Protein AF-A0A4Y9YZG7-F1 (afdb_monomer)

InterPro domains:
  IPR005843 Alpha-D-phosphohexomutase, C-terminal [PF00408] (458-531)
  IPR005844 Alpha-D-phosphohexomutase, alpha/beta/alpha domain I [PF02878] (61-101)
  IPR005844 Alpha-D-phosphohexomutase, alpha/beta/alpha domain I [PF02878] (114-178)
  IPR013635 Protein Ice2 [PF08426] (958-1092)
  IPR016055 Alpha-D-phosphohexomutase, alpha/beta/alpha I/II/III [SSF53738] (21-108)
  IPR016055 Alpha-D-phosphohexomutase, alpha/beta/alpha I/II/III [SSF53738] (78-203)
  IPR016055 Alpha-D-phosphohexomutase, alpha/beta/alpha I/II/III [SSF53738] (190-300)
  IPR016066 Alpha-D-phosphohexomutase, conserved site [PS00710] (62-71)
  IPR016657 Phosphoacetylglucosamine mutase [cd03086] (25-534)
  IPR017932 Glutamine amidotransferase type 2 domain [PS51278] (568-877)
  IPR026869 Gamma-glutamyl-hercynylcysteine sulfoxide hydrolase EgtC-like [PF13230] (583-849)
  IPR029055 Nucleophile aminohydrolases, N-terminal [G3DSA:3.60.20.10] (565-862)
  IPR029055 Nucleophile aminohydrolases, N-terminal [SSF56235] (591-852)
  IPR036900 Alpha-D-phosphohexomutase, C-terminal domain superfamily [SSF55957] (445-540)
  IPR049022 Phosphoacetylglucosamine mutase AMG1, domain III [PF21404] (305-442)
  IPR049023 Phosphoacetylglucosamine mutase AMG1, domain II [PF21405] (192-290)

Sequence (1107 aa):
MSDLPVDAIRTLSDQHPKPSHIHFQYGTAGFRTKGDTLDSVMFRVGILAGLRSKKWDGKTIGVMVTASHNPEPDNGVKLVDPRGEMLETSWEAHATALANAQSTDEFIAALDTFTTTMKIDLSKPAKVVYARDTRPSGPALVATLEDGIKAIGAEGRDAGVTTTPVLHYLVRAINTKGTKEEYGDDSEEGYLRKLSTAFNKLVAGKPSIPPLVVDCANGVGAKLAKELAEYLGDTLQLIPVNTSTTTPGALNNACGADFVKTQQTLPPSLTSVLKPGQRACSLDGDADRLMYYYLDDRGQFHMLDGDKIAALSAAFIGELTKSAGLDSQIKVGIVQTAYANGGSTKYLSERLPVKCVPTGVKHLHHAAEKFDVGVYFEANGHGTVIFSPQSLEIISAYQPSTPAQSTALNHLINLTEVINQTVGDALSDMLMVEAVLAHKSYSGEEWDSLYVDLPNRLVKVVVADRNIFKTEDAERRLVSPPGIQAKIDELVRRYEGGRAFVRPSGTEDVVRVYAEATVRTQADELAYRVAGLVYDETGGHPAHRPLEFLHHHLLCARNTQSTLTSMCRFVIYKGTSPVQLSHLLTRPCHSIINQAFDSRLRLDHRRPINGDGFGVGWYDSVHDEELGSQPCIFTSVTPAWNNVNLTRLAEKIKSPLVFAHVRATTAGTLSLDNCHPWSFGKLMWMHNGGIAEFPKIKRRLQSYLPDELFNFVTGNTDSQWAFALFLSKLPDPHAKTFAPHVLRKAMMETIAHINLMTDAENITEPSLMNFCVTDGESVVATRYISSRHEEAASLWFSSGTTFSEYAEGGHYKMSKADKRENIIMVASEPLTFEKADWMEIKTNHMVVITPKMNLLQFPVVDKYYVPPSDPAALNRGTEFAASKGFLSAHRAVSIRPPVDLQILIFLPLTLSTLSTPAFLLLSLLLLAHALIHGTLVLFWGSPALSVMQVPMHPFLLLVCFNVFSEKVHPLLMTAAYWWGKILHWSSPGFIVMEGLSSLLIVQKLGQVGKELVSEGEGYQFGLLVAAAAAYVTSAWWIVLGYPAAATSPLSSTLLGVALTTLIFLTLIGFFLRRTNVIESSGLALFVAYNVWQCGFDQQSYVDPASS

Mean predicted aligned error: 19.45 Å

Radius of gyration: 38.99 Å; Cα contacts (8 Å, |Δi|>4): 2074; chains: 1; bounding box: 111×110×73 Å

Organism: NCBI:txid34475

Nearest PDB structures (foldseek):
  5o9x-assembly1_A  TM=9.782E-01  e=8.605E-64  Aspergillus lentulus
  4bju-assembly2_B  TM=9.523E-01  e=1.652E-61  Aspergillus fumigatus
  2dkc-assembly2_B  TM=9.540E-01  e=1.772E-58  Candida albicans
  2dkd-assembly2_B  TM=9.507E-01  e=2.237E-58  Candida albicans
  5oaw-assembly2_B  TM=9.470E-01  e=5.174E-54  Aspergillus lentulus

Structure (mmCIF, N/CA/C/O backbone):
data_AF-A0A4Y9YZG7-F1
#
_entry.id   AF-A0A4Y9YZG7-F1
#
loop_
_atom_site.group_PDB
_atom_site.id
_atom_site.type_symbol
_atom_site.label_atom_id
_atom_site.label_alt_id
_atom_site.label_comp_id
_atom_site.label_asym_id
_atom_site.label_entity_id
_atom_site.label_seq_id
_atom_site.pdbx_PDB_ins_code
_atom_site.Cartn_x
_atom_site.Cartn_y
_atom_site.Cartn_z
_atom_site.occupancy
_atom_site.B_iso_or_equiv
_atom_site.auth_seq_id
_atom_site.auth_comp_id
_atom_site.auth_asym_id
_atom_site.auth_atom_id
_atom_site.pdbx_PDB_model_num
ATOM 1 N N . MET A 1 1 ? -16.309 54.550 -4.690 1.00 43.38 1 MET A N 1
ATOM 2 C CA . MET A 1 1 ? -14.879 54.488 -4.334 1.00 43.38 1 MET A CA 1
ATOM 3 C C . MET A 1 1 ? -14.775 53.390 -3.300 1.00 43.38 1 MET A C 1
ATOM 5 O O . MET A 1 1 ? -15.559 53.431 -2.363 1.00 43.38 1 MET A O 1
ATOM 9 N N . SER A 1 2 ? -13.960 52.364 -3.527 1.00 53.34 2 SER A N 1
ATOM 10 C CA . SER A 1 2 ? -13.776 51.287 -2.553 1.00 53.34 2 SER A CA 1
ATOM 11 C C . SER A 1 2 ? -13.148 51.825 -1.273 1.00 53.34 2 SER A C 1
ATOM 13 O O . SER A 1 2 ? -12.089 52.447 -1.349 1.00 53.34 2 SER A O 1
ATOM 15 N N . ASP A 1 3 ? -13.721 51.506 -0.115 1.00 77.56 3 ASP A N 1
ATOM 16 C CA . ASP A 1 3 ? -13.118 51.737 1.209 1.00 77.56 3 ASP A CA 1
ATOM 17 C C . ASP A 1 3 ? -11.934 50.780 1.491 1.00 77.56 3 ASP A C 1
ATOM 19 O O . ASP A 1 3 ? -11.682 50.382 2.628 1.00 77.56 3 ASP A O 1
ATOM 23 N N . LEU A 1 4 ? -11.217 50.338 0.450 1.00 88.19 4 LEU A N 1
ATOM 24 C CA . LEU A 1 4 ? -10.012 49.531 0.611 1.00 88.19 4 LEU A CA 1
ATOM 25 C C . LEU A 1 4 ? -8.910 50.406 1.233 1.00 88.19 4 LEU A C 1
ATOM 27 O O . LEU A 1 4 ? -8.721 51.541 0.792 1.00 88.19 4 LEU A O 1
ATOM 31 N N . PRO A 1 5 ? -8.133 49.893 2.203 1.00 91.94 5 PRO A N 1
ATOM 32 C CA . PRO A 1 5 ? -7.001 50.608 2.790 1.00 91.94 5 PRO A CA 1
ATOM 33 C C . PRO A 1 5 ? -5.799 50.617 1.826 1.00 91.94 5 PRO A C 1
ATOM 35 O O . PRO A 1 5 ? -4.763 50.004 2.081 1.00 91.94 5 PRO A O 1
ATOM 38 N N . VAL A 1 6 ? -5.954 51.300 0.688 1.00 93.44 6 VAL A N 1
ATOM 39 C CA . VAL A 1 6 ? -5.027 51.294 -0.458 1.00 93.44 6 VAL A CA 1
ATOM 40 C C . VAL A 1 6 ? -3.597 51.645 -0.049 1.00 93.44 6 VAL A C 1
ATOM 42 O O . VAL A 1 6 ? -2.672 50.953 -0.464 1.00 93.44 6 VAL A O 1
ATOM 45 N N . ASP A 1 7 ? -3.404 52.663 0.791 1.00 92.88 7 ASP A N 1
ATOM 46 C CA . ASP A 1 7 ? -2.064 53.101 1.207 1.00 92.88 7 ASP A CA 1
ATOM 47 C C . ASP A 1 7 ? -1.349 52.053 2.074 1.00 92.88 7 ASP A C 1
ATOM 49 O O . ASP A 1 7 ? -0.154 51.799 1.895 1.00 92.88 7 ASP A O 1
ATOM 53 N N . ALA A 1 8 ? -2.084 51.396 2.978 1.00 93.50 8 ALA A N 1
ATOM 54 C CA . ALA A 1 8 ? -1.545 50.329 3.820 1.00 93.50 8 ALA A CA 1
ATOM 55 C C . ALA A 1 8 ? -1.221 49.077 2.991 1.00 93.50 8 ALA A C 1
ATOM 57 O O . ALA A 1 8 ? -0.131 48.518 3.123 1.00 93.50 8 ALA A O 1
ATOM 58 N N . ILE A 1 9 ? -2.134 48.685 2.090 1.00 96.31 9 ILE A N 1
ATOM 59 C CA . ILE A 1 9 ? -1.928 47.565 1.162 1.00 96.31 9 ILE A CA 1
ATOM 60 C C . ILE A 1 9 ? -0.712 47.827 0.280 1.00 96.31 9 ILE A C 1
ATOM 62 O O . ILE A 1 9 ? 0.125 46.944 0.147 1.00 96.31 9 ILE A O 1
ATOM 66 N N . ARG A 1 10 ? -0.577 49.029 -0.288 1.00 96.44 10 ARG A N 1
ATOM 67 C CA . ARG A 1 10 ? 0.552 49.386 -1.153 1.00 96.44 10 ARG A CA 1
ATOM 68 C C . ARG A 1 10 ? 1.884 49.288 -0.418 1.00 96.44 10 ARG A C 1
ATOM 70 O O . ARG A 1 10 ? 2.781 48.589 -0.875 1.00 96.44 10 ARG A O 1
ATOM 77 N N . THR A 1 11 ? 1.975 49.936 0.743 1.00 95.25 11 THR A N 1
ATOM 78 C CA . THR A 1 11 ? 3.209 50.013 1.540 1.00 95.25 11 THR A CA 1
ATOM 79 C C . THR A 1 11 ? 3.751 48.633 1.924 1.00 95.25 11 THR A C 1
ATOM 81 O O . THR A 1 11 ? 4.966 48.440 1.954 1.00 95.25 11 THR A O 1
ATOM 84 N N . LEU A 1 12 ? 2.867 47.679 2.232 1.00 95.81 12 LEU A N 1
ATOM 85 C CA . LEU A 1 12 ? 3.257 46.313 2.591 1.00 95.81 12 LEU A CA 1
ATOM 86 C C . LEU A 1 12 ? 3.413 45.414 1.354 1.00 95.81 12 LEU A C 1
ATOM 88 O O . LEU A 1 12 ? 4.360 44.643 1.282 1.00 95.81 12 LEU A O 1
ATOM 92 N N . SER A 1 13 ? 2.571 45.565 0.328 1.00 95.88 13 SER A N 1
ATOM 93 C CA . SER A 1 13 ? 2.685 44.813 -0.934 1.00 95.88 13 SER A CA 1
ATOM 94 C C . SER A 1 13 ? 4.033 45.032 -1.623 1.00 95.88 13 SER A C 1
ATOM 96 O O . SER A 1 13 ? 4.606 44.085 -2.158 1.00 95.88 13 SER A O 1
ATOM 98 N N . ASP A 1 14 ? 4.569 46.256 -1.586 1.00 94.62 14 ASP A N 1
ATOM 99 C CA . ASP A 1 14 ? 5.875 46.577 -2.177 1.00 94.62 14 ASP A CA 1
ATOM 100 C C . ASP A 1 14 ? 7.051 45.880 -1.458 1.00 94.62 14 ASP A C 1
ATOM 102 O O . ASP A 1 14 ? 8.127 45.740 -2.039 1.00 94.62 14 ASP A O 1
ATOM 106 N N . GLN A 1 15 ? 6.849 45.395 -0.225 1.00 96.06 15 GLN A N 1
ATOM 107 C CA . GLN A 1 15 ? 7.828 44.587 0.519 1.00 96.06 15 GLN A CA 1
ATOM 108 C C . GLN A 1 15 ? 7.788 43.104 0.122 1.00 96.06 15 GLN A C 1
ATOM 110 O O . GLN A 1 15 ? 8.763 42.391 0.354 1.00 96.06 15 GLN A O 1
ATOM 115 N N . HIS A 1 16 ? 6.709 42.667 -0.540 1.00 96.50 16 HIS A N 1
ATOM 116 C CA . HIS A 1 16 ? 6.462 41.281 -0.946 1.00 96.50 16 HIS A CA 1
ATOM 117 C C . HIS A 1 16 ? 6.251 41.157 -2.468 1.00 96.50 16 HIS A C 1
ATOM 119 O O . HIS A 1 16 ? 5.171 40.759 -2.934 1.00 96.50 16 HIS A O 1
ATOM 125 N N . PRO A 1 17 ? 7.253 41.525 -3.293 1.00 94.69 17 PRO A N 1
ATOM 126 C CA . PRO A 1 17 ? 7.106 41.552 -4.742 1.00 94.69 17 PRO A CA 1
ATOM 127 C C . PRO A 1 17 ? 6.883 40.150 -5.323 1.00 94.69 17 PRO A C 1
ATOM 129 O O . PRO A 1 17 ? 7.537 39.175 -4.951 1.00 94.69 17 PRO A O 1
ATOM 132 N N . LYS A 1 18 ? 5.982 40.047 -6.306 1.00 94.81 18 LYS A N 1
ATOM 133 C CA . LYS A 1 18 ? 5.731 38.790 -7.019 1.00 94.81 18 LYS A CA 1
ATOM 134 C C . LYS A 1 18 ? 6.909 38.449 -7.947 1.00 94.81 18 LYS A C 1
ATOM 136 O O . LYS A 1 18 ? 7.273 39.273 -8.788 1.00 94.81 18 LYS A O 1
ATOM 141 N N . PRO A 1 19 ? 7.434 37.209 -7.923 1.00 92.12 19 PRO A N 1
ATOM 142 C CA . PRO A 1 19 ? 8.362 36.734 -8.947 1.00 92.12 19 PRO A CA 1
ATOM 143 C C . PRO A 1 19 ? 7.716 36.744 -10.345 1.00 92.12 19 PRO A C 1
ATOM 145 O O . PRO A 1 19 ? 6.677 36.117 -10.571 1.00 92.12 19 PRO A O 1
ATOM 148 N N . SER A 1 20 ? 8.326 37.436 -11.311 1.00 87.44 20 SER A N 1
ATOM 149 C CA . SER A 1 20 ? 7.748 37.651 -12.652 1.00 87.44 20 SER A CA 1
ATOM 150 C C . SER A 1 20 ? 7.608 36.373 -13.490 1.00 87.44 20 SER A C 1
ATOM 152 O O . SER A 1 20 ? 6.676 36.252 -14.280 1.00 87.44 20 SER A O 1
ATOM 154 N N . HIS A 1 21 ? 8.498 35.401 -13.288 1.00 88.25 21 HIS A N 1
ATOM 155 C CA . HIS A 1 21 ? 8.579 34.157 -14.060 1.00 88.25 21 HIS A CA 1
ATOM 156 C C . HIS A 1 21 ? 7.712 33.014 -13.505 1.00 88.25 21 HIS A C 1
ATOM 158 O O . HIS A 1 21 ? 7.648 31.954 -14.122 1.00 88.25 21 HIS A O 1
ATOM 164 N N . ILE A 1 22 ? 7.058 33.206 -12.353 1.00 89.56 22 ILE A N 1
ATOM 165 C CA . ILE A 1 22 ? 6.247 32.171 -11.699 1.00 89.56 22 ILE A CA 1
ATOM 166 C C . ILE A 1 22 ? 4.763 32.482 -11.886 1.00 89.56 22 ILE A C 1
ATOM 168 O O . ILE A 1 22 ? 4.312 33.613 -11.671 1.00 89.56 22 ILE A O 1
ATOM 172 N N . HIS A 1 23 ? 4.006 31.455 -12.269 1.00 90.88 23 HIS A N 1
ATOM 173 C CA . HIS A 1 23 ? 2.551 31.466 -12.266 1.00 90.88 23 HIS A CA 1
ATOM 174 C C . HIS A 1 23 ? 2.045 30.596 -11.110 1.00 90.88 23 HIS A C 1
ATOM 176 O O . HIS A 1 23 ? 2.375 29.414 -11.026 1.00 90.88 23 HIS A O 1
ATOM 182 N N . PHE A 1 24 ? 1.254 31.180 -10.213 1.00 91.94 24 PHE A N 1
ATOM 183 C CA . PHE A 1 24 ? 0.651 30.471 -9.085 1.00 91.94 24 PHE A CA 1
ATOM 184 C C . PHE A 1 24 ? -0.752 29.977 -9.438 1.00 91.94 24 PHE A C 1
ATOM 186 O O . PHE A 1 24 ? -1.487 30.658 -10.143 1.00 91.94 24 PHE A O 1
ATOM 193 N N . GLN A 1 25 ? -1.167 28.833 -8.905 1.00 90.75 25 GLN A N 1
ATOM 194 C CA . GLN A 1 25 ? -2.529 28.323 -9.063 1.00 90.75 25 GLN A CA 1
ATOM 195 C C . GLN A 1 25 ? -3.053 27.860 -7.706 1.00 90.75 25 GLN A C 1
ATOM 197 O O . GLN A 1 25 ? -2.366 27.119 -7.003 1.00 90.75 25 GLN A O 1
ATOM 202 N N . TYR A 1 26 ? -4.261 28.291 -7.340 1.00 88.81 26 TYR A N 1
ATOM 203 C CA . TYR A 1 26 ? -4.952 27.753 -6.173 1.00 88.81 26 TYR A CA 1
ATOM 204 C C . TYR A 1 26 ? -5.542 26.394 -6.560 1.00 88.81 26 TYR A C 1
ATOM 206 O O . TYR A 1 26 ? -6.461 26.326 -7.375 1.00 88.81 26 TYR A O 1
ATOM 214 N N . GLY A 1 27 ? -4.966 25.313 -6.035 1.00 81.62 27 GLY A N 1
ATOM 215 C CA . GLY A 1 27 ? -5.408 23.947 -6.305 1.00 81.62 27 GLY A CA 1
ATOM 216 C C . GLY A 1 27 ? -6.393 23.418 -5.260 1.00 81.62 27 GLY A C 1
ATOM 217 O O . GLY A 1 27 ? -6.871 24.140 -4.384 1.00 81.62 27 GLY A O 1
ATOM 218 N N . THR A 1 28 ? -6.626 22.104 -5.295 1.00 73.75 28 THR A N 1
ATOM 219 C CA . THR A 1 28 ? -7.527 21.396 -4.364 1.00 73.75 28 THR A CA 1
ATOM 220 C C . THR A 1 28 ? -7.180 21.607 -2.888 1.00 73.75 28 THR A C 1
ATOM 222 O O . THR A 1 28 ? -8.068 21.553 -2.039 1.00 73.75 28 THR A O 1
ATOM 225 N N . ALA A 1 29 ? -5.909 21.879 -2.582 1.00 83.19 29 ALA A N 1
ATOM 226 C CA . ALA A 1 29 ? -5.400 22.087 -1.230 1.00 83.19 29 ALA A CA 1
ATOM 227 C C . ALA A 1 29 ? -4.662 23.429 -1.061 1.00 83.19 29 ALA A C 1
ATOM 229 O O . ALA A 1 29 ? -3.705 23.513 -0.286 1.00 83.19 29 ALA A O 1
ATOM 230 N N . GLY A 1 30 ? -5.100 24.459 -1.795 1.00 91.31 30 GLY A N 1
ATOM 231 C CA . GLY A 1 30 ? -4.528 25.803 -1.737 1.00 91.31 30 GLY A CA 1
ATOM 232 C C . GLY A 1 30 ? -3.343 26.020 -2.673 1.00 91.31 30 GLY A C 1
ATOM 233 O O . GLY A 1 30 ? -3.186 25.309 -3.668 1.00 91.31 30 GLY A O 1
ATOM 234 N N . PHE A 1 31 ? -2.516 27.020 -2.370 1.00 94.25 31 PHE A N 1
ATOM 235 C CA . PHE A 1 31 ? -1.251 27.239 -3.074 1.00 94.25 31 PHE A CA 1
ATOM 236 C C . PHE A 1 31 ? -0.174 26.336 -2.481 1.00 94.25 31 PHE A C 1
ATOM 238 O O . PHE A 1 31 ? -0.022 26.300 -1.262 1.00 94.25 31 PHE A O 1
ATOM 245 N N . ARG A 1 32 ? 0.585 25.626 -3.324 1.00 92.88 32 ARG A N 1
ATOM 246 C CA . ARG A 1 32 ? 1.710 24.777 -2.901 1.00 92.88 32 ARG A CA 1
ATOM 247 C C . ARG A 1 32 ? 2.840 24.842 -3.918 1.00 92.88 32 ARG A C 1
ATOM 249 O O . ARG A 1 32 ? 2.607 24.639 -5.105 1.00 92.88 32 ARG A O 1
ATOM 256 N N . THR A 1 33 ? 4.046 25.139 -3.448 1.00 91.00 33 THR A N 1
ATOM 257 C CA . THR A 1 33 ? 5.291 25.160 -4.235 1.00 91.00 33 THR A CA 1
ATOM 258 C C . THR A 1 33 ? 6.478 25.273 -3.262 1.00 91.00 33 THR A C 1
ATOM 260 O O . THR A 1 33 ? 6.309 25.085 -2.057 1.00 91.00 33 THR A O 1
ATOM 263 N N . LYS A 1 34 ? 7.682 25.578 -3.747 1.00 93.31 34 LYS A N 1
ATOM 264 C CA . LYS A 1 34 ? 8.852 25.867 -2.911 1.00 93.31 34 LYS A CA 1
ATOM 265 C C . LYS A 1 34 ? 8.570 27.016 -1.946 1.00 93.31 34 LYS A C 1
ATOM 267 O O . LYS A 1 34 ? 8.062 28.063 -2.354 1.00 93.31 34 LYS A O 1
ATOM 272 N N . GLY A 1 35 ? 8.888 26.810 -0.667 1.00 93.88 35 GLY A N 1
ATOM 273 C CA . GLY A 1 35 ? 8.546 27.753 0.399 1.00 93.88 35 GLY A CA 1
ATOM 274 C C . GLY A 1 35 ? 9.169 29.139 0.221 1.00 93.88 35 GLY A C 1
ATOM 275 O O . GLY A 1 35 ? 8.542 30.133 0.562 1.00 93.88 35 GLY A O 1
ATOM 276 N N . ASP A 1 36 ? 10.353 29.219 -0.381 1.00 94.31 36 ASP A N 1
ATOM 277 C CA . ASP A 1 36 ? 11.062 30.467 -0.698 1.00 94.31 36 ASP A CA 1
ATOM 278 C C . ASP A 1 36 ? 10.403 31.299 -1.815 1.00 94.31 36 ASP A C 1
ATOM 280 O O . ASP A 1 36 ? 10.705 32.480 -1.963 1.00 94.31 36 ASP A O 1
ATOM 284 N N . THR A 1 37 ? 9.469 30.722 -2.577 1.00 95.06 37 THR A N 1
ATOM 285 C CA . THR A 1 37 ? 8.735 31.425 -3.647 1.00 95.06 37 THR A CA 1
ATOM 286 C C . THR A 1 37 ? 7.356 31.937 -3.222 1.00 95.06 37 THR A C 1
ATOM 288 O O . THR A 1 37 ? 6.697 32.633 -3.997 1.00 95.06 37 THR A O 1
ATOM 291 N N . LEU A 1 38 ? 6.897 31.600 -2.010 1.00 96.88 38 LEU A N 1
ATOM 292 C CA . LEU A 1 38 ? 5.521 31.849 -1.561 1.00 96.88 38 LEU A CA 1
ATOM 293 C C . LEU A 1 38 ? 5.295 33.204 -0.885 1.00 96.88 38 LEU A C 1
ATOM 295 O O . LEU A 1 38 ? 4.146 33.522 -0.603 1.00 96.88 38 LEU A O 1
ATOM 299 N N . ASP A 1 39 ? 6.330 34.011 -0.662 1.00 97.75 39 ASP A N 1
ATOM 300 C CA . ASP A 1 39 ? 6.238 35.283 0.072 1.00 97.75 39 ASP A CA 1
ATOM 301 C C . ASP A 1 39 ? 5.075 36.179 -0.417 1.00 97.75 39 ASP A C 1
ATOM 303 O O . ASP A 1 39 ? 4.084 36.369 0.290 1.00 97.75 39 ASP A O 1
ATOM 307 N N . SER A 1 40 ? 5.097 36.601 -1.687 1.00 97.56 40 SER A N 1
ATOM 308 C CA . SER A 1 40 ? 4.008 37.402 -2.275 1.00 97.56 40 SER A CA 1
ATOM 309 C C . SER A 1 40 ? 2.625 36.735 -2.205 1.00 97.56 40 SER A C 1
ATOM 311 O O . SER A 1 40 ? 1.607 37.418 -2.098 1.00 97.56 40 SER A O 1
ATOM 313 N N . VAL A 1 41 ? 2.561 35.401 -2.244 1.00 97.88 41 VAL A N 1
ATOM 314 C CA . VAL A 1 41 ? 1.303 34.649 -2.146 1.00 97.88 41 VAL A CA 1
ATOM 315 C C . VAL A 1 41 ? 0.748 34.718 -0.726 1.00 97.88 41 VAL A C 1
ATOM 317 O O . VAL A 1 41 ? -0.446 34.965 -0.564 1.00 97.88 41 VAL A O 1
ATOM 320 N N . MET A 1 42 ? 1.593 34.555 0.294 1.00 98.19 42 MET A N 1
ATOM 321 C CA . MET A 1 42 ? 1.188 34.607 1.703 1.00 98.19 42 MET A CA 1
ATOM 322 C C . MET A 1 42 ? 0.576 35.955 2.068 1.00 98.19 42 MET A C 1
ATOM 324 O O . MET A 1 42 ? -0.518 35.993 2.635 1.00 98.19 42 MET A O 1
ATOM 328 N N . PHE A 1 43 ? 1.222 37.050 1.661 1.00 98.50 43 PHE A N 1
ATOM 329 C CA . PHE A 1 43 ? 0.725 38.407 1.895 1.00 98.50 43 PHE A CA 1
ATOM 330 C C . PHE A 1 43 ? -0.677 38.591 1.296 1.00 98.50 43 PHE A C 1
ATOM 332 O O . PHE A 1 43 ? -1.627 39.018 1.958 1.00 98.50 43 PHE A O 1
ATOM 339 N N . ARG A 1 44 ? -0.841 38.184 0.033 1.00 98.06 44 ARG A N 1
ATOM 340 C CA . ARG A 1 44 ? -2.111 38.312 -0.697 1.00 98.06 44 ARG A CA 1
ATOM 341 C C . ARG A 1 44 ? -3.201 37.408 -0.120 1.00 98.06 44 ARG A C 1
ATOM 343 O O . ARG A 1 44 ? -4.367 37.803 -0.099 1.00 98.06 44 ARG A O 1
ATOM 350 N N . VAL A 1 45 ? -2.840 36.226 0.381 1.00 98.25 45 VAL A N 1
ATOM 351 C CA . VAL A 1 45 ? -3.770 35.327 1.079 1.00 98.25 45 VAL A CA 1
ATOM 352 C C . VAL A 1 45 ? -4.207 35.904 2.426 1.00 98.25 45 VAL A C 1
ATOM 354 O O . VAL A 1 45 ? -5.380 35.764 2.761 1.00 98.25 45 VAL A O 1
ATOM 357 N N . GLY A 1 46 ? -3.341 36.616 3.153 1.00 98.25 46 GLY A N 1
ATOM 358 C CA . GLY A 1 46 ? -3.722 37.328 4.381 1.00 98.25 46 GLY A CA 1
ATOM 359 C C . GLY A 1 46 ? -4.821 38.365 4.134 1.00 98.25 46 GLY A C 1
ATOM 360 O O . GLY A 1 46 ? -5.836 38.384 4.834 1.00 98.25 46 GLY A O 1
ATOM 361 N N . ILE A 1 47 ? -4.684 39.146 3.057 1.00 98.31 47 ILE A N 1
ATOM 362 C CA . ILE A 1 47 ? -5.726 40.087 2.615 1.00 98.31 47 ILE A CA 1
ATOM 363 C C . ILE A 1 47 ? -7.004 39.335 2.220 1.00 98.31 47 ILE A C 1
ATOM 365 O O . ILE A 1 47 ? -8.103 39.702 2.645 1.00 98.31 47 ILE A O 1
ATOM 369 N N . LEU A 1 48 ? -6.876 38.266 1.426 1.00 98.00 48 LEU A N 1
ATOM 370 C CA . LEU A 1 48 ? -8.016 37.465 0.976 1.00 98.00 48 LEU A CA 1
ATOM 371 C C . LEU A 1 48 ? -8.784 36.832 2.148 1.00 98.00 48 LEU A C 1
ATOM 373 O O . LEU A 1 48 ? -10.014 36.815 2.115 1.00 98.00 48 LEU A O 1
ATOM 377 N N . ALA A 1 49 ? -8.089 36.360 3.186 1.00 98.25 49 ALA A N 1
ATOM 378 C CA . ALA A 1 49 ? -8.688 35.813 4.402 1.00 98.25 49 ALA A CA 1
ATOM 379 C C . ALA A 1 49 ? -9.531 36.868 5.133 1.00 98.25 49 ALA A C 1
ATOM 381 O O . ALA A 1 49 ? -10.685 36.610 5.486 1.00 98.25 49 ALA A O 1
ATOM 382 N N . GLY A 1 50 ? -8.996 38.084 5.287 1.00 98.06 50 GLY A N 1
ATOM 383 C CA . GLY A 1 50 ? -9.733 39.202 5.874 1.00 98.06 50 GLY A CA 1
ATOM 384 C C . GLY A 1 50 ? -10.967 39.582 5.052 1.00 98.06 50 GLY A C 1
ATOM 385 O O . GLY A 1 50 ? -12.052 39.756 5.607 1.00 98.06 50 GLY A O 1
ATOM 386 N N . LEU A 1 51 ? -10.851 39.625 3.721 1.00 97.62 51 LEU A N 1
ATOM 387 C CA . LEU A 1 51 ? -11.989 39.866 2.825 1.00 97.62 51 LEU A CA 1
ATOM 388 C C . LEU A 1 51 ? -13.042 38.751 2.893 1.00 97.62 51 LEU A C 1
ATOM 390 O O . LEU A 1 51 ? -14.241 39.041 2.881 1.00 97.62 51 LEU A O 1
ATOM 394 N N . ARG A 1 52 ? -12.620 37.486 3.002 1.00 97.75 52 ARG A N 1
ATOM 395 C CA . ARG A 1 52 ? -13.530 36.345 3.182 1.00 97.75 52 ARG A CA 1
ATOM 396 C C . ARG A 1 52 ? -14.274 36.441 4.514 1.00 97.75 52 ARG A C 1
ATOM 398 O O . ARG A 1 52 ? -15.479 36.211 4.538 1.00 97.75 52 ARG A O 1
ATOM 405 N N . SER A 1 53 ? -13.604 36.867 5.586 1.00 98.38 53 SER A N 1
ATOM 406 C CA . SER A 1 53 ? -14.241 37.111 6.887 1.00 98.38 53 SER A CA 1
ATOM 407 C C . SER A 1 53 ? -15.296 38.219 6.798 1.00 98.38 53 SER A C 1
ATOM 409 O O . SER A 1 53 ? -16.435 38.016 7.220 1.00 98.38 53 SER A O 1
ATOM 411 N N . LYS A 1 54 ? -14.979 39.347 6.144 1.00 97.50 54 LYS A N 1
ATOM 412 C CA . LYS A 1 54 ? -15.943 40.440 5.901 1.00 97.50 54 LYS A CA 1
ATOM 413 C C . LYS A 1 54 ? -17.153 39.976 5.092 1.00 97.50 54 LYS A C 1
ATOM 415 O O . LYS A 1 54 ? -18.279 40.362 5.396 1.00 97.50 54 LYS A O 1
ATOM 420 N N . LYS A 1 55 ? -16.941 39.114 4.089 1.00 96.81 55 LYS A N 1
ATOM 421 C CA . LYS A 1 55 ? -18.031 38.521 3.298 1.00 96.81 55 LYS A CA 1
ATOM 422 C C . LYS A 1 55 ? -18.983 37.678 4.152 1.00 96.81 55 LYS A C 1
ATOM 424 O O . LYS A 1 55 ? -20.173 37.637 3.852 1.00 96.81 55 LYS A O 1
ATOM 429 N N . TRP A 1 56 ? -18.465 37.048 5.201 1.00 96.56 56 TRP A N 1
ATOM 430 C CA . TRP A 1 56 ? -19.216 36.267 6.181 1.00 96.56 56 TRP A CA 1
ATOM 431 C C . TRP A 1 56 ? -19.579 37.069 7.439 1.00 96.56 56 TRP A C 1
ATOM 433 O O . TRP A 1 56 ? -19.634 36.508 8.532 1.00 96.56 56 TRP A O 1
ATOM 443 N N . ASP A 1 57 ? -19.814 38.378 7.307 1.00 96.50 57 ASP A N 1
ATOM 444 C CA . ASP A 1 57 ? -20.238 39.260 8.404 1.00 96.50 57 ASP A CA 1
ATOM 445 C C . ASP A 1 57 ? -19.304 39.235 9.634 1.00 96.50 57 ASP A C 1
ATOM 447 O O . ASP A 1 57 ? -19.735 39.426 10.772 1.00 96.50 57 ASP A O 1
ATOM 451 N N . GLY A 1 58 ? -18.007 39.013 9.413 1.00 96.44 58 GLY A N 1
ATOM 452 C CA . GLY A 1 58 ? -16.986 38.998 10.461 1.00 96.44 58 GLY A CA 1
ATOM 453 C C . GLY A 1 58 ? -16.829 37.669 11.195 1.00 96.44 58 GLY A C 1
ATOM 454 O O . GLY A 1 58 ? -16.190 37.637 12.250 1.00 96.44 58 GLY A O 1
ATOM 455 N N . LYS A 1 59 ? -17.375 36.569 10.654 1.00 97.94 59 LYS A N 1
ATOM 456 C CA . LYS A 1 59 ? -17.018 35.217 11.110 1.00 97.94 59 LYS A CA 1
ATOM 457 C C . LYS A 1 59 ? -15.523 34.957 10.927 1.00 97.94 59 LYS A C 1
ATOM 459 O O . LYS A 1 59 ? -14.905 35.449 9.981 1.00 97.94 59 LYS A O 1
ATOM 464 N N . THR A 1 60 ? -14.955 34.163 11.823 1.00 98.50 60 THR A N 1
ATOM 465 C CA . THR A 1 60 ? -13.535 33.813 11.809 1.00 98.50 60 THR A CA 1
ATOM 466 C C . THR A 1 60 ? -13.220 32.900 10.627 1.00 98.50 60 THR A C 1
ATOM 468 O O . THR A 1 60 ? -13.908 31.900 10.426 1.00 98.50 60 THR A O 1
ATOM 471 N N . ILE A 1 61 ? -12.172 33.236 9.874 1.00 98.69 61 ILE A N 1
ATOM 472 C CA . ILE A 1 61 ? -11.622 32.432 8.771 1.00 98.69 61 ILE A CA 1
ATOM 473 C C . ILE A 1 61 ? -10.282 31.838 9.200 1.00 98.69 61 ILE A C 1
ATOM 475 O O . ILE A 1 61 ? -9.500 32.504 9.876 1.00 98.69 61 ILE A O 1
ATOM 479 N N . GLY A 1 62 ? -10.014 30.591 8.818 1.00 98.56 62 GLY A N 1
ATOM 480 C CA . GLY A 1 62 ? -8.742 29.929 9.099 1.00 98.56 62 GLY A CA 1
ATOM 481 C C . GLY A 1 62 ? -7.734 30.061 7.960 1.00 98.56 62 GLY A C 1
ATOM 482 O O . GLY A 1 62 ? -8.114 30.033 6.788 1.00 98.56 62 GLY A O 1
ATOM 483 N N . VAL A 1 63 ? -6.446 30.135 8.290 1.00 98.75 63 VAL A N 1
ATOM 484 C CA . VAL A 1 63 ? -5.336 30.010 7.331 1.00 98.75 63 VAL A CA 1
ATOM 485 C C . VAL A 1 63 ? -4.323 28.986 7.843 1.00 98.75 63 VAL A C 1
ATOM 487 O O . VAL A 1 63 ? -3.680 29.208 8.866 1.00 98.75 63 VAL A O 1
ATOM 490 N N . MET A 1 64 ? -4.162 27.868 7.134 1.00 98.56 64 MET A N 1
ATOM 491 C CA . MET A 1 64 ? -3.159 26.852 7.477 1.00 98.56 64 MET A CA 1
ATOM 492 C C . MET A 1 64 ? -1.948 26.971 6.559 1.00 98.56 64 MET A C 1
ATOM 494 O O . MET A 1 64 ? -2.093 26.837 5.340 1.00 98.56 64 MET A O 1
ATOM 498 N N . VAL A 1 65 ? -0.763 27.156 7.143 1.00 98.62 65 VAL A N 1
ATOM 499 C CA . VAL A 1 65 ? 0.523 27.187 6.434 1.00 98.62 65 VAL A CA 1
ATOM 500 C C . VAL A 1 65 ? 1.175 25.807 6.496 1.00 98.62 65 VAL A C 1
ATOM 502 O O . VAL A 1 65 ? 1.744 25.411 7.513 1.00 98.62 65 VAL A O 1
ATOM 505 N N . THR A 1 66 ? 1.038 25.042 5.417 1.00 97.75 66 THR A N 1
ATOM 506 C CA . THR A 1 66 ? 1.581 23.684 5.302 1.00 97.75 66 THR A CA 1
ATOM 507 C C . THR A 1 66 ? 1.566 23.194 3.855 1.00 97.75 66 THR A C 1
ATOM 509 O O . THR A 1 66 ? 0.694 23.559 3.058 1.00 97.75 66 THR A O 1
ATOM 512 N N . ALA A 1 67 ? 2.483 22.280 3.532 1.00 95.88 67 ALA A N 1
ATOM 513 C CA . ALA A 1 67 ? 2.392 21.434 2.342 1.00 95.88 67 ALA A CA 1
ATOM 514 C C . ALA A 1 67 ? 2.159 19.940 2.643 1.00 95.88 67 ALA A C 1
ATOM 516 O O . ALA A 1 67 ? 2.331 19.116 1.748 1.00 95.88 67 ALA A O 1
ATOM 517 N N . SER A 1 68 ? 1.699 19.568 3.846 1.00 94.44 68 SER A N 1
ATOM 518 C CA . SER A 1 68 ? 1.257 18.197 4.170 1.00 94.44 68 SER A CA 1
ATOM 519 C C . SER A 1 68 ? 2.352 17.158 3.844 1.00 94.44 68 SER A C 1
ATOM 521 O O . SER A 1 68 ? 3.491 17.323 4.291 1.00 94.44 68 SER A O 1
ATOM 523 N N . HIS A 1 69 ? 2.059 16.140 3.034 1.00 93.38 69 HIS A N 1
ATOM 524 C CA . HIS A 1 69 ? 2.974 15.088 2.565 1.00 93.38 69 HIS A CA 1
ATOM 525 C C . HIS A 1 69 ? 4.142 15.541 1.663 1.00 93.38 69 HIS A C 1
ATOM 527 O O . HIS A 1 69 ? 5.032 14.739 1.389 1.00 93.38 69 HIS A O 1
ATOM 533 N N . ASN A 1 70 ? 4.173 16.786 1.169 1.00 92.31 70 ASN A N 1
ATOM 534 C CA . ASN A 1 70 ? 5.242 17.241 0.273 1.00 92.31 70 ASN A CA 1
ATOM 535 C C . ASN A 1 70 ? 6.639 17.178 0.940 1.00 92.31 70 ASN A C 1
ATOM 537 O O . ASN A 1 70 ? 6.741 17.273 2.170 1.00 92.31 70 ASN A O 1
ATOM 541 N N . PRO A 1 71 ? 7.733 17.123 0.154 1.00 91.88 71 PRO A N 1
ATOM 542 C CA . PRO A 1 71 ? 9.097 17.245 0.672 1.00 91.88 71 PRO A CA 1
ATOM 543 C C . PRO A 1 71 ? 9.310 18.525 1.492 1.00 91.88 71 PRO A C 1
ATOM 545 O O . PRO A 1 71 ? 8.700 19.553 1.199 1.00 91.88 71 PRO A O 1
ATOM 548 N N . GLU A 1 72 ? 10.203 18.491 2.485 1.00 94.81 72 GLU A N 1
ATOM 549 C CA . GLU A 1 72 ? 10.450 19.597 3.433 1.00 94.81 72 GLU A CA 1
ATOM 550 C C . GLU A 1 72 ? 10.668 20.996 2.804 1.00 94.81 72 GLU A C 1
ATOM 552 O O . GLU A 1 72 ? 10.119 21.955 3.347 1.00 94.81 72 GLU A O 1
ATOM 557 N N . PRO A 1 73 ? 11.383 21.162 1.667 1.00 95.62 73 PRO A N 1
ATOM 558 C CA . PRO A 1 73 ? 11.600 22.488 1.072 1.00 95.62 73 PRO A CA 1
ATOM 559 C C . PRO A 1 73 ? 10.337 23.155 0.507 1.00 95.62 73 PRO A C 1
ATOM 561 O O . PRO A 1 73 ? 10.328 24.363 0.25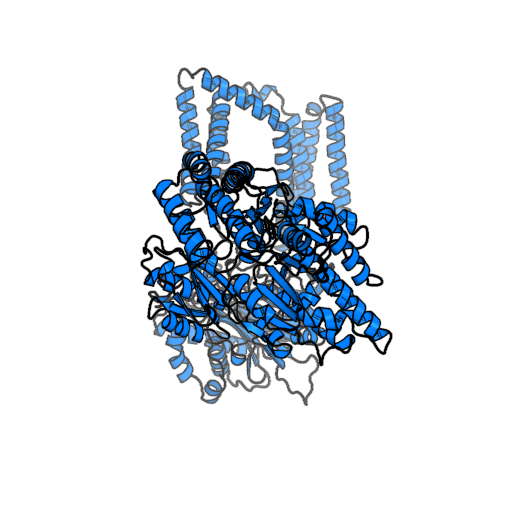5 1.00 95.62 73 PRO A O 1
ATOM 564 N N . ASP A 1 74 ? 9.286 22.380 0.246 1.00 95.31 74 ASP A N 1
ATOM 565 C CA . ASP A 1 74 ? 8.007 22.922 -0.204 1.00 95.31 74 ASP A CA 1
ATOM 566 C C . ASP A 1 74 ? 7.256 23.546 0.981 1.00 95.31 74 ASP A C 1
ATOM 568 O O . ASP A 1 74 ? 7.505 23.225 2.141 1.00 95.31 74 ASP A O 1
ATOM 572 N N . ASN A 1 75 ? 6.313 24.438 0.712 1.00 97.25 75 ASN A N 1
ATOM 573 C CA . ASN A 1 75 ? 5.313 24.865 1.683 1.00 97.25 75 ASN A CA 1
ATOM 574 C C . ASN A 1 75 ? 4.021 25.236 0.941 1.00 97.25 75 ASN A C 1
ATOM 576 O O . ASN A 1 75 ? 3.906 25.052 -0.277 1.00 97.25 75 ASN A O 1
ATOM 580 N N . GLY A 1 76 ? 3.015 25.695 1.666 1.00 96.56 76 GLY A N 1
ATOM 581 C CA . GLY A 1 76 ? 1.746 26.053 1.073 1.00 96.56 76 GLY A CA 1
ATOM 582 C C . GLY A 1 76 ? 0.829 26.773 2.032 1.00 96.56 76 GLY A C 1
ATOM 583 O O . GLY A 1 76 ? 1.134 26.936 3.210 1.00 96.56 76 GLY A O 1
ATOM 584 N N . VAL A 1 77 ? -0.309 27.204 1.502 1.00 97.69 77 VAL A N 1
ATOM 585 C CA . VAL A 1 77 ? -1.336 27.888 2.278 1.00 97.69 77 VAL A CA 1
ATOM 586 C C . VAL A 1 77 ? -2.730 27.512 1.795 1.00 97.69 77 VAL A C 1
ATOM 588 O O . VAL A 1 77 ? -3.022 27.572 0.596 1.00 97.69 77 VAL A O 1
ATOM 591 N N . LYS A 1 78 ? -3.597 27.129 2.738 1.00 95.31 78 LYS A N 1
ATOM 592 C CA . LYS A 1 78 ? -5.018 26.818 2.513 1.00 95.31 78 LYS A CA 1
ATOM 593 C C . LYS A 1 78 ? -5.909 27.664 3.423 1.00 95.31 78 LYS A C 1
ATOM 595 O O . LYS A 1 78 ? -5.525 28.003 4.539 1.00 95.31 78 LYS A O 1
ATOM 600 N N . LEU A 1 79 ? -7.085 28.013 2.905 1.00 97.12 79 LEU A N 1
ATOM 601 C CA . LEU A 1 79 ? -8.107 28.796 3.600 1.00 97.12 79 LEU A CA 1
ATOM 602 C C . LEU A 1 79 ? -9.200 27.861 4.122 1.00 97.12 79 LEU A C 1
ATOM 604 O O . LEU A 1 79 ? -9.595 26.925 3.418 1.00 97.12 79 LEU A O 1
ATOM 608 N N . VAL A 1 80 ? -9.685 28.156 5.324 1.00 97.06 80 VAL A N 1
ATOM 609 C CA . VAL A 1 80 ? -10.719 27.397 6.034 1.00 97.06 80 VAL A CA 1
ATOM 610 C C . VAL A 1 80 ? -11.917 28.307 6.278 1.00 97.06 80 VAL A C 1
ATOM 612 O O . VAL A 1 80 ? -11.783 29.369 6.891 1.00 97.06 80 VAL A O 1
ATOM 615 N N . ASP A 1 81 ? -13.076 27.901 5.778 1.00 96.25 81 ASP A N 1
ATOM 616 C CA . ASP A 1 81 ? -14.335 28.626 5.912 1.00 96.25 81 ASP A CA 1
ATOM 617 C C . ASP A 1 81 ? -14.980 28.406 7.301 1.00 96.25 81 ASP A C 1
ATOM 619 O O . ASP A 1 81 ? -14.504 27.589 8.097 1.00 96.25 81 ASP A O 1
ATOM 623 N N . PRO A 1 82 ? -16.020 29.184 7.671 1.00 96.62 82 PRO A N 1
ATOM 624 C CA . PRO A 1 82 ? -16.440 29.314 9.066 1.00 96.62 82 PRO A CA 1
ATOM 625 C C . PRO A 1 82 ? -16.910 28.044 9.791 1.00 96.62 82 PRO A C 1
ATOM 627 O O . PRO A 1 82 ? -16.906 28.033 11.025 1.00 96.62 82 PRO A O 1
ATOM 630 N N . ARG A 1 83 ? -17.343 26.997 9.081 1.00 92.25 83 ARG A N 1
ATOM 631 C CA . ARG A 1 83 ? -17.726 25.703 9.675 1.00 92.25 83 ARG A CA 1
ATOM 632 C C . ARG A 1 83 ? -16.547 24.727 9.745 1.00 92.25 83 ARG A C 1
ATOM 634 O O . ARG A 1 83 ? -16.749 23.572 10.113 1.00 92.25 83 ARG A O 1
ATOM 641 N N . GLY A 1 84 ? -15.328 25.183 9.463 1.00 92.31 84 GLY A N 1
ATOM 642 C CA . GLY A 1 84 ? -14.138 24.337 9.412 1.00 92.31 84 GLY A CA 1
ATOM 643 C C . GLY A 1 84 ? -13.998 23.590 8.083 1.00 92.31 84 GLY A C 1
ATOM 644 O O . GLY A 1 84 ? -13.179 22.688 7.978 1.00 92.31 84 GLY A O 1
ATOM 645 N N . GLU A 1 85 ? -14.791 23.925 7.072 1.00 90.25 85 GLU A N 1
ATOM 646 C CA . GLU A 1 85 ? -14.717 23.376 5.725 1.00 90.25 85 GLU A CA 1
ATOM 647 C C . GLU A 1 85 ? -13.639 24.081 4.887 1.00 90.25 85 GLU A C 1
ATOM 649 O O . GLU A 1 85 ? -13.136 25.153 5.224 1.00 90.25 85 GLU A O 1
ATOM 654 N N . MET A 1 86 ? -13.256 23.480 3.765 1.00 90.88 86 MET A N 1
ATOM 655 C CA . MET A 1 86 ? -12.319 24.114 2.836 1.00 90.88 86 MET A CA 1
ATOM 656 C C . MET A 1 86 ? -12.959 25.319 2.136 1.00 90.88 86 MET A C 1
ATOM 658 O O . MET A 1 86 ? -14.159 25.307 1.876 1.00 90.88 86 MET A O 1
ATOM 662 N N . LEU A 1 87 ? -12.136 26.289 1.715 1.00 92.12 87 LEU A N 1
ATOM 663 C CA . LEU A 1 87 ? -12.593 27.438 0.923 1.00 92.12 87 LEU A CA 1
ATOM 664 C C . LEU A 1 87 ? -13.515 27.031 -0.237 1.00 92.12 87 LEU A C 1
ATOM 666 O O . LEU A 1 87 ? -13.161 26.171 -1.055 1.00 92.12 87 LEU A O 1
ATOM 670 N N . GLU A 1 88 ? -14.643 27.726 -0.338 1.00 88.81 88 GLU A N 1
ATOM 671 C CA . GLU A 1 88 ? -15.599 27.612 -1.437 1.00 88.81 88 GLU A CA 1
ATOM 672 C C . GLU A 1 88 ? -14.932 27.711 -2.824 1.00 88.81 88 GLU A C 1
ATOM 674 O O . GLU A 1 88 ? -14.196 28.654 -3.122 1.00 88.81 88 GLU A O 1
ATOM 679 N N . THR A 1 89 ? -15.242 26.765 -3.715 1.00 86.94 89 THR A N 1
ATOM 680 C CA . THR A 1 89 ? -14.605 26.653 -5.041 1.00 86.94 89 THR A CA 1
ATOM 681 C C . THR A 1 89 ? -14.730 27.917 -5.896 1.00 86.94 89 THR A C 1
ATOM 683 O O . THR A 1 89 ? -13.813 28.247 -6.647 1.00 86.94 89 THR A O 1
ATOM 686 N N . SER A 1 90 ? -15.825 28.673 -5.760 1.00 89.69 90 SER A N 1
ATOM 687 C CA . SER A 1 90 ? -16.029 29.925 -6.501 1.00 89.69 90 SER A CA 1
ATOM 688 C C . SER A 1 90 ? -14.968 30.994 -6.184 1.00 89.69 90 SER A C 1
ATOM 690 O O . SER A 1 90 ? -14.744 31.881 -7.004 1.00 89.69 90 SER A O 1
ATOM 692 N N . TRP A 1 91 ? -14.259 30.892 -5.051 1.00 92.56 91 TRP A N 1
ATOM 693 C CA . TRP A 1 91 ? -13.212 31.832 -4.627 1.00 92.56 91 TRP A CA 1
ATOM 694 C C . TRP A 1 91 ? -11.807 31.479 -5.127 1.00 92.56 91 TRP A C 1
ATOM 696 O O . TRP A 1 91 ? -10.931 32.344 -5.147 1.00 92.56 91 TRP A O 1
ATOM 706 N N . GLU A 1 92 ? -11.570 30.246 -5.574 1.00 91.50 92 GLU A N 1
ATOM 707 C CA . GLU A 1 92 ? -10.233 29.763 -5.958 1.00 91.50 92 GLU A CA 1
ATOM 708 C C . GLU A 1 92 ? -9.675 30.492 -7.187 1.00 91.50 92 GLU A C 1
ATOM 710 O O . GLU A 1 92 ? -8.496 30.861 -7.232 1.00 91.50 92 GLU A O 1
ATOM 715 N N . ALA A 1 93 ? -10.534 30.754 -8.178 1.00 91.31 93 ALA A N 1
ATOM 716 C CA . ALA A 1 93 ? -10.163 31.506 -9.374 1.00 91.31 93 ALA A CA 1
ATOM 717 C C . ALA A 1 93 ? -9.766 32.948 -9.026 1.00 91.31 93 ALA A C 1
ATOM 719 O O . ALA A 1 93 ? -8.815 33.488 -9.591 1.00 91.31 93 ALA A O 1
ATOM 720 N N . HIS A 1 94 ? -10.442 33.551 -8.046 1.00 93.12 94 HIS A N 1
ATOM 721 C CA . HIS A 1 94 ? -10.108 34.886 -7.560 1.00 93.12 94 HIS A CA 1
ATOM 722 C C . HIS A 1 94 ? -8.812 34.890 -6.759 1.00 93.12 94 HIS A C 1
ATOM 724 O O . HIS A 1 94 ? -7.959 35.737 -7.012 1.00 93.12 94 HIS A O 1
ATOM 730 N N . ALA A 1 95 ? -8.611 33.912 -5.872 1.00 94.81 95 ALA A N 1
ATOM 731 C CA . ALA A 1 95 ? -7.342 33.732 -5.174 1.00 94.81 95 ALA A CA 1
ATOM 732 C C . ALA A 1 95 ? -6.182 33.626 -6.175 1.00 94.81 95 ALA A C 1
ATOM 734 O O . ALA A 1 95 ? -5.174 34.318 -6.042 1.00 94.81 95 ALA A O 1
ATOM 735 N N . THR A 1 96 ? -6.364 32.817 -7.222 1.00 94.88 96 THR A N 1
ATOM 736 C CA . THR A 1 96 ? -5.396 32.645 -8.311 1.00 94.88 96 THR A CA 1
ATOM 737 C C . THR A 1 96 ? -5.138 33.955 -9.054 1.00 94.88 96 THR A C 1
ATOM 739 O O . THR A 1 96 ? -3.981 34.320 -9.253 1.00 94.88 96 THR A O 1
ATOM 742 N N . ALA A 1 97 ? -6.178 34.694 -9.443 1.00 94.94 97 ALA A N 1
ATOM 743 C CA . ALA A 1 97 ? -6.017 35.976 -10.130 1.00 94.94 97 ALA A CA 1
ATOM 744 C C . ALA A 1 97 ? -5.239 36.987 -9.270 1.00 94.94 97 ALA A C 1
ATOM 746 O O . ALA A 1 97 ? -4.275 37.593 -9.739 1.00 94.94 97 ALA A O 1
ATOM 747 N N . LEU A 1 98 ? -5.595 37.096 -7.988 1.00 96.00 98 LEU A N 1
ATOM 748 C CA . LEU A 1 98 ? -4.931 37.971 -7.025 1.00 96.00 98 LEU A CA 1
ATOM 749 C C . LEU A 1 98 ? -3.459 37.592 -6.830 1.00 96.00 98 LEU A C 1
ATOM 751 O O . LEU A 1 98 ? -2.592 38.459 -6.901 1.00 96.00 98 LEU A O 1
ATOM 755 N N . ALA A 1 99 ? -3.147 36.305 -6.667 1.00 96.38 99 ALA A N 1
ATOM 756 C CA . ALA A 1 99 ? -1.773 35.813 -6.532 1.00 96.38 99 ALA A CA 1
ATOM 757 C C . ALA A 1 99 ? -0.898 36.080 -7.772 1.00 96.38 99 ALA A C 1
ATOM 759 O O . ALA A 1 99 ? 0.324 36.107 -7.660 1.00 96.38 99 ALA A O 1
ATOM 760 N N . ASN A 1 100 ? -1.499 36.314 -8.944 1.00 96.31 100 ASN A N 1
ATOM 761 C CA . ASN A 1 100 ? -0.765 36.503 -10.197 1.00 96.31 100 ASN A CA 1
ATOM 762 C C . ASN A 1 100 ? -0.671 37.941 -10.712 1.00 96.31 100 ASN A C 1
ATOM 764 O O . ASN A 1 100 ? 0.024 38.155 -11.704 1.00 96.31 100 ASN A O 1
ATOM 768 N N . ALA A 1 101 ? -1.290 38.920 -10.047 1.00 96.00 101 ALA A N 1
ATOM 769 C CA . ALA A 1 101 ? -1.092 40.333 -10.376 1.00 96.00 101 ALA A CA 1
ATOM 770 C C . ALA A 1 101 ? 0.405 40.704 -10.312 1.00 96.00 101 ALA A C 1
ATOM 772 O O . ALA A 1 101 ? 1.070 40.392 -9.314 1.00 96.00 101 ALA A O 1
ATOM 773 N N . GLN A 1 102 ? 0.950 41.309 -11.373 1.00 94.06 102 GLN A N 1
ATOM 774 C CA . GLN A 1 102 ? 2.404 41.463 -11.536 1.00 94.06 102 GLN A CA 1
ATOM 775 C C . GLN A 1 102 ? 2.959 42.635 -10.731 1.00 94.06 102 GLN A C 1
ATOM 777 O O . GLN A 1 102 ? 4.075 42.552 -10.225 1.00 94.06 102 GLN A O 1
ATOM 782 N N . SER A 1 103 ? 2.174 43.699 -10.577 1.00 94.94 103 SER A N 1
ATOM 783 C CA . SER A 1 103 ? 2.531 44.882 -9.793 1.00 94.94 103 SER A CA 1
ATOM 784 C C . SER A 1 103 ? 1.553 45.115 -8.642 1.00 94.94 103 SER A C 1
ATOM 786 O O . SER A 1 103 ? 0.433 44.598 -8.639 1.00 94.94 103 SER A O 1
ATOM 788 N N . THR A 1 104 ? 1.963 45.924 -7.665 1.00 95.31 104 THR A N 1
ATOM 789 C CA . THR A 1 104 ? 1.093 46.377 -6.572 1.00 95.31 104 THR A CA 1
ATOM 790 C C . THR A 1 104 ? -0.134 47.130 -7.094 1.00 95.31 104 THR A C 1
ATOM 792 O O . THR A 1 104 ? -1.234 46.925 -6.588 1.00 95.31 104 THR A O 1
ATOM 795 N N . ASP A 1 105 ? 0.011 47.932 -8.155 1.00 95.56 105 ASP A N 1
ATOM 796 C CA . ASP A 1 105 ? -1.115 48.632 -8.791 1.00 95.56 105 ASP A CA 1
ATOM 797 C C . ASP A 1 105 ? -2.121 47.668 -9.420 1.00 95.56 105 ASP A C 1
ATOM 799 O O . ASP A 1 105 ? -3.326 47.790 -9.193 1.00 95.56 105 ASP A O 1
ATOM 803 N N . GLU A 1 106 ? -1.635 46.672 -10.167 1.00 95.81 106 GLU A N 1
ATOM 804 C CA . GLU A 1 106 ? -2.491 45.621 -10.724 1.00 95.81 106 GLU A CA 1
ATOM 805 C C . GLU A 1 106 ? -3.186 44.820 -9.622 1.00 95.81 106 GLU A C 1
ATOM 807 O O . GLU A 1 106 ? -4.360 44.475 -9.756 1.00 95.81 106 GLU A O 1
ATOM 812 N N . PHE A 1 107 ? -2.484 44.539 -8.522 1.00 96.56 107 PHE A N 1
ATOM 813 C CA . PHE A 1 107 ? -3.045 43.810 -7.392 1.00 96.56 107 PHE A CA 1
ATOM 814 C C . PHE A 1 107 ? -4.168 44.603 -6.714 1.00 96.56 107 PHE A C 1
ATOM 816 O O . PHE A 1 107 ? -5.243 44.055 -6.476 1.00 96.56 107 PHE A O 1
ATOM 823 N N . ILE A 1 108 ? -3.968 45.900 -6.474 1.00 96.31 108 ILE A N 1
ATOM 824 C CA . ILE A 1 108 ? -4.985 46.785 -5.890 1.00 96.31 108 ILE A CA 1
ATOM 825 C C . ILE A 1 108 ? -6.195 46.919 -6.825 1.00 96.31 108 ILE A C 1
ATOM 827 O O . ILE A 1 108 ? -7.331 46.804 -6.366 1.00 96.31 108 ILE A O 1
ATOM 831 N N . ALA A 1 109 ? -5.978 47.087 -8.133 1.00 95.06 109 ALA A N 1
ATOM 832 C CA . ALA A 1 109 ? -7.065 47.131 -9.113 1.00 95.06 109 ALA A CA 1
ATOM 833 C C . ALA A 1 109 ? -7.854 45.808 -9.164 1.00 95.06 109 ALA A C 1
ATOM 835 O O . ALA A 1 109 ? -9.088 45.807 -9.256 1.00 95.06 109 ALA A O 1
ATOM 836 N N . ALA A 1 110 ? -7.158 44.672 -9.059 1.00 95.12 110 ALA A N 1
ATOM 837 C CA . ALA A 1 110 ? -7.786 43.359 -8.979 1.00 95.12 110 ALA A CA 1
ATOM 838 C C . ALA A 1 110 ? -8.585 43.180 -7.677 1.00 95.12 110 ALA A C 1
ATOM 840 O O . ALA A 1 110 ? -9.683 42.625 -7.723 1.00 95.12 110 ALA A O 1
ATOM 841 N N . LEU A 1 111 ? -8.093 43.685 -6.538 1.00 95.62 111 LEU A N 1
ATOM 842 C CA . LEU A 1 111 ? -8.825 43.694 -5.265 1.00 95.62 111 LEU A CA 1
ATOM 843 C C . LEU A 1 111 ? -10.089 44.560 -5.332 1.00 95.62 111 LEU A C 1
ATOM 845 O O . LEU A 1 111 ? -11.151 44.110 -4.903 1.00 95.62 111 LEU A O 1
ATOM 849 N N . ASP A 1 112 ? -10.009 45.769 -5.888 1.00 93.31 112 ASP A N 1
ATOM 850 C CA . ASP A 1 112 ? -11.170 46.656 -6.064 1.00 93.31 112 ASP A CA 1
ATOM 851 C C . ASP A 1 112 ? -12.253 45.984 -6.925 1.00 93.31 112 ASP A C 1
ATOM 853 O O . ASP A 1 112 ? -13.414 45.842 -6.523 1.00 93.31 112 ASP A O 1
ATOM 857 N N . THR A 1 113 ? -11.834 45.424 -8.063 1.00 92.75 113 THR A N 1
ATOM 858 C CA . THR A 1 113 ? -12.712 44.644 -8.944 1.00 92.75 113 THR A CA 1
ATOM 859 C C . THR A 1 113 ? -13.327 43.455 -8.206 1.00 92.75 113 THR A C 1
ATOM 861 O O . THR A 1 113 ? -14.533 43.211 -8.304 1.00 92.75 113 THR A O 1
ATOM 864 N N . PHE A 1 114 ? -12.519 42.714 -7.446 1.00 93.69 114 PHE A N 1
ATOM 865 C CA . PHE A 1 114 ? -12.952 41.537 -6.701 1.00 93.69 114 PHE A CA 1
ATOM 866 C C . PHE A 1 114 ? -13.978 41.883 -5.616 1.00 93.69 114 PHE A C 1
ATOM 868 O O . PHE A 1 114 ? -15.045 41.271 -5.562 1.00 93.69 114 PHE A O 1
ATOM 875 N N . THR A 1 115 ? -13.692 42.889 -4.790 1.00 93.88 115 THR A N 1
ATOM 876 C CA . THR A 1 115 ? -14.575 43.334 -3.701 1.00 93.88 115 THR A CA 1
ATOM 877 C C . THR A 1 115 ? -15.912 43.857 -4.215 1.00 93.88 115 THR A C 1
ATOM 879 O O . THR A 1 115 ? -16.959 43.502 -3.666 1.00 93.88 115 THR A O 1
ATOM 882 N N . THR A 1 116 ? -15.896 44.595 -5.328 1.00 91.31 116 THR A N 1
ATOM 883 C CA . THR A 1 116 ? -17.108 45.056 -6.014 1.00 91.31 116 THR A CA 1
ATOM 884 C C . THR A 1 116 ? -17.904 43.880 -6.586 1.00 91.31 116 THR A C 1
ATOM 886 O O . THR A 1 116 ? -19.109 43.772 -6.349 1.00 91.31 116 THR A O 1
ATOM 889 N N . THR A 1 117 ? -17.237 42.953 -7.283 1.00 90.12 117 THR A N 1
ATOM 890 C CA . THR A 1 117 ? -17.876 41.780 -7.913 1.00 90.12 117 THR A CA 1
ATOM 891 C C . THR A 1 117 ? -18.521 40.864 -6.877 1.00 90.12 117 THR A C 1
ATOM 893 O O . THR A 1 117 ? -19.671 40.452 -7.031 1.00 90.12 117 THR A O 1
ATOM 896 N N . MET A 1 118 ? -17.808 40.587 -5.784 1.00 91.88 118 MET A N 1
ATOM 897 C CA . MET A 1 118 ? -18.291 39.740 -4.695 1.00 91.88 118 MET A CA 1
ATOM 898 C C . MET A 1 118 ? -19.223 40.465 -3.723 1.00 91.88 118 MET A C 1
ATOM 900 O O . MET A 1 118 ? -19.747 39.823 -2.808 1.00 91.88 118 MET A O 1
ATOM 904 N N . LYS A 1 119 ? -19.466 41.770 -3.915 1.00 93.38 119 LYS A N 1
ATOM 905 C CA . LYS A 1 119 ? -20.282 42.614 -3.028 1.00 93.38 119 LYS A CA 1
ATOM 906 C C . LYS A 1 119 ? -19.850 42.449 -1.568 1.00 93.38 119 LYS A C 1
ATOM 908 O O . LYS A 1 119 ? -20.644 42.028 -0.723 1.00 93.38 119 LYS A O 1
ATOM 913 N N . ILE A 1 120 ? -18.562 42.659 -1.309 1.00 94.56 120 ILE A N 1
ATOM 914 C CA . ILE A 1 120 ? -17.982 42.549 0.033 1.00 94.56 120 ILE A CA 1
ATOM 915 C C . ILE A 1 120 ? -18.192 43.880 0.751 1.00 94.56 120 ILE A C 1
ATOM 917 O O . ILE A 1 120 ? -17.750 44.920 0.270 1.00 94.56 120 ILE A O 1
ATOM 921 N N . ASP A 1 121 ? -18.854 43.844 1.903 1.00 93.75 121 ASP A N 1
ATOM 922 C CA . ASP A 1 121 ? -19.005 45.015 2.763 1.00 93.75 121 ASP A CA 1
ATOM 923 C C . ASP A 1 121 ? -17.715 45.236 3.566 1.00 93.75 121 ASP A C 1
ATOM 925 O O . ASP A 1 121 ? -17.412 44.509 4.515 1.00 93.75 121 ASP A O 1
ATOM 929 N N . LEU A 1 122 ? -16.932 46.237 3.162 1.00 94.06 122 LEU A N 1
ATOM 930 C CA . LEU A 1 122 ? -15.628 46.524 3.760 1.00 94.06 122 LEU A CA 1
ATOM 931 C C . LEU A 1 122 ? -15.719 47.065 5.194 1.00 94.06 122 LEU A C 1
ATOM 933 O O . LEU A 1 122 ? -14.737 46.961 5.935 1.00 94.06 122 LEU A O 1
ATOM 937 N N . SER A 1 123 ? -16.891 47.563 5.609 1.00 92.62 123 SER A N 1
ATOM 938 C CA . SER A 1 123 ? -17.127 48.093 6.958 1.00 92.62 123 SER A CA 1
ATOM 939 C C . SER A 1 123 ? -17.208 47.008 8.036 1.00 92.62 123 SER A C 1
ATOM 941 O O . SER A 1 123 ? -17.027 47.291 9.221 1.00 92.62 123 SER A O 1
ATOM 943 N N . LYS A 1 124 ? -17.455 45.752 7.640 1.00 95.31 124 LYS A N 1
ATOM 944 C CA . LYS A 1 124 ? -17.567 44.622 8.566 1.00 95.31 124 LYS A CA 1
ATOM 945 C C . LYS A 1 124 ? -16.235 44.356 9.274 1.00 95.31 124 LYS A C 1
ATOM 947 O O . LYS A 1 124 ? -15.176 44.521 8.660 1.00 95.31 124 LYS A O 1
ATOM 952 N N . PRO A 1 125 ? -16.247 43.905 10.541 1.00 95.69 125 PRO A N 1
ATOM 953 C CA . PRO A 1 125 ? -15.029 43.420 11.179 1.00 95.69 125 PRO A CA 1
ATOM 954 C C . PRO A 1 125 ? -14.493 42.196 10.426 1.00 95.69 125 PRO A C 1
ATOM 956 O O . PRO A 1 125 ? -15.238 41.511 9.726 1.00 95.69 125 PRO A O 1
ATOM 959 N N . ALA A 1 126 ? -13.199 41.928 10.560 1.00 97.62 126 ALA A N 1
ATOM 960 C CA . ALA A 1 126 ? -12.551 40.773 9.955 1.00 97.62 126 ALA A CA 1
ATOM 961 C C . ALA A 1 126 ? -11.717 40.053 11.009 1.00 97.62 126 ALA A C 1
ATOM 963 O O . ALA A 1 126 ? -10.965 40.704 11.731 1.00 97.62 126 ALA A O 1
ATOM 964 N N . LYS A 1 127 ? -11.855 38.730 11.092 1.00 98.56 127 LYS A N 1
ATOM 965 C CA . LYS A 1 127 ? -11.159 37.876 12.057 1.00 98.56 127 LYS A CA 1
ATOM 966 C C . LYS A 1 127 ? -10.522 36.701 11.338 1.00 98.56 127 LYS A C 1
ATOM 968 O O . LYS A 1 127 ? -11.194 35.995 10.582 1.00 98.56 127 LYS A O 1
ATOM 973 N N . VAL A 1 128 ? -9.238 36.487 11.587 1.00 98.75 128 VAL A N 1
ATOM 974 C CA . VAL A 1 128 ? -8.455 35.415 10.977 1.00 98.75 128 VAL A CA 1
ATOM 975 C C . VAL A 1 128 ? -7.707 34.663 12.069 1.00 98.75 128 VAL A C 1
ATOM 977 O O . VAL A 1 128 ? -6.970 35.262 12.846 1.00 98.75 128 VAL A O 1
ATOM 980 N N . VAL A 1 129 ? -7.881 33.346 12.122 1.00 98.69 129 VAL A N 1
ATOM 981 C CA . VAL A 1 129 ? -7.043 32.451 12.928 1.00 98.69 129 VAL A CA 1
ATOM 982 C C . VAL A 1 129 ? -6.085 31.723 11.997 1.00 98.69 129 VAL A C 1
ATOM 984 O O . VAL A 1 129 ? -6.478 31.300 10.911 1.00 98.69 129 VAL A O 1
ATOM 987 N N . TYR A 1 130 ? -4.823 31.590 12.374 1.00 98.75 130 TYR A N 1
ATOM 988 C CA . TYR A 1 130 ? -3.831 30.946 11.520 1.00 98.75 130 TYR A CA 1
ATOM 989 C C . TYR A 1 130 ? -2.889 30.062 12.317 1.00 98.75 130 TYR A C 1
ATOM 991 O O . TYR A 1 130 ? -2.685 30.262 13.509 1.00 98.75 130 TYR A O 1
ATOM 999 N N . ALA A 1 131 ? -2.353 29.051 11.647 1.00 98.56 131 ALA A N 1
ATOM 1000 C CA . ALA A 1 131 ? -1.395 28.112 12.207 1.00 98.56 131 ALA A CA 1
ATOM 1001 C C . ALA A 1 131 ? -0.423 27.647 11.127 1.00 98.56 131 ALA A C 1
ATOM 1003 O O . ALA A 1 131 ? -0.655 27.835 9.926 1.00 98.56 131 ALA A O 1
ATOM 1004 N N . ARG A 1 132 ? 0.654 26.995 11.556 1.00 98.50 132 ARG A N 1
ATOM 1005 C CA . ARG A 1 132 ? 1.629 26.377 10.657 1.00 98.50 132 ARG A CA 1
ATOM 1006 C C . ARG A 1 132 ? 2.058 24.992 11.122 1.00 98.50 132 ARG A C 1
ATOM 1008 O O . ARG A 1 132 ? 1.969 24.669 12.305 1.00 98.50 132 ARG A O 1
ATOM 1015 N N . ASP A 1 133 ? 2.608 24.217 10.195 1.00 97.94 133 ASP A N 1
ATOM 1016 C CA . ASP A 1 133 ? 3.353 22.998 10.515 1.00 97.94 133 ASP A CA 1
ATOM 1017 C C . ASP A 1 133 ? 4.817 23.298 10.931 1.00 97.94 133 ASP A C 1
ATOM 1019 O O . ASP A 1 133 ? 5.202 24.433 11.250 1.00 97.94 133 ASP A O 1
ATOM 1023 N N . THR A 1 134 ? 5.650 22.255 10.963 1.00 97.62 134 THR A N 1
ATOM 1024 C CA . THR A 1 134 ? 7.057 22.303 11.390 1.00 97.62 134 THR A CA 1
ATOM 1025 C C . THR A 1 134 ? 8.043 22.708 10.289 1.00 97.62 134 THR A C 1
ATOM 1027 O O . THR A 1 134 ? 9.248 22.708 10.539 1.00 97.62 134 THR A O 1
ATOM 1030 N N . ARG A 1 135 ? 7.587 23.085 9.084 1.00 97.62 135 ARG A N 1
ATOM 1031 C CA . ARG A 1 135 ? 8.488 23.402 7.963 1.00 97.62 135 ARG A CA 1
ATOM 1032 C C . ARG A 1 135 ? 9.400 24.599 8.266 1.00 97.62 135 ARG A C 1
ATOM 1034 O O . ARG A 1 135 ? 8.920 25.609 8.792 1.00 97.62 135 ARG A O 1
ATOM 1041 N N . PRO A 1 136 ? 10.682 24.563 7.846 1.00 96.44 136 PRO A N 1
ATOM 1042 C CA . PRO A 1 136 ? 11.636 25.646 8.110 1.00 96.44 136 PRO A CA 1
ATOM 1043 C C . PRO A 1 136 ? 11.234 27.015 7.542 1.00 96.44 136 PRO A C 1
ATOM 1045 O O . PRO A 1 136 ? 11.551 28.040 8.136 1.00 96.44 136 PRO A O 1
ATOM 1048 N N . SER A 1 137 ? 10.517 27.048 6.414 1.00 97.44 137 SER A N 1
ATOM 1049 C CA . SER A 1 137 ? 10.009 28.289 5.803 1.00 97.44 137 SER A CA 1
ATOM 1050 C C . SER A 1 137 ? 8.787 28.874 6.523 1.00 97.44 137 SER A C 1
ATOM 1052 O O . SER A 1 137 ? 8.457 30.039 6.317 1.00 97.44 137 SER A O 1
ATOM 1054 N N . GLY A 1 138 ? 8.125 28.095 7.386 1.00 97.56 138 GLY A N 1
ATOM 1055 C CA . GLY A 1 138 ? 6.874 28.465 8.049 1.00 97.56 138 GLY A CA 1
ATOM 1056 C C . GLY A 1 138 ? 6.925 29.790 8.822 1.00 97.56 138 GLY A C 1
ATOM 1057 O O . GLY A 1 138 ? 6.057 30.623 8.587 1.00 97.56 138 GLY A O 1
ATOM 1058 N N . PRO A 1 139 ? 7.919 30.039 9.701 1.00 97.81 139 PRO A N 1
ATOM 1059 C CA . PRO A 1 139 ? 8.010 31.298 10.446 1.00 97.81 139 PRO A CA 1
ATOM 1060 C C . PRO A 1 139 ? 8.056 32.549 9.558 1.00 97.81 139 PRO A C 1
ATOM 1062 O O . PRO A 1 139 ? 7.355 33.516 9.838 1.00 97.81 139 PRO A O 1
ATOM 1065 N N . ALA A 1 140 ? 8.838 32.522 8.473 1.00 97.94 140 ALA A N 1
ATOM 1066 C CA . ALA A 1 140 ? 8.927 33.647 7.542 1.00 97.94 140 ALA A CA 1
ATOM 1067 C C . ALA A 1 140 ? 7.602 33.860 6.792 1.00 97.94 140 ALA A C 1
ATOM 1069 O O . ALA A 1 140 ? 7.119 34.980 6.693 1.00 97.94 140 ALA A O 1
ATOM 1070 N N . LEU A 1 141 ? 6.974 32.773 6.335 1.00 98.38 141 LEU A N 1
ATOM 1071 C CA . LEU A 1 141 ? 5.688 32.830 5.636 1.00 98.38 141 LEU A CA 1
ATOM 1072 C C . LEU A 1 141 ? 4.538 33.307 6.533 1.00 98.38 141 LEU A C 1
ATOM 1074 O O . LEU A 1 141 ? 3.633 33.979 6.043 1.00 98.38 141 LEU A O 1
ATOM 1078 N N . VAL A 1 142 ? 4.566 32.982 7.830 1.00 98.50 142 VAL A N 1
ATOM 1079 C CA . VAL A 1 142 ? 3.602 33.507 8.809 1.00 98.50 142 VAL A CA 1
ATOM 1080 C C . VAL A 1 142 ? 3.795 35.008 9.015 1.00 98.50 142 VAL A C 1
ATOM 1082 O O . VAL A 1 142 ? 2.805 35.727 8.981 1.00 98.50 142 VAL A O 1
ATOM 1085 N N . ALA A 1 143 ? 5.031 35.502 9.130 1.00 98.19 143 ALA A N 1
ATOM 1086 C CA . ALA A 1 143 ? 5.273 36.946 9.224 1.00 98.19 143 ALA A CA 1
ATOM 1087 C C . ALA A 1 143 ? 4.703 37.695 8.002 1.00 98.19 143 ALA A C 1
ATOM 1089 O O . ALA A 1 143 ? 3.977 38.677 8.146 1.00 98.19 143 ALA A O 1
ATOM 1090 N N . THR A 1 144 ? 4.921 37.164 6.796 1.00 98.12 144 THR A N 1
ATOM 1091 C CA . THR A 1 144 ? 4.353 37.736 5.567 1.00 98.12 144 THR A CA 1
ATOM 1092 C C . THR A 1 144 ? 2.818 37.654 5.519 1.00 98.12 144 THR A C 1
ATOM 1094 O O . THR A 1 144 ? 2.144 38.556 5.015 1.00 98.12 144 THR A O 1
ATOM 1097 N N . LEU A 1 145 ? 2.224 36.580 6.051 1.00 98.56 145 LEU A N 1
ATOM 1098 C CA . LEU A 1 145 ? 0.770 36.450 6.191 1.00 98.56 145 LEU A CA 1
ATOM 1099 C C . LEU A 1 145 ? 0.196 37.518 7.135 1.00 98.56 145 LEU A C 1
ATOM 1101 O O . LEU A 1 145 ? -0.838 38.115 6.827 1.00 98.56 145 LEU A O 1
ATOM 1105 N N . GLU A 1 146 ? 0.864 37.758 8.264 1.00 98.56 146 GLU A N 1
ATOM 1106 C CA . GLU A 1 146 ? 0.488 38.763 9.262 1.00 98.56 146 GLU A CA 1
ATOM 1107 C C . GLU A 1 146 ? 0.498 40.177 8.680 1.00 98.56 146 GLU A C 1
ATOM 1109 O O . GLU A 1 146 ? -0.434 40.944 8.938 1.00 98.56 146 GLU A O 1
ATOM 1114 N N . ASP A 1 147 ? 1.470 40.501 7.823 1.00 98.38 147 ASP A N 1
ATOM 1115 C CA . ASP A 1 147 ? 1.478 41.767 7.085 1.00 98.38 147 ASP A CA 1
ATOM 1116 C C . ASP A 1 147 ? 0.242 41.904 6.183 1.00 98.38 147 ASP A C 1
ATOM 1118 O O . ASP A 1 147 ? -0.388 42.963 6.147 1.00 98.38 147 ASP A O 1
ATOM 1122 N N . GLY A 1 148 ? -0.189 40.823 5.528 1.00 98.12 148 GLY A N 1
ATOM 1123 C CA . GLY A 1 148 ? -1.428 40.797 4.744 1.00 98.12 148 GLY A CA 1
ATOM 1124 C C . GLY A 1 148 ? -2.695 40.999 5.586 1.00 98.12 148 GLY A C 1
ATOM 1125 O O . GLY A 1 148 ? -3.576 41.783 5.223 1.00 98.12 148 GLY A O 1
ATOM 1126 N N . ILE A 1 149 ? -2.782 40.320 6.734 1.00 98.31 149 ILE A N 1
ATOM 1127 C CA . ILE A 1 149 ? -3.893 40.448 7.699 1.00 98.31 149 ILE A CA 1
ATOM 1128 C C . ILE A 1 149 ? -3.967 41.888 8.231 1.00 98.31 149 ILE A C 1
ATOM 1130 O O . ILE A 1 149 ? -5.041 42.499 8.263 1.00 98.31 149 ILE A O 1
ATOM 1134 N N . LYS A 1 150 ? -2.814 42.462 8.581 1.00 97.31 150 LYS A N 1
ATOM 1135 C CA . LYS A 1 150 ? -2.684 43.843 9.049 1.00 97.31 150 LYS A CA 1
ATOM 1136 C C . LYS A 1 150 ? -3.059 44.850 7.964 1.00 97.31 150 LYS A C 1
ATOM 1138 O O . LYS A 1 150 ? -3.765 45.813 8.260 1.00 97.31 150 LYS A O 1
ATOM 1143 N N . ALA A 1 151 ? -2.643 44.619 6.717 1.00 96.81 151 ALA A N 1
ATOM 1144 C CA . ALA A 1 151 ? -2.929 45.503 5.589 1.00 96.81 151 ALA A CA 1
ATOM 1145 C C . ALA A 1 151 ? -4.434 45.703 5.358 1.00 96.81 151 ALA A C 1
ATOM 1147 O O . ALA A 1 151 ? -4.853 46.809 5.026 1.00 96.81 151 ALA A O 1
ATOM 1148 N N . ILE A 1 152 ? -5.251 44.662 5.564 1.00 96.12 152 ILE A N 1
ATOM 1149 C CA . ILE A 1 152 ? -6.715 44.722 5.403 1.00 96.12 152 ILE A CA 1
ATOM 1150 C C . ILE A 1 152 ? -7.466 45.083 6.701 1.00 96.12 152 ILE A C 1
ATOM 1152 O O . ILE A 1 152 ? -8.700 45.107 6.722 1.00 96.12 152 ILE A O 1
ATOM 1156 N N . GLY A 1 153 ? -6.737 45.373 7.785 1.00 95.38 153 GLY A N 1
ATOM 1157 C CA . GLY A 1 153 ? -7.306 45.729 9.086 1.00 95.38 153 GLY A CA 1
ATOM 1158 C C . GLY A 1 153 ? -8.071 44.584 9.756 1.00 95.38 153 GLY A C 1
ATOM 1159 O O . GLY A 1 153 ? -9.079 44.832 10.418 1.00 95.38 153 GLY A O 1
ATOM 1160 N N . ALA A 1 154 ? -7.645 43.337 9.540 1.00 97.06 154 ALA A N 1
ATOM 1161 C CA . ALA A 1 154 ? -8.223 42.172 10.199 1.00 97.06 154 ALA A CA 1
ATOM 1162 C C . ALA A 1 154 ? -7.549 41.891 11.553 1.00 97.06 154 ALA A C 1
ATOM 1164 O O . ALA A 1 154 ? -6.358 42.129 11.739 1.00 97.06 154 ALA A O 1
ATOM 1165 N N . GLU A 1 155 ? -8.323 41.364 12.499 1.00 98.12 155 GLU A N 1
ATOM 1166 C CA . GLU A 1 155 ? -7.829 40.829 13.767 1.00 98.12 155 GLU A CA 1
ATOM 1167 C C . GLU A 1 155 ? -7.232 39.436 13.523 1.00 98.12 155 GLU A C 1
ATOM 1169 O O . GLU A 1 155 ? -7.925 38.537 13.041 1.00 98.12 155 GLU A O 1
ATOM 1174 N N . GLY A 1 156 ? -5.947 39.265 13.835 1.00 97.69 156 GLY A N 1
ATOM 1175 C CA . GLY A 1 156 ? -5.231 37.997 13.709 1.00 97.69 156 GLY A CA 1
ATOM 1176 C C . GLY A 1 156 ? -5.102 37.262 15.046 1.00 97.69 156 GLY A C 1
ATOM 1177 O O . GLY A 1 156 ? -4.756 37.877 16.054 1.00 97.69 156 GLY A O 1
ATOM 1178 N N . ARG A 1 157 ? -5.332 35.944 15.049 1.00 97.94 157 ARG A N 1
ATOM 1179 C CA . ARG A 1 157 ? -5.019 35.027 16.159 1.00 97.94 157 ARG A CA 1
ATOM 1180 C C . ARG A 1 157 ? -4.039 33.957 15.676 1.00 97.94 157 ARG A C 1
ATOM 1182 O O . ARG A 1 157 ? -4.443 33.052 14.947 1.00 97.94 157 ARG A O 1
ATOM 1189 N N . ASP A 1 158 ? -2.789 34.034 16.123 1.00 98.19 158 ASP A N 1
ATOM 1190 C CA . ASP A 1 158 ? -1.798 32.975 15.909 1.00 98.19 158 ASP A CA 1
ATOM 1191 C C . ASP A 1 158 ? -2.085 31.787 16.844 1.00 98.19 158 ASP A C 1
ATOM 1193 O O . ASP A 1 158 ? -2.070 31.919 18.071 1.00 98.19 158 ASP A O 1
ATOM 1197 N N . ALA A 1 159 ? -2.381 30.625 16.266 1.00 97.56 159 ALA A N 1
ATOM 1198 C CA . ALA A 1 159 ? -2.529 29.354 16.974 1.00 97.56 159 ALA A CA 1
ATOM 1199 C C . ALA A 1 159 ? -1.209 28.557 17.035 1.00 97.56 159 ALA A C 1
ATOM 1201 O O . ALA A 1 159 ? -1.164 27.471 17.615 1.00 97.56 159 ALA A O 1
ATOM 1202 N N . GLY A 1 160 ? -0.123 29.102 16.483 1.00 97.44 160 GLY A N 1
ATOM 1203 C CA . GLY A 1 160 ? 1.227 28.574 16.580 1.00 97.44 160 GLY A CA 1
ATOM 1204 C C . GLY A 1 160 ? 1.467 27.348 15.701 1.00 97.44 160 GLY A C 1
ATOM 1205 O O . GLY A 1 160 ? 1.022 27.259 14.554 1.00 97.44 160 GLY A O 1
ATOM 1206 N N . VAL A 1 161 ? 2.241 26.405 16.243 1.00 97.81 161 VAL A N 1
ATOM 1207 C CA . VAL A 1 161 ? 2.600 25.152 15.568 1.00 97.81 161 VAL A CA 1
ATOM 1208 C C . VAL A 1 161 ? 1.626 24.061 15.989 1.00 97.81 161 VAL A C 1
ATOM 1210 O O . VAL A 1 161 ? 1.730 23.535 17.100 1.00 97.81 161 VAL A O 1
ATOM 1213 N N . THR A 1 162 ? 0.691 23.724 15.105 1.00 97.75 162 THR A N 1
ATOM 1214 C CA . THR A 1 162 ? -0.315 22.683 15.344 1.00 97.75 162 THR A CA 1
ATOM 1215 C C . THR A 1 162 ? -0.694 21.967 14.045 1.00 97.75 162 THR A C 1
ATOM 1217 O O . THR A 1 162 ? -0.177 22.280 12.973 1.00 97.75 162 THR A O 1
ATOM 1220 N N . THR A 1 163 ? -1.532 20.941 14.146 1.00 98.31 163 THR A N 1
ATOM 1221 C CA . THR A 1 163 ? -1.963 20.118 13.008 1.00 98.31 163 THR A CA 1
ATOM 1222 C C . THR A 1 163 ? -3.027 20.838 12.173 1.00 98.31 163 THR A C 1
ATOM 1224 O O . THR A 1 163 ? -3.727 21.729 12.666 1.00 98.31 163 THR A O 1
ATOM 1227 N N . THR A 1 164 ? -3.192 20.436 10.909 1.00 98.12 164 THR A N 1
ATOM 1228 C CA . THR A 1 164 ? -4.283 20.956 10.063 1.00 98.12 164 THR A CA 1
ATOM 1229 C C . THR A 1 164 ? -5.656 20.766 10.730 1.00 98.12 164 THR A C 1
ATOM 1231 O O . THR A 1 164 ? -6.404 21.746 10.810 1.00 98.12 164 THR A O 1
ATOM 1234 N N . PRO A 1 165 ? -6.009 19.576 11.257 1.00 98.19 165 PRO A N 1
ATOM 1235 C CA . PRO A 1 165 ? -7.319 19.361 11.870 1.00 98.19 165 PRO A CA 1
ATOM 1236 C C . PRO A 1 165 ? -7.593 20.230 13.097 1.00 98.19 165 PRO A C 1
ATOM 1238 O O . PRO A 1 165 ? -8.724 20.685 13.272 1.00 98.19 165 PRO A O 1
ATOM 1241 N N . VAL A 1 166 ? -6.573 20.530 13.911 1.00 98.38 166 VAL A N 1
ATOM 1242 C CA . VAL A 1 166 ? -6.732 21.427 15.066 1.00 98.38 166 VAL A CA 1
ATOM 1243 C C . VAL A 1 166 ? -7.103 22.836 14.610 1.00 98.38 166 VAL A C 1
ATOM 1245 O O . VAL A 1 166 ? -8.013 23.431 15.184 1.00 98.38 166 VAL A O 1
ATOM 1248 N N . LEU A 1 167 ? -6.491 23.370 13.545 1.00 98.56 167 LEU A N 1
ATOM 1249 C CA . LEU A 1 167 ? -6.904 24.677 13.018 1.00 98.56 167 LEU A CA 1
ATOM 1250 C C . LEU A 1 167 ? -8.367 24.659 12.549 1.00 98.56 167 LEU A C 1
ATOM 1252 O O . LEU A 1 167 ? -9.126 25.573 12.873 1.00 98.56 167 LEU A O 1
ATOM 1256 N N . HIS A 1 168 ? -8.775 23.625 11.811 1.00 98.19 168 HIS A N 1
ATOM 1257 C CA . HIS A 1 168 ? -10.159 23.481 11.349 1.00 98.19 168 HIS A CA 1
ATOM 1258 C C . HIS A 1 168 ? -11.149 23.369 12.522 1.00 98.19 168 HIS A C 1
ATOM 1260 O O . HIS A 1 168 ? -12.206 24.009 12.510 1.00 98.19 168 HIS A O 1
ATOM 1266 N N . TYR A 1 169 ? -10.773 22.635 13.573 1.00 98.25 169 TYR A N 1
ATOM 1267 C CA . TYR A 1 169 ? -11.514 22.560 14.828 1.00 98.25 169 TYR A CA 1
ATOM 1268 C C . TYR A 1 169 ? -11.656 23.941 15.483 1.00 98.25 169 TYR A C 1
ATOM 1270 O O . TYR A 1 169 ? -12.773 24.330 15.824 1.00 98.25 169 TYR A O 1
ATOM 1278 N N . LEU A 1 170 ? -10.567 24.711 15.605 1.00 98.44 170 LEU A N 1
ATOM 1279 C CA . LEU A 1 170 ? -10.588 26.050 16.205 1.00 98.44 170 LEU A CA 1
ATOM 1280 C C . LEU A 1 170 ? -11.523 26.994 15.446 1.00 98.44 170 LEU A C 1
ATOM 1282 O O . LEU A 1 170 ? -12.318 27.692 16.071 1.00 98.44 170 LEU A O 1
ATOM 1286 N N . VAL A 1 171 ? -11.476 26.993 14.110 1.00 98.44 171 VAL A N 1
ATOM 1287 C CA . VAL A 1 171 ? -12.367 27.821 13.279 1.00 98.44 171 VAL A CA 1
ATOM 1288 C C . VAL A 1 171 ? -13.833 27.511 13.583 1.00 98.44 171 VAL A C 1
ATOM 1290 O O . VAL A 1 171 ? -14.607 28.429 13.876 1.00 98.44 171 VAL A O 1
ATOM 1293 N N . ARG A 1 172 ? -14.214 26.227 13.580 1.00 97.62 172 ARG A N 1
ATOM 1294 C CA . ARG A 1 172 ? -15.594 25.822 13.878 1.00 97.62 172 ARG A CA 1
ATOM 1295 C C . ARG A 1 172 ? -15.976 26.131 15.324 1.00 97.62 172 ARG A C 1
ATOM 1297 O O . ARG A 1 172 ? -17.056 26.675 15.547 1.00 97.62 172 ARG A O 1
ATOM 1304 N N . ALA A 1 173 ? -15.112 25.829 16.292 1.00 97.75 173 ALA A N 1
ATOM 1305 C CA . ALA A 1 173 ? -15.352 26.087 17.711 1.00 97.75 173 ALA A CA 1
ATOM 1306 C C . ALA A 1 173 ? -15.588 27.582 17.977 1.00 97.75 173 ALA A C 1
ATOM 1308 O O . ALA A 1 173 ? -16.604 27.944 18.562 1.00 97.75 173 ALA A O 1
ATOM 1309 N N . ILE A 1 174 ? -14.733 28.466 17.447 1.00 97.94 174 ILE A N 1
ATOM 1310 C CA . ILE A 1 174 ? -14.876 29.925 17.596 1.00 97.94 174 ILE A CA 1
ATOM 1311 C C . ILE A 1 174 ? -16.210 30.413 17.019 1.00 97.94 174 ILE A C 1
ATOM 1313 O O . ILE A 1 174 ? -16.900 31.212 17.649 1.00 97.94 174 ILE A O 1
ATOM 1317 N N . ASN A 1 175 ? -16.579 29.944 15.826 1.00 98.12 175 ASN A N 1
ATOM 1318 C CA . ASN A 1 175 ? -17.773 30.424 15.129 1.00 98.12 175 ASN A CA 1
ATOM 1319 C C . ASN A 1 175 ? -19.090 29.835 15.656 1.00 98.12 175 ASN A C 1
ATOM 1321 O O . ASN A 1 175 ? -20.149 30.401 15.382 1.00 98.12 175 ASN A O 1
ATOM 1325 N N . THR A 1 176 ? -19.042 28.713 16.377 1.00 96.56 176 THR A N 1
ATOM 1326 C CA . THR A 1 176 ? -20.227 28.030 16.931 1.00 96.56 176 THR A CA 1
ATOM 1327 C C . THR A 1 176 ? -20.374 28.193 18.443 1.00 96.56 176 THR A C 1
ATOM 1329 O O . THR A 1 176 ? -21.410 27.811 18.992 1.00 96.56 176 THR A O 1
ATOM 1332 N N . LYS A 1 177 ? -19.387 28.793 19.117 1.00 96.19 177 LYS A N 1
ATOM 1333 C CA . LYS A 1 177 ? -19.384 29.037 20.564 1.00 96.19 177 LYS A CA 1
ATOM 1334 C C . LYS A 1 177 ? -20.657 29.743 21.033 1.00 96.19 177 LYS A C 1
ATOM 1336 O O . LYS A 1 177 ? -21.048 30.770 20.473 1.00 96.19 177 LYS A O 1
ATOM 1341 N N . GLY A 1 178 ? -21.302 29.196 22.063 1.00 93.06 178 GLY A N 1
ATOM 1342 C CA . GLY A 1 178 ? -22.553 29.734 22.611 1.00 93.06 178 GLY A CA 1
ATOM 1343 C C . GLY A 1 178 ? -23.776 29.637 21.683 1.00 93.06 178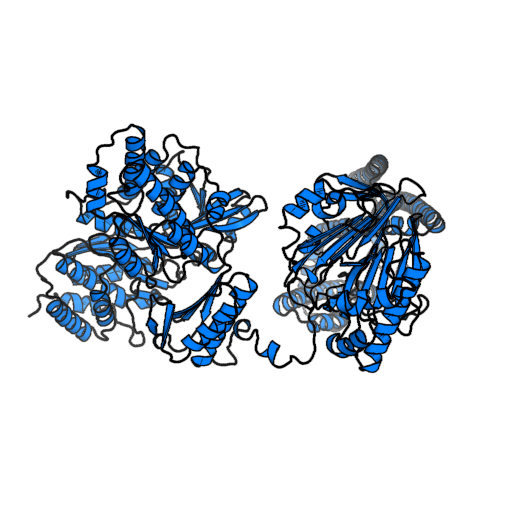 GLY A C 1
ATOM 1344 O O . GLY A 1 178 ? -24.806 30.251 21.967 1.00 93.06 178 GLY A O 1
ATOM 1345 N N . THR A 1 179 ? -23.687 28.892 20.577 1.00 93.56 179 THR A N 1
ATOM 1346 C CA . THR A 1 179 ? -24.833 28.561 19.714 1.00 93.56 179 THR A CA 1
ATOM 1347 C C . THR A 1 179 ? -25.341 27.146 20.007 1.00 93.56 179 THR A C 1
ATOM 1349 O O . THR A 1 179 ? -24.714 26.388 20.738 1.00 93.56 179 THR A O 1
ATOM 1352 N N . LYS A 1 180 ? -26.471 26.745 19.408 1.00 87.25 180 LYS A N 1
ATOM 1353 C CA . LYS A 1 180 ? -26.952 25.352 19.496 1.00 87.25 180 LYS A CA 1
ATOM 1354 C C . LYS A 1 180 ? -26.031 24.340 18.799 1.00 87.25 180 LYS A C 1
ATOM 1356 O O . LYS A 1 180 ? -26.133 23.155 19.082 1.00 87.25 180 LYS A O 1
ATOM 1361 N N . GLU A 1 181 ? -25.176 24.803 17.889 1.00 87.81 181 GLU A N 1
ATOM 1362 C CA . GLU A 1 181 ? -24.233 23.983 17.116 1.00 87.81 181 GLU A CA 1
ATOM 1363 C C . GLU A 1 181 ? -22.820 23.993 17.735 1.00 87.81 181 GLU A C 1
ATOM 1365 O O . GLU A 1 181 ? -21.847 23.712 17.035 1.00 87.81 181 GLU A O 1
ATOM 1370 N N . GLU A 1 182 ? -22.691 24.374 19.013 1.00 93.88 182 GLU A N 1
ATOM 1371 C CA . GLU A 1 182 ? -21.408 24.497 19.711 1.00 93.88 182 GLU A CA 1
ATOM 1372 C C . GLU A 1 182 ? -20.559 23.231 19.570 1.00 93.88 182 GLU A C 1
ATOM 1374 O O . GLU A 1 182 ? -20.961 22.135 19.959 1.00 93.88 182 GLU A O 1
ATOM 1379 N N . TYR A 1 183 ? -19.375 23.390 18.976 1.00 94.69 183 TYR A N 1
ATOM 1380 C CA . TYR A 1 183 ? -18.535 22.254 18.602 1.00 94.69 183 TYR A CA 1
ATOM 1381 C C . TYR A 1 183 ? -17.538 21.828 19.688 1.00 94.69 183 TYR A C 1
ATOM 1383 O O . TYR A 1 183 ? -17.031 20.706 19.635 1.00 94.69 183 TYR A O 1
ATOM 1391 N N . GLY A 1 184 ? -17.244 22.703 20.648 1.00 94.50 184 GLY A N 1
ATOM 1392 C CA . GLY A 1 184 ? -16.298 22.466 21.737 1.00 94.50 184 GLY A CA 1
ATOM 1393 C C . GLY A 1 184 ? -15.542 23.734 22.135 1.00 94.50 184 GLY A C 1
ATOM 1394 O O . GLY A 1 184 ? -15.764 24.808 21.575 1.00 94.50 184 GLY A O 1
ATOM 1395 N N . ASP A 1 185 ? -14.632 23.599 23.099 1.00 96.38 185 ASP A N 1
ATOM 1396 C CA . ASP A 1 185 ? -13.781 24.698 23.558 1.00 96.38 185 ASP A CA 1
ATOM 1397 C C . ASP A 1 185 ? -12.785 25.115 22.469 1.00 96.38 185 ASP A C 1
ATOM 1399 O O . ASP A 1 185 ? -12.148 24.266 21.847 1.00 96.38 185 ASP A O 1
ATOM 1403 N N . ASP A 1 186 ? -12.593 26.417 22.257 1.00 95.25 186 ASP A N 1
ATOM 1404 C CA . ASP A 1 186 ? -11.743 26.979 21.200 1.00 95.25 186 ASP A CA 1
ATOM 1405 C C . ASP A 1 186 ? -10.239 26.983 21.550 1.00 95.25 186 ASP A C 1
ATOM 1407 O O . ASP A 1 186 ? -9.547 28.003 21.434 1.00 95.25 186 ASP A O 1
ATOM 1411 N N . SER A 1 187 ? -9.726 25.829 21.984 1.00 96.94 187 SER A N 1
ATOM 1412 C CA . SER A 1 187 ? -8.316 25.590 22.311 1.00 96.94 187 SER A CA 1
ATOM 1413 C C . SER A 1 187 ? -7.840 24.198 21.871 1.00 96.94 187 SER A C 1
ATOM 1415 O O . SER A 1 187 ? -8.638 23.280 21.686 1.00 96.94 187 SER A O 1
ATOM 1417 N N . GLU A 1 188 ? -6.520 24.033 21.725 1.00 97.00 188 GLU A N 1
ATOM 1418 C CA . GLU A 1 188 ? -5.887 22.728 21.463 1.00 97.00 188 GLU A CA 1
ATOM 1419 C C . GLU A 1 188 ? -6.170 21.727 22.600 1.00 97.00 188 GLU A C 1
ATOM 1421 O O . GLU A 1 188 ? -6.476 20.563 22.358 1.00 97.00 188 GLU A O 1
ATOM 1426 N N . GLU A 1 189 ? -6.181 22.207 23.847 1.00 97.25 189 GLU A N 1
ATOM 1427 C CA . GLU A 1 189 ? -6.589 21.425 25.017 1.00 97.25 189 GLU A CA 1
ATOM 1428 C C . GLU A 1 189 ? -8.053 20.963 24.923 1.00 97.25 189 GLU A C 1
ATOM 1430 O O . GLU A 1 189 ? -8.367 19.810 25.218 1.00 97.25 189 GLU A O 1
ATOM 1435 N N . GLY A 1 190 ? -8.944 21.854 24.479 1.00 97.62 190 GLY A N 1
ATOM 1436 C CA . GLY A 1 190 ? -10.355 21.570 24.238 1.00 97.62 190 GLY A CA 1
ATOM 1437 C C . GLY A 1 190 ? -10.555 20.455 23.220 1.00 97.62 190 GLY A C 1
ATOM 1438 O O . GLY A 1 190 ? -11.317 19.520 23.468 1.00 97.62 190 GLY A O 1
ATOM 1439 N N . TYR A 1 191 ? -9.802 20.509 22.121 1.00 98.06 191 TYR A N 1
ATOM 1440 C CA . TYR A 1 191 ? -9.759 19.461 21.104 1.00 98.06 191 TYR A CA 1
ATOM 1441 C C . TYR A 1 191 ? -9.333 18.104 21.693 1.00 98.06 191 TYR A C 1
ATOM 1443 O O . TYR A 1 191 ? -10.073 17.123 21.585 1.00 98.06 191 TYR A O 1
ATOM 1451 N N . LEU A 1 192 ? -8.189 18.049 22.389 1.00 98.06 192 LEU A N 1
ATOM 1452 C CA . LEU A 1 192 ? -7.679 16.811 22.998 1.00 98.06 192 LEU A CA 1
ATOM 1453 C C . LEU A 1 192 ? -8.660 16.236 24.028 1.00 98.06 192 LEU A C 1
ATOM 1455 O O . LEU A 1 192 ? -8.926 15.029 24.045 1.00 98.06 192 LEU A O 1
ATOM 1459 N N . ARG A 1 193 ? -9.238 17.099 24.870 1.00 97.81 193 ARG A N 1
ATOM 1460 C CA . ARG A 1 193 ? -10.215 16.727 25.900 1.00 97.81 193 ARG A CA 1
ATOM 1461 C C . ARG A 1 193 ? -11.509 16.195 25.293 1.00 97.81 193 ARG A C 1
ATOM 1463 O O . ARG A 1 193 ? -12.023 15.192 25.792 1.00 97.81 193 ARG A O 1
ATOM 1470 N N . LYS A 1 194 ? -12.023 16.836 24.238 1.00 97.38 194 LYS A N 1
ATOM 1471 C CA . LYS A 1 194 ? -13.221 16.390 23.513 1.00 97.38 194 LYS A CA 1
ATOM 1472 C C . LYS A 1 194 ? -13.036 14.960 23.003 1.00 97.38 194 LYS A C 1
ATOM 1474 O O . LYS A 1 194 ? -13.822 14.082 23.361 1.00 97.38 194 LYS A O 1
ATOM 1479 N N . LEU A 1 195 ? -11.959 14.724 22.250 1.00 97.94 195 LEU A N 1
ATOM 1480 C CA . LEU A 1 195 ? -11.670 13.423 21.646 1.00 97.94 195 LEU A CA 1
ATOM 1481 C C . LEU A 1 195 ? -11.451 12.327 22.693 1.00 97.94 195 LEU A C 1
ATOM 1483 O O . LEU A 1 195 ? -12.117 11.293 22.663 1.00 97.94 195 LEU A O 1
ATOM 1487 N N . SER A 1 196 ? -10.555 12.565 23.652 1.00 97.62 196 SER A N 1
ATOM 1488 C CA . SER A 1 196 ? -10.215 11.581 24.690 1.00 97.62 196 SER A CA 1
ATOM 1489 C C . SER A 1 196 ? -11.404 11.234 25.588 1.00 97.62 196 SER A C 1
ATOM 1491 O O . SER A 1 196 ? -11.635 10.060 25.877 1.00 97.62 196 SER A O 1
ATOM 1493 N N . THR A 1 197 ? -12.213 12.221 25.991 1.00 97.75 197 THR A N 1
ATOM 1494 C CA . THR A 1 197 ? -13.392 11.984 26.840 1.00 97.75 197 THR A CA 1
ATOM 1495 C C . THR A 1 197 ? -14.426 11.122 26.124 1.00 97.75 197 THR A C 1
ATOM 1497 O O . THR A 1 197 ? -14.979 10.198 26.727 1.00 97.75 197 THR A O 1
ATOM 1500 N N . ALA A 1 198 ? -14.699 11.414 24.851 1.00 97.56 198 ALA A N 1
ATOM 1501 C CA . ALA A 1 198 ? -15.645 10.646 24.052 1.00 97.56 198 ALA A CA 1
ATOM 1502 C C . ALA A 1 198 ? -15.120 9.229 23.765 1.00 97.56 198 ALA A C 1
ATOM 1504 O O . ALA A 1 198 ? -15.857 8.257 23.942 1.00 97.56 198 ALA A O 1
ATOM 1505 N N . PHE A 1 199 ? -13.833 9.094 23.431 1.00 98.38 199 PHE A N 1
ATOM 1506 C CA . PHE A 1 199 ? -13.185 7.803 23.205 1.00 98.38 199 PHE A CA 1
ATOM 1507 C C . PHE A 1 199 ? -13.221 6.915 24.455 1.00 98.38 199 PHE A C 1
ATOM 1509 O O . PHE A 1 199 ? -13.706 5.787 24.385 1.00 98.38 199 PHE A O 1
ATOM 1516 N N . ASN A 1 200 ? -12.815 7.440 25.617 1.00 97.44 200 ASN A N 1
ATOM 1517 C CA . ASN A 1 200 ? -12.802 6.692 26.880 1.00 97.44 200 ASN A CA 1
ATOM 1518 C C . ASN A 1 200 ? -14.202 6.183 27.261 1.00 97.44 200 ASN A C 1
ATOM 1520 O O . ASN A 1 200 ? -14.345 5.059 27.741 1.00 97.44 200 ASN A O 1
ATOM 1524 N N . LYS A 1 201 ? -15.254 6.975 27.008 1.00 96.75 201 LYS A N 1
ATOM 1525 C CA . LYS A 1 201 ? -16.648 6.535 27.189 1.00 96.75 201 LYS A CA 1
ATOM 1526 C C . LYS A 1 201 ? -17.043 5.452 26.189 1.00 96.75 201 LYS A C 1
ATOM 1528 O O . LYS A 1 201 ? -17.737 4.509 26.561 1.00 96.75 201 LYS A O 1
ATOM 1533 N N . LEU A 1 202 ? -16.620 5.588 24.934 1.00 96.19 202 LEU A N 1
ATOM 1534 C CA . LEU A 1 202 ? -16.974 4.672 23.854 1.00 96.19 202 LEU A CA 1
ATOM 1535 C C . LEU A 1 202 ? -16.376 3.272 24.054 1.00 96.19 202 LEU A C 1
ATOM 1537 O O . LEU A 1 202 ? -17.031 2.287 23.715 1.00 96.19 202 LEU A O 1
ATOM 1541 N N . VAL A 1 203 ? -15.168 3.171 24.613 1.00 96.75 203 VAL A N 1
ATOM 1542 C CA . VAL A 1 203 ? -14.478 1.887 24.852 1.00 96.75 203 VAL A CA 1
ATOM 1543 C C . VAL A 1 203 ? -14.614 1.374 26.289 1.00 96.75 203 VAL A C 1
ATOM 1545 O O . VAL A 1 203 ? -14.086 0.314 26.626 1.00 96.75 203 VAL A O 1
ATOM 1548 N N . ALA A 1 204 ? -15.358 2.077 27.146 1.00 94.75 204 ALA A N 1
ATOM 1549 C CA . ALA A 1 204 ? -15.595 1.648 28.518 1.00 94.75 204 ALA A CA 1
ATOM 1550 C C . ALA A 1 204 ? -16.231 0.244 28.563 1.00 94.75 204 ALA A C 1
ATOM 1552 O O . ALA A 1 204 ? -17.249 -0.030 27.926 1.00 94.75 204 ALA A O 1
ATOM 1553 N N . GLY A 1 205 ? -15.621 -0.663 29.333 1.00 91.25 205 GLY A N 1
ATOM 1554 C CA . GLY A 1 205 ? -16.075 -2.053 29.461 1.00 91.25 205 GLY A CA 1
ATOM 1555 C C . GLY A 1 205 ? -15.756 -2.953 28.260 1.00 91.25 205 GLY A C 1
ATOM 1556 O O . GLY A 1 205 ? -16.248 -4.081 28.209 1.00 91.25 205 GLY A O 1
ATOM 1557 N N . LYS A 1 206 ? -14.958 -2.482 27.294 1.00 93.94 206 LYS A N 1
ATOM 1558 C CA . LYS A 1 206 ? -14.431 -3.295 26.188 1.00 93.94 206 LYS A CA 1
ATOM 1559 C C . LYS A 1 206 ? -13.112 -3.977 26.568 1.00 93.94 206 LYS A C 1
ATOM 1561 O O . LYS A 1 206 ? -12.512 -3.613 27.581 1.00 93.94 206 LYS A O 1
ATOM 1566 N N . PRO A 1 207 ? -12.673 -4.993 25.799 1.00 90.62 207 PRO A N 1
ATOM 1567 C CA . PRO A 1 207 ? -11.362 -5.601 25.991 1.00 90.62 207 PRO A CA 1
ATOM 1568 C C . PRO A 1 207 ? -10.239 -4.559 25.970 1.00 90.62 207 PRO A C 1
ATOM 1570 O O . PRO A 1 207 ? -10.346 -3.535 25.296 1.00 90.62 207 PRO A O 1
ATOM 1573 N N . SER A 1 208 ? -9.160 -4.841 26.704 1.00 89.25 208 SER A N 1
ATOM 1574 C CA . SER A 1 208 ? -7.976 -3.979 26.727 1.00 89.25 208 SER A CA 1
ATOM 1575 C C . SER A 1 208 ? -7.409 -3.816 25.318 1.00 89.25 208 SER A C 1
ATOM 1577 O O . SER A 1 208 ? -7.243 -4.798 24.590 1.00 89.25 208 SER A O 1
ATOM 1579 N N . ILE A 1 209 ? -7.125 -2.570 24.946 1.00 94.56 209 ILE A N 1
ATOM 1580 C CA . ILE A 1 209 ? -6.596 -2.223 23.634 1.00 94.56 209 ILE A CA 1
ATOM 1581 C C . ILE A 1 209 ? -5.066 -2.364 23.680 1.00 94.56 209 ILE A C 1
ATOM 1583 O O . ILE A 1 209 ? -4.427 -1.730 24.523 1.00 94.56 209 ILE A O 1
ATOM 1587 N N . PRO A 1 210 ? -4.452 -3.190 22.808 1.00 92.94 210 PRO A N 1
ATOM 1588 C CA . PRO A 1 210 ? -2.998 -3.313 22.749 1.00 92.94 210 PRO A CA 1
ATOM 1589 C C . PRO A 1 210 ? -2.309 -1.975 22.437 1.00 92.94 210 PRO A C 1
ATOM 1591 O O . PRO A 1 210 ? -2.901 -1.160 21.727 1.00 92.94 210 PRO A O 1
ATOM 1594 N N . PRO A 1 211 ? -1.053 -1.767 22.881 1.00 95.19 211 PRO A N 1
ATOM 1595 C CA . PRO A 1 211 ? -0.297 -0.563 22.550 1.00 95.19 211 PRO A CA 1
ATOM 1596 C C . PRO A 1 211 ? -0.166 -0.362 21.038 1.00 95.19 211 PRO A C 1
ATOM 1598 O O . PRO A 1 211 ? 0.082 -1.322 20.302 1.00 95.19 211 PRO A O 1
ATOM 1601 N N . LEU A 1 212 ? -0.288 0.887 20.592 1.00 97.69 212 LEU A N 1
ATOM 1602 C CA . LEU A 1 212 ? -0.245 1.262 19.181 1.00 97.69 212 LEU A CA 1
ATOM 1603 C C . LEU A 1 212 ? 1.027 2.055 18.875 1.00 97.69 212 LEU A C 1
ATOM 1605 O O . LEU A 1 212 ? 1.279 3.100 19.477 1.00 97.69 212 LEU A O 1
ATOM 1609 N N . VAL A 1 213 ? 1.818 1.573 17.916 1.00 98.12 213 VAL A N 1
ATOM 1610 C CA . VAL A 1 213 ? 2.960 2.325 17.379 1.00 98.12 213 VAL A CA 1
ATOM 1611 C C . VAL A 1 213 ? 2.447 3.354 16.376 1.00 98.12 213 VAL A C 1
ATOM 1613 O O . VAL A 1 213 ? 1.754 2.992 15.425 1.00 98.12 213 VAL A O 1
ATOM 1616 N N . VAL A 1 214 ? 2.798 4.623 16.587 1.00 98.56 214 VAL A N 1
ATOM 1617 C CA . VAL A 1 214 ? 2.346 5.750 15.761 1.00 98.56 214 VAL A CA 1
ATOM 1618 C C . VAL A 1 214 ? 3.556 6.412 15.114 1.00 98.56 214 VAL A C 1
ATOM 1620 O O . VAL A 1 214 ? 4.323 7.110 15.775 1.00 98.56 214 VAL A O 1
ATOM 1623 N N . ASP A 1 215 ? 3.745 6.186 13.820 1.00 98.56 215 ASP A N 1
ATOM 1624 C CA . ASP A 1 215 ? 4.720 6.903 13.004 1.00 98.56 215 ASP A CA 1
ATOM 1625 C C . ASP A 1 215 ? 4.218 8.320 12.708 1.00 98.56 215 ASP A C 1
ATOM 1627 O O . ASP A 1 215 ? 3.293 8.531 11.925 1.00 98.56 215 ASP A O 1
ATOM 1631 N N . CYS A 1 216 ? 4.858 9.303 13.333 1.00 98.50 216 CYS A N 1
ATOM 1632 C CA . CYS A 1 216 ? 4.464 10.704 13.264 1.00 98.50 216 CYS A CA 1
ATOM 1633 C C . CYS A 1 216 ? 5.115 11.474 12.101 1.00 98.50 216 CYS A C 1
ATOM 1635 O O . CYS A 1 216 ? 5.055 12.705 12.094 1.00 98.50 216 CYS A O 1
ATOM 1637 N N . ALA A 1 217 ? 5.767 10.788 11.151 1.00 98.19 217 ALA A N 1
ATOM 1638 C CA . ALA A 1 217 ? 6.382 11.364 9.946 1.00 98.19 217 ALA A CA 1
ATOM 1639 C C . ALA A 1 217 ? 7.416 12.486 10.191 1.00 98.19 217 ALA A C 1
ATOM 1641 O O . ALA A 1 217 ? 7.707 13.285 9.298 1.00 98.19 217 ALA A O 1
ATOM 1642 N N . ASN A 1 218 ? 7.950 12.590 11.412 1.00 98.25 218 ASN A N 1
ATOM 1643 C CA . ASN A 1 218 ? 8.711 13.740 11.916 1.00 98.25 218 ASN A CA 1
ATOM 1644 C C . ASN A 1 218 ? 7.963 15.084 11.760 1.00 98.25 218 ASN A C 1
ATOM 1646 O O . ASN A 1 218 ? 8.582 16.147 11.712 1.00 98.25 218 ASN A O 1
ATOM 1650 N N . GLY A 1 219 ? 6.632 15.037 11.671 1.00 97.81 219 GLY A N 1
ATOM 1651 C CA . GLY A 1 219 ? 5.742 16.177 11.479 1.00 97.81 219 GLY A CA 1
ATOM 1652 C C . GLY A 1 219 ? 5.123 16.699 12.771 1.00 97.81 219 GLY A C 1
ATOM 1653 O O . GLY A 1 219 ? 5.380 16.207 13.873 1.00 97.81 219 GLY A O 1
ATOM 1654 N N . VAL A 1 220 ? 4.266 17.713 12.634 1.00 98.00 220 VAL A N 1
ATOM 1655 C CA . VAL A 1 220 ? 3.636 18.395 13.781 1.00 98.00 220 VAL A CA 1
ATOM 1656 C C . VAL A 1 220 ? 2.736 17.466 14.609 1.00 98.00 220 VAL A C 1
ATOM 1658 O O . VAL A 1 220 ? 2.603 17.659 15.819 1.00 98.00 220 VAL A O 1
ATOM 1661 N N . GLY A 1 221 ? 2.213 16.395 13.998 1.00 97.81 221 GLY A N 1
ATOM 1662 C CA . GLY A 1 221 ? 1.448 15.349 14.684 1.00 97.81 221 GLY A CA 1
ATOM 1663 C C . GLY A 1 221 ? 2.199 14.675 15.839 1.00 97.81 221 GLY A C 1
ATOM 1664 O O . GLY A 1 221 ? 1.559 14.215 16.778 1.00 97.81 221 GLY A O 1
ATOM 1665 N N . ALA A 1 222 ? 3.540 14.687 15.847 1.00 97.75 222 ALA A N 1
ATOM 1666 C CA . ALA A 1 222 ? 4.340 14.103 16.927 1.00 97.75 222 ALA A CA 1
ATOM 1667 C C . ALA A 1 222 ? 4.073 14.743 18.299 1.00 97.75 222 ALA A C 1
ATOM 1669 O O . ALA A 1 222 ? 4.008 14.038 19.308 1.00 97.75 222 ALA A O 1
ATOM 1670 N N . LYS A 1 223 ? 3.906 16.073 18.335 1.00 96.06 223 LYS A N 1
ATOM 1671 C CA . LYS A 1 223 ? 3.582 16.814 19.563 1.00 96.06 223 LYS A CA 1
ATOM 1672 C C . LYS A 1 223 ? 2.207 16.384 20.083 1.00 96.06 223 LYS A C 1
ATOM 1674 O O . LYS A 1 223 ? 2.083 15.965 21.229 1.00 96.06 223 LYS A O 1
ATOM 1679 N N . LEU A 1 224 ? 1.208 16.429 19.204 1.00 96.31 224 LEU A N 1
ATOM 1680 C CA . LEU A 1 224 ? -0.189 16.162 19.544 1.00 96.31 224 LEU A CA 1
ATOM 1681 C C . LEU A 1 224 ? -0.422 14.692 19.910 1.00 96.31 224 LEU A C 1
ATOM 1683 O O . LEU A 1 224 ? -1.169 14.420 20.839 1.00 96.31 224 LEU A O 1
ATOM 1687 N N . ALA A 1 225 ? 0.247 13.742 19.250 1.00 97.31 225 ALA A N 1
ATOM 1688 C CA . ALA A 1 225 ? 0.171 12.324 19.603 1.00 97.31 225 ALA A CA 1
ATOM 1689 C C . ALA A 1 225 ? 0.707 12.056 21.020 1.00 97.31 225 ALA A C 1
ATOM 1691 O O . ALA A 1 225 ? 0.140 11.247 21.754 1.00 97.31 225 ALA A O 1
ATOM 1692 N N . LYS A 1 226 ? 1.777 12.757 21.422 1.00 96.56 226 LYS A N 1
ATOM 1693 C CA . LYS A 1 226 ? 2.325 12.663 22.779 1.00 96.56 226 LYS A CA 1
ATOM 1694 C C . LYS A 1 226 ? 1.364 13.245 23.814 1.00 96.56 226 LYS A C 1
ATOM 1696 O O . LYS A 1 226 ? 1.105 12.592 24.816 1.00 96.56 226 LYS A O 1
ATOM 1701 N N . GLU A 1 227 ? 0.832 14.439 23.568 1.00 96.94 227 GLU A N 1
ATOM 1702 C CA . GLU A 1 227 ? -0.128 15.076 24.478 1.00 96.94 227 GLU A CA 1
ATOM 1703 C C . GLU A 1 227 ? -1.416 14.251 24.582 1.00 96.94 227 GLU A C 1
ATOM 1705 O O . GLU A 1 227 ? -1.877 13.968 25.682 1.00 96.94 227 GLU A O 1
ATOM 1710 N N . LEU A 1 228 ? -1.953 13.762 23.459 1.00 97.44 228 LEU A N 1
ATOM 1711 C CA . LEU A 1 228 ? -3.128 12.890 23.435 1.00 97.44 228 LEU A CA 1
ATOM 1712 C C . LEU A 1 228 ? -2.923 11.616 24.268 1.00 97.44 228 LEU A C 1
ATOM 1714 O O . LEU A 1 228 ? -3.846 11.204 24.968 1.00 97.44 228 LEU A O 1
ATOM 1718 N N . ALA A 1 229 ? -1.725 11.022 24.247 1.00 96.50 229 ALA A N 1
ATOM 1719 C CA . ALA A 1 229 ? -1.407 9.853 25.068 1.00 96.50 229 ALA A CA 1
ATOM 1720 C C . ALA A 1 229 ? -1.598 10.121 26.574 1.00 96.50 229 ALA A C 1
ATOM 1722 O O . ALA A 1 229 ? -2.072 9.246 27.297 1.00 96.50 229 ALA A O 1
ATOM 1723 N N . GLU A 1 230 ? -1.300 11.337 27.045 1.00 96.06 230 GLU A N 1
ATOM 1724 C CA . GLU A 1 230 ? -1.504 11.733 28.446 1.00 96.06 230 GLU A CA 1
ATOM 1725 C C . GLU A 1 230 ? -2.998 11.803 28.808 1.00 96.06 230 GLU A C 1
ATOM 1727 O O . GLU A 1 230 ? -3.388 11.399 29.904 1.00 96.06 230 GLU A O 1
ATOM 1732 N N . TYR A 1 231 ? -3.852 12.245 27.877 1.00 96.88 231 TYR A N 1
ATOM 1733 C CA . TYR A 1 231 ? -5.308 12.302 28.071 1.00 96.88 231 TYR A CA 1
ATOM 1734 C C . TYR A 1 231 ? -5.996 10.931 27.993 1.00 96.88 231 TYR A C 1
ATOM 1736 O O . TYR A 1 231 ? -7.040 10.725 28.618 1.00 96.88 231 TYR A O 1
ATOM 1744 N N . LEU A 1 232 ? -5.446 9.998 27.214 1.00 96.38 232 LEU A N 1
ATOM 1745 C CA . LEU A 1 232 ? -5.976 8.635 27.085 1.00 96.38 232 LEU A CA 1
ATOM 1746 C C . LEU A 1 232 ? -5.638 7.762 28.306 1.00 96.38 232 LEU A C 1
ATOM 1748 O O . LEU A 1 232 ? -6.418 6.868 28.656 1.00 96.38 232 LEU A O 1
ATOM 1752 N N . GLY A 1 233 ? -4.506 8.034 28.965 1.00 91.88 233 GLY A N 1
ATOM 1753 C CA . GLY A 1 233 ? -4.022 7.264 30.109 1.00 91.88 233 GLY A CA 1
ATOM 1754 C C . GLY A 1 233 ? -3.825 5.787 29.757 1.00 91.88 233 GLY A C 1
ATOM 1755 O O . GLY A 1 233 ? -3.299 5.453 28.699 1.00 91.88 233 GLY A O 1
ATOM 1756 N N . ASP A 1 234 ? -4.299 4.891 30.623 1.00 90.94 234 ASP A N 1
ATOM 1757 C CA . ASP A 1 234 ? -4.166 3.438 30.431 1.00 90.94 234 ASP A CA 1
ATOM 1758 C C . ASP A 1 234 ? -5.182 2.849 29.432 1.00 90.94 234 ASP A C 1
ATOM 1760 O O . ASP A 1 234 ? -5.148 1.651 29.147 1.00 90.94 234 ASP A O 1
ATOM 1764 N N . THR A 1 235 ? -6.101 3.664 28.897 1.00 95.44 235 THR A N 1
ATOM 1765 C CA . THR A 1 235 ? -7.153 3.193 27.978 1.00 95.44 235 THR A CA 1
ATOM 1766 C C . THR A 1 235 ? -6.573 2.748 26.635 1.00 95.44 235 THR A C 1
ATOM 1768 O O . THR A 1 235 ? -6.976 1.721 26.091 1.00 95.44 235 THR A O 1
ATOM 1771 N N . LEU A 1 236 ? -5.624 3.523 26.105 1.00 96.88 236 LEU A N 1
ATOM 1772 C CA . LEU A 1 236 ? -4.883 3.225 24.882 1.00 96.88 236 LEU A CA 1
ATOM 1773 C C . LEU A 1 236 ? -3.469 3.792 25.017 1.00 96.88 236 LEU A C 1
ATOM 1775 O O . LEU A 1 236 ? -3.275 5.007 25.055 1.00 96.88 236 LEU A O 1
ATOM 1779 N N . GLN A 1 237 ? -2.475 2.907 25.042 1.00 96.69 237 GLN A N 1
ATOM 1780 C CA . GLN A 1 237 ? -1.073 3.304 25.092 1.00 96.69 237 GLN A CA 1
ATOM 1781 C C . GLN A 1 237 ? -0.557 3.625 23.684 1.00 96.69 237 GLN A C 1
ATOM 1783 O O . GLN A 1 237 ? -0.401 2.727 22.855 1.00 96.69 237 GLN A O 1
ATOM 1788 N N . LEU A 1 238 ? -0.237 4.893 23.430 1.00 97.50 238 LEU A N 1
ATOM 1789 C CA . LEU A 1 238 ? 0.409 5.322 22.188 1.00 97.50 238 LEU A CA 1
ATOM 1790 C C . LEU A 1 238 ? 1.935 5.271 22.326 1.00 97.50 238 LEU A C 1
ATOM 1792 O O . LEU A 1 238 ? 2.493 5.690 23.342 1.00 97.50 238 LEU A O 1
ATOM 1796 N N . ILE A 1 239 ? 2.613 4.795 21.283 1.00 96.50 239 ILE A N 1
ATOM 1797 C CA . ILE A 1 239 ? 4.076 4.753 21.174 1.00 96.50 239 ILE A CA 1
ATOM 1798 C C . ILE A 1 239 ? 4.485 5.597 19.956 1.00 96.50 239 ILE A C 1
ATOM 1800 O O . ILE A 1 239 ? 4.610 5.057 18.852 1.00 96.50 239 ILE A O 1
ATOM 1804 N N . PRO A 1 240 ? 4.668 6.922 20.121 1.00 97.31 240 PRO A N 1
ATOM 1805 C CA . PRO A 1 240 ? 5.085 7.795 19.030 1.00 97.31 240 PRO A CA 1
ATOM 1806 C C . PRO A 1 240 ? 6.515 7.478 18.574 1.00 97.31 240 PRO A C 1
ATOM 1808 O O . PRO A 1 240 ? 7.440 7.415 19.389 1.00 97.31 240 PRO A O 1
ATOM 1811 N N . VAL A 1 241 ? 6.708 7.331 17.267 1.00 97.62 241 VAL A N 1
ATOM 1812 C CA . VAL A 1 241 ? 8.007 7.153 16.600 1.00 97.62 241 VAL A CA 1
ATOM 1813 C C . VAL A 1 241 ? 8.139 8.138 15.442 1.00 97.62 241 VAL A C 1
ATOM 1815 O O . VAL A 1 241 ? 7.159 8.761 15.041 1.00 97.62 241 VAL A O 1
ATOM 1818 N N . ASN A 1 242 ? 9.360 8.315 14.921 1.00 97.69 242 ASN A N 1
ATOM 1819 C CA . ASN A 1 242 ? 9.676 9.361 13.940 1.00 97.69 242 ASN A CA 1
ATOM 1820 C C . ASN A 1 242 ? 9.160 10.733 14.424 1.00 97.69 242 ASN A C 1
ATOM 1822 O O . ASN A 1 242 ? 8.260 11.331 13.843 1.00 97.69 242 ASN A O 1
ATOM 1826 N N . THR A 1 243 ? 9.699 11.210 15.549 1.00 97.69 243 THR A N 1
ATOM 1827 C CA . THR A 1 243 ? 9.242 12.429 16.243 1.00 97.69 243 THR A CA 1
ATOM 1828 C C . THR A 1 243 ? 10.217 13.605 16.110 1.00 97.69 243 THR A C 1
ATOM 1830 O O . THR A 1 243 ? 10.148 14.559 16.885 1.00 97.69 243 THR A O 1
ATOM 1833 N N . SER A 1 244 ? 11.165 13.545 15.172 1.00 95.56 244 SER A N 1
ATOM 1834 C CA . SER A 1 244 ? 12.278 14.498 15.051 1.00 95.56 244 SER A CA 1
ATOM 1835 C C . SER A 1 244 ? 11.881 15.779 14.304 1.00 95.56 244 SER A C 1
ATOM 1837 O O . SER A 1 244 ? 12.402 16.065 13.229 1.00 95.56 244 SER A O 1
ATOM 1839 N N . THR A 1 245 ? 10.980 16.575 14.882 1.00 95.19 245 THR A N 1
ATOM 1840 C CA . THR A 1 245 ? 10.354 17.751 14.234 1.00 95.19 245 THR A CA 1
ATOM 1841 C C . THR A 1 245 ? 11.284 18.928 13.941 1.00 95.19 245 THR A C 1
ATOM 1843 O O . THR A 1 245 ? 10.912 19.833 13.199 1.00 95.19 245 THR A O 1
ATOM 1846 N N . THR A 1 246 ? 12.479 18.945 14.528 1.00 93.12 246 THR A N 1
ATOM 1847 C CA . THR A 1 246 ? 13.471 20.022 14.375 1.00 93.12 246 THR A CA 1
ATOM 1848 C C . THR A 1 246 ? 14.681 19.611 13.541 1.00 93.12 246 THR A C 1
ATOM 1850 O O . THR A 1 246 ? 15.566 20.432 13.309 1.00 93.12 246 THR A O 1
ATOM 1853 N N . THR A 1 247 ? 14.754 18.347 13.111 1.00 95.06 247 THR A N 1
ATOM 1854 C CA . THR A 1 247 ? 15.889 17.831 12.337 1.00 95.06 247 THR A CA 1
ATOM 1855 C C . THR A 1 247 ? 15.687 18.150 10.855 1.00 95.06 247 THR A C 1
ATOM 1857 O O . THR A 1 247 ? 14.731 17.635 10.274 1.00 95.06 247 THR A O 1
ATOM 1860 N N . PRO A 1 248 ? 16.567 18.948 10.219 1.00 92.88 248 PRO A N 1
ATOM 1861 C CA . PRO A 1 248 ? 16.431 19.276 8.803 1.00 92.88 248 PRO A CA 1
ATOM 1862 C C . PRO A 1 248 ? 16.437 18.025 7.919 1.00 92.88 248 PRO A C 1
ATOM 1864 O O . PRO A 1 248 ? 17.264 17.128 8.095 1.00 92.88 248 PRO A O 1
ATOM 1867 N N . GLY A 1 249 ? 15.522 17.977 6.959 1.00 93.69 249 GLY A N 1
ATOM 1868 C CA . GLY A 1 249 ? 15.328 16.877 6.021 1.00 93.69 249 GLY A CA 1
ATOM 1869 C C . GLY A 1 249 ? 14.617 15.653 6.603 1.00 93.69 249 GLY A C 1
ATOM 1870 O O . GLY A 1 249 ? 14.517 14.644 5.907 1.00 93.69 249 GLY A O 1
ATOM 1871 N N . ALA A 1 250 ? 14.143 15.695 7.854 1.00 96.19 250 ALA A N 1
ATOM 1872 C CA . ALA A 1 250 ? 13.484 14.547 8.484 1.00 96.19 250 ALA A CA 1
ATOM 1873 C C . ALA A 1 250 ? 11.992 14.427 8.124 1.00 96.19 250 ALA A C 1
ATOM 1875 O O . ALA A 1 250 ? 11.464 13.312 8.082 1.00 96.19 250 ALA A O 1
ATOM 1876 N N . LEU A 1 251 ? 11.311 15.550 7.867 1.00 97.88 251 LEU A N 1
ATOM 1877 C CA . LEU A 1 251 ? 9.871 15.593 7.592 1.00 97.88 251 LEU A CA 1
ATOM 1878 C C . LEU A 1 251 ? 9.501 14.729 6.373 1.00 97.88 251 LEU A C 1
ATOM 1880 O O . LEU A 1 251 ? 10.013 14.957 5.276 1.00 97.88 251 LEU A O 1
ATOM 1884 N N . ASN A 1 252 ? 8.593 13.764 6.568 1.00 96.88 252 ASN A N 1
ATOM 1885 C CA . ASN A 1 252 ? 8.121 12.801 5.557 1.00 96.88 252 ASN A CA 1
ATOM 1886 C C . ASN A 1 252 ? 9.237 11.979 4.870 1.00 96.88 252 ASN A C 1
ATOM 1888 O O . ASN A 1 252 ? 9.026 11.395 3.805 1.00 96.88 252 ASN A O 1
ATOM 1892 N N . ASN A 1 253 ? 10.448 11.935 5.430 1.00 96.19 253 ASN A N 1
ATOM 1893 C CA . ASN A 1 253 ? 11.572 11.258 4.792 1.00 96.19 253 ASN A CA 1
ATOM 1894 C C . ASN A 1 253 ? 11.568 9.762 5.127 1.00 96.19 253 ASN A C 1
ATOM 1896 O O . ASN A 1 253 ? 11.847 9.377 6.263 1.00 96.19 253 ASN A O 1
ATOM 1900 N N . ALA A 1 254 ? 11.254 8.924 4.136 1.00 95.69 254 ALA A N 1
ATOM 1901 C CA . ALA A 1 254 ? 11.159 7.465 4.270 1.00 95.69 254 ALA A CA 1
ATOM 1902 C C . ALA A 1 254 ? 10.221 6.982 5.405 1.00 95.69 254 ALA A C 1
ATOM 1904 O O . ALA A 1 254 ? 10.418 5.911 5.979 1.00 95.69 254 ALA A O 1
ATOM 1905 N N . CYS A 1 255 ? 9.215 7.788 5.746 1.00 97.00 255 CYS A N 1
ATOM 1906 C CA . CYS A 1 255 ? 8.201 7.525 6.765 1.00 97.00 255 CYS A CA 1
ATOM 1907 C C . CYS A 1 255 ? 6.922 8.320 6.454 1.00 97.00 255 CYS A C 1
ATOM 1909 O O . CYS A 1 255 ? 6.898 9.133 5.526 1.00 97.00 255 CYS A O 1
ATOM 1911 N N . GLY A 1 256 ? 5.864 8.085 7.227 1.00 97.75 256 GLY A N 1
ATOM 1912 C CA . GLY A 1 256 ? 4.575 8.754 7.098 1.00 97.75 256 GLY A CA 1
ATOM 1913 C C . GLY A 1 256 ? 3.596 8.069 6.141 1.00 97.75 256 GLY A C 1
ATOM 1914 O O . GLY A 1 256 ? 3.953 7.180 5.363 1.00 97.75 256 GLY A O 1
ATOM 1915 N N . ALA A 1 257 ? 2.331 8.492 6.200 1.00 97.00 257 ALA A N 1
ATOM 1916 C CA . ALA A 1 257 ? 1.216 7.856 5.494 1.00 97.00 257 ALA A CA 1
ATOM 1917 C C . ALA A 1 257 ? 1.436 7.761 3.972 1.00 97.00 257 ALA A C 1
ATOM 1919 O O . ALA A 1 257 ? 1.169 6.721 3.369 1.00 97.00 257 ALA A O 1
ATOM 1920 N N . ASP A 1 258 ? 1.971 8.819 3.352 1.00 93.00 258 ASP A N 1
ATOM 1921 C CA . ASP A 1 258 ? 2.237 8.851 1.908 1.00 93.00 258 ASP A CA 1
ATOM 1922 C C . ASP A 1 258 ? 3.342 7.865 1.500 1.00 93.00 258 ASP A C 1
ATOM 1924 O O . ASP A 1 258 ? 3.188 7.142 0.513 1.00 93.00 258 ASP A O 1
ATOM 1928 N N . PHE A 1 259 ? 4.414 7.753 2.295 1.00 94.44 259 PHE A N 1
ATOM 1929 C CA . PHE A 1 259 ? 5.469 6.765 2.064 1.00 94.44 259 PHE A CA 1
ATOM 1930 C C . PHE A 1 259 ? 4.904 5.345 2.121 1.00 94.44 259 PHE A C 1
ATOM 1932 O O . PHE A 1 259 ? 5.096 4.568 1.185 1.00 94.44 259 PHE A O 1
ATOM 1939 N N . VAL A 1 260 ? 4.154 5.022 3.179 1.00 95.12 260 VAL A N 1
ATOM 1940 C CA . VAL A 1 260 ? 3.560 3.690 3.355 1.00 95.12 260 VAL A CA 1
ATOM 1941 C C . VAL A 1 260 ? 2.604 3.368 2.207 1.00 95.12 260 VAL A C 1
ATOM 1943 O O . VAL A 1 260 ? 2.703 2.293 1.616 1.00 95.12 260 VAL A O 1
ATOM 1946 N N . LYS A 1 261 ? 1.736 4.312 1.820 1.00 91.75 261 LYS A N 1
ATOM 1947 C CA . LYS A 1 261 ? 0.777 4.108 0.728 1.00 91.75 261 LYS A CA 1
ATOM 1948 C C . LYS A 1 261 ? 1.447 3.915 -0.629 1.00 91.75 261 LYS A C 1
ATOM 1950 O O . LYS A 1 261 ? 1.012 3.076 -1.422 1.00 91.75 261 LYS A O 1
ATOM 1955 N N . THR A 1 262 ? 2.456 4.726 -0.934 1.00 84.69 262 THR A N 1
ATOM 1956 C CA . THR A 1 262 ? 3.081 4.744 -2.264 1.00 84.69 262 THR A CA 1
ATOM 1957 C C . THR A 1 262 ? 4.103 3.629 -2.440 1.00 84.69 262 THR A C 1
ATOM 1959 O O . THR A 1 262 ? 4.156 3.037 -3.518 1.00 84.69 262 THR A O 1
ATOM 1962 N N . GLN A 1 263 ? 4.878 3.313 -1.399 1.00 84.88 263 GLN A N 1
ATOM 1963 C CA . GLN A 1 263 ? 5.866 2.234 -1.438 1.00 84.88 263 GLN A CA 1
ATOM 1964 C C . GLN A 1 263 ? 5.252 0.867 -1.123 1.00 84.88 263 GLN A C 1
ATOM 1966 O O . GLN A 1 263 ? 5.781 -0.139 -1.584 1.00 84.88 263 GLN A O 1
ATOM 1971 N N . GLN A 1 264 ? 4.126 0.819 -0.397 1.00 87.12 264 GLN A N 1
ATOM 1972 C CA . GLN A 1 264 ? 3.510 -0.417 0.109 1.00 87.12 264 GLN A CA 1
ATOM 1973 C C . GLN A 1 264 ? 4.507 -1.263 0.916 1.00 87.12 264 GLN A C 1
ATOM 1975 O O . GLN A 1 264 ? 4.571 -2.484 0.788 1.00 87.12 264 GLN A O 1
ATOM 1980 N N . THR A 1 265 ? 5.308 -0.593 1.745 1.00 91.50 265 THR A N 1
ATOM 1981 C CA . THR A 1 265 ? 6.321 -1.215 2.602 1.00 91.50 265 THR A CA 1
ATOM 1982 C C . THR A 1 265 ? 6.324 -0.587 3.984 1.00 91.50 265 THR A C 1
ATOM 1984 O O . THR A 1 265 ? 6.002 0.593 4.138 1.00 91.50 265 THR A O 1
ATOM 1987 N N . LEU A 1 266 ? 6.802 -1.345 4.971 1.00 95.44 266 LEU A N 1
ATOM 1988 C CA . LEU A 1 266 ? 7.089 -0.829 6.304 1.00 95.44 266 LEU A CA 1
ATOM 1989 C C . LEU A 1 266 ? 8.146 0.296 6.232 1.00 95.44 266 LEU A C 1
ATOM 1991 O O . LEU A 1 266 ? 9.158 0.116 5.543 1.00 95.44 266 LEU A O 1
ATOM 1995 N N . PRO A 1 267 ? 7.973 1.430 6.942 1.00 96.38 267 PRO A N 1
ATOM 1996 C CA . PRO A 1 267 ? 9.031 2.424 7.062 1.00 96.38 267 PRO A CA 1
ATOM 1997 C C . PRO A 1 267 ? 10.301 1.791 7.645 1.00 96.38 267 PRO A C 1
ATOM 1999 O O . PRO A 1 267 ? 10.212 1.090 8.657 1.00 96.38 267 PRO A O 1
ATOM 2002 N N . PRO A 1 268 ? 11.496 2.035 7.075 1.00 95.31 268 PRO A N 1
ATOM 2003 C CA . PRO A 1 268 ? 12.723 1.384 7.532 1.00 95.31 268 PRO A CA 1
ATOM 2004 C C . PRO A 1 268 ? 13.008 1.576 9.027 1.00 95.31 268 PRO A C 1
ATOM 2006 O O . PRO A 1 268 ? 13.499 0.649 9.677 1.00 95.31 268 PRO A O 1
ATOM 2009 N N . SER A 1 269 ? 12.645 2.736 9.590 1.00 94.25 269 SER A N 1
ATOM 2010 C CA . SER A 1 269 ? 12.811 3.044 11.016 1.00 94.25 269 SER A CA 1
ATOM 2011 C C . SER A 1 269 ? 11.946 2.189 11.946 1.00 94.25 269 SER A C 1
ATOM 2013 O O . SER A 1 269 ? 12.266 2.078 13.127 1.00 94.25 269 SER A O 1
ATOM 2015 N N . LEU A 1 270 ? 10.892 1.545 11.433 1.00 94.50 270 LEU A N 1
ATOM 2016 C CA . LEU A 1 270 ? 9.995 0.693 12.216 1.00 94.50 270 LEU A CA 1
ATOM 2017 C C . LEU A 1 270 ? 10.408 -0.786 12.215 1.00 94.50 270 LEU A C 1
ATOM 2019 O O . LEU A 1 270 ? 9.874 -1.549 13.015 1.00 94.50 270 LEU A O 1
ATOM 2023 N N . THR A 1 271 ? 11.378 -1.197 11.391 1.00 91.25 271 THR A N 1
ATOM 2024 C CA . THR A 1 271 ? 11.802 -2.608 11.244 1.00 91.25 271 THR A CA 1
ATOM 2025 C C . THR A 1 271 ? 12.225 -3.261 12.565 1.00 91.25 271 THR A C 1
ATOM 2027 O O . THR A 1 271 ? 12.000 -4.448 12.773 1.00 91.25 271 THR A O 1
ATOM 2030 N N . SER A 1 272 ? 12.846 -2.499 13.469 1.00 87.81 272 SER A N 1
ATOM 2031 C CA . SER A 1 272 ? 13.278 -2.975 14.792 1.00 87.81 272 SER A CA 1
ATOM 2032 C C . SER A 1 272 ? 12.282 -2.674 15.917 1.00 87.81 272 SER A C 1
ATOM 2034 O O . SER A 1 272 ? 12.490 -3.115 17.048 1.00 87.81 272 SER A O 1
ATOM 2036 N N . VAL A 1 273 ? 11.224 -1.911 15.626 1.00 92.81 273 VAL A N 1
ATOM 2037 C CA . VAL A 1 273 ? 10.241 -1.434 16.608 1.00 92.81 273 VAL A CA 1
ATOM 2038 C C . VAL A 1 273 ? 8.972 -2.278 16.558 1.00 92.81 273 VAL A C 1
ATOM 2040 O O . VAL A 1 273 ? 8.490 -2.720 17.601 1.00 92.81 273 VAL A O 1
ATOM 2043 N N . LEU A 1 274 ? 8.440 -2.505 15.354 1.00 94.75 274 LEU A N 1
ATOM 2044 C CA . LEU A 1 274 ? 7.192 -3.227 15.147 1.00 94.75 274 LEU A CA 1
ATOM 2045 C C . LEU A 1 274 ? 7.438 -4.738 15.177 1.00 94.75 274 LEU A C 1
ATOM 2047 O O . LEU A 1 274 ? 8.302 -5.249 14.465 1.00 94.75 274 LEU A O 1
ATOM 2051 N N . LYS A 1 275 ? 6.685 -5.459 16.011 1.00 94.00 275 LYS A N 1
ATOM 2052 C CA . LYS A 1 275 ? 6.828 -6.914 16.182 1.00 94.00 275 LYS A CA 1
ATOM 2053 C C . LYS A 1 275 ? 5.775 -7.682 15.368 1.00 94.00 275 LYS A C 1
ATOM 2055 O O . LYS A 1 275 ? 4.702 -7.133 15.123 1.00 94.00 275 LYS A O 1
ATOM 2060 N N . PRO A 1 276 ? 6.033 -8.952 14.999 1.00 92.81 276 PRO A N 1
ATOM 2061 C CA . PRO A 1 276 ? 5.006 -9.844 14.455 1.00 92.81 276 PRO A CA 1
ATOM 2062 C C . PRO A 1 276 ? 3.741 -9.859 15.328 1.00 92.81 276 PRO A C 1
ATOM 2064 O O . PRO A 1 276 ? 3.837 -9.858 16.559 1.00 92.81 276 PRO A O 1
ATOM 2067 N N . GLY A 1 277 ? 2.572 -9.817 14.691 1.00 87.75 277 GLY A N 1
ATOM 2068 C CA . GLY A 1 277 ? 1.259 -9.739 15.339 1.00 87.75 277 GLY A CA 1
ATOM 2069 C C . GLY A 1 277 ? 0.857 -8.343 15.843 1.00 87.75 277 GLY A C 1
ATOM 2070 O O . GLY A 1 277 ? -0.234 -8.188 16.394 1.00 87.75 277 GLY A O 1
ATOM 2071 N N . GLN A 1 278 ? 1.700 -7.312 15.688 1.00 93.50 278 GLN A N 1
ATOM 2072 C CA . GLN A 1 278 ? 1.372 -5.940 16.096 1.00 93.50 278 GLN A CA 1
ATOM 2073 C C . GLN A 1 278 ? 0.894 -5.079 14.926 1.00 93.50 278 GLN A C 1
ATOM 2075 O O . GLN A 1 278 ? 1.408 -5.162 13.808 1.00 93.50 278 GLN A O 1
ATOM 2080 N N . ARG A 1 279 ? -0.062 -4.192 15.228 1.00 95.81 279 ARG A N 1
ATOM 2081 C CA . ARG A 1 279 ? -0.503 -3.118 14.332 1.00 95.81 279 ARG A CA 1
ATOM 2082 C C . ARG A 1 279 ? 0.219 -1.809 14.643 1.00 95.81 279 ARG A C 1
ATOM 2084 O O . ARG A 1 279 ? 0.631 -1.562 15.777 1.00 95.81 279 ARG A O 1
ATOM 2091 N N . ALA A 1 280 ? 0.322 -0.973 13.627 1.00 98.06 280 ALA A N 1
ATOM 2092 C CA . ALA A 1 280 ? 0.836 0.380 13.697 1.00 98.06 280 ALA A CA 1
ATOM 2093 C C . ALA A 1 280 ? 0.048 1.275 12.739 1.00 98.06 280 ALA A C 1
ATOM 2095 O O . ALA A 1 280 ? -0.671 0.793 11.858 1.00 98.06 280 ALA A O 1
ATOM 2096 N N . CYS A 1 281 ? 0.201 2.581 12.906 1.00 98.50 281 CYS A N 1
ATOM 2097 C CA . CYS A 1 281 ? -0.295 3.550 11.947 1.00 98.50 281 CYS A CA 1
ATOM 2098 C C . CYS A 1 281 ? 0.754 4.624 11.651 1.00 98.50 281 CYS A C 1
ATOM 2100 O O . CYS A 1 281 ? 1.655 4.874 12.451 1.00 98.50 281 CYS A O 1
ATOM 2102 N N . SER A 1 282 ? 0.635 5.254 10.486 1.00 98.75 282 SER A N 1
ATOM 2103 C CA . SER A 1 282 ? 1.419 6.421 10.090 1.00 98.75 282 SER A CA 1
ATOM 2104 C C . SER A 1 282 ? 0.502 7.615 9.864 1.00 98.75 282 SER A C 1
ATOM 2106 O O . SER A 1 282 ? -0.506 7.505 9.160 1.00 98.75 282 SER A O 1
ATOM 2108 N N . LEU A 1 283 ? 0.901 8.756 10.420 1.00 98.69 283 LEU A N 1
ATOM 2109 C CA . LEU A 1 283 ? 0.374 10.081 10.104 1.00 98.69 283 LEU A CA 1
ATOM 2110 C C . LEU A 1 283 ? 1.126 10.650 8.891 1.00 98.69 283 LEU A C 1
ATOM 2112 O O . LEU A 1 283 ? 2.201 10.163 8.537 1.00 98.69 283 LEU A O 1
ATOM 2116 N N . ASP A 1 284 ? 0.605 11.688 8.246 1.00 97.75 284 ASP A N 1
ATOM 2117 C CA . ASP A 1 284 ? 1.403 12.545 7.362 1.00 97.75 284 ASP A CA 1
ATOM 2118 C C . ASP A 1 284 ? 1.896 13.816 8.082 1.00 97.75 284 ASP A C 1
ATOM 2120 O O . ASP A 1 284 ? 1.626 14.030 9.265 1.00 97.75 284 ASP A O 1
ATOM 2124 N N . GLY A 1 285 ? 2.673 14.651 7.383 1.00 97.25 285 GLY A N 1
ATOM 2125 C CA . GLY A 1 285 ? 3.396 15.777 7.983 1.00 97.25 285 GLY A CA 1
ATOM 2126 C C . GLY A 1 285 ? 2.541 16.785 8.767 1.00 97.25 285 GLY A C 1
ATOM 2127 O O . GLY A 1 285 ? 3.031 17.334 9.758 1.00 97.25 285 GLY A O 1
ATOM 2128 N N . ASP A 1 286 ? 1.285 17.012 8.363 1.00 97.94 286 ASP A N 1
ATOM 2129 C CA . ASP A 1 286 ? 0.309 17.883 9.043 1.00 97.94 286 ASP A CA 1
ATOM 2130 C C . ASP A 1 286 ? -0.840 17.130 9.738 1.00 97.94 286 ASP A C 1
ATOM 2132 O O . ASP A 1 286 ? -1.749 17.780 10.266 1.00 97.94 286 ASP A O 1
ATOM 2136 N N . ALA A 1 287 ? -0.744 15.796 9.804 1.00 98.19 287 ALA A N 1
ATOM 2137 C CA . ALA A 1 287 ? -1.672 14.867 10.452 1.00 98.19 287 ALA A CA 1
ATOM 2138 C C . ALA A 1 287 ? -3.129 14.947 9.948 1.00 98.19 287 ALA A C 1
ATOM 2140 O O . ALA A 1 287 ? -4.064 14.799 10.736 1.00 98.19 287 ALA A O 1
ATOM 2141 N N . ASP A 1 288 ? -3.324 15.155 8.641 1.00 97.56 288 ASP A N 1
ATOM 2142 C CA . ASP A 1 288 ? -4.643 15.093 7.984 1.00 97.56 288 ASP A CA 1
ATOM 2143 C C . ASP A 1 288 ? -4.904 13.762 7.249 1.00 97.56 288 ASP A C 1
ATOM 2145 O O . ASP A 1 288 ? -5.985 13.555 6.691 1.00 97.56 288 ASP A O 1
ATOM 2149 N N . ARG A 1 289 ? -3.935 12.831 7.283 1.00 98.06 289 ARG A N 1
ATOM 2150 C CA . ARG A 1 289 ? -4.043 11.481 6.701 1.00 98.06 289 ARG A CA 1
ATOM 2151 C C . ARG A 1 289 ? -3.613 10.395 7.665 1.00 98.06 289 ARG A C 1
ATOM 2153 O O . ARG A 1 289 ? -2.596 10.532 8.347 1.00 98.06 289 ARG A O 1
ATOM 2160 N N . LEU A 1 290 ? -4.321 9.273 7.611 1.00 98.50 290 LEU A N 1
ATOM 2161 C CA . LEU A 1 290 ? -4.026 8.092 8.410 1.00 98.50 290 LEU A CA 1
ATOM 2162 C C . LEU A 1 290 ? -3.858 6.844 7.545 1.00 98.50 290 LEU A C 1
ATOM 2164 O O . LEU A 1 290 ? -4.687 6.534 6.692 1.00 98.50 290 LEU A O 1
ATOM 2168 N N . MET A 1 291 ? -2.794 6.093 7.806 1.00 98.19 291 MET A N 1
ATOM 2169 C CA . MET A 1 291 ? -2.532 4.806 7.168 1.00 98.19 291 MET A CA 1
ATOM 2170 C C . MET A 1 291 ? -2.273 3.760 8.241 1.00 98.19 291 MET A C 1
ATOM 2172 O O . MET A 1 291 ? -1.337 3.925 9.019 1.00 98.19 291 MET A O 1
ATOM 2176 N N . TYR A 1 292 ? -3.057 2.686 8.282 1.00 98.62 292 TYR A N 1
ATOM 2177 C CA . TYR A 1 292 ? -2.793 1.558 9.172 1.00 98.62 292 TYR A CA 1
ATOM 2178 C C . TYR A 1 292 ? -2.002 0.466 8.457 1.00 98.62 292 TYR A C 1
ATOM 2180 O O . TYR A 1 292 ? -1.977 0.376 7.229 1.00 98.62 292 TYR A O 1
ATOM 2188 N N . TYR A 1 293 ? -1.331 -0.368 9.239 1.00 98.25 293 TYR A N 1
ATOM 2189 C CA . TYR A 1 293 ? -0.662 -1.574 8.772 1.00 98.25 293 TYR A CA 1
ATOM 2190 C C . TYR A 1 293 ? -0.372 -2.503 9.950 1.00 98.25 293 TYR A C 1
ATOM 2192 O O . TYR A 1 293 ? -0.409 -2.098 11.115 1.00 98.25 293 TYR A O 1
ATOM 2200 N N . TYR A 1 294 ? -0.076 -3.763 9.661 1.00 97.12 294 TYR A N 1
ATOM 2201 C CA . TYR A 1 294 ? 0.357 -4.727 10.667 1.00 97.12 294 TYR A CA 1
ATOM 2202 C C . TYR A 1 294 ? 1.431 -5.656 10.110 1.00 97.12 294 TYR A C 1
ATOM 2204 O O . TYR A 1 294 ? 1.610 -5.774 8.893 1.00 97.12 294 TYR A O 1
ATOM 2212 N N . LEU A 1 295 ? 2.167 -6.291 11.021 1.00 95.50 295 LEU A N 1
ATOM 2213 C CA . LEU A 1 295 ? 2.966 -7.464 10.700 1.00 95.50 295 LEU A CA 1
ATOM 2214 C C . LEU A 1 295 ? 2.173 -8.707 11.085 1.00 95.50 295 LEU A C 1
ATOM 2216 O O . LEU A 1 295 ? 1.710 -8.797 12.222 1.00 95.50 295 LEU A O 1
ATOM 2220 N N . ASP A 1 296 ? 2.030 -9.664 10.174 1.00 91.75 296 ASP A N 1
ATOM 2221 C CA . ASP A 1 296 ? 1.467 -10.969 10.528 1.00 91.75 296 ASP A CA 1
ATOM 2222 C C . ASP A 1 296 ? 2.419 -11.765 11.444 1.00 91.75 296 ASP A C 1
ATOM 2224 O O . ASP A 1 296 ? 3.543 -11.338 11.735 1.00 91.75 296 ASP A O 1
ATOM 2228 N N . ASP A 1 297 ? 1.994 -12.945 11.896 1.00 88.12 297 ASP A N 1
ATOM 2229 C CA . ASP A 1 297 ? 2.798 -13.817 12.767 1.00 88.12 297 ASP A CA 1
ATOM 2230 C C . ASP A 1 297 ? 4.125 -14.275 12.130 1.00 88.12 297 ASP A C 1
ATOM 2232 O O . ASP A 1 297 ? 5.039 -14.723 12.826 1.00 88.12 297 ASP A O 1
ATOM 2236 N N . ARG A 1 298 ? 4.258 -14.156 10.803 1.00 87.69 298 ARG A N 1
ATOM 2237 C CA . ARG A 1 298 ? 5.479 -14.465 10.042 1.00 87.69 298 ARG A CA 1
ATOM 2238 C C . ARG A 1 298 ? 6.349 -13.228 9.810 1.00 87.69 298 ARG A C 1
ATOM 2240 O O . ARG A 1 298 ? 7.415 -13.349 9.206 1.00 87.69 298 ARG A O 1
ATOM 2247 N N . GLY A 1 299 ? 5.919 -12.058 10.277 1.00 88.06 299 GLY A N 1
ATOM 2248 C CA . GLY A 1 299 ? 6.600 -10.786 10.073 1.00 88.06 299 GLY A CA 1
ATOM 2249 C C . GLY A 1 299 ? 6.392 -10.178 8.683 1.00 88.06 299 GLY A C 1
ATOM 2250 O O . GLY A 1 299 ? 7.198 -9.337 8.284 1.00 88.06 299 GLY A O 1
ATOM 2251 N N . GLN A 1 300 ? 5.367 -10.586 7.923 1.00 91.69 300 GLN A N 1
ATOM 2252 C CA . GLN A 1 300 ? 5.043 -9.954 6.638 1.00 91.69 300 GLN A CA 1
ATOM 2253 C C . GLN A 1 300 ? 4.194 -8.702 6.838 1.00 91.69 300 GLN A C 1
ATOM 2255 O O . GLN A 1 300 ? 3.291 -8.678 7.667 1.00 91.69 300 GLN A O 1
ATOM 2260 N N . PHE A 1 301 ? 4.493 -7.667 6.056 1.00 94.75 301 PHE A N 1
ATOM 2261 C CA . PHE A 1 301 ? 3.801 -6.384 6.088 1.00 94.75 301 PHE A CA 1
ATOM 2262 C C . PHE A 1 301 ? 2.487 -6.425 5.303 1.00 94.75 301 PHE A C 1
ATOM 2264 O O . PHE A 1 301 ? 2.479 -6.801 4.129 1.00 94.75 301 PHE A O 1
ATOM 2271 N N . HIS A 1 302 ? 1.418 -5.938 5.930 1.00 94.88 302 HIS A N 1
ATOM 2272 C CA . HIS A 1 302 ? 0.088 -5.790 5.339 1.00 94.88 302 HIS A CA 1
ATOM 2273 C C . HIS A 1 302 ? -0.425 -4.367 5.579 1.00 94.88 302 HIS A C 1
ATOM 2275 O O . HIS A 1 302 ? -0.427 -3.886 6.712 1.00 94.88 302 HIS A O 1
ATOM 2281 N N . MET A 1 303 ? -0.832 -3.678 4.510 1.00 95.75 303 MET A N 1
ATOM 2282 C CA . MET A 1 303 ? -1.290 -2.284 4.547 1.00 95.75 303 MET A CA 1
ATOM 2283 C C . MET A 1 303 ? -2.816 -2.205 4.637 1.00 95.75 303 MET A C 1
ATOM 2285 O O . MET A 1 303 ? -3.516 -2.913 3.921 1.00 95.75 303 MET A O 1
ATOM 2289 N N . LEU A 1 304 ? -3.317 -1.280 5.452 1.00 97.50 304 LEU A N 1
ATOM 2290 C CA . LEU A 1 304 ? -4.735 -1.013 5.673 1.00 97.50 304 LEU A CA 1
ATOM 2291 C C . LEU A 1 304 ? -5.014 0.470 5.401 1.00 97.50 304 LEU A C 1
ATOM 2293 O O . LEU A 1 304 ? -4.813 1.332 6.258 1.00 97.50 304 LEU A O 1
ATOM 2297 N N . ASP A 1 305 ? -5.419 0.767 4.168 1.00 96.75 305 ASP A N 1
ATOM 2298 C CA . ASP A 1 305 ? -5.544 2.139 3.680 1.00 96.75 305 ASP A CA 1
ATOM 2299 C C . ASP A 1 305 ? -6.893 2.808 3.982 1.00 96.75 305 ASP A C 1
ATOM 2301 O O . ASP A 1 305 ? -7.737 2.271 4.702 1.00 96.75 305 ASP A O 1
ATOM 2305 N N . GLY A 1 306 ? -7.103 4.013 3.443 1.00 97.50 306 GLY A N 1
ATOM 2306 C CA . GLY A 1 306 ? -8.334 4.771 3.675 1.00 97.50 306 GLY A CA 1
ATOM 2307 C C . GLY A 1 306 ? -9.615 4.028 3.275 1.00 97.50 306 GLY A C 1
ATOM 2308 O O . GLY A 1 306 ? -10.639 4.206 3.931 1.00 97.50 306 GLY A O 1
ATOM 2309 N N . ASP A 1 307 ? -9.578 3.133 2.279 1.00 97.31 307 ASP A N 1
ATOM 2310 C CA . ASP A 1 307 ? -10.752 2.316 1.944 1.00 97.31 307 ASP A CA 1
ATOM 2311 C C . ASP A 1 307 ? -11.041 1.273 3.031 1.00 97.31 307 ASP A C 1
ATOM 2313 O O . ASP A 1 307 ? -12.206 1.016 3.348 1.00 97.31 307 ASP A O 1
ATOM 2317 N N . LYS A 1 308 ? -9.995 0.701 3.644 1.00 97.94 308 LYS A N 1
ATOM 2318 C CA . LYS A 1 308 ? -10.136 -0.225 4.778 1.00 97.94 308 LYS A CA 1
ATOM 2319 C C . LYS A 1 308 ? -10.719 0.493 5.994 1.00 97.94 308 LYS A C 1
ATOM 2321 O O . LYS A 1 308 ? -11.561 -0.090 6.683 1.00 97.94 308 LYS A O 1
ATOM 2326 N N . ILE A 1 309 ? -10.328 1.751 6.230 1.00 98.44 309 ILE A N 1
ATOM 2327 C CA . ILE A 1 309 ? -10.890 2.607 7.291 1.00 98.44 309 ILE A CA 1
ATOM 2328 C C . ILE A 1 309 ? -12.364 2.926 6.996 1.00 98.44 309 ILE A C 1
ATOM 2330 O O . ILE A 1 309 ? -13.216 2.770 7.877 1.00 98.44 309 ILE A O 1
ATOM 2334 N N . ALA A 1 310 ? -12.697 3.295 5.755 1.00 98.00 310 ALA A N 1
ATOM 2335 C CA . ALA A 1 310 ? -14.079 3.539 5.336 1.00 98.00 310 ALA A CA 1
ATOM 2336 C C . ALA A 1 310 ? -14.958 2.294 5.501 1.00 98.00 310 ALA A C 1
ATOM 2338 O O . ALA A 1 310 ? -16.065 2.382 6.027 1.00 98.00 310 ALA A O 1
ATOM 2339 N N . ALA A 1 311 ? -14.468 1.123 5.092 1.00 97.06 311 ALA A N 1
ATOM 2340 C CA . ALA A 1 311 ? -15.209 -0.126 5.210 1.00 97.06 311 ALA A CA 1
ATOM 2341 C C . ALA A 1 311 ? -15.464 -0.525 6.669 1.00 97.06 311 ALA A C 1
ATOM 2343 O O . ALA A 1 311 ? -16.574 -0.948 7.004 1.00 97.06 311 ALA A O 1
ATOM 2344 N N . LEU A 1 312 ? -14.459 -0.359 7.534 1.00 97.62 312 LEU A N 1
ATOM 2345 C CA . LEU A 1 312 ? -14.559 -0.644 8.964 1.00 97.62 312 LEU A CA 1
ATOM 2346 C C . LEU A 1 312 ? -15.564 0.290 9.654 1.00 97.62 312 LEU A C 1
ATOM 2348 O O . LEU A 1 312 ? -16.485 -0.173 10.332 1.00 97.62 312 LEU A O 1
ATOM 2352 N N . SER A 1 313 ? -15.410 1.599 9.447 1.00 96.81 313 SER A N 1
ATOM 2353 C CA . SER A 1 313 ? -16.251 2.626 10.071 1.00 96.81 313 SER A CA 1
ATOM 2354 C C . SER A 1 313 ? -17.694 2.579 9.563 1.00 96.81 313 SER A C 1
ATOM 2356 O O . SER A 1 313 ? -18.620 2.561 10.374 1.00 96.81 313 SER A O 1
ATOM 2358 N N . ALA A 1 314 ? -17.917 2.465 8.250 1.00 96.31 314 ALA A N 1
ATOM 2359 C CA . ALA A 1 314 ? -19.261 2.412 7.673 1.00 96.31 314 ALA A CA 1
ATOM 2360 C C . ALA A 1 314 ? -20.055 1.186 8.146 1.00 96.31 314 ALA A C 1
ATOM 2362 O O . ALA A 1 314 ? -21.238 1.308 8.476 1.00 96.31 314 ALA A O 1
ATOM 2363 N N . ALA A 1 315 ? -19.408 0.016 8.227 1.00 93.75 315 ALA A N 1
ATOM 2364 C CA . ALA A 1 315 ? -20.041 -1.189 8.755 1.00 93.75 315 ALA A CA 1
ATOM 2365 C C . ALA A 1 315 ? -20.446 -1.009 10.226 1.00 93.75 315 ALA A C 1
ATOM 2367 O O . ALA A 1 315 ? -21.584 -1.303 10.596 1.00 93.75 315 ALA A O 1
ATOM 2368 N N . PHE A 1 316 ? -19.548 -0.468 11.054 1.00 96.19 316 PHE A N 1
ATOM 2369 C CA . PHE A 1 316 ? -19.820 -0.245 12.473 1.00 96.19 316 PHE A CA 1
ATOM 2370 C C . PHE A 1 316 ? -20.929 0.784 12.714 1.00 96.19 316 PHE A C 1
ATOM 2372 O O . PHE A 1 316 ? -21.834 0.534 13.509 1.00 96.19 316 PHE A O 1
ATOM 2379 N N . ILE A 1 317 ? -20.909 1.906 11.992 1.00 96.69 317 ILE A N 1
ATOM 2380 C CA . ILE A 1 317 ? -21.949 2.936 12.087 1.00 96.69 317 ILE A CA 1
ATOM 2381 C C . ILE A 1 317 ? -23.299 2.359 11.662 1.00 96.69 317 ILE A C 1
ATOM 2383 O O . ILE A 1 317 ? -24.272 2.508 12.396 1.00 96.69 317 ILE A O 1
ATOM 2387 N N . GLY A 1 318 ? -23.363 1.645 10.533 1.00 94.62 318 GLY A N 1
ATOM 2388 C CA . GLY A 1 318 ? -24.603 1.016 10.074 1.00 94.62 318 GLY A CA 1
ATOM 2389 C C . GLY A 1 318 ? -25.187 0.038 11.101 1.00 94.62 318 GLY A C 1
ATOM 2390 O O . GLY A 1 318 ? -26.395 0.038 11.353 1.00 94.62 318 GLY A O 1
ATOM 2391 N N . GLU A 1 319 ? -24.336 -0.759 11.749 1.00 94.06 319 GLU A N 1
ATOM 2392 C CA . GLU A 1 319 ? -24.747 -1.658 12.829 1.00 94.06 319 GLU A CA 1
ATOM 2393 C C . GLU A 1 319 ? -25.214 -0.922 14.087 1.00 94.06 319 GLU A C 1
ATOM 2395 O O . GLU A 1 319 ? -26.220 -1.325 14.678 1.00 94.06 319 GLU A O 1
ATOM 2400 N N . LEU A 1 320 ? -24.528 0.149 14.498 1.00 95.25 320 LEU A N 1
ATOM 2401 C CA . LEU A 1 320 ? -24.935 0.968 15.641 1.00 95.25 320 LEU A CA 1
ATOM 2402 C C . LEU A 1 320 ? -26.268 1.667 15.378 1.00 95.25 320 LEU A C 1
ATOM 2404 O O . LEU A 1 320 ? -27.159 1.596 16.222 1.00 95.25 320 LEU A O 1
ATOM 2408 N N . THR A 1 321 ? -26.444 2.270 14.201 1.00 95.38 321 THR A N 1
ATOM 2409 C CA . THR A 1 321 ? -27.704 2.898 13.783 1.00 95.38 321 THR A CA 1
ATOM 2410 C C . THR A 1 321 ? -28.850 1.889 13.823 1.00 95.38 321 THR A C 1
ATOM 2412 O O . THR A 1 321 ? -29.911 2.172 14.383 1.00 95.38 321 THR A O 1
ATOM 2415 N N . LYS A 1 322 ? -28.627 0.672 13.314 1.00 94.56 322 LYS A N 1
ATOM 2416 C CA . LYS A 1 322 ? -29.617 -0.409 13.381 1.00 94.56 322 LYS A CA 1
ATOM 2417 C C . LYS A 1 322 ? -29.895 -0.862 14.813 1.00 94.56 322 LYS A C 1
ATOM 2419 O O . LYS A 1 322 ? -31.052 -1.007 15.195 1.00 94.56 322 LYS A O 1
ATOM 2424 N N . SER A 1 323 ? -28.855 -1.045 15.620 1.00 94.81 323 SER A N 1
ATOM 2425 C CA . SER A 1 323 ? -28.974 -1.494 17.014 1.00 94.81 323 SER A CA 1
ATOM 2426 C C . SER A 1 323 ? -29.645 -0.452 17.911 1.00 94.81 323 SER A C 1
ATOM 2428 O O . SER A 1 323 ? -30.325 -0.819 18.865 1.00 94.81 323 SER A O 1
ATOM 2430 N N . ALA A 1 324 ? -29.512 0.834 17.583 1.00 95.81 324 ALA A N 1
ATOM 2431 C CA . ALA A 1 324 ? -30.233 1.929 18.225 1.00 95.81 324 ALA A CA 1
ATOM 2432 C C . ALA A 1 324 ? -31.715 2.004 17.795 1.00 95.81 324 ALA A C 1
ATOM 2434 O O . ALA A 1 324 ? -32.513 2.651 18.469 1.00 95.81 324 ALA A O 1
ATOM 2435 N N . GLY A 1 325 ? -32.115 1.312 16.720 1.00 94.38 325 GLY A N 1
ATOM 2436 C CA . GLY A 1 325 ? -33.468 1.378 16.154 1.00 94.38 325 GLY A CA 1
ATOM 2437 C C . GLY A 1 325 ? -33.701 2.583 15.236 1.00 94.38 325 GLY A C 1
ATOM 2438 O O . GLY A 1 325 ? -34.838 3.016 15.072 1.00 94.38 325 GLY A O 1
ATOM 2439 N N . LEU A 1 326 ? -32.634 3.139 14.657 1.00 95.19 326 LEU A N 1
ATOM 2440 C CA . LEU A 1 326 ? -32.663 4.336 13.809 1.00 95.19 326 LEU A CA 1
ATOM 2441 C C . LEU A 1 326 ? -32.501 4.027 12.308 1.00 95.19 326 LEU A C 1
ATOM 2443 O O . LEU A 1 326 ? -32.443 4.947 11.497 1.00 95.19 326 LEU A O 1
ATOM 2447 N N . ASP A 1 327 ? -32.463 2.756 11.902 1.00 90.75 327 ASP A N 1
ATOM 2448 C CA . ASP A 1 327 ? -32.224 2.317 10.513 1.00 90.75 327 ASP A CA 1
ATOM 2449 C C . ASP A 1 327 ? -33.287 2.779 9.502 1.00 90.75 327 ASP A C 1
ATOM 2451 O O . ASP A 1 327 ? -33.022 2.879 8.298 1.00 90.75 327 ASP A O 1
ATOM 2455 N N . SER A 1 328 ? -34.498 3.067 9.977 1.00 90.75 328 SER A N 1
ATOM 2456 C CA . SER A 1 328 ? -35.577 3.638 9.166 1.00 90.75 328 SER A CA 1
ATOM 2457 C C . SER A 1 328 ? -35.429 5.145 8.923 1.00 90.75 328 SER A C 1
ATOM 2459 O O . SER A 1 328 ? -35.933 5.628 7.912 1.00 90.75 328 SER A O 1
ATOM 2461 N N . GLN A 1 329 ? -34.727 5.863 9.806 1.00 93.06 329 GLN A N 1
ATOM 2462 C CA . GLN A 1 329 ? -34.627 7.330 9.803 1.00 93.06 329 GLN A CA 1
ATOM 2463 C C . GLN A 1 329 ? -33.262 7.849 9.350 1.00 93.06 329 GLN A C 1
ATOM 2465 O O . GLN A 1 329 ? -33.185 8.969 8.865 1.00 93.06 329 GLN A O 1
ATOM 2470 N N . ILE A 1 330 ? -32.202 7.053 9.518 1.00 95.62 330 ILE A N 1
ATOM 2471 C CA . ILE A 1 330 ? -30.826 7.451 9.222 1.00 95.62 330 ILE A CA 1
ATOM 2472 C C . ILE A 1 330 ? -30.224 6.470 8.218 1.00 95.62 330 ILE A C 1
ATOM 2474 O O . ILE A 1 330 ? -30.076 5.274 8.496 1.00 95.62 330 ILE A O 1
ATOM 2478 N N . LYS A 1 331 ? -29.857 6.978 7.041 1.00 93.81 331 LYS A N 1
ATOM 2479 C CA . LYS A 1 331 ? -29.166 6.235 5.987 1.00 93.81 331 LYS A CA 1
ATOM 2480 C C . LYS A 1 331 ? -27.686 6.592 5.934 1.00 93.81 331 LYS A C 1
ATOM 2482 O O . LYS A 1 331 ? -27.299 7.737 5.710 1.00 93.81 331 LYS A O 1
ATOM 2487 N N . VAL A 1 332 ? -26.862 5.559 6.083 1.00 95.88 332 VAL A N 1
ATOM 2488 C CA . VAL A 1 332 ? -25.412 5.646 5.910 1.00 95.88 332 VAL A CA 1
ATOM 2489 C C . VAL A 1 332 ? -25.082 5.490 4.430 1.00 95.88 332 VAL A C 1
ATOM 2491 O O . VAL A 1 332 ? -25.575 4.565 3.782 1.00 95.88 332 VAL A O 1
ATOM 2494 N N . GLY A 1 333 ? -24.253 6.378 3.896 1.00 96.56 333 GLY A N 1
ATOM 2495 C CA . GLY A 1 333 ? -23.717 6.285 2.545 1.00 96.56 333 GLY A CA 1
ATOM 2496 C C . GLY A 1 333 ? -22.212 6.463 2.524 1.00 96.56 333 GLY A C 1
ATOM 2497 O O . GLY A 1 333 ? -21.619 7.009 3.454 1.00 96.56 333 GLY A O 1
ATOM 2498 N N . ILE A 1 334 ? -21.597 5.965 1.458 1.00 97.81 334 ILE A N 1
ATOM 2499 C CA . ILE A 1 334 ? -20.149 5.958 1.304 1.00 97.81 334 ILE A CA 1
ATOM 2500 C C . ILE A 1 334 ? -19.771 6.735 0.053 1.00 97.81 334 ILE A C 1
ATOM 2502 O O . ILE A 1 334 ? -20.369 6.554 -1.012 1.00 97.81 334 ILE A O 1
ATOM 2506 N N . VAL A 1 335 ? -18.745 7.570 0.164 1.00 98.06 335 VAL A N 1
ATOM 2507 C CA . VAL A 1 335 ? -18.183 8.316 -0.959 1.00 98.06 335 VAL A CA 1
ATOM 2508 C C . VAL A 1 335 ? -16.726 7.920 -1.159 1.00 98.06 335 VAL A C 1
ATOM 2510 O O . VAL A 1 335 ? -15.909 8.029 -0.251 1.00 98.06 335 VAL A O 1
ATOM 2513 N N . GLN A 1 336 ? -16.410 7.469 -2.370 1.00 97.44 336 GLN A N 1
ATOM 2514 C CA . GLN A 1 336 ? -15.075 7.050 -2.792 1.00 97.44 336 GLN A CA 1
ATOM 2515 C C . GLN A 1 336 ? -14.629 7.848 -4.022 1.00 97.44 336 GLN A C 1
ATOM 2517 O O . GLN A 1 336 ? -15.429 8.495 -4.702 1.00 97.44 336 GLN A O 1
ATOM 2522 N N . THR A 1 337 ? -13.344 7.761 -4.353 1.00 96.56 337 THR A N 1
ATOM 2523 C CA . THR A 1 337 ? -12.808 8.258 -5.629 1.00 96.56 337 THR A CA 1
ATOM 2524 C C . THR A 1 337 ? -12.475 7.101 -6.557 1.00 96.56 337 THR A C 1
ATOM 2526 O O . THR A 1 337 ? -12.581 5.933 -6.186 1.00 96.56 337 THR A O 1
ATOM 2529 N N . ALA A 1 338 ? -12.030 7.408 -7.773 1.00 96.06 338 ALA A N 1
ATOM 2530 C CA . ALA A 1 338 ? -11.549 6.396 -8.703 1.00 96.06 338 ALA A CA 1
ATOM 2531 C C . ALA A 1 338 ? -10.343 5.591 -8.170 1.00 96.06 338 ALA A C 1
ATOM 2533 O O . ALA A 1 338 ? -10.128 4.476 -8.633 1.00 96.06 338 ALA A O 1
ATOM 2534 N N . TYR A 1 339 ? -9.571 6.108 -7.206 1.00 95.75 339 TYR A N 1
ATOM 2535 C CA . TYR A 1 339 ? -8.429 5.385 -6.626 1.00 95.75 339 TYR A CA 1
ATOM 2536 C C . TYR A 1 339 ? -8.818 4.272 -5.658 1.00 95.75 339 TYR A C 1
ATOM 2538 O O . TYR A 1 339 ? -7.945 3.487 -5.286 1.00 95.75 339 TYR A O 1
ATOM 2546 N N . ALA A 1 340 ? -10.088 4.213 -5.254 1.00 96.75 340 ALA A N 1
ATOM 2547 C CA . ALA A 1 340 ? -10.554 3.153 -4.385 1.00 96.75 340 ALA A CA 1
ATOM 2548 C C . ALA A 1 340 ? -10.390 1.787 -5.056 1.00 96.75 340 ALA A C 1
ATOM 2550 O O . ALA A 1 340 ? -10.644 1.665 -6.260 1.00 96.75 340 ALA A O 1
ATOM 2551 N N . ASN A 1 341 ? -9.957 0.778 -4.302 1.00 96.31 341 ASN A N 1
ATOM 2552 C CA . ASN A 1 341 ? -9.770 -0.570 -4.834 1.00 96.31 341 ASN A CA 1
ATOM 2553 C C . ASN A 1 341 ? -11.114 -1.180 -5.268 1.00 96.31 341 ASN A C 1
ATOM 2555 O O . ASN A 1 341 ? -12.108 -1.096 -4.545 1.00 96.31 341 ASN A O 1
ATOM 2559 N N . GLY A 1 342 ? -11.158 -1.863 -6.414 1.00 95.00 342 GLY A N 1
ATOM 2560 C CA . GLY A 1 342 ? -12.380 -2.533 -6.873 1.00 95.00 342 GLY A CA 1
ATOM 2561 C C . GLY A 1 342 ? -12.953 -3.536 -5.858 1.00 95.00 342 GLY A C 1
ATOM 2562 O O . GLY A 1 342 ? -14.174 -3.687 -5.762 1.00 95.00 342 GLY A O 1
ATOM 2563 N N . GLY A 1 343 ? -12.093 -4.172 -5.053 1.00 94.56 343 GLY A N 1
ATOM 2564 C CA . GLY A 1 343 ? -12.481 -5.045 -3.944 1.00 94.56 343 GLY A CA 1
ATOM 2565 C C . GLY A 1 343 ? -13.240 -4.309 -2.836 1.00 94.56 343 GLY A C 1
ATOM 2566 O O . GLY A 1 343 ? -14.274 -4.808 -2.382 1.00 94.56 343 GLY A O 1
ATOM 2567 N N . SER A 1 344 ? -12.800 -3.100 -2.466 1.00 96.31 344 SER A N 1
ATOM 2568 C CA . SER A 1 344 ? -13.461 -2.278 -1.444 1.00 96.31 344 SER A CA 1
ATOM 2569 C C . SER A 1 344 ? -14.833 -1.805 -1.922 1.00 96.31 344 SER A C 1
ATOM 2571 O O . SER A 1 344 ? -15.838 -2.011 -1.238 1.00 96.31 344 SER A O 1
ATOM 2573 N N . THR A 1 345 ? -14.914 -1.273 -3.147 1.00 95.94 345 THR A N 1
ATOM 2574 C CA . THR A 1 345 ? -16.184 -0.834 -3.739 1.00 95.94 345 THR A CA 1
ATOM 2575 C C . THR A 1 345 ? -17.171 -1.994 -3.861 1.00 95.94 345 THR A C 1
ATOM 2577 O O . THR A 1 345 ? -18.350 -1.829 -3.539 1.00 95.94 345 THR A O 1
ATOM 2580 N N . LYS A 1 346 ? -16.717 -3.186 -4.272 1.00 95.00 346 LYS A N 1
ATOM 2581 C CA . LYS A 1 346 ? -17.571 -4.380 -4.326 1.00 95.00 346 LYS A CA 1
ATOM 2582 C C . LYS A 1 346 ? -18.114 -4.740 -2.940 1.00 95.00 346 LYS A C 1
ATOM 2584 O O . LYS A 1 346 ? -19.327 -4.841 -2.784 1.00 95.00 346 LYS A O 1
ATOM 2589 N N . TYR A 1 347 ? -17.242 -4.855 -1.938 1.00 95.12 347 TYR A N 1
ATOM 2590 C CA . TYR A 1 347 ? -17.634 -5.177 -0.562 1.00 95.12 347 TYR A CA 1
ATOM 2591 C C . TYR A 1 347 ? -18.665 -4.187 0.006 1.00 95.12 347 TYR A C 1
ATOM 2593 O O . TYR A 1 347 ? -19.659 -4.591 0.619 1.00 95.12 347 TYR A O 1
ATOM 2601 N N . LEU A 1 348 ? -18.444 -2.891 -0.219 1.00 94.00 348 LEU A N 1
ATOM 2602 C CA . LEU A 1 348 ? -19.283 -1.822 0.313 1.00 94.00 348 LEU A CA 1
ATOM 2603 C C . LEU A 1 348 ? -20.622 -1.712 -0.417 1.00 94.00 348 LEU A C 1
ATOM 2605 O O . LEU A 1 348 ? -21.657 -1.602 0.235 1.00 94.00 348 LEU A O 1
ATOM 2609 N N . SER A 1 349 ? -20.623 -1.798 -1.750 1.00 94.06 349 SER A N 1
ATOM 2610 C CA . SER A 1 349 ? -21.836 -1.650 -2.573 1.00 94.06 349 SER A CA 1
ATOM 2611 C C . SER A 1 349 ? -22.879 -2.749 -2.354 1.00 94.06 349 SER A C 1
ATOM 2613 O O . SER A 1 349 ? -24.069 -2.511 -2.543 1.00 94.06 349 SER A O 1
ATOM 2615 N N . GLU A 1 350 ? -22.461 -3.931 -1.896 1.00 92.06 350 GLU A N 1
ATOM 2616 C CA . GLU A 1 350 ? -23.367 -5.012 -1.486 1.00 92.06 350 GLU A CA 1
ATOM 2617 C C . GLU A 1 350 ? -24.124 -4.700 -0.178 1.00 92.06 350 GLU A C 1
ATOM 2619 O O . GLU A 1 350 ? -25.102 -5.377 0.139 1.00 92.06 350 GLU A O 1
ATOM 2624 N N . ARG A 1 351 ? -23.679 -3.699 0.597 1.00 89.38 351 ARG A N 1
ATOM 2625 C CA . ARG A 1 351 ? -24.166 -3.405 1.960 1.00 89.38 351 ARG A CA 1
ATOM 2626 C C . ARG A 1 351 ? -24.754 -2.003 2.108 1.00 89.38 351 ARG A C 1
ATOM 2628 O O . ARG A 1 351 ? -25.739 -1.833 2.821 1.00 89.38 351 ARG A O 1
ATOM 2635 N N . LEU A 1 352 ? -24.146 -1.008 1.468 1.00 93.50 352 LEU A N 1
ATOM 2636 C CA . LEU A 1 352 ? -24.456 0.415 1.610 1.00 93.50 352 LEU A CA 1
ATOM 2637 C C . LEU A 1 352 ? -24.372 1.124 0.245 1.00 93.50 352 LEU A C 1
ATOM 2639 O O . LEU A 1 352 ? -23.644 0.677 -0.643 1.00 93.50 352 LEU A O 1
ATOM 2643 N N . PRO A 1 353 ? -25.094 2.242 0.042 1.00 94.69 353 PRO A N 1
ATOM 2644 C CA . PRO A 1 353 ? -24.976 3.028 -1.179 1.00 94.69 353 PRO A CA 1
ATOM 2645 C C . PRO A 1 353 ? -23.575 3.644 -1.292 1.00 94.69 353 PRO A C 1
ATOM 2647 O O . PRO A 1 353 ? -23.136 4.373 -0.404 1.00 94.69 353 PRO A O 1
ATOM 2650 N N . VAL A 1 354 ? -22.896 3.378 -2.411 1.00 96.62 354 VAL A N 1
ATOM 2651 C CA . VAL A 1 354 ? -21.556 3.905 -2.712 1.00 96.62 354 VAL A CA 1
ATOM 2652 C C . VAL A 1 354 ? -21.628 4.899 -3.869 1.00 96.62 354 VAL A C 1
ATOM 2654 O O . VAL A 1 354 ? -22.200 4.607 -4.923 1.00 96.62 354 VAL A O 1
ATOM 2657 N N . LYS A 1 355 ? -21.015 6.073 -3.702 1.00 96.94 355 LYS A N 1
ATOM 2658 C CA . LYS A 1 355 ? -20.891 7.104 -4.735 1.00 96.94 355 LYS A CA 1
ATOM 2659 C C . LYS A 1 355 ? -19.423 7.356 -5.070 1.00 96.94 355 LYS A C 1
ATOM 2661 O O . LYS A 1 355 ? -18.635 7.688 -4.198 1.00 96.94 355 LYS A O 1
ATOM 2666 N N . CYS A 1 356 ? -19.075 7.265 -6.352 1.00 97.00 356 CYS A N 1
ATOM 2667 C CA . CYS A 1 356 ? -17.764 7.686 -6.847 1.00 97.00 356 CYS A CA 1
ATOM 2668 C C . CYS A 1 356 ? -17.794 9.166 -7.271 1.00 97.00 356 CYS A C 1
ATOM 2670 O O . CYS A 1 356 ? -18.735 9.588 -7.956 1.00 97.00 356 CYS A O 1
ATOM 2672 N N . VAL A 1 357 ? -16.783 9.941 -6.872 1.00 96.25 357 VAL A N 1
ATOM 2673 C CA . VAL A 1 357 ? -16.598 11.367 -7.204 1.00 96.25 357 VAL A CA 1
ATOM 2674 C C . VAL A 1 357 ? -15.144 11.662 -7.614 1.00 96.25 357 VAL A C 1
ATOM 2676 O O . VAL A 1 357 ? -14.272 10.823 -7.378 1.00 96.25 357 VAL A O 1
ATOM 2679 N N . PRO A 1 358 ? -14.861 12.822 -8.242 1.00 93.50 358 PRO A N 1
ATOM 2680 C CA . PRO A 1 358 ? -13.488 13.261 -8.498 1.00 93.50 358 PRO A CA 1
ATOM 2681 C C . PRO A 1 358 ? -12.616 13.294 -7.232 1.00 93.50 358 PRO A C 1
ATOM 2683 O O . PRO A 1 358 ? -13.121 13.492 -6.127 1.00 93.50 358 PRO A O 1
ATOM 2686 N N . THR A 1 359 ? -11.304 13.134 -7.405 1.00 89.44 359 THR A N 1
ATOM 2687 C CA . THR A 1 359 ? -10.294 13.255 -6.345 1.00 89.44 359 THR A CA 1
ATOM 2688 C C . THR A 1 359 ? -10.301 14.650 -5.728 1.00 89.44 359 THR A C 1
ATOM 2690 O O . THR A 1 359 ? -10.429 15.661 -6.422 1.00 89.44 359 THR A O 1
ATOM 2693 N N . GLY A 1 360 ? -10.078 14.706 -4.418 1.00 85.19 360 GLY A N 1
ATOM 2694 C CA . GLY A 1 360 ? -10.032 15.933 -3.642 1.00 85.19 360 GLY A CA 1
ATOM 2695 C C . GLY A 1 360 ? -11.194 16.027 -2.665 1.00 85.19 360 GLY A C 1
ATOM 2696 O O . GLY A 1 360 ? -12.365 15.994 -3.041 1.00 85.19 360 GLY A O 1
ATOM 2697 N N . VAL A 1 361 ? -10.842 16.239 -1.399 1.00 85.50 361 VAL A N 1
ATOM 2698 C CA . VAL A 1 361 ? -11.736 16.264 -0.231 1.00 85.50 361 VAL A CA 1
ATOM 2699 C C . VAL A 1 361 ? -12.984 17.118 -0.442 1.00 85.50 361 VAL A C 1
ATOM 2701 O O . VAL A 1 361 ? -14.052 16.735 0.008 1.00 85.50 361 VAL A O 1
ATOM 2704 N N . LYS A 1 362 ? -12.898 18.223 -1.192 1.00 84.75 362 LYS A N 1
ATOM 2705 C CA . LYS A 1 362 ? -14.053 19.082 -1.510 1.00 84.75 362 LYS A CA 1
ATOM 2706 C C . LYS A 1 362 ? -15.180 18.324 -2.217 1.00 84.75 362 LYS A C 1
ATOM 2708 O O . LYS A 1 362 ? -16.348 18.485 -1.875 1.00 84.75 362 LYS A O 1
ATOM 2713 N N . HIS A 1 363 ? -14.835 17.484 -3.192 1.00 89.81 363 HIS A N 1
ATOM 2714 C CA . HIS A 1 363 ? -15.811 16.687 -3.931 1.00 89.81 363 HIS A CA 1
ATOM 2715 C C . HIS A 1 363 ? -16.373 15.552 -3.075 1.00 89.81 363 HIS A C 1
ATOM 2717 O O . HIS A 1 363 ? -17.575 15.288 -3.146 1.00 89.81 363 HIS A O 1
ATOM 2723 N N . LEU A 1 364 ? -15.524 14.914 -2.261 1.00 92.19 364 LEU A N 1
ATOM 2724 C CA . LEU A 1 364 ? -15.949 13.864 -1.336 1.00 92.19 364 LEU A CA 1
ATOM 2725 C C . LEU A 1 364 ? -16.910 14.418 -0.281 1.00 92.19 364 LEU A C 1
ATOM 2727 O O . LEU A 1 364 ? -18.017 13.905 -0.146 1.00 92.19 364 LEU A O 1
ATOM 2731 N N . HIS A 1 365 ? -16.521 15.504 0.386 1.00 90.44 365 HIS A N 1
ATOM 2732 C CA . HIS A 1 365 ? -17.299 16.162 1.431 1.00 90.44 365 HIS A CA 1
ATOM 2733 C C . HIS A 1 365 ? -18.676 16.590 0.911 1.00 90.44 365 HIS A C 1
ATOM 2735 O O . HIS A 1 365 ? -19.693 16.172 1.452 1.00 90.44 365 HIS A O 1
ATOM 2741 N N . HIS A 1 366 ? -18.734 17.305 -0.219 1.00 89.44 366 HIS A N 1
ATOM 2742 C CA . HIS A 1 366 ? -20.010 17.761 -0.779 1.00 89.44 366 HIS A CA 1
ATOM 2743 C C . HIS A 1 366 ? -20.945 16.616 -1.213 1.00 89.44 366 HIS A C 1
ATOM 2745 O O . HIS A 1 366 ? -22.171 16.745 -1.213 1.00 89.44 366 HIS A O 1
ATOM 2751 N N . ALA A 1 367 ? -20.393 15.479 -1.636 1.00 93.75 367 ALA A N 1
ATOM 2752 C CA . ALA A 1 367 ? -21.206 14.304 -1.927 1.00 93.75 367 ALA A CA 1
ATOM 2753 C C . ALA A 1 367 ? -21.646 13.574 -0.653 1.00 93.75 367 ALA A C 1
ATOM 2755 O O . ALA A 1 367 ? -22.755 13.041 -0.630 1.00 93.75 367 ALA A O 1
ATOM 2756 N N . ALA A 1 368 ? -20.817 13.577 0.391 1.00 94.44 368 ALA A N 1
ATOM 2757 C CA . ALA A 1 368 ? -21.129 12.978 1.680 1.00 94.44 368 ALA A CA 1
ATOM 2758 C C . ALA A 1 368 ? -22.249 13.744 2.408 1.00 94.44 368 ALA A C 1
ATOM 2760 O O . ALA A 1 368 ? -23.085 13.109 3.043 1.00 94.44 368 ALA A O 1
ATOM 2761 N N . GLU A 1 369 ? -22.350 15.070 2.222 1.00 92.00 369 GLU A N 1
ATOM 2762 C CA . GLU A 1 369 ? -23.415 15.921 2.794 1.00 92.00 369 GLU A CA 1
ATOM 2763 C C . GLU A 1 369 ? -24.824 15.529 2.318 1.00 92.00 369 GLU A C 1
ATOM 2765 O O . GLU A 1 369 ? -25.823 15.941 2.902 1.00 92.00 369 GLU A O 1
ATOM 2770 N N . LYS A 1 370 ? -24.921 14.748 1.236 1.00 94.38 370 LYS A N 1
ATOM 2771 C CA . LYS A 1 370 ? -26.195 14.285 0.665 1.00 94.38 370 LYS A CA 1
ATOM 2772 C C . LYS A 1 370 ? -26.745 13.041 1.362 1.00 94.38 370 LYS A C 1
ATOM 2774 O O . LYS A 1 370 ? -27.836 12.598 1.008 1.00 94.38 370 LYS A O 1
ATOM 2779 N N . PHE A 1 371 ? -25.993 12.465 2.296 1.00 96.12 371 PHE A N 1
ATOM 2780 C CA . PHE A 1 371 ? -26.423 11.352 3.133 1.00 96.12 371 PHE A CA 1
ATOM 2781 C C . PHE A 1 371 ? -26.718 11.833 4.555 1.00 96.12 371 PHE A C 1
ATOM 2783 O O . PHE A 1 371 ? -26.148 12.820 5.017 1.00 96.12 371 PHE A O 1
ATOM 2790 N N . ASP A 1 372 ? -27.567 11.096 5.276 1.00 96.56 372 ASP A N 1
ATOM 2791 C CA . ASP A 1 372 ? -27.811 11.357 6.698 1.00 96.56 372 ASP A CA 1
ATOM 2792 C C . ASP A 1 372 ? -26.521 11.152 7.505 1.00 96.56 372 ASP A C 1
ATOM 2794 O O . ASP A 1 372 ? -26.220 11.927 8.417 1.00 96.56 372 ASP A O 1
ATOM 2798 N N . VAL A 1 373 ? -25.758 10.115 7.140 1.00 97.88 373 VAL A N 1
ATOM 2799 C CA . VAL A 1 373 ? -24.377 9.891 7.577 1.00 97.88 373 VAL A CA 1
ATOM 2800 C C . VAL A 1 373 ? -23.523 9.558 6.360 1.00 97.88 373 VAL A C 1
ATOM 2802 O O . VAL A 1 373 ? -23.720 8.522 5.721 1.00 97.88 373 VAL A O 1
ATOM 2805 N N . GLY A 1 374 ? -22.583 10.435 6.026 1.00 97.75 374 GLY A N 1
ATOM 2806 C CA . GLY A 1 374 ? -21.687 10.275 4.887 1.00 97.75 374 GLY A CA 1
ATOM 2807 C C . GLY A 1 374 ? -20.285 9.882 5.338 1.00 97.75 374 GLY A C 1
ATOM 2808 O O . GLY A 1 374 ? -19.580 10.700 5.922 1.00 97.75 374 GLY A O 1
ATOM 2809 N N . VAL A 1 375 ? -19.871 8.650 5.044 1.00 98.25 375 VAL A N 1
ATOM 2810 C CA . VAL A 1 375 ? -18.498 8.167 5.256 1.00 98.25 375 VAL A CA 1
ATOM 2811 C C . VAL A 1 375 ? -17.699 8.422 3.985 1.00 98.25 375 VAL A C 1
ATOM 2813 O O . VAL A 1 375 ? -18.083 7.947 2.914 1.00 98.25 375 VAL A O 1
ATOM 2816 N N . TYR A 1 376 ? -16.586 9.144 4.071 1.00 97.69 376 TYR A N 1
ATOM 2817 C CA . TYR A 1 376 ? -15.737 9.362 2.906 1.00 97.69 376 TYR A CA 1
ATOM 2818 C C . TYR A 1 376 ? -14.263 9.258 3.260 1.00 97.69 376 TYR A C 1
ATOM 2820 O O . TYR A 1 376 ? -13.790 9.912 4.180 1.00 97.69 376 TYR A O 1
ATOM 2828 N N . PHE A 1 377 ? -13.528 8.466 2.486 1.00 97.75 377 PHE A N 1
ATOM 2829 C CA . PHE A 1 377 ? -12.075 8.387 2.560 1.00 97.75 377 PHE A CA 1
ATOM 2830 C C . PHE A 1 377 ? -11.501 8.260 1.152 1.00 97.75 377 PHE A C 1
ATOM 2832 O O . PHE A 1 377 ? -12.069 7.612 0.270 1.00 97.75 377 PHE A O 1
ATOM 2839 N N . GLU A 1 378 ? -10.355 8.891 0.938 1.00 96.06 378 GLU A N 1
ATOM 2840 C CA . GLU A 1 378 ? -9.477 8.582 -0.176 1.00 96.06 378 GLU A CA 1
ATOM 2841 C C . GLU A 1 378 ? -8.523 7.451 0.225 1.00 96.06 378 GLU A C 1
ATOM 2843 O O . GLU A 1 378 ? -8.080 7.365 1.368 1.00 96.06 378 GLU A O 1
ATOM 2848 N N . ALA A 1 379 ? -8.108 6.628 -0.739 1.00 95.25 379 ALA A N 1
ATOM 2849 C CA . ALA A 1 379 ? -7.159 5.536 -0.501 1.00 95.25 379 ALA A CA 1
ATOM 2850 C C . ALA A 1 379 ? -5.788 6.000 0.049 1.00 95.25 379 ALA A C 1
ATOM 2852 O O . ALA A 1 379 ? -4.976 5.177 0.455 1.00 95.25 379 ALA A O 1
ATOM 2853 N N . ASN A 1 380 ? -5.492 7.303 0.043 1.00 93.25 380 ASN A N 1
ATOM 2854 C CA . ASN A 1 380 ? -4.292 7.888 0.652 1.00 93.25 380 ASN A CA 1
ATOM 2855 C C . ASN A 1 380 ? -4.410 8.102 2.175 1.00 93.25 380 ASN A C 1
ATOM 2857 O O . ASN A 1 380 ? -3.436 8.542 2.783 1.00 93.25 380 ASN A O 1
ATOM 2861 N N . GLY A 1 381 ? -5.571 7.811 2.770 1.00 96.25 381 GLY A N 1
ATOM 2862 C CA . GLY A 1 381 ? -5.818 7.963 4.201 1.00 96.25 381 GLY A CA 1
ATOM 2863 C C . GLY A 1 381 ? -6.486 9.273 4.617 1.00 96.25 381 GLY A C 1
ATOM 2864 O O . GLY A 1 381 ? -6.736 9.443 5.803 1.00 96.25 381 GLY A O 1
ATOM 2865 N N . HIS A 1 382 ? -6.774 10.197 3.693 1.00 96.31 382 HIS A N 1
ATOM 2866 C CA . HIS A 1 382 ? -7.528 11.413 4.008 1.00 96.31 382 HIS A CA 1
ATOM 2867 C C . HIS A 1 382 ? -9.032 11.122 3.962 1.00 96.31 382 HIS A C 1
ATOM 2869 O O . HIS A 1 382 ? -9.561 10.739 2.915 1.00 96.31 382 HIS A O 1
ATOM 2875 N N . GLY A 1 383 ? -9.749 11.359 5.054 1.00 96.69 383 GLY A N 1
ATOM 2876 C CA . GLY A 1 383 ? -11.195 11.179 5.096 1.00 96.69 383 GLY A CA 1
ATOM 2877 C C . GLY A 1 383 ? -11.778 11.429 6.472 1.00 96.69 383 GLY A C 1
ATOM 2878 O O . GLY A 1 383 ? -11.041 11.708 7.400 1.00 96.69 383 GLY A O 1
ATOM 2879 N N . THR A 1 384 ? -13.100 11.395 6.578 1.00 97.56 384 THR A N 1
ATOM 2880 C CA . THR A 1 384 ? -13.820 11.441 7.856 1.00 97.56 384 THR A CA 1
ATOM 2881 C C . THR A 1 384 ? -15.263 10.959 7.641 1.00 97.56 384 THR A C 1
ATOM 2883 O O . THR A 1 384 ? -15.658 10.549 6.541 1.00 97.56 384 THR A O 1
ATOM 2886 N N . VAL A 1 385 ? -16.079 11.013 8.691 1.00 97.81 385 VAL A N 1
ATOM 2887 C CA . VAL A 1 385 ? -17.525 10.815 8.632 1.00 97.81 385 VAL A CA 1
ATOM 2888 C C . VAL A 1 385 ? -18.230 12.106 9.020 1.00 97.81 385 VAL A C 1
ATOM 2890 O O . VAL A 1 385 ? -17.905 12.732 10.027 1.00 97.81 385 VAL A O 1
ATOM 2893 N N . ILE A 1 386 ? -19.241 12.483 8.246 1.00 95.56 386 ILE A N 1
ATOM 2894 C CA . ILE A 1 386 ? -20.090 13.633 8.553 1.00 95.56 386 ILE A CA 1
ATOM 2895 C C . ILE A 1 386 ? -21.523 13.200 8.827 1.00 95.56 386 ILE A C 1
ATOM 2897 O O . ILE A 1 386 ? -22.053 12.291 8.184 1.00 95.56 386 ILE A O 1
ATOM 2901 N N . PHE A 1 387 ? -22.147 13.872 9.789 1.00 95.62 387 PHE A N 1
ATOM 2902 C CA . PHE A 1 387 ? -23.535 13.663 10.170 1.00 95.62 387 PHE A CA 1
ATOM 2903 C C . PHE A 1 387 ? -24.334 14.892 9.756 1.00 95.62 387 PHE A C 1
ATOM 2905 O O . PHE A 1 387 ? -23.946 16.024 10.052 1.00 95.62 387 PHE A O 1
ATOM 2912 N N . SER A 1 388 ? -25.457 14.681 9.070 1.00 94.56 388 SER A N 1
ATOM 2913 C CA . SER A 1 388 ? -26.333 15.797 8.720 1.00 94.56 388 SER A CA 1
ATOM 2914 C C . SER A 1 388 ? -26.869 16.472 9.998 1.00 94.56 388 SER A C 1
ATOM 2916 O O . SER A 1 388 ? -27.070 15.789 11.010 1.00 94.56 388 SER A O 1
ATOM 2918 N N . PRO A 1 389 ? -27.158 17.787 9.979 1.00 92.00 389 PRO A N 1
ATOM 2919 C CA . PRO A 1 389 ? -27.767 18.462 11.126 1.00 92.00 389 PRO A CA 1
ATOM 2920 C C . PRO A 1 389 ? -29.052 17.773 11.602 1.00 92.00 389 PRO A C 1
ATOM 2922 O O . PRO A 1 389 ? -29.251 17.585 12.799 1.00 92.00 389 PRO A O 1
ATOM 2925 N N . GLN A 1 390 ? -29.874 17.299 10.661 1.00 93.56 390 GLN A N 1
ATOM 2926 C CA . GLN A 1 390 ? -31.093 16.551 10.961 1.00 93.56 390 GLN A CA 1
ATOM 2927 C C . GLN A 1 390 ? -30.790 15.219 11.667 1.00 93.56 390 GLN A C 1
ATOM 2929 O O . GLN A 1 390 ? -31.478 14.855 12.617 1.00 93.56 390 GLN A O 1
ATOM 2934 N N . SER A 1 391 ? -29.743 14.504 11.249 1.00 94.69 391 SER A N 1
ATOM 2935 C CA . SER A 1 391 ? -29.309 13.263 11.902 1.00 94.69 391 SER A CA 1
ATOM 2936 C C . SER A 1 391 ? -28.861 13.507 13.338 1.00 94.69 391 SER A C 1
ATOM 2938 O O . SER A 1 391 ? -29.212 12.730 14.221 1.00 94.69 391 SER A O 1
ATOM 2940 N N . LEU A 1 392 ? -28.112 14.586 13.587 1.00 93.50 392 LEU A N 1
ATOM 2941 C CA . LEU A 1 392 ? -27.660 14.960 14.932 1.00 93.50 392 LEU A CA 1
ATOM 2942 C C . LEU A 1 392 ? -28.843 15.318 15.846 1.00 93.50 392 LEU A C 1
ATOM 2944 O O . LEU A 1 392 ? -28.879 14.902 17.007 1.00 93.50 392 LEU A O 1
ATOM 2948 N N . GLU A 1 393 ? -29.849 16.021 15.323 1.00 93.25 393 GLU A N 1
ATOM 2949 C CA . GLU A 1 393 ? -31.100 16.287 16.045 1.00 93.25 393 GLU A CA 1
ATOM 2950 C C . GLU A 1 393 ? -31.860 14.993 16.365 1.00 93.25 393 GLU A C 1
ATOM 2952 O O . GLU A 1 393 ? -32.282 14.795 17.504 1.00 93.25 393 GLU A O 1
ATOM 2957 N N . ILE A 1 394 ? -31.981 14.075 15.399 1.00 95.50 394 ILE A N 1
ATOM 2958 C CA . ILE A 1 394 ? -32.624 12.771 15.616 1.00 95.50 394 ILE A CA 1
ATOM 2959 C C . ILE A 1 394 ? -31.875 11.985 16.696 1.00 95.50 394 ILE A C 1
ATOM 2961 O O . ILE A 1 394 ? -32.498 11.527 17.648 1.00 95.50 394 ILE A O 1
ATOM 2965 N N . ILE A 1 395 ? -30.550 11.852 16.583 1.00 94.69 395 ILE A N 1
ATOM 2966 C CA . ILE A 1 395 ? -29.721 11.093 17.531 1.00 94.69 395 ILE A CA 1
ATOM 2967 C C . ILE A 1 395 ? -29.838 11.672 18.948 1.00 94.69 395 ILE A C 1
ATOM 2969 O O . ILE A 1 395 ? -29.995 10.916 19.904 1.00 94.69 395 ILE A O 1
ATOM 2973 N N . SER A 1 396 ? -29.792 12.998 19.093 1.00 91.25 396 SER A N 1
ATOM 2974 C CA . SER A 1 396 ? -29.848 13.653 20.407 1.00 91.25 396 SER A CA 1
ATOM 2975 C C . SER A 1 396 ? -31.238 13.626 21.052 1.00 91.25 396 SER A C 1
ATOM 2977 O O . SER A 1 396 ? -31.338 13.536 22.276 1.00 91.25 396 SER A O 1
ATOM 2979 N N . ALA A 1 397 ? -32.313 13.677 20.260 1.00 93.25 397 ALA A N 1
ATOM 2980 C CA . ALA A 1 397 ? -33.688 13.679 20.763 1.00 93.25 397 ALA A CA 1
ATOM 2981 C C . ALA A 1 397 ? -34.296 12.273 20.931 1.00 93.25 397 ALA A C 1
ATOM 2983 O O . ALA A 1 397 ? -35.348 12.131 21.564 1.00 93.25 397 ALA A O 1
ATOM 2984 N N . TYR A 1 398 ? -33.682 11.236 20.353 1.00 94.31 398 TYR A N 1
ATOM 2985 C CA . TYR A 1 398 ? -34.256 9.894 20.318 1.00 94.31 398 TYR A CA 1
ATOM 2986 C C . TYR A 1 398 ? -34.331 9.245 21.705 1.00 94.31 398 TYR A C 1
ATOM 2988 O O . TYR A 1 398 ? -33.360 9.203 22.458 1.00 94.31 398 TYR A O 1
ATOM 2996 N N . GLN A 1 399 ? -35.496 8.674 22.022 1.00 93.19 399 GLN A N 1
ATOM 2997 C CA . GLN A 1 399 ? -35.726 7.945 23.267 1.00 93.19 399 GLN A CA 1
ATOM 2998 C C . GLN A 1 399 ? -35.730 6.431 23.001 1.00 93.19 399 GLN A C 1
ATOM 3000 O O . GLN A 1 399 ? -36.681 5.910 22.412 1.00 93.19 399 GLN A O 1
ATOM 3005 N N . PRO A 1 400 ? -34.682 5.701 23.420 1.00 92.69 400 PRO A N 1
ATOM 3006 C CA . PRO A 1 400 ? -34.577 4.266 23.187 1.00 92.69 400 PRO A CA 1
ATOM 3007 C C . PRO A 1 400 ? -35.608 3.498 24.024 1.00 92.69 400 PRO A C 1
ATOM 3009 O O . PRO A 1 400 ? -35.843 3.813 25.189 1.00 92.69 400 PRO A O 1
ATOM 3012 N N . SER A 1 401 ? -36.193 2.445 23.451 1.00 91.94 401 SER A N 1
ATOM 3013 C CA . SER A 1 401 ? -37.223 1.632 24.123 1.00 91.94 401 SER A CA 1
ATOM 3014 C C . SER A 1 401 ? -36.647 0.475 24.947 1.00 91.94 401 SER A C 1
ATOM 3016 O O . SER A 1 401 ? -37.358 -0.136 25.741 1.00 91.94 401 SER A O 1
ATOM 3018 N N . THR A 1 402 ? -35.366 0.143 24.762 1.00 94.81 402 THR A N 1
ATOM 3019 C CA . THR A 1 402 ? -34.689 -0.960 25.462 1.00 94.81 402 THR A CA 1
ATOM 3020 C C . THR A 1 402 ? -33.307 -0.539 25.972 1.00 94.81 402 THR A C 1
ATOM 3022 O O . THR A 1 402 ? -32.684 0.347 25.378 1.00 94.81 402 THR A O 1
ATOM 3025 N N . PRO A 1 403 ? -32.766 -1.198 27.017 1.00 94.62 403 PRO A N 1
ATOM 3026 C CA . PRO A 1 403 ? -31.399 -0.943 27.474 1.00 94.62 403 PRO A CA 1
ATOM 3027 C C . PRO A 1 403 ? -30.350 -1.138 26.372 1.00 94.62 403 PRO A C 1
ATOM 3029 O O . PRO A 1 403 ? -29.440 -0.328 26.249 1.00 94.62 403 PRO A O 1
ATOM 3032 N N . ALA A 1 404 ? -30.513 -2.154 25.517 1.00 92.88 404 ALA A N 1
ATOM 3033 C CA . ALA A 1 404 ? -29.597 -2.412 24.405 1.00 92.88 404 ALA A CA 1
ATOM 3034 C C . ALA A 1 404 ? -29.591 -1.268 23.375 1.00 92.88 404 ALA A C 1
ATOM 3036 O O . ALA A 1 404 ? -28.522 -0.820 22.961 1.00 92.88 404 ALA A O 1
ATOM 3037 N N . GLN A 1 405 ? -30.771 -0.745 23.017 1.00 95.69 405 GLN A N 1
ATOM 3038 C CA . GLN A 1 405 ? -30.884 0.440 22.159 1.00 95.69 405 GLN A CA 1
ATOM 3039 C C . GLN A 1 405 ? -30.270 1.674 22.817 1.00 95.69 405 GLN A C 1
ATOM 3041 O O . GLN A 1 405 ? -29.612 2.454 22.140 1.00 95.69 405 GLN A O 1
ATOM 3046 N N . SER A 1 406 ? -30.449 1.843 24.130 1.00 95.69 406 SER A N 1
ATOM 3047 C CA . SER A 1 406 ? -29.850 2.956 24.869 1.00 95.69 406 SER A CA 1
ATOM 3048 C C . SER A 1 406 ? -28.326 2.893 24.853 1.00 95.69 406 SER A C 1
ATOM 3050 O O . SER A 1 406 ? -27.673 3.895 24.569 1.00 95.69 406 SER A O 1
ATOM 3052 N N . THR A 1 407 ? -27.749 1.711 25.063 1.00 95.12 407 THR A N 1
ATOM 3053 C CA . THR A 1 407 ? -26.305 1.498 24.937 1.00 95.12 407 THR A CA 1
ATOM 3054 C C . THR A 1 407 ? -25.812 1.789 23.517 1.00 95.12 407 THR A C 1
ATOM 3056 O O . THR A 1 407 ? -24.835 2.516 23.357 1.00 95.12 407 THR A O 1
ATOM 3059 N N . ALA A 1 408 ? -26.495 1.285 22.484 1.00 95.62 408 ALA A N 1
ATOM 3060 C CA . ALA A 1 408 ? -26.125 1.539 21.090 1.00 95.62 408 ALA A CA 1
ATOM 3061 C C . ALA A 1 408 ? -26.223 3.027 20.711 1.00 95.62 408 ALA A C 1
ATOM 3063 O O . ALA A 1 408 ? -25.320 3.550 20.061 1.00 95.62 408 ALA A O 1
ATOM 3064 N N . LEU A 1 409 ? -27.273 3.720 21.164 1.00 96.50 409 LEU A N 1
ATOM 3065 C CA . LEU A 1 409 ? -27.444 5.159 20.970 1.00 96.50 409 LEU A CA 1
ATOM 3066 C C . LEU A 1 409 ? -26.323 5.950 21.650 1.00 96.50 409 LEU A C 1
ATOM 3068 O O . LEU A 1 409 ? -25.733 6.826 21.030 1.00 96.50 409 LEU A O 1
ATOM 3072 N N . ASN A 1 410 ? -25.977 5.603 22.892 1.00 95.81 410 ASN A N 1
ATOM 3073 C CA . ASN A 1 410 ? -24.872 6.243 23.604 1.00 95.81 410 ASN A CA 1
ATOM 3074 C C . ASN A 1 410 ? -23.529 6.014 22.897 1.00 95.81 410 ASN A C 1
ATOM 3076 O O . ASN A 1 410 ? -22.710 6.930 22.840 1.00 95.81 410 ASN A O 1
ATOM 3080 N N . HIS A 1 411 ? -23.285 4.826 22.336 1.00 96.50 411 HIS A N 1
ATOM 3081 C CA . HIS A 1 411 ? -22.096 4.600 21.511 1.00 96.50 411 HIS A CA 1
ATOM 3082 C C . HIS A 1 411 ? -22.114 5.469 20.250 1.00 96.50 411 HIS A C 1
ATOM 3084 O O . HIS A 1 411 ? -21.096 6.073 19.931 1.00 96.50 411 HIS A O 1
ATOM 3090 N N . LEU A 1 412 ? -23.261 5.587 19.574 1.00 96.00 412 LEU A N 1
ATOM 3091 C CA . LEU A 1 412 ? -23.400 6.436 18.391 1.00 96.00 412 LEU A CA 1
ATOM 3092 C C . LEU A 1 412 ? -23.154 7.919 18.718 1.00 96.00 412 LEU A C 1
ATOM 3094 O O . LEU A 1 412 ? -22.422 8.569 17.983 1.00 96.00 412 LEU A O 1
ATOM 3098 N N . ILE A 1 413 ? -23.671 8.424 19.845 1.00 95.94 413 ILE A N 1
ATOM 3099 C CA . ILE A 1 413 ? -23.416 9.793 20.334 1.00 95.94 413 ILE A CA 1
ATOM 3100 C C . ILE A 1 413 ? -21.925 10.010 20.615 1.00 95.94 413 ILE A C 1
ATOM 3102 O O . ILE A 1 413 ? -21.341 10.982 20.158 1.00 95.94 413 ILE A O 1
ATOM 3106 N N . ASN A 1 414 ? -21.268 9.109 21.351 1.00 96.94 414 ASN A N 1
ATOM 3107 C CA . ASN A 1 414 ? -19.834 9.283 21.610 1.00 96.94 414 ASN A CA 1
ATOM 3108 C C . ASN A 1 414 ? -19.013 9.180 20.314 1.00 96.94 414 ASN A C 1
ATOM 3110 O O . ASN A 1 414 ? -18.003 9.862 20.177 1.00 96.94 414 ASN A O 1
ATOM 3114 N N . LEU A 1 415 ? -19.461 8.385 19.340 1.00 96.75 415 LEU A N 1
ATOM 3115 C CA . LEU A 1 415 ? -18.821 8.303 18.032 1.00 96.75 415 LEU A CA 1
ATOM 3116 C C . LEU A 1 415 ? -18.918 9.630 17.257 1.00 96.75 415 LEU A C 1
ATOM 3118 O O . LEU A 1 415 ? -17.928 10.025 16.647 1.00 96.75 415 LEU A O 1
ATOM 3122 N N . THR A 1 416 ? -20.041 10.364 17.329 1.00 95.75 416 THR A N 1
ATOM 3123 C CA . THR A 1 416 ? -20.150 11.699 16.695 1.00 95.75 416 THR A CA 1
ATOM 3124 C C . THR A 1 416 ? -19.224 12.743 17.317 1.00 95.75 416 THR A C 1
ATOM 3126 O O . THR A 1 416 ? -18.885 13.719 16.648 1.00 95.75 416 THR A O 1
ATOM 3129 N N . GLU A 1 417 ? -18.828 12.544 18.577 1.00 95.88 417 GLU A N 1
ATOM 3130 C CA . GLU A 1 417 ? -17.901 13.416 19.307 1.00 95.88 417 GLU A CA 1
ATOM 3131 C C . GLU A 1 417 ? -16.426 13.053 19.084 1.00 95.88 417 GLU A C 1
ATOM 3133 O O . GLU A 1 417 ? -15.578 13.946 19.096 1.00 95.88 417 GLU A O 1
ATOM 3138 N N . VAL A 1 418 ? -16.116 11.765 18.872 1.00 97.12 418 VAL A N 1
ATOM 3139 C CA . VAL A 1 418 ? -14.765 11.307 18.500 1.00 97.12 418 VAL A CA 1
ATOM 3140 C C . VAL A 1 418 ? -14.436 11.690 17.063 1.00 97.12 418 VAL A C 1
ATOM 3142 O O . VAL A 1 418 ? -13.298 12.054 16.791 1.00 97.12 418 VAL A O 1
ATOM 3145 N N . ILE A 1 419 ? -15.395 11.604 16.140 1.00 97.06 419 ILE A N 1
ATOM 3146 C CA . ILE A 1 419 ? -15.151 11.872 14.720 1.00 97.06 419 ILE A CA 1
ATOM 3147 C C . ILE A 1 419 ? -15.088 13.380 14.460 1.00 97.06 419 ILE A C 1
ATOM 3149 O O . ILE A 1 419 ? -16.027 14.124 14.759 1.00 97.06 419 ILE A O 1
ATOM 3153 N N . ASN A 1 420 ? -14.004 13.837 13.834 1.00 95.50 420 ASN A N 1
ATOM 3154 C CA . ASN A 1 420 ? -13.878 15.221 13.412 1.00 95.50 420 ASN A CA 1
ATOM 3155 C C . ASN A 1 420 ? -14.686 15.477 12.132 1.00 95.50 420 ASN A C 1
ATOM 3157 O O . ASN A 1 420 ? -14.270 15.154 11.025 1.00 95.50 420 ASN A O 1
ATOM 3161 N N . GLN A 1 421 ? -15.827 16.143 12.270 1.00 93.31 421 GLN A N 1
ATOM 3162 C CA . GLN A 1 421 ? -16.746 16.414 11.163 1.00 93.31 421 GLN A CA 1
ATOM 3163 C C . GLN A 1 421 ? -16.355 17.640 10.307 1.00 93.31 421 GLN A C 1
ATOM 3165 O O . GLN A 1 421 ? -17.176 18.111 9.522 1.00 93.31 421 GLN A O 1
ATOM 3170 N N . THR A 1 422 ? -15.162 18.226 10.492 1.00 90.94 422 THR A N 1
ATOM 3171 C CA . THR A 1 422 ? -14.713 19.424 9.742 1.00 90.94 422 THR A CA 1
ATOM 3172 C C . THR A 1 422 ? -13.843 19.085 8.535 1.00 90.94 422 THR A C 1
ATOM 3174 O O . THR A 1 422 ? -14.074 19.577 7.432 1.00 90.94 422 THR A O 1
ATOM 3177 N N . VAL A 1 423 ? -12.852 18.223 8.738 1.00 93.62 423 VAL A N 1
ATOM 3178 C CA . VAL A 1 423 ? -11.852 17.803 7.755 1.00 93.62 423 VAL A CA 1
ATOM 3179 C C . VAL A 1 423 ? -11.315 16.437 8.176 1.00 93.62 423 VAL A C 1
ATOM 3181 O O . VAL A 1 423 ? -11.553 16.020 9.309 1.00 93.62 423 VAL A O 1
ATOM 3184 N N . GLY A 1 424 ? -10.608 15.742 7.281 1.00 94.00 424 GLY A N 1
ATOM 3185 C CA . GLY A 1 424 ? -9.920 14.517 7.665 1.00 94.00 424 GLY A CA 1
ATOM 3186 C C . GLY A 1 424 ? -8.890 14.772 8.756 1.00 94.00 424 GLY A C 1
ATOM 3187 O O . GLY A 1 424 ? -8.153 15.758 8.700 1.00 94.00 424 GLY A O 1
ATOM 3188 N N . ASP A 1 425 ? -8.899 13.915 9.771 1.00 98.06 425 ASP A N 1
ATOM 3189 C CA . ASP A 1 425 ? -8.177 14.115 11.020 1.00 98.06 425 ASP A CA 1
ATOM 3190 C C . ASP A 1 425 ? -7.586 12.795 11.479 1.00 98.06 425 ASP A C 1
ATOM 3192 O O . ASP A 1 425 ? -8.272 11.940 12.034 1.00 98.06 425 ASP A O 1
ATOM 3196 N N . ALA A 1 426 ? -6.280 12.647 11.277 1.00 98.50 426 ALA A N 1
ATOM 3197 C CA . ALA A 1 426 ? -5.624 11.369 11.475 1.00 98.50 426 ALA A CA 1
ATOM 3198 C C . ALA A 1 426 ? -5.650 10.893 12.938 1.00 98.50 426 ALA A C 1
ATOM 3200 O O . ALA A 1 426 ? -5.642 9.689 13.190 1.00 98.50 426 ALA A O 1
ATOM 3201 N N . LEU A 1 427 ? -5.700 11.809 13.914 1.00 98.31 427 LEU A N 1
ATOM 3202 C CA . LEU A 1 427 ? -5.773 11.446 15.333 1.00 98.31 427 LEU A CA 1
ATOM 3203 C C . LEU A 1 427 ? -7.199 11.049 15.728 1.00 98.31 427 LEU A C 1
ATOM 3205 O O . LEU A 1 427 ? -7.385 10.063 16.441 1.00 98.31 427 LEU A O 1
ATOM 3209 N N . SER A 1 428 ? -8.198 11.784 15.241 1.00 98.69 428 SER A N 1
ATOM 3210 C CA . SER A 1 428 ? -9.613 11.430 15.396 1.00 98.69 428 SER A CA 1
ATOM 3211 C C . SER A 1 428 ? -9.938 10.087 14.729 1.00 98.69 428 SER A C 1
ATOM 3213 O O . SER A 1 428 ? -10.524 9.209 15.367 1.00 98.69 428 SER A O 1
ATOM 3215 N N . ASP A 1 429 ? -9.481 9.883 13.493 1.00 98.69 429 ASP A N 1
ATOM 3216 C CA . ASP A 1 429 ? -9.671 8.650 12.731 1.00 98.69 429 ASP A CA 1
ATOM 3217 C C . ASP A 1 429 ? -8.988 7.457 13.408 1.00 98.69 429 ASP A C 1
ATOM 3219 O O . ASP A 1 429 ? -9.558 6.368 13.460 1.00 98.69 429 ASP A O 1
ATOM 3223 N N . MET A 1 430 ? -7.801 7.656 13.994 1.00 98.69 430 MET A N 1
ATOM 3224 C CA . MET A 1 430 ? -7.108 6.630 14.779 1.00 98.69 430 MET A CA 1
ATOM 3225 C C . MET A 1 430 ? -7.955 6.205 15.980 1.00 98.69 430 MET A C 1
ATOM 3227 O O . MET A 1 430 ? -8.191 5.014 16.173 1.00 98.69 430 MET A O 1
ATOM 3231 N N . LEU A 1 431 ? -8.477 7.156 16.760 1.00 98.62 431 LEU A N 1
ATOM 3232 C CA . LEU A 1 431 ? -9.353 6.841 17.893 1.00 98.62 431 LEU A CA 1
ATOM 3233 C C . LEU A 1 431 ? -10.658 6.171 17.448 1.00 98.62 431 LEU A C 1
ATOM 3235 O O . LEU A 1 431 ? -11.126 5.245 18.112 1.00 98.62 431 LEU A O 1
ATOM 3239 N N . MET A 1 432 ? -11.230 6.591 16.318 1.00 98.50 432 MET A N 1
ATOM 3240 C CA . MET A 1 432 ? -12.385 5.922 15.723 1.00 98.50 432 MET A CA 1
ATOM 3241 C C . MET A 1 432 ? -12.053 4.460 15.397 1.00 98.50 432 MET A C 1
ATOM 3243 O O . MET A 1 432 ? -12.784 3.569 15.831 1.00 98.50 432 MET A O 1
ATOM 3247 N N . VAL A 1 433 ? -10.960 4.198 14.671 1.00 98.62 433 VAL A N 1
ATOM 3248 C CA . VAL A 1 433 ? -10.530 2.843 14.290 1.00 98.62 433 VAL A CA 1
ATOM 3249 C C . VAL A 1 433 ? -10.303 1.980 15.527 1.00 98.62 433 VAL A C 1
ATOM 3251 O O . VAL A 1 433 ? -10.897 0.907 15.627 1.00 98.62 433 VAL A O 1
ATOM 3254 N N . GLU A 1 434 ? -9.525 2.456 16.500 1.00 98.25 434 GLU A N 1
ATOM 3255 C CA . GLU A 1 434 ? -9.247 1.717 17.737 1.00 98.25 434 GLU A CA 1
ATOM 3256 C C . GLU A 1 434 ? -10.526 1.414 18.530 1.00 98.25 434 GLU A C 1
ATOM 3258 O O . GLU A 1 434 ? -10.679 0.312 19.064 1.00 98.25 434 GLU A O 1
ATOM 3263 N N . ALA A 1 435 ? -11.494 2.337 18.542 1.00 97.94 435 ALA A N 1
ATOM 3264 C CA . ALA A 1 435 ? -12.793 2.079 19.144 1.00 97.94 435 ALA A CA 1
ATOM 3265 C C . ALA A 1 435 ? -13.555 0.977 18.393 1.00 97.94 435 ALA A C 1
ATOM 3267 O O . ALA A 1 435 ? -14.067 0.053 19.029 1.00 97.94 435 ALA A O 1
ATOM 3268 N N . VAL A 1 436 ? -13.607 1.012 17.056 1.00 97.88 436 VAL A N 1
ATOM 3269 C CA . VAL A 1 436 ? -14.283 -0.046 16.285 1.00 97.88 436 VAL A CA 1
ATOM 3270 C C . VAL A 1 436 ? -13.621 -1.405 16.517 1.00 97.88 436 VAL A C 1
ATOM 3272 O O . VAL A 1 436 ? -14.322 -2.380 16.799 1.00 97.88 436 VAL A O 1
ATOM 3275 N N . LEU A 1 437 ? -12.288 -1.475 16.462 1.00 97.44 437 LEU A N 1
ATOM 3276 C CA . LEU A 1 437 ? -11.541 -2.713 16.697 1.00 97.44 437 LEU A CA 1
ATOM 3277 C C . LEU A 1 437 ? -11.810 -3.273 18.100 1.00 97.44 437 LEU A C 1
ATOM 3279 O O . LEU A 1 437 ? -12.066 -4.469 18.229 1.00 97.44 437 LEU A O 1
ATOM 3283 N N . ALA A 1 438 ? -11.864 -2.425 19.132 1.00 96.62 438 ALA A N 1
ATOM 3284 C CA . ALA A 1 438 ? -12.198 -2.844 20.495 1.00 96.62 438 ALA A CA 1
ATOM 3285 C C . ALA A 1 438 ? -13.635 -3.385 20.618 1.00 96.62 438 ALA A C 1
ATOM 3287 O O . ALA A 1 438 ? -13.878 -4.379 21.305 1.00 96.62 438 ALA A O 1
ATOM 3288 N N . HIS A 1 439 ? -14.608 -2.769 19.935 1.00 96.31 439 HIS A N 1
ATOM 3289 C CA . HIS A 1 439 ? -15.995 -3.258 19.926 1.00 96.31 439 HIS A CA 1
ATOM 3290 C C . HIS A 1 439 ? -16.146 -4.585 19.185 1.00 96.31 439 HIS A C 1
ATOM 3292 O O . HIS A 1 439 ? -16.951 -5.419 19.602 1.00 96.31 439 HIS A O 1
ATOM 3298 N N . LYS A 1 440 ? -15.385 -4.772 18.105 1.00 94.62 440 LYS A N 1
ATOM 3299 C CA . LYS A 1 440 ? -15.402 -5.980 17.272 1.00 94.62 440 LYS A CA 1
ATOM 3300 C C . LYS A 1 440 ? -14.481 -7.086 17.778 1.00 94.62 440 LYS A C 1
ATOM 3302 O O . LYS A 1 440 ? -14.644 -8.226 17.363 1.00 94.62 440 LYS A O 1
ATOM 3307 N N . SER A 1 441 ? -13.568 -6.756 18.693 1.00 94.38 441 SER A N 1
ATOM 3308 C CA . SER A 1 441 ? -12.448 -7.615 19.098 1.00 94.38 441 SER A CA 1
ATOM 3309 C C . SER A 1 441 ? -11.593 -8.056 17.907 1.00 94.38 441 SER A C 1
ATOM 3311 O O . SER A 1 441 ? -11.155 -9.196 17.869 1.00 94.38 441 SER A O 1
ATOM 3313 N N . TYR A 1 442 ? -11.391 -7.160 16.936 1.00 94.62 442 TYR A N 1
ATOM 3314 C CA . TYR A 1 442 ? -10.631 -7.454 15.722 1.00 94.62 442 TYR A CA 1
ATOM 3315 C C . TYR A 1 442 ? -9.132 -7.208 15.903 1.00 94.62 442 TYR A C 1
ATOM 3317 O O . TYR A 1 442 ? -8.706 -6.157 16.392 1.00 94.62 442 TYR A O 1
ATOM 3325 N N . SER A 1 443 ? -8.333 -8.158 15.428 1.00 93.19 443 SER A N 1
ATOM 3326 C CA . SER A 1 443 ? -6.918 -7.985 15.112 1.00 93.19 443 SER A CA 1
ATOM 3327 C C . SER A 1 443 ? -6.721 -7.258 13.771 1.00 93.19 443 SER A C 1
ATOM 3329 O O . SER A 1 443 ? -7.677 -6.982 13.041 1.00 93.19 443 SER A O 1
ATOM 3331 N N . GLY A 1 444 ? -5.462 -6.955 13.427 1.00 91.44 444 GLY A N 1
ATOM 3332 C CA . GLY A 1 444 ? -5.123 -6.427 12.101 1.00 91.44 444 GLY A CA 1
ATOM 3333 C C . GLY A 1 444 ? -5.524 -7.386 10.976 1.00 91.44 444 GLY A C 1
ATOM 3334 O O . GLY A 1 444 ? -6.098 -6.946 9.987 1.00 91.44 444 GLY A O 1
ATOM 3335 N N . GLU A 1 445 ? -5.318 -8.691 11.170 1.00 93.44 445 GLU A N 1
ATOM 3336 C CA . GLU A 1 445 ? -5.675 -9.736 10.202 1.00 93.44 445 GLU A CA 1
ATOM 3337 C C . GLU A 1 445 ? -7.195 -9.885 10.046 1.00 93.44 445 GLU A C 1
ATOM 3339 O O . GLU A 1 445 ? -7.705 -9.993 8.932 1.00 93.44 445 GLU A O 1
ATOM 3344 N N . GLU A 1 446 ? -7.950 -9.825 11.148 1.00 93.94 446 GLU A N 1
ATOM 3345 C CA . GLU A 1 446 ? -9.416 -9.899 11.097 1.00 93.94 446 GLU A CA 1
ATOM 3346 C C . GLU A 1 446 ? -10.014 -8.678 10.391 1.00 93.94 446 GLU A C 1
ATOM 3348 O O . GLU A 1 446 ? -10.909 -8.834 9.555 1.00 93.94 446 GLU A O 1
ATOM 3353 N N . TRP A 1 447 ? -9.488 -7.477 10.656 1.00 96.44 447 TRP A N 1
ATOM 3354 C CA . TRP A 1 447 ? -9.864 -6.279 9.904 1.00 96.44 447 TRP A CA 1
ATOM 3355 C C . TRP A 1 447 ? -9.499 -6.413 8.418 1.00 96.44 447 TRP A C 1
ATOM 3357 O O . TRP A 1 447 ? -10.332 -6.141 7.549 1.00 96.44 447 TRP A O 1
ATOM 3367 N N . ASP A 1 448 ? -8.297 -6.888 8.101 1.00 96.00 448 ASP A N 1
ATOM 3368 C CA . ASP A 1 448 ? -7.861 -7.060 6.716 1.00 96.00 448 ASP A CA 1
ATOM 3369 C C . ASP A 1 448 ? -8.749 -8.053 5.947 1.00 96.00 448 ASP A C 1
ATOM 3371 O O . ASP A 1 448 ? -9.102 -7.826 4.789 1.00 96.00 448 ASP A O 1
ATOM 3375 N N . SER A 1 449 ? -9.213 -9.104 6.627 1.00 94.12 449 SER A N 1
ATOM 3376 C CA . SER A 1 449 ? -10.051 -10.159 6.052 1.00 94.12 449 SER A CA 1
ATOM 3377 C C . SER A 1 449 ? -11.460 -9.718 5.629 1.00 94.12 449 SER A C 1
ATOM 3379 O O . SER A 1 449 ? -12.140 -10.484 4.940 1.00 94.12 449 SER A O 1
ATOM 3381 N N . LEU A 1 450 ? -11.904 -8.498 5.981 1.00 91.62 450 LEU A N 1
ATOM 3382 C CA . LEU A 1 450 ? -13.219 -7.973 5.575 1.00 91.62 450 LEU A CA 1
ATOM 3383 C C . LEU A 1 450 ? -13.430 -8.066 4.056 1.00 91.62 450 LEU A C 1
ATOM 3385 O O . LEU A 1 450 ? -14.530 -8.381 3.598 1.00 91.62 450 LEU A O 1
ATOM 3389 N N . TYR A 1 451 ? -12.373 -7.810 3.284 1.00 93.88 451 TYR A N 1
ATOM 3390 C CA . TYR A 1 451 ? -12.314 -8.050 1.846 1.00 93.88 451 TYR A CA 1
ATOM 3391 C C . TYR A 1 451 ? -10.856 -8.091 1.376 1.00 93.88 451 TYR A C 1
ATOM 3393 O O . TYR A 1 451 ? -9.978 -7.482 1.981 1.00 93.88 451 TYR A O 1
ATOM 3401 N N . VAL A 1 452 ? -10.600 -8.761 0.254 1.00 90.12 452 VAL A N 1
ATOM 3402 C CA . VAL A 1 452 ? -9.263 -8.821 -0.350 1.00 90.12 452 VAL A CA 1
ATOM 3403 C C . VAL A 1 452 ? -9.137 -7.738 -1.415 1.00 90.12 452 VAL A C 1
ATOM 3405 O O . VAL A 1 452 ? -9.973 -7.660 -2.318 1.00 90.12 452 VAL A O 1
ATOM 3408 N N . ASP A 1 453 ? -8.091 -6.920 -1.320 1.00 90.88 453 ASP A N 1
ATOM 3409 C CA . ASP A 1 453 ? -7.764 -5.947 -2.359 1.00 90.88 453 ASP A CA 1
ATOM 3410 C C . ASP A 1 453 ? -7.346 -6.649 -3.652 1.00 90.88 453 ASP A C 1
ATOM 3412 O O . ASP A 1 453 ? -6.548 -7.591 -3.655 1.00 90.88 453 ASP A O 1
ATOM 3416 N N . LEU A 1 454 ? -7.827 -6.135 -4.783 1.00 91.38 454 LEU A N 1
ATOM 3417 C CA . LEU A 1 454 ? -7.241 -6.478 -6.071 1.00 91.38 454 LEU A CA 1
ATOM 3418 C C . LEU A 1 454 ? -5.795 -5.966 -6.113 1.00 91.38 454 LEU A C 1
ATOM 3420 O O . LEU A 1 454 ? -5.545 -4.810 -5.733 1.00 91.38 454 LEU A O 1
ATOM 3424 N N . PRO A 1 455 ? -4.834 -6.769 -6.605 1.00 90.12 455 PRO A N 1
ATOM 3425 C CA . PRO A 1 455 ? -3.510 -6.261 -6.915 1.00 90.12 455 PRO A CA 1
ATOM 3426 C C . PRO A 1 455 ? -3.595 -4.989 -7.768 1.00 90.12 455 PRO A C 1
ATOM 3428 O O . PRO A 1 455 ? -4.252 -4.963 -8.806 1.00 90.12 455 PRO A O 1
ATOM 3431 N N . ASN A 1 456 ? -2.943 -3.920 -7.310 1.00 90.94 456 ASN A N 1
ATOM 3432 C CA . ASN A 1 456 ? -3.040 -2.590 -7.911 1.00 90.94 456 ASN A CA 1
ATOM 3433 C C . ASN A 1 456 ? -1.695 -1.857 -7.913 1.00 90.94 456 ASN A C 1
ATOM 3435 O O . ASN A 1 456 ? -0.846 -2.087 -7.048 1.00 90.94 456 ASN A O 1
ATOM 3439 N N . ARG A 1 457 ? -1.505 -0.962 -8.880 1.00 87.88 457 ARG A N 1
ATOM 3440 C CA . ARG A 1 457 ? -0.284 -0.182 -9.077 1.00 87.88 457 ARG A CA 1
ATOM 3441 C C . ARG A 1 457 ? -0.646 1.260 -9.429 1.00 87.88 457 ARG A C 1
ATOM 3443 O O . ARG A 1 457 ? -1.476 1.511 -10.300 1.00 87.88 457 ARG A O 1
ATOM 3450 N N . LEU A 1 458 ? 0.024 2.203 -8.770 1.00 88.81 458 LEU A N 1
ATOM 3451 C CA . LEU A 1 458 ? -0.034 3.630 -9.075 1.00 88.81 458 LEU A CA 1
ATOM 3452 C C . LEU A 1 458 ? 1.315 4.071 -9.649 1.00 88.81 458 LEU A C 1
ATOM 3454 O O . LEU A 1 458 ? 2.354 3.877 -9.022 1.00 88.81 458 LEU A O 1
ATOM 3458 N N . VAL A 1 459 ? 1.301 4.660 -10.842 1.00 87.69 459 VAL A N 1
ATOM 3459 C CA . VAL A 1 459 ? 2.497 5.111 -11.561 1.00 87.69 459 VAL A CA 1
ATOM 3460 C C . VAL A 1 459 ? 2.402 6.610 -11.830 1.00 87.69 459 VAL A C 1
ATOM 3462 O O . VAL A 1 459 ? 1.351 7.133 -12.207 1.00 87.69 459 VAL A O 1
ATOM 3465 N N . LYS A 1 460 ? 3.523 7.306 -11.638 1.00 88.88 460 LYS A N 1
ATOM 3466 C CA . LYS A 1 460 ? 3.687 8.725 -11.962 1.00 88.88 460 LYS A CA 1
ATOM 3467 C C . LYS A 1 460 ? 4.322 8.866 -13.343 1.00 88.88 460 LYS A C 1
ATOM 3469 O O . LYS A 1 460 ? 5.373 8.282 -13.593 1.00 88.88 460 LYS A O 1
ATOM 3474 N N . VAL A 1 461 ? 3.712 9.662 -14.216 1.00 88.31 461 VAL A N 1
ATOM 3475 C CA . VAL A 1 461 ? 4.210 9.949 -15.566 1.00 88.31 461 VAL A CA 1
ATOM 3476 C C . VAL A 1 461 ? 4.484 11.443 -15.681 1.00 88.31 461 VAL A C 1
ATOM 3478 O O . VAL A 1 461 ? 3.580 12.261 -15.520 1.00 88.31 461 VAL A O 1
ATOM 3481 N N . VAL A 1 462 ? 5.739 11.804 -15.942 1.00 86.56 462 VAL A N 1
ATOM 3482 C CA . VAL A 1 462 ? 6.124 13.194 -16.222 1.00 86.56 462 VAL A CA 1
ATOM 3483 C C . VAL A 1 462 ? 5.734 13.518 -17.662 1.00 86.56 462 VAL A C 1
ATOM 3485 O O . VAL A 1 462 ? 6.071 12.762 -18.574 1.00 86.56 462 VAL A O 1
ATOM 3488 N N . VAL A 1 463 ? 5.017 14.623 -17.855 1.00 84.19 463 VAL A N 1
ATOM 3489 C CA . VAL A 1 463 ? 4.515 15.088 -19.156 1.00 84.19 463 VAL A CA 1
ATOM 3490 C C . VAL A 1 463 ? 4.914 16.547 -19.370 1.00 84.19 463 VAL A C 1
ATOM 3492 O O . VAL A 1 463 ? 5.191 17.248 -18.404 1.00 84.19 463 VAL A O 1
ATOM 3495 N N . ALA A 1 464 ? 4.954 17.003 -20.625 1.00 83.88 464 ALA A N 1
ATOM 3496 C CA . ALA A 1 464 ? 5.344 18.379 -20.946 1.00 83.88 464 ALA A CA 1
ATOM 3497 C C . ALA A 1 464 ? 4.305 19.422 -20.498 1.00 83.88 464 ALA A C 1
ATOM 3499 O O . ALA A 1 464 ? 4.669 20.505 -20.059 1.00 83.88 464 ALA A O 1
ATOM 3500 N N . ASP A 1 465 ? 3.017 19.092 -20.619 1.00 81.38 465 ASP A N 1
ATOM 3501 C CA . ASP A 1 465 ? 1.917 19.916 -20.122 1.00 81.38 465 ASP A CA 1
ATOM 3502 C C . ASP A 1 465 ? 0.806 19.004 -19.599 1.00 81.38 465 ASP A C 1
ATOM 3504 O O . ASP A 1 465 ? 0.155 18.290 -20.366 1.00 81.38 465 ASP A O 1
ATOM 3508 N N . ARG A 1 466 ? 0.571 19.012 -18.284 1.00 85.75 466 ARG A N 1
ATOM 3509 C CA . ARG A 1 466 ? -0.511 18.222 -17.676 1.00 85.75 466 ARG A CA 1
ATOM 3510 C C . ARG A 1 466 ? -1.909 18.766 -17.989 1.00 85.75 466 ARG A C 1
ATOM 3512 O O . ARG A 1 466 ? -2.880 18.025 -17.861 1.00 85.75 466 ARG A O 1
ATOM 3519 N N . ASN A 1 467 ? -2.045 20.027 -18.405 1.00 85.06 467 ASN A N 1
ATOM 3520 C CA . ASN A 1 467 ? -3.349 20.680 -18.587 1.00 85.06 467 ASN A CA 1
ATOM 3521 C C . ASN A 1 467 ? -4.089 20.222 -19.853 1.00 85.06 467 ASN A C 1
ATOM 3523 O O . ASN A 1 467 ? -5.291 20.464 -19.994 1.00 85.06 467 ASN A O 1
ATOM 3527 N N . ILE A 1 468 ? -3.403 19.523 -20.762 1.00 89.56 468 ILE A N 1
ATOM 3528 C CA . ILE A 1 468 ? -4.039 18.898 -21.930 1.00 89.56 468 ILE A CA 1
ATOM 3529 C C . ILE A 1 468 ? -4.932 17.712 -21.536 1.00 89.56 468 ILE A C 1
ATOM 3531 O O . ILE A 1 468 ? -5.823 17.337 -22.306 1.00 89.56 468 ILE A O 1
ATOM 3535 N N . PHE A 1 469 ? -4.707 17.127 -20.352 1.00 92.19 469 PHE A N 1
ATOM 3536 C CA . PHE A 1 469 ? -5.468 15.997 -19.835 1.00 92.19 469 PHE A CA 1
ATOM 3537 C C . PHE A 1 469 ? -6.753 16.493 -19.178 1.00 92.19 469 PHE A C 1
ATOM 3539 O O . PHE A 1 469 ? -6.740 17.018 -18.066 1.00 92.19 469 PHE A O 1
ATOM 3546 N N . LYS A 1 470 ? -7.881 16.314 -19.866 1.00 92.81 470 LYS A N 1
ATOM 3547 C CA . LYS A 1 470 ? -9.213 16.649 -19.345 1.00 92.81 470 LYS A CA 1
ATOM 3548 C C . LYS A 1 470 ? -9.996 15.370 -19.145 1.00 92.81 470 LYS A C 1
ATOM 3550 O O . LYS A 1 470 ? -10.001 14.520 -20.034 1.00 92.81 470 LYS A O 1
ATOM 3555 N N . THR A 1 471 ? -10.653 15.244 -18.003 1.00 95.00 471 THR A N 1
ATOM 3556 C CA . THR A 1 471 ? -11.349 14.024 -17.600 1.00 95.00 471 THR A CA 1
ATOM 3557 C C . THR A 1 471 ? -12.857 14.244 -17.450 1.00 95.00 471 THR A C 1
ATOM 3559 O O . THR A 1 471 ? -13.331 15.373 -17.327 1.00 95.00 471 THR A O 1
ATOM 3562 N N . GLU A 1 472 ? -13.613 13.150 -17.463 1.00 94.19 472 GLU A N 1
ATOM 3563 C CA . GLU A 1 472 ? -15.043 13.084 -17.157 1.00 94.19 472 GLU A CA 1
ATOM 3564 C C . GLU A 1 472 ? -15.343 11.865 -16.267 1.00 94.19 472 GLU A C 1
ATOM 3566 O O . GLU A 1 472 ? -14.438 11.113 -15.896 1.00 94.19 472 GLU A O 1
ATOM 3571 N N . ASP A 1 473 ? -16.616 11.679 -15.905 1.00 94.31 473 ASP A N 1
ATOM 3572 C CA . ASP A 1 473 ? -17.098 10.513 -15.155 1.00 94.31 473 ASP A CA 1
ATOM 3573 C C . ASP A 1 473 ? -16.311 10.234 -13.857 1.00 94.31 473 ASP A C 1
ATOM 3575 O O . ASP A 1 473 ? -15.702 9.177 -13.680 1.00 94.31 473 ASP A O 1
ATOM 3579 N N . ALA A 1 474 ? -16.297 11.214 -12.946 1.00 93.50 474 ALA A N 1
ATOM 3580 C CA . ALA A 1 474 ? -15.524 11.151 -11.698 1.00 93.50 474 ALA A CA 1
ATOM 3581 C C . ALA A 1 474 ? -14.015 10.907 -11.927 1.00 93.50 474 ALA A C 1
ATOM 3583 O O . ALA A 1 474 ? -13.368 10.173 -11.188 1.00 93.50 474 ALA A O 1
ATOM 3584 N N . GLU A 1 475 ? -13.469 11.521 -12.980 1.00 94.69 475 GLU A N 1
ATOM 3585 C CA . GLU A 1 475 ? -12.075 11.394 -13.426 1.00 94.69 475 GLU A CA 1
ATOM 3586 C C . GLU A 1 475 ? -11.655 9.987 -13.888 1.00 94.69 475 GLU A C 1
ATOM 3588 O O . GLU A 1 475 ? -10.464 9.709 -14.035 1.00 94.69 475 GLU A O 1
ATOM 3593 N N . ARG A 1 476 ? -12.616 9.094 -14.154 1.00 95.69 476 ARG A N 1
ATOM 3594 C CA . ARG A 1 476 ? -12.344 7.717 -14.601 1.00 95.69 476 ARG A CA 1
ATOM 3595 C C . ARG A 1 476 ? -12.061 7.616 -16.095 1.00 95.69 476 ARG A C 1
ATOM 3597 O O . ARG A 1 476 ? -11.551 6.591 -16.545 1.00 95.69 476 ARG A O 1
ATOM 3604 N N . ARG A 1 477 ? -12.404 8.650 -16.869 1.00 96.44 477 ARG A N 1
ATOM 3605 C CA . ARG A 1 477 ? -12.257 8.671 -18.330 1.00 96.44 477 ARG A CA 1
ATOM 3606 C C . ARG A 1 477 ? -11.609 9.967 -18.800 1.00 96.44 477 ARG A C 1
ATOM 3608 O O . ARG A 1 477 ? -11.927 11.035 -18.288 1.00 96.44 477 ARG A O 1
ATOM 3615 N N . LEU A 1 478 ? -10.725 9.880 -19.789 1.00 95.50 478 LEU A N 1
ATOM 3616 C CA . LEU A 1 478 ? -10.146 11.018 -20.499 1.00 95.50 478 LEU A CA 1
ATOM 3617 C C . LEU A 1 478 ? -11.053 11.459 -21.654 1.00 95.50 478 LEU A C 1
ATOM 3619 O O . LEU A 1 478 ? -11.414 10.664 -22.521 1.00 95.50 478 LEU A O 1
ATOM 3623 N N . VAL A 1 479 ? -11.336 12.757 -21.696 1.00 95.38 479 VAL A N 1
ATOM 3624 C CA . VAL A 1 479 ? -11.945 13.468 -22.831 1.00 95.38 479 VAL A CA 1
ATOM 3625 C C . VAL A 1 479 ? -10.859 14.000 -23.770 1.00 95.38 479 VAL A C 1
ATOM 3627 O O . VAL A 1 479 ? -11.012 13.990 -24.989 1.00 95.38 479 VAL A O 1
ATOM 3630 N N . SER A 1 480 ? -9.745 14.460 -23.201 1.00 92.75 480 SER A N 1
ATOM 3631 C CA . SER A 1 480 ? -8.590 14.998 -23.922 1.00 92.75 480 SER A CA 1
ATOM 3632 C C . SER A 1 480 ? -7.301 14.470 -23.288 1.00 92.75 480 SER A C 1
ATOM 3634 O O . SER A 1 480 ? -7.268 14.390 -22.058 1.00 92.75 480 SER A O 1
ATOM 3636 N N . PRO A 1 481 ? -6.245 14.158 -24.063 1.00 93.06 481 PRO A N 1
ATOM 3637 C CA . PRO A 1 481 ? -6.187 14.166 -25.532 1.00 93.06 481 PRO A CA 1
ATOM 3638 C C . PRO A 1 481 ? -7.111 13.125 -26.201 1.00 93.06 481 PRO A C 1
ATOM 3640 O O . PRO A 1 481 ? -7.302 12.032 -25.656 1.00 93.06 481 PRO A O 1
ATOM 3643 N N . PRO A 1 482 ? -7.699 13.433 -27.377 1.00 90.62 482 PRO A N 1
ATOM 3644 C CA . PRO A 1 482 ? -8.613 12.520 -28.058 1.00 90.62 482 PRO A CA 1
ATOM 3645 C C . PRO A 1 482 ? -7.903 11.226 -28.482 1.00 90.62 482 PRO A C 1
ATOM 3647 O O . PRO A 1 482 ? -6.753 11.236 -28.911 1.00 90.62 482 PRO A O 1
ATOM 3650 N N . GLY A 1 483 ? -8.602 10.094 -28.377 1.00 90.62 483 GLY A N 1
ATOM 3651 C CA . GLY A 1 483 ? -8.105 8.775 -28.793 1.00 90.62 483 GLY A CA 1
ATOM 3652 C C . GLY A 1 483 ? -7.349 7.986 -27.716 1.00 90.62 483 GLY A C 1
ATOM 3653 O O . GLY A 1 483 ? -7.392 6.755 -27.751 1.00 90.62 483 GLY A O 1
ATOM 3654 N N . ILE A 1 484 ? -6.742 8.641 -26.716 1.00 94.50 484 ILE A N 1
ATOM 3655 C CA . ILE A 1 484 ? -6.016 7.940 -25.637 1.00 94.50 484 ILE A CA 1
ATOM 3656 C C . ILE A 1 484 ? -6.964 7.056 -24.813 1.00 94.50 484 ILE A C 1
ATOM 3658 O O . ILE A 1 484 ? -6.644 5.895 -24.566 1.00 94.50 484 ILE A O 1
ATOM 3662 N N . GLN A 1 485 ? -8.161 7.540 -24.453 1.00 96.50 485 GLN A N 1
ATOM 3663 C CA . GLN A 1 485 ? -9.116 6.743 -23.668 1.00 96.50 485 GLN A CA 1
ATOM 3664 C C . GLN A 1 485 ? -9.534 5.447 -24.372 1.00 96.50 485 GLN A C 1
ATOM 3666 O O . GLN A 1 485 ? -9.633 4.409 -23.729 1.00 96.50 485 GLN A O 1
ATOM 3671 N N . ALA A 1 486 ? -9.739 5.478 -25.692 1.00 94.81 486 ALA A N 1
ATOM 3672 C CA . ALA A 1 486 ? -10.109 4.282 -26.448 1.00 94.81 486 ALA A CA 1
ATOM 3673 C C . ALA A 1 486 ? -8.995 3.220 -26.412 1.00 94.81 486 ALA A C 1
ATOM 3675 O O . ALA A 1 486 ? -9.280 2.031 -26.273 1.00 94.81 486 ALA A O 1
ATOM 3676 N N . LYS A 1 487 ? -7.728 3.655 -26.470 1.00 95.38 487 LYS A N 1
ATOM 3677 C CA . LYS A 1 487 ? -6.555 2.781 -26.324 1.00 95.38 487 LYS A CA 1
ATOM 3678 C C . LYS A 1 487 ? -6.440 2.221 -24.898 1.00 95.38 487 LYS A C 1
ATOM 3680 O O . LYS A 1 487 ? -6.131 1.042 -24.743 1.00 95.38 487 LYS A O 1
ATOM 3685 N N . ILE A 1 488 ? -6.734 3.022 -23.866 1.00 95.69 488 ILE A N 1
ATOM 3686 C CA . ILE A 1 488 ? -6.809 2.543 -22.471 1.00 95.69 488 ILE A CA 1
ATOM 3687 C C . ILE A 1 488 ? -7.896 1.470 -22.342 1.00 95.69 488 ILE A C 1
ATOM 3689 O O . ILE A 1 488 ? -7.613 0.381 -21.849 1.00 95.69 488 ILE A O 1
ATOM 3693 N N . ASP A 1 489 ? -9.107 1.735 -22.843 1.00 95.50 489 ASP A N 1
ATOM 3694 C CA . ASP A 1 489 ? -10.230 0.791 -22.798 1.00 95.50 489 ASP A CA 1
ATOM 3695 C C . ASP A 1 489 ? -9.884 -0.534 -23.519 1.00 95.50 489 ASP A C 1
ATOM 3697 O O . ASP A 1 489 ? -10.291 -1.609 -23.079 1.00 95.50 489 ASP A O 1
ATOM 3701 N N . GLU A 1 490 ? -9.119 -0.484 -24.617 1.00 93.69 490 GLU A N 1
ATOM 3702 C CA . GLU A 1 490 ? -8.639 -1.677 -25.325 1.00 93.69 490 GLU A CA 1
ATOM 3703 C C . GLU A 1 490 ? -7.590 -2.462 -24.523 1.00 93.69 490 GLU A C 1
ATOM 3705 O O . GLU A 1 490 ? -7.654 -3.691 -24.479 1.00 93.69 490 GLU A O 1
ATOM 3710 N N . LEU A 1 491 ? -6.638 -1.774 -23.883 1.00 92.94 491 LEU A N 1
ATOM 3711 C CA . LEU A 1 491 ? -5.635 -2.410 -23.025 1.00 92.94 491 LEU A CA 1
ATOM 3712 C C . LEU A 1 491 ? -6.295 -3.106 -21.836 1.00 92.94 491 LEU A C 1
ATOM 3714 O O . LEU A 1 491 ? -5.990 -4.265 -21.573 1.00 92.94 491 LEU A O 1
ATOM 3718 N N . VAL A 1 492 ? -7.230 -2.430 -21.166 1.00 94.25 492 VAL A N 1
ATOM 3719 C CA . VAL A 1 492 ? -7.934 -2.947 -19.985 1.00 94.25 492 VAL A CA 1
ATOM 3720 C C . VAL A 1 492 ? -8.670 -4.256 -20.289 1.00 94.25 492 VAL A C 1
ATOM 3722 O O . VAL A 1 492 ? -8.563 -5.200 -19.511 1.00 94.25 492 VAL A O 1
ATOM 3725 N N . ARG A 1 493 ? -9.335 -4.374 -21.450 1.00 92.62 493 ARG A N 1
ATOM 3726 C CA . ARG A 1 493 ? -10.068 -5.597 -21.855 1.00 92.62 493 ARG A CA 1
ATOM 3727 C C . ARG A 1 493 ? -9.199 -6.853 -21.970 1.00 92.62 493 ARG A C 1
ATOM 3729 O O . ARG A 1 493 ? -9.744 -7.951 -22.040 1.00 92.62 493 ARG A O 1
ATOM 3736 N N . ARG A 1 494 ? -7.873 -6.710 -22.032 1.00 89.19 494 ARG A N 1
ATOM 3737 C CA . ARG A 1 494 ? -6.932 -7.836 -22.141 1.00 89.19 494 ARG A CA 1
ATOM 3738 C C . ARG A 1 494 ? -6.625 -8.488 -20.790 1.00 89.19 494 ARG A C 1
ATOM 3740 O O . ARG A 1 494 ? -6.010 -9.550 -20.782 1.00 89.19 494 ARG A O 1
ATOM 3747 N N . TYR A 1 495 ? -7.035 -7.869 -19.681 1.00 86.38 495 TYR A N 1
ATOM 3748 C CA . TYR A 1 495 ? -6.728 -8.317 -18.324 1.00 86.38 495 TYR A CA 1
ATOM 3749 C C . TYR A 1 495 ? -8.014 -8.635 -17.557 1.00 86.38 495 TYR A C 1
ATOM 3751 O O . TYR A 1 495 ? -8.966 -7.854 -17.547 1.00 86.38 495 TYR A O 1
ATOM 3759 N N . GLU A 1 496 ? -8.051 -9.793 -16.901 1.00 82.31 496 GLU A N 1
ATOM 3760 C CA . GLU A 1 496 ? -9.210 -10.219 -16.117 1.00 82.31 496 GLU A CA 1
ATOM 3761 C C . GLU A 1 496 ? -9.339 -9.375 -14.843 1.00 82.31 496 GLU A C 1
ATOM 3763 O O . GLU A 1 496 ? -8.373 -9.202 -14.094 1.00 82.31 496 GLU A O 1
ATOM 3768 N N . GLY A 1 497 ? -10.537 -8.828 -14.608 1.00 84.44 497 GLY A N 1
ATOM 3769 C CA . GLY A 1 497 ? -10.771 -7.844 -13.546 1.00 84.44 497 GLY A CA 1
ATOM 3770 C C . GLY A 1 497 ? -9.980 -6.546 -13.736 1.00 84.44 497 GLY A C 1
ATOM 3771 O O . GLY A 1 497 ? -9.804 -5.803 -12.777 1.00 84.44 497 GLY A O 1
ATOM 3772 N N . GLY A 1 498 ? -9.476 -6.292 -14.950 1.00 91.25 498 GLY A N 1
ATOM 3773 C CA . GLY A 1 498 ? -8.689 -5.113 -15.268 1.00 91.25 498 GLY A CA 1
ATOM 3774 C C . GLY A 1 498 ? -9.499 -3.827 -15.119 1.00 91.25 498 GLY A C 1
ATOM 3775 O O . GLY A 1 498 ? -10.598 -3.705 -15.666 1.00 91.25 498 GLY A O 1
ATOM 3776 N N . ARG A 1 499 ? -8.923 -2.830 -14.450 1.00 97.12 499 ARG A N 1
ATOM 3777 C CA . ARG A 1 499 ? -9.406 -1.445 -14.460 1.00 97.12 499 ARG A CA 1
ATOM 3778 C C . ARG A 1 499 ? -8.211 -0.510 -14.440 1.00 97.12 499 ARG A C 1
ATOM 3780 O O . ARG A 1 499 ? -7.315 -0.680 -13.625 1.00 97.12 499 ARG A O 1
ATOM 3787 N N . ALA A 1 500 ? -8.199 0.482 -15.324 1.00 97.06 500 ALA A N 1
ATOM 3788 C CA . ALA A 1 500 ? -7.168 1.510 -15.338 1.00 97.06 500 ALA A CA 1
ATOM 3789 C C . ALA A 1 500 ? -7.747 2.868 -15.732 1.00 97.06 500 ALA A C 1
ATOM 3791 O O . ALA A 1 500 ? -8.691 2.939 -16.520 1.00 97.06 500 ALA A O 1
ATOM 3792 N N . PHE A 1 501 ? -7.173 3.940 -15.194 1.00 97.12 501 PHE A N 1
ATOM 3793 C CA . PHE A 1 501 ? -7.529 5.311 -15.556 1.00 97.12 501 PHE A CA 1
ATOM 3794 C C . PHE A 1 501 ? -6.327 6.245 -15.412 1.00 97.12 501 PHE A C 1
ATOM 3796 O O . PHE A 1 501 ? -5.314 5.914 -14.787 1.00 97.12 501 PHE A O 1
ATOM 3803 N N . VAL A 1 502 ? -6.449 7.418 -16.026 1.00 95.69 502 VAL A N 1
ATOM 3804 C CA . VAL A 1 502 ? -5.382 8.410 -16.138 1.00 95.69 502 VAL A CA 1
ATOM 3805 C C . VAL A 1 502 ? -5.948 9.783 -15.808 1.00 95.69 502 VAL A C 1
ATOM 3807 O O . VAL A 1 502 ? -6.986 10.164 -16.349 1.00 95.69 502 VAL A O 1
ATOM 3810 N N . ARG A 1 503 ? -5.258 10.541 -14.952 1.00 93.50 503 ARG A N 1
ATOM 3811 C CA . ARG A 1 503 ? -5.648 11.920 -14.619 1.00 93.50 503 ARG A CA 1
ATOM 3812 C C . ARG A 1 503 ? -4.446 12.821 -14.321 1.00 93.50 503 ARG A C 1
ATOM 3814 O O . ARG A 1 503 ? -3.439 12.325 -13.806 1.00 93.50 503 ARG A O 1
ATOM 3821 N N . PRO A 1 504 ? -4.530 14.136 -14.582 1.00 90.00 504 PRO A N 1
ATOM 3822 C CA . PRO A 1 504 ? -3.487 15.066 -14.164 1.00 90.00 504 PRO A CA 1
ATOM 3823 C C . PRO A 1 504 ? -3.421 15.152 -12.633 1.00 90.00 504 PRO A C 1
ATOM 3825 O O . PRO A 1 504 ? -4.442 15.138 -11.946 1.00 90.00 504 PRO A O 1
ATOM 3828 N N . SER A 1 505 ? -2.216 15.246 -12.074 1.00 83.12 505 SER A N 1
ATOM 3829 C CA . SER A 1 505 ? -2.044 15.535 -10.650 1.00 83.12 505 SER A CA 1
ATOM 3830 C C . SER A 1 505 ? -2.436 16.986 -10.362 1.00 83.12 505 SER A C 1
ATOM 3832 O O . SER A 1 505 ? -2.187 17.878 -11.169 1.00 83.12 505 SER A O 1
ATOM 3834 N N . GLY A 1 506 ? -3.066 17.224 -9.209 1.00 72.44 506 GLY A N 1
ATOM 3835 C CA . GLY A 1 506 ? -3.433 18.569 -8.750 1.00 72.44 506 GLY A CA 1
ATOM 3836 C C . GLY A 1 506 ? -2.345 19.259 -7.922 1.00 72.44 506 GLY A C 1
ATOM 3837 O O . GLY A 1 506 ? -2.456 20.449 -7.655 1.00 72.44 506 GLY A O 1
ATOM 3838 N N . THR A 1 507 ? -1.315 18.517 -7.505 1.00 67.00 507 THR A N 1
ATOM 3839 C CA . THR A 1 507 ? -0.277 18.960 -6.554 1.00 67.00 507 THR A CA 1
ATOM 3840 C C . THR A 1 507 ? 1.143 18.869 -7.108 1.00 67.00 507 THR A C 1
ATOM 3842 O O . THR A 1 507 ? 2.074 19.372 -6.492 1.00 67.00 507 THR A O 1
ATOM 3845 N N . GLU A 1 508 ? 1.319 18.217 -8.255 1.00 70.94 508 GLU A N 1
ATOM 3846 C CA . GLU A 1 508 ? 2.605 17.991 -8.917 1.00 70.94 508 GLU A CA 1
ATOM 3847 C C . GLU A 1 508 ? 2.410 18.163 -10.427 1.00 70.94 508 GLU A C 1
ATOM 3849 O O . GLU A 1 508 ? 1.317 17.903 -10.937 1.00 70.94 508 GLU A O 1
ATOM 3854 N N . ASP A 1 509 ? 3.464 18.534 -11.155 1.00 75.25 509 ASP A N 1
ATOM 3855 C CA . ASP A 1 509 ? 3.407 18.685 -12.613 1.00 75.25 509 ASP A CA 1
ATOM 3856 C C . ASP A 1 509 ? 3.587 17.344 -13.348 1.00 75.25 509 ASP A C 1
ATOM 3858 O O . ASP A 1 509 ? 4.588 17.067 -14.005 1.00 75.25 509 ASP A O 1
ATOM 3862 N N . VAL A 1 510 ? 2.639 16.436 -13.117 1.0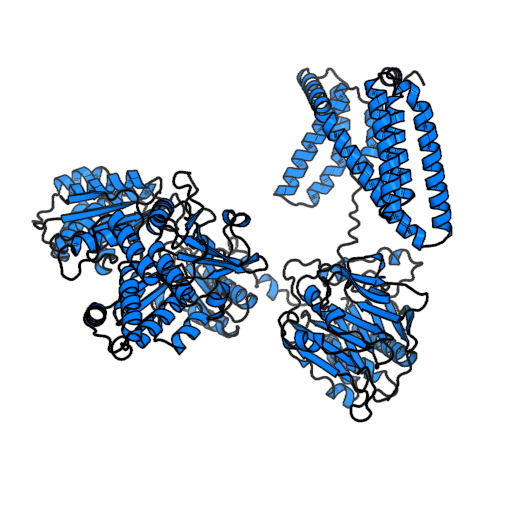0 85.12 510 VAL A N 1
ATOM 3863 C CA . VAL A 1 510 ? 2.669 15.041 -13.580 1.00 85.12 510 VAL A CA 1
ATOM 3864 C C . VAL A 1 510 ? 1.257 14.542 -13.867 1.00 85.12 510 VAL A C 1
ATOM 3866 O O . VAL A 1 510 ? 0.263 15.110 -13.409 1.00 85.12 510 VAL A O 1
ATOM 3869 N N . VAL A 1 511 ? 1.168 13.408 -14.550 1.00 90.12 511 VAL A N 1
ATOM 3870 C CA . VAL A 1 511 ? -0.056 12.622 -14.717 1.00 90.12 511 VAL A CA 1
ATOM 3871 C C . VAL A 1 511 ? 0.059 11.337 -13.901 1.00 90.12 511 VAL A C 1
ATOM 3873 O O . VAL A 1 511 ? 1.125 10.726 -13.814 1.00 90.12 511 VAL A O 1
ATOM 3876 N N . ARG A 1 512 ? -1.041 10.930 -13.268 1.00 92.00 512 ARG A N 1
ATOM 3877 C CA . ARG A 1 512 ? -1.130 9.689 -12.497 1.00 92.00 512 ARG A CA 1
ATOM 3878 C C . ARG A 1 512 ? -1.851 8.628 -13.314 1.00 92.00 512 ARG A C 1
ATOM 3880 O O . ARG A 1 512 ? -2.899 8.899 -13.899 1.00 92.00 512 ARG A O 1
ATOM 3887 N N . VAL A 1 513 ? -1.281 7.430 -13.314 1.00 94.50 513 VAL A N 1
ATOM 3888 C CA . VAL A 1 513 ? -1.829 6.234 -13.949 1.00 94.50 513 VAL A CA 1
ATOM 3889 C C . VAL A 1 513 ? -2.098 5.215 -12.859 1.00 94.50 513 VAL A C 1
ATOM 3891 O O . VAL A 1 513 ? -1.172 4.777 -12.179 1.00 94.50 513 VAL A O 1
ATOM 3894 N N . TYR A 1 514 ? -3.358 4.842 -12.694 1.00 95.50 514 TYR A N 1
ATOM 3895 C CA . TYR A 1 514 ? -3.755 3.770 -11.791 1.00 95.50 514 TYR A CA 1
ATOM 3896 C C . TYR A 1 514 ? -4.170 2.555 -12.609 1.00 95.50 514 TYR A C 1
ATOM 3898 O O . TYR A 1 514 ? -4.888 2.714 -13.599 1.00 95.50 514 TYR A O 1
ATOM 3906 N N . ALA A 1 515 ? -3.764 1.362 -12.178 1.00 95.56 515 ALA A N 1
ATOM 3907 C CA . ALA A 1 515 ? -4.320 0.115 -12.681 1.00 95.56 515 ALA A CA 1
ATOM 3908 C C . ALA A 1 515 ? -4.472 -0.939 -11.581 1.00 95.56 515 ALA A C 1
ATOM 3910 O O . ALA A 1 515 ? -3.642 -1.038 -10.681 1.00 95.56 515 ALA A O 1
ATOM 3911 N N . GLU A 1 516 ? -5.501 -1.767 -11.704 1.00 95.50 516 GLU A N 1
ATOM 3912 C CA . GLU A 1 516 ? -5.738 -2.966 -10.902 1.00 95.50 516 GLU A CA 1
ATOM 3913 C C . GLU A 1 516 ? -6.135 -4.135 -11.812 1.00 95.50 516 GLU A C 1
ATOM 3915 O O . GLU A 1 516 ? -6.646 -3.929 -12.917 1.00 95.50 516 GLU A O 1
ATOM 3920 N N . ALA A 1 517 ? -5.865 -5.358 -11.359 1.00 92.44 517 ALA A N 1
ATOM 3921 C CA . ALA A 1 517 ? -6.251 -6.600 -12.025 1.00 92.44 517 ALA A CA 1
ATOM 3922 C C . ALA A 1 517 ? -6.340 -7.738 -10.997 1.00 92.44 517 ALA A C 1
ATOM 3924 O O . ALA A 1 517 ? -5.925 -7.584 -9.851 1.00 92.44 517 ALA A O 1
ATOM 3925 N N . THR A 1 518 ? -6.829 -8.908 -11.407 1.00 84.44 518 THR A N 1
ATOM 3926 C CA . THR A 1 518 ? -6.916 -10.101 -10.536 1.00 84.44 518 THR A CA 1
ATOM 3927 C C . THR A 1 518 ? -5.558 -10.625 -10.056 1.00 84.44 518 THR A C 1
ATOM 3929 O O . THR A 1 518 ? -5.471 -11.216 -8.982 1.00 84.44 518 THR A O 1
ATOM 3932 N N . VAL A 1 519 ? -4.486 -10.398 -10.824 1.00 80.88 519 VAL A N 1
ATOM 3933 C CA . VAL A 1 519 ? -3.130 -10.888 -10.530 1.00 80.88 519 VAL A CA 1
ATOM 3934 C C . VAL A 1 519 ? -2.129 -9.732 -10.524 1.00 80.88 519 VAL A C 1
ATOM 3936 O O . VAL A 1 519 ? -2.162 -8.866 -11.397 1.00 80.88 519 VAL A O 1
ATOM 3939 N N . ARG A 1 520 ? -1.176 -9.749 -9.577 1.00 81.88 520 ARG A N 1
ATOM 3940 C CA . ARG A 1 520 ? -0.136 -8.713 -9.408 1.00 81.88 520 ARG A CA 1
ATOM 3941 C C . ARG A 1 520 ? 0.599 -8.371 -10.700 1.00 81.88 520 ARG A C 1
ATOM 3943 O O . ARG A 1 520 ? 0.682 -7.204 -11.059 1.00 81.88 520 ARG A O 1
ATOM 3950 N N . THR A 1 521 ? 1.075 -9.378 -11.425 1.00 76.19 521 THR A N 1
ATOM 3951 C CA . THR A 1 521 ? 1.821 -9.171 -12.674 1.00 76.19 521 THR A CA 1
ATOM 3952 C C . THR A 1 521 ? 0.987 -8.490 -13.756 1.00 76.19 521 THR A C 1
ATOM 3954 O O . THR A 1 521 ? 1.520 -7.672 -14.496 1.00 76.19 521 THR A O 1
ATOM 3957 N N . GLN A 1 522 ? -0.311 -8.794 -13.833 1.00 85.69 522 GLN A N 1
ATOM 3958 C CA . GLN A 1 522 ? -1.231 -8.171 -14.785 1.00 85.69 522 GLN A CA 1
ATOM 3959 C C . GLN A 1 522 ? -1.521 -6.715 -14.420 1.00 85.69 522 GLN A C 1
ATOM 3961 O O . GLN A 1 522 ? -1.547 -5.865 -15.305 1.00 85.69 522 GLN A O 1
ATOM 3966 N N . ALA A 1 523 ? -1.698 -6.417 -13.130 1.00 84.19 523 ALA A N 1
ATOM 3967 C CA . ALA A 1 523 ? -1.896 -5.050 -12.654 1.00 84.19 523 ALA A CA 1
ATOM 3968 C C . ALA A 1 523 ? -0.667 -4.176 -12.946 1.00 84.19 523 ALA A C 1
ATOM 3970 O O . ALA A 1 523 ? -0.804 -3.068 -13.465 1.00 84.19 523 ALA A O 1
ATOM 3971 N N . ASP A 1 524 ? 0.532 -4.706 -12.678 1.00 84.19 524 ASP A N 1
ATOM 3972 C CA . ASP A 1 524 ? 1.794 -4.028 -12.973 1.00 84.19 524 ASP A CA 1
ATOM 3973 C C . ASP A 1 524 ? 1.953 -3.811 -14.489 1.00 84.19 524 ASP A C 1
ATOM 3975 O O . ASP A 1 524 ? 2.223 -2.696 -14.935 1.00 84.19 524 ASP A O 1
ATOM 3979 N N . GLU A 1 525 ? 1.721 -4.844 -15.305 1.00 85.25 525 GLU A N 1
ATOM 3980 C CA . GLU A 1 525 ? 1.813 -4.746 -16.766 1.00 85.25 525 GLU A CA 1
ATOM 3981 C C . GLU A 1 525 ? 0.817 -3.730 -17.345 1.00 85.25 525 GLU A C 1
ATOM 3983 O O . GLU A 1 525 ? 1.198 -2.894 -18.170 1.00 85.25 525 GLU A O 1
ATOM 3988 N N . LEU A 1 526 ? -0.442 -3.766 -16.902 1.00 92.19 526 LEU A N 1
ATOM 3989 C CA . LEU A 1 526 ? -1.473 -2.822 -17.325 1.00 92.19 526 LEU A CA 1
ATOM 3990 C C . LEU A 1 526 ? -1.083 -1.384 -16.954 1.00 92.19 526 LEU A C 1
ATOM 3992 O O . LEU A 1 526 ? -1.158 -0.501 -17.812 1.00 92.19 526 LEU A O 1
ATOM 3996 N N . ALA A 1 527 ? -0.599 -1.152 -15.727 1.00 92.12 527 ALA A N 1
ATOM 3997 C CA . ALA A 1 527 ? -0.136 0.165 -15.291 1.00 92.12 527 ALA A CA 1
ATOM 3998 C C . ALA A 1 527 ? 1.006 0.689 -16.169 1.00 92.12 527 ALA A C 1
ATOM 4000 O O . ALA A 1 527 ? 0.947 1.822 -16.647 1.00 92.12 527 ALA A O 1
ATOM 4001 N N . TYR A 1 528 ? 2.025 -0.135 -16.429 1.00 92.38 528 TYR A N 1
ATOM 4002 C CA . TYR A 1 528 ? 3.181 0.273 -17.226 1.00 92.38 528 TYR A CA 1
ATOM 4003 C C . TYR A 1 528 ? 2.851 0.470 -18.707 1.00 92.38 528 TYR A C 1
ATOM 4005 O O . TYR A 1 528 ? 3.379 1.396 -19.327 1.00 92.38 528 TYR A O 1
ATOM 4013 N N . ARG A 1 529 ? 1.946 -0.333 -19.282 1.00 90.75 529 ARG A N 1
ATOM 4014 C CA . ARG A 1 529 ? 1.471 -0.133 -20.662 1.00 90.75 529 ARG A CA 1
ATOM 4015 C C . ARG A 1 529 ? 0.678 1.157 -20.807 1.00 90.75 529 ARG A C 1
ATOM 4017 O O . ARG A 1 529 ? 0.908 1.893 -21.764 1.00 90.75 529 ARG A O 1
ATOM 4024 N N . VAL A 1 530 ? -0.220 1.450 -19.867 1.00 94.44 530 VAL A N 1
ATOM 4025 C CA . VAL A 1 530 ? -0.972 2.712 -19.872 1.00 94.44 530 VAL A CA 1
ATOM 4026 C C . VAL A 1 530 ? -0.029 3.897 -19.636 1.00 94.44 530 VAL A C 1
ATOM 4028 O O . VAL A 1 530 ? -0.138 4.899 -20.335 1.00 94.44 530 VAL A O 1
ATOM 4031 N N . ALA A 1 531 ? 0.950 3.776 -18.736 1.00 92.94 531 ALA A N 1
ATOM 4032 C CA . ALA A 1 531 ? 1.957 4.814 -18.509 1.00 92.94 531 ALA A CA 1
ATOM 4033 C C . ALA A 1 531 ? 2.830 5.080 -19.742 1.00 92.94 531 ALA A C 1
ATOM 4035 O O . ALA A 1 531 ? 3.037 6.237 -20.104 1.00 92.94 531 ALA A O 1
ATOM 4036 N N . GLY A 1 532 ? 3.286 4.025 -20.424 1.00 89.56 532 GLY A N 1
ATOM 4037 C CA . GLY A 1 532 ? 4.021 4.140 -21.681 1.00 89.56 532 GLY A CA 1
ATOM 4038 C C . GLY A 1 532 ? 3.187 4.778 -22.789 1.00 89.56 532 GLY A C 1
ATOM 4039 O O . GLY A 1 532 ? 3.680 5.673 -23.464 1.00 89.56 532 GLY A O 1
ATOM 4040 N N . LEU A 1 533 ? 1.915 4.388 -22.920 1.00 91.50 533 LEU A N 1
ATOM 4041 C CA . LEU A 1 533 ? 0.973 5.002 -23.857 1.00 91.50 533 LEU A CA 1
ATOM 4042 C C . LEU A 1 533 ? 0.823 6.509 -23.602 1.00 91.50 533 LEU A C 1
ATOM 4044 O O . LEU A 1 533 ? 0.905 7.298 -24.536 1.00 91.50 533 LEU A O 1
ATOM 4048 N N . VAL A 1 534 ? 0.613 6.908 -22.345 1.00 91.69 534 VAL A N 1
ATOM 4049 C CA . VAL A 1 534 ? 0.493 8.323 -21.970 1.00 91.69 534 VAL A CA 1
ATOM 4050 C C . VAL A 1 534 ? 1.778 9.077 -22.305 1.00 91.69 534 VAL A C 1
ATOM 4052 O O . VAL A 1 534 ? 1.710 10.126 -22.934 1.00 91.69 534 VAL A O 1
ATOM 4055 N N . TYR A 1 535 ? 2.939 8.527 -21.940 1.00 89.50 535 TYR A N 1
ATOM 4056 C CA . TYR A 1 535 ? 4.240 9.138 -22.211 1.00 89.50 535 TYR A CA 1
ATOM 4057 C C . TYR A 1 535 ? 4.490 9.339 -23.714 1.00 89.50 535 TYR A C 1
ATOM 4059 O O . TYR A 1 535 ? 4.897 10.424 -24.135 1.00 89.50 535 TYR A O 1
ATOM 4067 N N . ASP A 1 536 ? 4.224 8.308 -24.521 1.00 87.31 536 ASP A N 1
ATOM 4068 C CA . ASP A 1 536 ? 4.488 8.307 -25.962 1.00 87.31 536 ASP A CA 1
ATOM 4069 C C . ASP A 1 536 ? 3.562 9.279 -26.717 1.00 87.31 536 ASP A C 1
ATOM 4071 O O . ASP A 1 536 ? 4.014 10.029 -27.582 1.00 87.31 536 ASP A O 1
ATOM 4075 N N . GLU A 1 537 ? 2.270 9.313 -26.377 1.00 86.62 537 GLU A N 1
ATOM 4076 C CA . GLU A 1 537 ? 1.274 10.129 -27.089 1.00 86.62 537 GLU A CA 1
ATOM 4077 C C . GLU A 1 537 ? 1.344 11.622 -26.730 1.00 86.62 537 GLU A C 1
ATOM 4079 O O . GLU A 1 537 ? 0.780 12.449 -27.446 1.00 86.62 537 GLU A O 1
ATOM 4084 N N . THR A 1 538 ? 2.040 11.994 -25.648 1.00 84.62 538 THR A N 1
ATOM 4085 C CA . THR A 1 538 ? 2.158 13.395 -25.203 1.00 84.62 538 THR A CA 1
ATOM 4086 C C . THR A 1 538 ? 3.567 13.966 -25.324 1.00 84.62 538 THR A C 1
ATOM 4088 O O . THR A 1 538 ? 3.950 14.853 -24.562 1.00 84.62 538 THR A O 1
ATOM 4091 N N . GLY A 1 539 ? 4.344 13.472 -26.291 1.00 75.25 539 GLY A N 1
ATOM 4092 C CA . GLY A 1 539 ? 5.633 14.062 -26.664 1.00 75.25 539 GLY A CA 1
ATOM 4093 C C . GLY A 1 539 ? 6.800 13.693 -25.746 1.00 75.25 539 GLY A C 1
ATOM 4094 O O . GLY A 1 539 ? 7.796 14.416 -25.710 1.00 75.25 539 GLY A O 1
ATOM 4095 N N . GLY A 1 540 ? 6.701 12.586 -25.004 1.00 77.81 540 GLY A N 1
ATOM 4096 C CA . GLY A 1 540 ? 7.815 12.048 -24.231 1.00 77.81 540 GLY A CA 1
ATOM 4097 C C . GLY A 1 540 ? 9.009 11.693 -25.125 1.00 77.81 540 GLY A C 1
ATOM 4098 O O . GLY A 1 540 ? 8.864 11.061 -26.171 1.00 77.81 540 GLY A O 1
ATOM 4099 N N . HIS A 1 541 ? 10.214 12.110 -24.730 1.00 72.62 541 HIS A N 1
ATOM 4100 C CA . HIS A 1 541 ? 11.410 11.905 -25.545 1.00 72.62 541 HIS A CA 1
ATOM 4101 C C . HIS A 1 541 ? 11.904 10.447 -25.437 1.00 72.62 541 HIS A C 1
ATOM 4103 O O . HIS A 1 541 ? 12.214 10.000 -24.330 1.00 72.62 541 HIS A O 1
ATOM 4109 N N . PRO A 1 542 ? 12.087 9.702 -26.547 1.00 68.06 542 PRO A N 1
ATOM 4110 C CA . PRO A 1 542 ? 12.435 8.276 -26.505 1.00 68.06 542 PRO A CA 1
ATOM 4111 C C . PRO A 1 542 ? 13.685 7.936 -25.674 1.00 68.06 542 PRO A C 1
ATOM 4113 O O . PRO A 1 542 ? 13.722 6.900 -25.021 1.00 68.06 542 PRO A O 1
ATOM 4116 N N . ALA A 1 543 ? 14.690 8.821 -25.654 1.00 64.00 543 ALA A N 1
ATOM 4117 C CA . ALA A 1 543 ? 15.927 8.638 -24.881 1.00 64.00 543 ALA A CA 1
ATOM 4118 C C . ALA A 1 543 ? 15.757 8.765 -23.352 1.00 64.00 543 ALA A C 1
ATOM 4120 O O . ALA A 1 543 ? 16.595 8.273 -22.603 1.00 64.00 543 ALA A O 1
ATOM 4121 N N . HIS A 1 544 ? 14.688 9.422 -22.891 1.00 72.94 544 HIS A N 1
ATOM 4122 C CA . HIS A 1 544 ? 14.377 9.619 -21.470 1.00 72.94 544 HIS A CA 1
ATOM 4123 C C . HIS A 1 544 ? 13.182 8.780 -21.017 1.00 72.94 544 HIS A C 1
ATOM 4125 O O . HIS A 1 544 ? 12.709 8.936 -19.890 1.00 72.94 544 HIS A O 1
ATOM 4131 N N . ARG A 1 545 ? 12.684 7.895 -21.886 1.00 76.50 545 ARG A N 1
ATOM 4132 C CA . ARG A 1 545 ? 11.584 7.002 -21.556 1.00 76.50 545 ARG A CA 1
ATOM 4133 C C . ARG A 1 545 ? 12.037 6.031 -20.460 1.00 76.50 545 ARG A C 1
ATOM 4135 O O . ARG A 1 545 ? 13.000 5.292 -20.679 1.00 76.50 545 ARG A O 1
ATOM 4142 N N . PRO A 1 546 ? 11.355 5.988 -19.302 1.00 76.31 546 PRO A N 1
ATOM 4143 C CA . PRO A 1 546 ? 11.678 5.037 -18.245 1.00 76.31 546 PRO A CA 1
ATOM 4144 C C . PRO A 1 546 ? 11.705 3.593 -18.764 1.00 76.31 546 PRO A C 1
ATOM 4146 O O . PRO A 1 546 ? 10.817 3.176 -19.511 1.00 76.31 546 PRO A O 1
ATOM 4149 N N . LEU A 1 547 ? 12.706 2.810 -18.343 1.00 68.88 547 LEU A N 1
ATOM 4150 C CA . LEU A 1 547 ? 12.864 1.395 -18.730 1.00 68.88 547 LEU A CA 1
ATOM 4151 C C . LEU A 1 547 ? 11.626 0.555 -18.384 1.00 68.88 547 LEU A C 1
ATOM 4153 O O . LEU A 1 547 ? 11.285 -0.398 -19.082 1.00 68.88 547 LEU A O 1
ATOM 4157 N N . GLU A 1 548 ? 10.929 0.936 -17.322 1.00 68.38 548 GLU A N 1
ATOM 4158 C CA . GLU A 1 548 ? 9.669 0.341 -16.880 1.00 68.38 548 GLU A CA 1
ATOM 4159 C C . GLU A 1 548 ? 8.546 0.537 -17.913 1.00 68.38 548 GLU A C 1
ATOM 4161 O O . GLU A 1 548 ? 7.735 -0.360 -18.115 1.00 68.38 548 GLU A O 1
ATOM 4166 N N . PHE A 1 549 ? 8.538 1.657 -18.648 1.00 71.75 549 PHE A N 1
ATOM 4167 C CA . PHE A 1 549 ? 7.547 1.951 -19.697 1.00 71.75 549 PHE A CA 1
ATOM 4168 C C . PHE A 1 549 ? 7.914 1.300 -21.038 1.00 71.75 549 PHE A C 1
ATOM 4170 O O . PHE A 1 549 ? 7.077 1.206 -21.937 1.00 71.75 549 PHE A O 1
ATOM 4177 N N . LEU A 1 550 ? 9.182 0.905 -21.198 1.00 51.53 550 LEU A N 1
ATOM 4178 C CA . LEU A 1 550 ? 9.736 0.216 -22.369 1.00 51.53 550 LEU A CA 1
ATOM 4179 C C . LEU A 1 550 ? 9.632 -1.306 -22.275 1.00 51.53 550 LEU A C 1
ATOM 4181 O O . LEU A 1 550 ? 9.898 -1.988 -23.273 1.00 51.53 550 LEU A O 1
ATOM 4185 N N . HIS A 1 551 ? 9.218 -1.839 -21.122 1.00 45.94 551 HIS A N 1
ATOM 4186 C CA . HIS A 1 551 ? 8.984 -3.263 -20.894 1.00 45.94 551 HIS A CA 1
ATOM 4187 C C . HIS A 1 551 ? 7.749 -3.774 -21.660 1.00 45.94 551 HIS A C 1
ATOM 4189 O O . HIS A 1 551 ? 6.816 -4.317 -21.087 1.00 45.94 551 HIS A O 1
ATOM 4195 N N . HIS A 1 552 ? 7.760 -3.625 -22.989 1.00 37.38 552 HIS A N 1
ATOM 4196 C CA . HIS A 1 552 ? 7.429 -4.727 -23.888 1.00 37.38 552 HIS A CA 1
ATOM 4197 C C . HIS A 1 552 ? 7.846 -4.533 -25.359 1.00 37.38 552 HIS A C 1
ATOM 4199 O O . HIS A 1 552 ? 7.753 -5.494 -26.124 1.00 37.38 552 HIS A O 1
ATOM 4205 N N . HIS A 1 553 ? 8.350 -3.368 -25.793 1.00 27.17 553 HIS A N 1
ATOM 4206 C CA . HIS A 1 553 ? 8.697 -3.191 -27.216 1.00 27.17 553 HIS A CA 1
ATOM 4207 C C . HIS A 1 553 ? 10.020 -3.847 -27.632 1.00 27.17 553 HIS A C 1
ATOM 4209 O O . HIS A 1 553 ? 10.129 -4.312 -28.766 1.00 27.17 553 HIS A O 1
ATOM 4215 N N . LEU A 1 554 ? 10.966 -4.036 -26.708 1.00 28.33 554 LEU A N 1
ATOM 4216 C CA . LEU A 1 554 ? 12.155 -4.866 -26.959 1.00 28.33 554 LEU A CA 1
ATOM 4217 C C . LEU A 1 554 ? 11.914 -6.370 -26.723 1.00 28.33 554 LEU A C 1
ATOM 4219 O O . LEU A 1 554 ? 12.733 -7.186 -27.135 1.00 28.33 554 LEU A O 1
ATOM 4223 N N . LEU A 1 555 ? 10.762 -6.739 -26.148 1.00 29.95 555 LEU A N 1
ATOM 4224 C CA . LEU A 1 555 ? 10.337 -8.131 -25.941 1.00 29.95 555 LEU A CA 1
ATOM 4225 C C . LEU A 1 555 ? 9.356 -8.637 -27.017 1.00 29.95 555 LEU A C 1
ATOM 4227 O O . LEU A 1 555 ? 9.124 -9.837 -27.102 1.00 29.95 555 LEU A O 1
ATOM 4231 N N . CYS A 1 556 ? 8.791 -7.762 -27.863 1.00 25.23 556 CYS A N 1
ATOM 4232 C CA . CYS A 1 556 ? 7.862 -8.164 -28.934 1.00 25.23 556 CYS A CA 1
ATOM 4233 C C . CYS A 1 556 ? 8.477 -8.176 -30.345 1.00 25.23 556 CYS A C 1
ATOM 4235 O O . CYS A 1 556 ? 8.024 -8.946 -31.184 1.00 25.23 556 CYS A O 1
ATOM 4237 N N . ALA A 1 557 ? 9.535 -7.402 -30.619 1.00 23.50 557 ALA A N 1
ATOM 4238 C CA . ALA A 1 557 ? 10.161 -7.360 -31.951 1.00 23.50 557 ALA A CA 1
ATOM 4239 C C . ALA A 1 557 ? 11.313 -8.370 -32.154 1.00 23.50 557 ALA A C 1
ATOM 4241 O O . ALA A 1 557 ? 11.873 -8.460 -33.242 1.00 23.50 557 ALA A O 1
ATOM 4242 N N . ARG A 1 558 ? 11.654 -9.159 -31.126 1.00 24.41 558 ARG A N 1
ATOM 4243 C CA . ARG A 1 558 ? 12.564 -10.318 -31.219 1.00 24.41 558 ARG A CA 1
ATOM 4244 C C . ARG A 1 558 ? 11.874 -11.638 -30.865 1.00 24.41 558 ARG A C 1
ATOM 4246 O O . ARG A 1 558 ? 12.531 -12.599 -30.492 1.00 24.41 558 ARG A O 1
ATOM 4253 N N . ASN A 1 559 ? 10.551 -11.710 -31.028 1.00 25.30 559 ASN A N 1
ATOM 4254 C CA . ASN A 1 559 ? 9.792 -12.955 -30.886 1.00 25.30 559 ASN A CA 1
ATOM 4255 C C . ASN A 1 559 ? 9.819 -13.807 -32.165 1.00 25.30 559 ASN A C 1
ATOM 4257 O O . ASN A 1 559 ? 8.801 -14.278 -32.666 1.00 25.30 559 ASN A O 1
ATOM 4261 N N . THR A 1 560 ? 11.030 -14.070 -32.642 1.00 28.42 560 THR A N 1
ATOM 4262 C CA . THR A 1 560 ? 11.366 -15.364 -33.230 1.00 28.42 560 THR A CA 1
ATOM 4263 C C . THR A 1 560 ? 12.421 -15.979 -32.319 1.00 28.42 560 THR A C 1
ATOM 4265 O O . THR A 1 560 ? 13.566 -15.546 -32.331 1.00 28.42 560 THR A O 1
ATOM 4268 N N . GLN A 1 561 ? 11.981 -16.963 -31.528 1.00 27.14 561 GLN A N 1
ATOM 4269 C CA . GLN A 1 561 ? 12.797 -17.919 -30.768 1.00 27.14 561 GLN A CA 1
ATOM 4270 C C . GLN A 1 561 ? 13.701 -17.347 -29.653 1.00 27.14 561 GLN A C 1
ATOM 4272 O O . GLN A 1 561 ? 14.887 -17.132 -29.857 1.00 27.14 561 GLN A O 1
ATOM 4277 N N . SER A 1 562 ? 13.187 -17.252 -28.420 1.00 24.47 562 SER A N 1
ATOM 4278 C CA . SER A 1 562 ? 13.899 -17.822 -27.257 1.00 24.47 562 SER A CA 1
ATOM 4279 C C . SER A 1 562 ? 12.966 -17.944 -26.050 1.00 24.47 562 SER A C 1
ATOM 4281 O O . SER A 1 562 ? 12.460 -16.952 -25.526 1.00 24.47 562 SER A O 1
ATOM 4283 N N . THR A 1 563 ? 12.749 -19.175 -25.608 1.00 29.62 563 THR A N 1
ATOM 4284 C CA . THR A 1 563 ? 12.022 -19.567 -24.398 1.00 29.62 563 THR A CA 1
ATOM 4285 C C . THR A 1 563 ? 12.824 -19.182 -23.143 1.00 29.62 563 THR A C 1
ATOM 4287 O O . THR A 1 563 ? 13.934 -19.675 -22.938 1.00 29.62 563 THR A O 1
ATOM 4290 N N . LEU A 1 564 ? 12.276 -18.321 -22.280 1.00 31.78 564 LEU A N 1
ATOM 4291 C CA . LEU A 1 564 ? 12.800 -18.073 -20.927 1.00 31.78 564 LEU A CA 1
ATOM 4292 C C . LEU A 1 564 ? 11.832 -18.710 -19.920 1.00 31.78 564 LEU A C 1
ATOM 4294 O O . LEU A 1 564 ? 10.678 -18.302 -19.810 1.00 31.78 564 LEU A O 1
ATOM 4298 N N . THR A 1 565 ? 12.302 -19.780 -19.279 1.00 44.41 565 THR A N 1
ATOM 4299 C CA . THR A 1 565 ? 11.525 -20.831 -18.604 1.00 44.41 565 THR A CA 1
ATOM 4300 C C . THR A 1 565 ? 11.654 -20.762 -17.081 1.00 44.41 565 THR A C 1
ATOM 4302 O O . THR A 1 565 ? 12.757 -20.598 -16.565 1.00 44.41 565 THR A O 1
ATOM 4305 N N . SER A 1 566 ? 10.544 -20.940 -16.356 1.00 48.56 566 SER A N 1
ATOM 4306 C CA . SER A 1 566 ? 10.523 -21.233 -14.915 1.00 48.56 566 SER A CA 1
ATOM 4307 C C . SER A 1 566 ? 10.634 -22.751 -14.666 1.00 48.56 566 SER A C 1
ATOM 4309 O O . SER A 1 566 ? 10.292 -23.555 -15.528 1.00 48.56 566 SER A O 1
ATOM 4311 N N . MET A 1 567 ? 11.160 -23.178 -13.511 1.00 60.69 567 MET A N 1
ATOM 4312 C CA . MET A 1 567 ? 11.532 -24.585 -13.261 1.00 60.69 567 MET A CA 1
ATOM 4313 C C . MET A 1 567 ? 10.417 -25.344 -12.520 1.00 60.69 567 MET A C 1
ATOM 4315 O O . MET A 1 567 ? 10.097 -24.961 -11.398 1.00 60.69 567 MET A O 1
ATOM 4319 N N . CYS A 1 568 ? 9.879 -26.444 -13.067 1.00 72.38 568 CYS A N 1
ATOM 4320 C CA . CYS A 1 568 ? 9.006 -27.366 -12.316 1.00 72.38 568 CYS A CA 1
ATOM 4321 C C . CYS A 1 568 ? 9.792 -28.112 -11.207 1.00 72.38 568 CYS A C 1
ATOM 4323 O O . CYS A 1 568 ? 11.027 -28.136 -11.213 1.00 72.38 568 CYS A O 1
ATOM 4325 N N . ARG A 1 569 ? 9.105 -28.717 -10.229 1.00 82.12 569 ARG A N 1
ATOM 4326 C CA . ARG A 1 569 ? 9.706 -29.603 -9.207 1.00 82.12 569 ARG A CA 1
ATOM 4327 C C . ARG A 1 569 ? 8.964 -30.918 -9.131 1.00 82.12 569 ARG A C 1
ATOM 4329 O O . ARG A 1 569 ? 7.753 -30.939 -9.311 1.00 82.12 569 ARG A O 1
ATOM 4336 N N . PHE A 1 570 ? 9.669 -31.999 -8.818 1.00 90.56 570 PHE A N 1
ATOM 4337 C CA . PHE A 1 570 ? 9.016 -33.255 -8.478 1.00 90.56 570 PHE A CA 1
ATOM 4338 C C . PHE A 1 570 ? 9.766 -34.055 -7.418 1.00 90.56 570 PHE A C 1
ATOM 4340 O O . PHE A 1 570 ? 10.984 -33.937 -7.265 1.00 90.56 570 PHE A O 1
ATOM 4347 N N . VAL A 1 571 ? 9.010 -34.912 -6.734 1.00 94.25 571 VAL A N 1
ATOM 4348 C CA . VAL A 1 571 ? 9.507 -35.939 -5.824 1.00 94.25 571 VAL A CA 1
ATOM 4349 C C . VAL A 1 571 ? 8.808 -37.264 -6.118 1.00 94.25 571 VAL A C 1
ATOM 4351 O O . VAL A 1 571 ? 7.611 -37.324 -6.399 1.00 94.25 571 VAL A O 1
ATOM 4354 N N . ILE A 1 572 ? 9.588 -38.332 -6.052 1.00 96.38 572 ILE A N 1
ATOM 4355 C CA . ILE A 1 572 ? 9.158 -39.719 -6.091 1.00 96.38 572 ILE A CA 1
ATOM 4356 C C . ILE A 1 572 ? 9.554 -40.338 -4.760 1.00 96.38 572 ILE A C 1
ATOM 4358 O O . ILE A 1 572 ? 10.705 -40.225 -4.338 1.00 96.38 572 ILE A O 1
ATOM 4362 N N . TYR A 1 573 ? 8.617 -41.034 -4.135 1.00 96.19 573 TYR A N 1
ATOM 4363 C CA . TYR A 1 573 ? 8.881 -41.903 -2.999 1.00 96.19 573 TYR A CA 1
ATOM 4364 C C . TYR A 1 573 ? 8.476 -43.324 -3.357 1.00 96.19 573 TYR A C 1
ATOM 4366 O O . TYR A 1 573 ? 7.362 -43.524 -3.833 1.00 96.19 573 TYR A O 1
ATOM 4374 N N . LYS A 1 574 ? 9.347 -44.294 -3.076 1.00 95.06 574 LYS A N 1
ATOM 4375 C CA . LYS A 1 574 ? 9.022 -45.720 -3.039 1.00 95.06 574 LYS A CA 1
ATOM 4376 C C . LYS A 1 574 ? 9.531 -46.313 -1.731 1.00 95.06 574 LYS A C 1
ATOM 4378 O O . LYS A 1 574 ? 10.701 -46.136 -1.396 1.00 95.06 574 LYS A O 1
ATOM 4383 N N . GLY A 1 575 ? 8.686 -47.048 -1.023 1.00 92.69 575 GLY A N 1
ATOM 4384 C CA . GLY A 1 575 ? 9.041 -47.689 0.237 1.00 92.69 575 GLY A CA 1
ATOM 4385 C C . GLY A 1 575 ? 8.407 -49.063 0.401 1.00 92.69 575 GLY A C 1
ATOM 4386 O O . GLY A 1 575 ? 7.378 -49.364 -0.200 1.00 92.69 575 GLY A O 1
ATOM 4387 N N . THR A 1 576 ? 9.021 -49.906 1.232 1.00 88.69 576 THR A N 1
ATOM 4388 C CA . THR A 1 576 ? 8.418 -51.178 1.669 1.00 88.69 576 THR A CA 1
ATOM 4389 C C . THR A 1 576 ? 7.259 -50.955 2.640 1.00 88.69 576 THR A C 1
ATOM 4391 O O . THR A 1 576 ? 6.330 -51.755 2.685 1.00 88.69 576 THR A O 1
ATOM 4394 N N . SER A 1 577 ? 7.297 -49.852 3.390 1.00 87.00 577 SER A N 1
ATOM 4395 C CA . SER A 1 577 ? 6.215 -49.376 4.250 1.00 87.00 577 SER A CA 1
ATOM 4396 C C . SER A 1 577 ? 5.588 -48.099 3.678 1.00 87.00 577 SER A C 1
ATOM 4398 O O . SER A 1 577 ? 6.337 -47.228 3.231 1.00 87.00 577 SER A O 1
ATOM 4400 N N . PRO A 1 578 ? 4.256 -47.924 3.748 1.00 90.94 578 PRO A N 1
ATOM 4401 C CA . PRO A 1 578 ? 3.601 -46.700 3.301 1.00 90.94 578 PRO A CA 1
ATOM 4402 C C . PRO A 1 578 ? 4.068 -45.448 4.056 1.00 90.94 578 PRO A C 1
ATOM 4404 O O . PRO A 1 578 ? 4.085 -45.432 5.289 1.00 90.94 578 PRO A O 1
ATOM 4407 N N . VAL A 1 579 ? 4.373 -44.373 3.324 1.00 92.88 579 VAL A N 1
ATOM 4408 C CA . VAL A 1 579 ? 4.647 -43.047 3.893 1.00 92.88 579 VAL A CA 1
ATOM 4409 C C . VAL A 1 579 ? 3.382 -42.209 3.904 1.00 92.88 579 VAL A C 1
ATOM 4411 O O . VAL A 1 579 ? 2.593 -42.246 2.960 1.00 92.88 579 VAL A O 1
ATOM 4414 N N . GLN A 1 580 ? 3.188 -41.435 4.967 1.00 93.69 580 GLN A N 1
ATOM 4415 C CA . GLN A 1 580 ? 2.151 -40.411 4.981 1.00 93.69 580 GLN A CA 1
ATOM 4416 C C . GLN A 1 580 ? 2.573 -39.253 4.081 1.00 93.69 580 GLN A C 1
ATOM 4418 O O . GLN A 1 580 ? 3.686 -38.744 4.216 1.00 93.69 580 GLN A O 1
ATOM 4423 N N . LEU A 1 581 ? 1.685 -38.822 3.188 1.00 93.38 581 LEU A N 1
ATOM 4424 C CA . LEU A 1 581 ? 1.991 -37.788 2.200 1.00 93.38 581 LEU A CA 1
ATOM 4425 C C . LEU A 1 581 ? 2.548 -36.503 2.837 1.00 93.38 581 LEU A C 1
ATOM 4427 O O . LEU A 1 581 ? 3.461 -35.899 2.282 1.00 93.38 581 LEU A O 1
ATOM 4431 N N . SER A 1 582 ? 2.084 -36.107 4.025 1.00 91.31 582 SER A N 1
ATOM 4432 C CA . SER A 1 582 ? 2.587 -34.915 4.720 1.00 91.31 582 SER A CA 1
ATOM 4433 C C . SER A 1 582 ? 4.088 -34.966 5.035 1.00 91.31 582 SER A C 1
ATOM 4435 O O . SER A 1 582 ? 4.738 -33.923 5.001 1.00 91.31 582 SER A O 1
ATOM 4437 N N . HIS A 1 583 ? 4.681 -36.150 5.233 1.00 90.50 583 HIS A N 1
ATOM 4438 C CA . HIS A 1 583 ? 6.133 -36.305 5.408 1.00 90.50 583 HIS A CA 1
ATOM 4439 C C . HIS A 1 583 ? 6.938 -36.019 4.134 1.00 90.50 583 HIS A C 1
ATOM 4441 O O . HIS A 1 583 ? 8.149 -35.867 4.218 1.00 90.50 583 HIS A O 1
ATOM 4447 N N . LEU A 1 584 ? 6.297 -35.932 2.967 1.00 89.75 584 LEU A N 1
ATOM 4448 C CA . LEU A 1 584 ? 6.930 -35.542 1.703 1.00 89.75 584 LEU A CA 1
ATOM 4449 C C . LEU A 1 584 ? 6.520 -34.127 1.277 1.00 89.75 584 LEU A C 1
ATOM 4451 O O . LEU A 1 584 ? 7.328 -33.373 0.735 1.00 89.75 584 LEU A O 1
ATOM 4455 N N . LEU A 1 585 ? 5.246 -33.792 1.497 1.00 89.50 585 LEU A N 1
ATOM 4456 C CA . LEU A 1 585 ? 4.600 -32.640 0.881 1.00 89.50 585 LEU A CA 1
ATOM 4457 C C . LEU A 1 585 ? 4.617 -31.382 1.740 1.00 89.50 585 LEU A C 1
ATOM 4459 O O . LEU A 1 585 ? 4.853 -30.315 1.191 1.00 89.50 585 LEU A O 1
ATOM 4463 N N . THR A 1 586 ? 4.364 -31.486 3.047 1.00 85.19 586 THR A N 1
ATOM 4464 C CA . THR A 1 586 ? 4.078 -30.315 3.901 1.00 85.19 586 THR A CA 1
ATOM 4465 C C . THR A 1 586 ? 5.027 -30.167 5.089 1.00 85.19 586 THR A C 1
ATOM 4467 O O . THR A 1 586 ? 5.389 -29.048 5.430 1.00 85.19 586 THR A O 1
ATOM 4470 N N . ARG A 1 587 ? 5.428 -31.269 5.737 1.00 85.62 587 ARG A N 1
ATOM 4471 C CA . ARG A 1 587 ? 6.171 -31.246 7.009 1.00 85.62 587 ARG A CA 1
ATOM 4472 C C . ARG A 1 587 ? 7.670 -30.970 6.876 1.00 85.62 587 ARG A C 1
ATOM 4474 O O . ARG A 1 587 ? 8.187 -30.283 7.752 1.00 85.62 587 ARG A O 1
ATOM 4481 N N . PRO A 1 588 ? 8.401 -31.478 5.862 1.00 85.19 588 PRO A N 1
ATOM 4482 C CA . PRO A 1 588 ? 9.803 -31.109 5.712 1.00 85.19 588 PRO A CA 1
ATOM 4483 C C . PRO A 1 588 ? 9.957 -29.599 5.505 1.00 85.19 588 PRO A C 1
ATOM 4485 O O . PRO A 1 588 ? 9.244 -28.998 4.701 1.00 85.19 588 PRO A O 1
ATOM 4488 N N . CYS A 1 589 ? 10.925 -28.984 6.181 1.00 75.75 589 CYS A N 1
ATOM 4489 C CA . CYS A 1 589 ? 11.233 -27.563 6.025 1.00 75.75 589 CYS A CA 1
ATOM 4490 C C . CYS A 1 589 ? 11.624 -27.220 4.578 1.00 75.75 589 CYS A C 1
ATOM 4492 O O . CYS A 1 589 ? 11.311 -26.129 4.109 1.00 75.75 589 CYS A O 1
ATOM 4494 N N . HIS A 1 590 ? 12.192 -28.187 3.845 1.00 80.50 590 HIS A N 1
ATOM 4495 C CA . HIS A 1 590 ? 12.440 -28.124 2.400 1.00 80.50 590 HIS A CA 1
ATOM 4496 C C . HIS A 1 590 ? 11.533 -29.068 1.592 1.00 80.50 590 HIS A C 1
ATOM 4498 O O . HIS A 1 590 ? 11.975 -29.743 0.660 1.00 80.50 590 HIS A O 1
ATOM 4504 N N . SER A 1 591 ? 10.260 -29.172 1.990 1.00 81.56 591 SER A N 1
ATOM 4505 C CA . SER A 1 591 ? 9.242 -29.984 1.307 1.00 81.56 591 SER A CA 1
ATOM 4506 C C . SER A 1 591 ? 8.995 -29.523 -0.126 1.00 81.56 591 SER A C 1
ATOM 4508 O O . SER A 1 591 ? 9.278 -28.380 -0.472 1.00 81.56 591 SER A O 1
ATOM 4510 N N . ILE A 1 592 ? 8.399 -30.375 -0.966 1.00 79.75 592 ILE A N 1
ATOM 4511 C CA . ILE A 1 592 ? 8.095 -29.991 -2.355 1.00 79.75 592 ILE A CA 1
ATOM 4512 C C . ILE A 1 592 ? 7.150 -28.775 -2.448 1.00 79.75 592 ILE A C 1
ATOM 4514 O O . ILE A 1 592 ? 7.253 -27.996 -3.395 1.00 79.75 592 ILE A O 1
ATOM 4518 N N . ILE A 1 593 ? 6.266 -28.566 -1.462 1.00 79.31 593 ILE A N 1
ATOM 4519 C CA . ILE A 1 593 ? 5.421 -27.364 -1.393 1.00 79.31 593 ILE A CA 1
ATOM 4520 C C . ILE A 1 593 ? 6.260 -26.133 -1.045 1.00 79.31 593 ILE A C 1
ATOM 4522 O O . ILE A 1 593 ? 6.077 -25.096 -1.673 1.00 79.31 593 ILE A O 1
ATOM 4526 N N . ASN A 1 594 ? 7.203 -26.233 -0.106 1.00 73.06 594 ASN A N 1
ATOM 4527 C CA . ASN A 1 594 ? 8.102 -25.118 0.207 1.00 73.06 594 ASN A CA 1
ATOM 4528 C C . ASN A 1 594 ? 9.052 -24.824 -0.955 1.00 73.06 594 ASN A C 1
ATOM 4530 O O . ASN A 1 594 ? 9.236 -23.667 -1.311 1.00 73.06 594 ASN A O 1
ATOM 4534 N N . GLN A 1 595 ? 9.543 -25.855 -1.645 1.00 73.25 595 GLN A N 1
ATOM 4535 C CA . GLN A 1 595 ? 10.297 -25.703 -2.890 1.00 73.25 595 GLN A CA 1
ATOM 4536 C C . GLN A 1 595 ? 9.487 -24.968 -3.973 1.00 73.25 595 GLN A C 1
ATOM 4538 O O . GLN A 1 595 ? 10.083 -24.411 -4.893 1.00 73.25 595 GLN A O 1
ATOM 4543 N N . ALA A 1 596 ? 8.152 -24.911 -3.877 1.00 64.38 596 ALA A N 1
ATOM 4544 C CA . ALA A 1 596 ? 7.318 -24.149 -4.797 1.00 64.38 596 ALA A CA 1
ATOM 4545 C C . ALA A 1 596 ? 7.442 -22.623 -4.636 1.00 64.38 596 ALA A C 1
ATOM 4547 O O . ALA A 1 596 ? 7.079 -21.913 -5.562 1.00 64.38 596 ALA A O 1
ATOM 4548 N N . PHE A 1 597 ? 7.936 -22.092 -3.514 1.00 57.72 597 PHE A N 1
ATOM 4549 C CA . PHE A 1 597 ? 8.107 -20.640 -3.317 1.00 57.72 597 PHE A CA 1
ATOM 4550 C C . PHE A 1 597 ? 9.449 -20.238 -2.673 1.00 57.72 597 PHE A C 1
ATOM 4552 O O . PHE A 1 597 ? 9.835 -19.077 -2.768 1.00 57.72 597 PHE A O 1
ATOM 4559 N N . ASP A 1 598 ? 10.181 -21.190 -2.084 1.00 52.50 598 ASP A N 1
ATOM 4560 C CA . ASP A 1 598 ? 11.559 -21.092 -1.575 1.00 52.50 598 ASP A CA 1
ATOM 4561 C C . ASP A 1 598 ? 12.448 -22.156 -2.258 1.00 52.50 598 ASP A C 1
ATOM 4563 O O . ASP A 1 598 ? 12.941 -23.116 -1.663 1.00 52.50 598 ASP A O 1
ATOM 4567 N N . SER A 1 599 ? 12.600 -22.028 -3.578 1.00 56.22 599 SER A N 1
ATOM 4568 C CA . SER A 1 599 ? 13.498 -22.864 -4.384 1.00 56.22 599 SER A CA 1
ATOM 4569 C C . SER A 1 599 ? 14.963 -22.458 -4.177 1.00 56.22 599 SER A C 1
ATOM 4571 O O . SER A 1 599 ? 15.418 -21.477 -4.770 1.00 56.22 599 SER A O 1
ATOM 4573 N N . ARG A 1 600 ? 15.746 -23.235 -3.422 1.00 53.69 600 ARG A N 1
ATOM 4574 C CA . ARG A 1 600 ? 17.156 -22.901 -3.124 1.00 53.69 600 ARG A CA 1
ATOM 4575 C C . ARG A 1 600 ? 18.114 -23.247 -4.262 1.00 53.69 600 ARG A C 1
ATOM 4577 O O . ARG A 1 600 ? 19.190 -22.661 -4.352 1.00 53.69 600 ARG A O 1
ATOM 4584 N N . LEU A 1 601 ? 17.722 -24.155 -5.159 1.00 53.59 601 LEU A N 1
ATOM 4585 C CA . LEU A 1 601 ? 18.482 -24.486 -6.374 1.00 53.59 601 LEU A CA 1
ATOM 4586 C C . LEU A 1 601 ? 18.131 -23.608 -7.595 1.00 53.59 601 LEU A C 1
ATOM 4588 O O . LEU A 1 601 ? 18.519 -23.942 -8.711 1.00 53.59 601 LEU A O 1
ATOM 4592 N N . ARG A 1 602 ? 17.406 -22.493 -7.418 1.00 51.00 602 ARG A N 1
ATOM 4593 C CA . ARG A 1 602 ? 17.059 -21.557 -8.503 1.00 51.00 602 ARG A CA 1
ATOM 4594 C C . ARG A 1 602 ? 18.004 -20.347 -8.512 1.00 51.00 602 ARG A C 1
ATOM 4596 O O . ARG A 1 602 ? 18.063 -19.599 -7.544 1.00 51.00 602 ARG A O 1
ATOM 4603 N N . LEU A 1 603 ? 18.692 -20.121 -9.635 1.00 37.47 603 LEU A N 1
ATOM 4604 C CA . LEU A 1 603 ? 19.567 -18.951 -9.854 1.00 37.47 603 LEU A CA 1
ATOM 4605 C C . LEU A 1 603 ? 18.798 -17.661 -10.216 1.00 37.47 603 LEU A C 1
ATOM 4607 O O . LEU A 1 603 ? 19.297 -16.563 -9.993 1.00 37.47 603 LEU A O 1
ATOM 4611 N N . ASP A 1 604 ? 17.581 -17.769 -10.758 1.00 38.97 604 ASP A N 1
ATOM 4612 C CA . ASP A 1 604 ? 16.732 -16.610 -11.066 1.00 38.97 604 ASP A CA 1
ATOM 4613 C C . ASP A 1 604 ? 15.948 -16.131 -9.829 1.00 38.97 604 ASP A C 1
ATOM 4615 O O . ASP A 1 604 ? 14.922 -16.712 -9.467 1.00 38.97 604 ASP A O 1
ATOM 4619 N N . HIS A 1 605 ? 16.414 -15.043 -9.211 1.00 42.03 605 HIS A N 1
ATOM 4620 C CA . HIS A 1 605 ? 15.775 -14.384 -8.063 1.00 42.03 605 HIS A CA 1
ATOM 4621 C C . HIS A 1 605 ? 14.641 -13.406 -8.440 1.00 42.03 605 HIS A C 1
ATOM 4623 O O . HIS A 1 605 ? 14.077 -12.765 -7.556 1.00 42.03 605 HIS A O 1
ATOM 4629 N N . ARG A 1 606 ? 14.279 -13.258 -9.727 1.00 40.12 606 ARG A N 1
ATOM 4630 C CA . ARG A 1 606 ? 13.293 -12.247 -10.175 1.00 40.12 606 ARG A CA 1
ATOM 4631 C C . ARG A 1 606 ? 11.828 -12.690 -10.051 1.00 4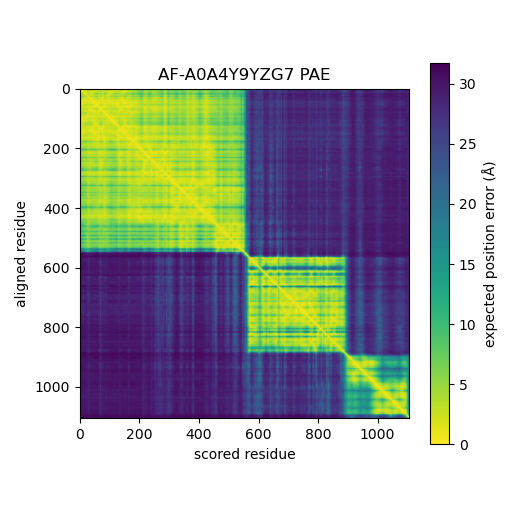0.12 606 ARG A C 1
ATOM 4633 O O . ARG A 1 606 ? 10.949 -11.834 -10.073 1.00 40.12 606 ARG A O 1
ATOM 4640 N N . ARG A 1 607 ? 11.541 -13.997 -9.936 1.00 46.59 607 ARG A N 1
ATOM 4641 C CA . ARG A 1 607 ? 10.186 -14.570 -9.736 1.00 46.59 607 ARG A CA 1
ATOM 4642 C C . ARG A 1 607 ? 10.252 -15.912 -8.980 1.00 46.59 607 ARG A C 1
ATOM 4644 O O . ARG A 1 607 ? 10.159 -16.945 -9.632 1.00 46.59 607 ARG A O 1
ATOM 4651 N N . PRO A 1 608 ? 10.396 -15.960 -7.647 1.00 48.38 608 PRO A N 1
ATOM 4652 C CA . PRO A 1 608 ? 10.783 -17.183 -6.924 1.00 48.38 608 PRO A CA 1
ATOM 4653 C C . PRO A 1 608 ? 9.707 -18.286 -6.830 1.00 48.38 608 PRO A C 1
ATOM 4655 O O . PRO A 1 608 ? 9.936 -19.302 -6.183 1.00 48.38 608 PRO A O 1
ATOM 4658 N N . ILE A 1 609 ? 8.552 -18.125 -7.482 1.00 58.47 609 ILE A N 1
ATOM 4659 C CA . ILE A 1 609 ? 7.337 -18.879 -7.169 1.00 58.47 609 ILE A CA 1
ATOM 4660 C C . ILE A 1 609 ? 6.876 -19.760 -8.351 1.00 58.47 609 ILE A C 1
ATOM 4662 O O . ILE A 1 609 ? 6.684 -19.272 -9.464 1.00 58.47 609 ILE A O 1
ATOM 4666 N N . ASN A 1 610 ? 6.650 -21.046 -8.084 1.00 60.25 610 ASN A N 1
ATOM 4667 C CA . ASN A 1 610 ? 6.036 -22.067 -8.934 1.00 60.25 610 ASN A CA 1
ATOM 4668 C C . ASN A 1 610 ? 4.545 -22.210 -8.570 1.00 60.25 610 ASN A C 1
ATOM 4670 O O . ASN A 1 610 ? 4.142 -23.140 -7.870 1.00 60.25 610 ASN A O 1
ATOM 4674 N N . GLY A 1 611 ? 3.731 -21.235 -8.979 1.00 58.53 611 GLY A N 1
ATOM 4675 C CA . GLY A 1 611 ? 2.310 -21.143 -8.613 1.00 58.53 611 GLY A CA 1
ATOM 4676 C C . GLY A 1 611 ? 1.328 -21.697 -9.638 1.00 58.53 611 GLY A C 1
ATOM 4677 O O . GLY A 1 611 ? 0.125 -21.570 -9.433 1.00 58.53 611 GLY A O 1
ATOM 4678 N N . ASP A 1 612 ? 1.812 -22.305 -10.720 1.00 68.94 612 ASP A N 1
ATOM 4679 C CA . ASP A 1 612 ? 1.003 -22.568 -11.918 1.00 68.94 612 ASP A CA 1
ATOM 4680 C C . ASP A 1 612 ? 0.323 -23.949 -11.923 1.00 68.94 612 ASP A C 1
ATOM 4682 O O . ASP A 1 612 ? -0.009 -24.506 -12.978 1.00 68.94 612 ASP A O 1
ATOM 4686 N N . GLY A 1 613 ? 0.150 -24.507 -10.727 1.00 80.00 613 GLY A N 1
ATOM 4687 C CA . GLY A 1 613 ? -0.495 -25.783 -10.464 1.00 80.00 613 GLY A CA 1
ATOM 4688 C C . GLY A 1 613 ? 0.423 -26.822 -9.824 1.00 80.00 613 GLY A C 1
ATOM 4689 O O . GLY A 1 613 ? 1.644 -26.683 -9.759 1.00 80.00 613 GLY A O 1
ATOM 4690 N N . PHE A 1 614 ? -0.187 -27.890 -9.330 1.00 89.25 614 PHE A N 1
ATOM 4691 C CA . PHE A 1 614 ? 0.499 -29.048 -8.767 1.00 89.25 614 PHE A CA 1
ATOM 4692 C C . PHE A 1 614 ? -0.323 -30.309 -9.017 1.00 89.25 614 PHE A C 1
ATOM 4694 O O . PHE A 1 614 ? -1.516 -30.242 -9.333 1.00 89.25 614 PHE A O 1
ATOM 4701 N N . GLY A 1 615 ? 0.294 -31.460 -8.788 1.00 92.44 615 GLY A N 1
ATOM 4702 C CA . GLY A 1 615 ? -0.443 -32.692 -8.595 1.00 92.44 615 GLY A CA 1
ATOM 4703 C C . GLY A 1 615 ? 0.324 -33.734 -7.807 1.00 92.44 615 GLY A C 1
ATOM 4704 O O . GLY A 1 615 ? 1.552 -33.720 -7.710 1.00 92.44 615 GLY A O 1
ATOM 4705 N N . VAL A 1 616 ? -0.440 -34.631 -7.199 1.00 95.50 616 VAL A N 1
ATOM 4706 C CA . VAL A 1 616 ? 0.050 -35.754 -6.409 1.00 95.50 616 VAL A CA 1
ATOM 4707 C C . VAL A 1 616 ? -0.706 -36.994 -6.846 1.00 95.50 616 VAL A C 1
ATOM 4709 O O . VAL A 1 616 ? -1.933 -36.997 -6.867 1.00 95.50 616 VAL A O 1
ATOM 4712 N N . GLY A 1 617 ? 0.034 -38.040 -7.184 1.00 95.50 617 GLY A N 1
ATOM 4713 C CA . GLY A 1 617 ? -0.486 -39.355 -7.499 1.00 95.50 617 GLY A CA 1
ATOM 4714 C C . GLY A 1 617 ? 0.067 -40.415 -6.553 1.00 95.50 617 GLY A C 1
ATOM 4715 O O . GLY A 1 617 ? 1.240 -40.368 -6.169 1.00 95.50 617 GLY A O 1
ATOM 4716 N N . TRP A 1 618 ? -0.765 -41.371 -6.158 1.00 95.00 618 TRP A N 1
ATOM 4717 C CA . TRP A 1 618 ? -0.380 -42.467 -5.271 1.00 95.00 618 TRP A CA 1
ATOM 4718 C C . TRP A 1 618 ? -1.126 -43.758 -5.613 1.00 95.00 618 TRP A C 1
ATOM 4720 O O . TRP A 1 618 ? -2.170 -43.735 -6.261 1.00 95.00 618 TRP A O 1
ATOM 4730 N N . TYR A 1 619 ? -0.582 -44.885 -5.157 1.00 92.06 619 TYR A N 1
ATOM 4731 C CA . TYR A 1 619 ? -1.257 -46.182 -5.188 1.00 92.06 619 TYR A CA 1
ATOM 4732 C C . TYR A 1 619 ? -1.710 -46.563 -3.783 1.00 92.06 619 TYR A C 1
ATOM 4734 O O . TYR A 1 619 ? -1.071 -46.191 -2.795 1.00 92.06 619 TYR A O 1
ATOM 4742 N N . ASP A 1 620 ? -2.800 -47.313 -3.683 1.00 85.25 620 ASP A N 1
ATOM 4743 C CA . ASP A 1 620 ? -3.288 -47.765 -2.389 1.00 85.25 620 ASP A CA 1
ATOM 4744 C C . ASP A 1 620 ? -2.312 -48.737 -1.723 1.00 85.25 620 ASP A C 1
ATOM 4746 O O . ASP A 1 620 ? -1.669 -49.576 -2.354 1.00 85.25 620 ASP A O 1
ATOM 4750 N N . SER A 1 621 ? -2.185 -48.597 -0.404 1.00 75.69 621 SER A N 1
ATOM 4751 C CA . SER A 1 621 ? -1.307 -49.453 0.402 1.00 75.69 621 SER A CA 1
ATOM 4752 C C . SER A 1 621 ? -1.826 -50.884 0.561 1.00 75.69 621 SER A C 1
ATOM 4754 O O . SER A 1 621 ? -1.043 -51.787 0.856 1.00 75.69 621 SER A O 1
ATOM 4756 N N . VAL A 1 622 ? -3.130 -51.086 0.363 1.00 75.19 622 VAL A N 1
ATOM 4757 C CA . VAL A 1 622 ? -3.815 -52.377 0.425 1.00 75.19 622 VAL A CA 1
ATOM 4758 C C . VAL A 1 622 ? -4.524 -52.572 -0.905 1.00 75.19 622 VAL A C 1
ATOM 4760 O O . VAL A 1 622 ? -5.249 -51.687 -1.346 1.00 75.19 622 VAL A O 1
ATOM 4763 N N . HIS A 1 623 ? -4.293 -53.714 -1.551 1.00 71.31 623 HIS A N 1
ATOM 4764 C CA . HIS A 1 623 ? -4.994 -54.041 -2.784 1.00 71.31 623 HIS A CA 1
ATOM 4765 C C . HIS A 1 623 ? -6.454 -54.375 -2.471 1.00 71.31 623 HIS A C 1
ATOM 4767 O O . HIS A 1 623 ? -6.719 -55.301 -1.704 1.00 71.31 623 HIS A O 1
ATOM 4773 N N . ASP A 1 624 ? -7.366 -53.626 -3.078 1.00 72.19 624 ASP A N 1
ATOM 4774 C CA . ASP A 1 624 ? -8.800 -53.883 -3.062 1.00 72.19 624 ASP A CA 1
ATOM 4775 C C . ASP A 1 624 ? -9.240 -54.233 -4.491 1.00 72.19 624 ASP A C 1
ATOM 4777 O O . ASP A 1 624 ? -9.001 -53.467 -5.430 1.00 72.19 624 ASP A O 1
ATOM 4781 N N . GLU A 1 625 ? -9.837 -55.413 -4.669 1.00 72.75 625 GLU A N 1
ATOM 4782 C CA . GLU A 1 625 ? -10.303 -55.874 -5.981 1.00 72.75 625 GLU A CA 1
ATOM 4783 C C . GLU A 1 625 ? -11.405 -54.966 -6.555 1.00 72.75 625 GLU A C 1
ATOM 4785 O O . GLU A 1 625 ? -11.504 -54.845 -7.777 1.00 72.75 625 GLU A O 1
ATOM 4790 N N . GLU A 1 626 ? -12.192 -54.293 -5.704 1.00 70.38 626 GLU A N 1
ATOM 4791 C CA . GLU A 1 626 ? -13.271 -53.385 -6.116 1.00 70.38 626 GLU A CA 1
ATOM 4792 C C . GLU A 1 626 ? -12.728 -52.040 -6.631 1.00 70.38 626 GLU A C 1
ATOM 4794 O O . GLU A 1 626 ? -13.277 -51.468 -7.575 1.00 70.38 626 GLU A O 1
ATOM 4799 N N . LEU A 1 627 ? -11.613 -51.559 -6.066 1.00 65.94 627 LEU A N 1
ATOM 4800 C CA . LEU A 1 627 ? -10.976 -50.284 -6.439 1.00 65.94 627 LEU A CA 1
ATOM 4801 C C . LEU A 1 627 ? -10.006 -50.415 -7.629 1.00 65.94 627 LEU A C 1
ATOM 4803 O O . LEU A 1 627 ? -9.643 -49.422 -8.263 1.00 65.94 627 LEU A O 1
ATOM 4807 N N . GLY A 1 628 ? -9.604 -51.641 -7.976 1.00 70.88 628 GLY A N 1
ATOM 4808 C CA . GLY A 1 628 ? -8.698 -51.921 -9.087 1.00 70.88 628 GLY A CA 1
ATOM 4809 C C . GLY A 1 628 ? -7.228 -51.601 -8.780 1.00 70.88 628 GLY A C 1
ATOM 4810 O O . GLY A 1 628 ? -6.786 -51.572 -7.637 1.00 70.88 628 GLY A O 1
ATOM 4811 N N . SER A 1 629 ? -6.410 -51.435 -9.826 1.00 73.81 629 SER A N 1
ATOM 4812 C CA . SER A 1 629 ? -4.960 -51.163 -9.700 1.00 73.81 629 SER A CA 1
ATOM 4813 C C . SER A 1 629 ? -4.547 -49.788 -10.228 1.00 73.81 629 SER A C 1
ATOM 4815 O O . SER A 1 629 ? -3.361 -49.537 -10.431 1.00 73.81 629 SER A O 1
ATOM 4817 N N . GLN A 1 630 ? -5.513 -48.916 -10.512 1.00 83.50 630 GLN A N 1
ATOM 4818 C CA . GLN A 1 630 ? -5.235 -47.595 -11.065 1.00 83.50 630 GLN A CA 1
ATOM 4819 C C . GLN A 1 630 ? -4.693 -46.652 -9.979 1.00 83.50 630 GLN A C 1
ATOM 4821 O O . GLN A 1 630 ? -5.077 -46.768 -8.816 1.00 83.50 630 GLN A O 1
ATOM 4826 N N . PRO A 1 631 ? -3.802 -45.715 -10.333 1.00 91.62 631 PRO A N 1
ATOM 4827 C CA . PRO A 1 631 ? -3.349 -44.694 -9.400 1.00 91.62 631 PRO A CA 1
ATOM 4828 C C . PRO A 1 631 ? -4.470 -43.696 -9.085 1.00 91.62 631 PRO A C 1
ATOM 4830 O O . PRO A 1 631 ? -5.211 -43.268 -9.972 1.00 91.62 631 PRO A O 1
ATOM 4833 N N . CYS A 1 632 ? -4.525 -43.239 -7.838 1.00 92.75 632 CYS A N 1
ATOM 4834 C CA . CYS A 1 632 ? -5.303 -42.065 -7.461 1.00 92.75 632 CYS A CA 1
ATOM 4835 C C . CYS A 1 632 ? -4.494 -40.804 -7.773 1.00 92.75 632 CYS A C 1
ATOM 4837 O O . CYS A 1 632 ? -3.333 -40.719 -7.377 1.00 92.75 632 CYS A O 1
ATOM 4839 N N . ILE A 1 633 ? -5.096 -39.825 -8.455 1.00 94.00 633 ILE A N 1
ATOM 4840 C CA . ILE A 1 633 ? -4.445 -38.561 -8.826 1.00 94.00 633 ILE A CA 1
ATOM 4841 C C . ILE A 1 633 ? -5.273 -37.383 -8.320 1.00 94.00 633 ILE A C 1
ATOM 4843 O O . ILE A 1 633 ? -6.472 -37.286 -8.573 1.00 94.00 633 ILE A O 1
ATOM 4847 N N . PHE A 1 634 ? -4.605 -36.459 -7.636 1.00 94.44 634 PHE A N 1
ATOM 4848 C CA . PHE A 1 634 ? -5.150 -35.172 -7.234 1.00 94.44 634 PHE A CA 1
ATOM 4849 C C . PHE A 1 634 ? -4.305 -34.049 -7.834 1.00 94.44 634 PHE A C 1
ATOM 4851 O O . PHE A 1 634 ? -3.150 -33.867 -7.455 1.00 94.44 634 PHE A O 1
ATOM 4858 N N . THR A 1 635 ? -4.887 -33.286 -8.755 1.00 92.50 635 THR A N 1
ATOM 4859 C CA . THR A 1 635 ? -4.262 -32.133 -9.418 1.00 92.50 635 THR A CA 1
ATOM 4860 C C . THR A 1 635 ? -5.053 -30.861 -9.138 1.00 92.50 635 THR A C 1
ATOM 4862 O O . THR A 1 635 ? -6.264 -30.899 -8.929 1.00 92.50 635 THR A O 1
ATOM 4865 N N . SER A 1 636 ? -4.386 -29.710 -9.169 1.00 87.50 636 SER A N 1
ATOM 4866 C CA . SER A 1 636 ? -5.035 -28.398 -9.125 1.00 87.50 636 SER A CA 1
ATOM 4867 C C . SER A 1 636 ? -4.224 -27.372 -9.910 1.00 87.50 636 SER A C 1
ATOM 4869 O O . SER A 1 636 ? -3.005 -27.487 -10.018 1.00 87.50 636 SER A O 1
ATOM 4871 N N . VAL A 1 637 ? -4.901 -26.346 -10.428 1.00 83.38 637 VAL A N 1
ATOM 4872 C CA . VAL A 1 637 ? -4.271 -25.149 -11.016 1.00 83.38 637 VAL A CA 1
ATOM 4873 C C . VAL A 1 637 ? -3.908 -24.098 -9.964 1.00 83.38 637 VAL A C 1
ATOM 4875 O O . VAL A 1 637 ? -3.173 -23.162 -10.252 1.00 83.38 637 VAL A O 1
ATOM 4878 N N . THR A 1 638 ? -4.417 -24.240 -8.736 1.00 80.88 638 THR A N 1
ATOM 4879 C CA . THR A 1 638 ? -4.072 -23.356 -7.617 1.00 80.88 638 THR A CA 1
ATOM 4880 C C . THR A 1 638 ? -2.649 -23.629 -7.130 1.00 80.88 638 THR A C 1
ATOM 4882 O O . THR A 1 638 ? -2.243 -24.794 -7.122 1.00 80.88 638 THR A O 1
ATOM 4885 N N . PRO A 1 639 ? -1.946 -22.633 -6.574 1.00 78.81 639 PRO A N 1
ATOM 4886 C CA . PRO A 1 639 ? -0.689 -22.860 -5.873 1.00 78.81 639 PRO A CA 1
ATOM 4887 C C . PRO A 1 639 ? -0.758 -23.949 -4.793 1.00 78.81 639 PRO A C 1
ATOM 4889 O O . PRO A 1 639 ? -1.709 -23.985 -4.008 1.00 78.81 639 PRO A O 1
ATOM 4892 N N . ALA A 1 640 ? 0.265 -24.807 -4.713 1.00 78.19 640 ALA A N 1
ATOM 4893 C CA . ALA A 1 640 ? 0.283 -25.943 -3.783 1.00 78.19 640 ALA A CA 1
ATOM 4894 C C . ALA A 1 640 ? 0.216 -25.518 -2.306 1.00 78.19 640 ALA A C 1
ATOM 4896 O O . ALA A 1 640 ? -0.482 -26.149 -1.517 1.00 78.19 640 ALA A O 1
ATOM 4897 N N . TRP A 1 641 ? 0.873 -24.410 -1.940 1.00 75.81 641 TRP A N 1
ATOM 4898 C CA . TRP A 1 641 ? 0.893 -23.893 -0.563 1.00 75.81 641 TRP A CA 1
ATOM 4899 C C . TRP A 1 641 ? -0.428 -23.259 -0.120 1.00 75.81 641 TRP A C 1
ATOM 4901 O O . TRP A 1 641 ? -0.641 -23.087 1.076 1.00 75.81 641 TRP A O 1
ATOM 4911 N N . ASN A 1 642 ? -1.316 -22.925 -1.062 1.00 74.75 642 ASN A N 1
ATOM 4912 C CA . ASN A 1 642 ? -2.615 -22.314 -0.774 1.00 74.75 642 ASN A CA 1
ATOM 4913 C C . ASN A 1 642 ? -3.785 -23.303 -0.944 1.00 74.75 642 ASN A C 1
ATOM 4915 O O . ASN A 1 642 ? -4.952 -22.916 -0.922 1.00 74.75 642 ASN A O 1
ATOM 4919 N N . ASN A 1 643 ? -3.500 -24.594 -1.148 1.00 81.56 643 ASN A N 1
ATOM 4920 C CA . ASN A 1 643 ? -4.536 -25.601 -1.330 1.00 81.56 643 ASN A CA 1
ATOM 4921 C C . ASN A 1 643 ? -4.822 -26.337 -0.014 1.00 81.56 643 ASN A C 1
ATOM 4923 O O . ASN A 1 643 ? -4.165 -27.312 0.344 1.00 81.56 643 ASN A O 1
ATOM 4927 N N . VAL A 1 644 ? -5.856 -25.885 0.697 1.00 81.31 644 VAL A N 1
ATOM 4928 C CA . VAL A 1 644 ? -6.271 -26.471 1.984 1.00 81.31 644 VAL A CA 1
ATOM 4929 C C . VAL A 1 644 ? -6.632 -27.957 1.850 1.00 81.31 644 VAL A C 1
ATOM 4931 O O . VAL A 1 644 ? -6.386 -28.741 2.769 1.00 81.31 644 VAL A O 1
ATOM 4934 N N . ASN A 1 645 ? -7.180 -28.373 0.703 1.00 87.19 645 ASN A N 1
ATOM 4935 C CA . ASN A 1 645 ? -7.516 -29.776 0.458 1.00 87.19 645 ASN A CA 1
ATOM 4936 C C . ASN A 1 645 ? -6.259 -30.643 0.345 1.00 87.19 645 ASN A C 1
ATOM 4938 O O . ASN A 1 645 ? -6.237 -31.718 0.937 1.00 87.19 645 ASN A O 1
ATOM 4942 N N . LEU A 1 646 ? -5.196 -30.161 -0.309 1.00 88.50 646 LEU A N 1
ATOM 4943 C CA . LEU A 1 646 ? -3.908 -30.853 -0.352 1.00 88.50 646 LEU A CA 1
ATOM 4944 C C . LEU A 1 646 ? -3.380 -31.118 1.059 1.00 88.50 646 LEU A C 1
ATOM 4946 O O . LEU A 1 646 ? -3.027 -32.252 1.364 1.00 88.50 646 LEU A O 1
ATOM 4950 N N . THR A 1 647 ? -3.390 -30.114 1.940 1.00 83.81 647 THR A N 1
ATOM 4951 C CA . THR A 1 647 ? -2.927 -30.266 3.331 1.00 83.81 647 THR A CA 1
ATOM 4952 C C . THR A 1 647 ? -3.777 -31.274 4.108 1.00 83.81 647 THR A C 1
ATOM 4954 O O . THR A 1 647 ? -3.237 -32.142 4.796 1.00 83.81 647 THR A O 1
ATOM 4957 N N . ARG A 1 648 ? -5.109 -31.218 3.966 1.00 88.50 648 ARG A N 1
ATOM 4958 C CA . ARG A 1 648 ? -6.037 -32.157 4.625 1.00 88.50 648 ARG A CA 1
ATOM 4959 C C . ARG A 1 648 ? -5.840 -33.597 4.149 1.00 88.50 648 ARG A C 1
ATOM 4961 O O . ARG A 1 648 ? -5.806 -34.509 4.972 1.00 88.50 648 ARG A O 1
ATOM 4968 N N . LEU A 1 649 ? -5.697 -33.792 2.839 1.00 90.88 649 LEU A N 1
ATOM 4969 C CA . LEU A 1 649 ? -5.452 -35.097 2.224 1.00 90.88 649 LEU A CA 1
ATOM 4970 C C . LEU A 1 649 ? -4.068 -35.631 2.607 1.00 90.88 649 LEU A C 1
ATOM 4972 O O . LEU A 1 649 ? -3.933 -36.799 2.979 1.00 90.88 649 LEU A O 1
ATOM 4976 N N . ALA A 1 650 ? -3.052 -34.765 2.599 1.00 92.12 650 ALA A N 1
ATOM 4977 C CA . ALA A 1 650 ? -1.682 -35.139 2.917 1.00 92.12 650 ALA A CA 1
ATOM 4978 C C . ALA A 1 650 ? -1.535 -35.675 4.353 1.00 92.12 650 ALA A C 1
ATOM 4980 O O . ALA A 1 650 ? -0.713 -36.552 4.616 1.00 92.12 650 ALA A O 1
ATOM 4981 N N . GLU A 1 651 ? -2.359 -35.185 5.282 1.00 90.81 651 GLU A N 1
ATOM 4982 C CA . GLU A 1 651 ? -2.385 -35.628 6.679 1.00 90.81 651 GLU A CA 1
ATOM 4983 C C . GLU A 1 651 ? -3.081 -36.984 6.908 1.00 90.81 651 GLU A C 1
ATOM 4985 O O . GLU A 1 651 ? -3.028 -37.527 8.014 1.00 90.81 651 GLU A O 1
ATOM 4990 N N . LYS A 1 652 ? -3.745 -37.549 5.892 1.00 91.94 652 LYS A N 1
ATOM 4991 C CA . LYS A 1 652 ? -4.532 -38.789 6.031 1.00 91.94 652 LYS A CA 1
ATOM 4992 C C . LYS A 1 652 ? -4.094 -39.911 5.101 1.00 91.94 652 LYS A C 1
ATOM 4994 O O . LYS A 1 652 ? -4.201 -41.074 5.481 1.00 91.94 652 LYS A O 1
ATOM 4999 N N . ILE A 1 653 ? -3.580 -39.586 3.921 1.00 92.62 653 ILE A N 1
ATOM 5000 C CA . ILE A 1 653 ? -3.214 -40.587 2.918 1.00 92.62 653 ILE A CA 1
ATOM 5001 C C . ILE A 1 653 ? -1.827 -41.155 3.219 1.00 92.62 653 ILE A C 1
ATOM 5003 O O . ILE A 1 653 ? -0.861 -40.411 3.422 1.00 92.62 653 ILE A O 1
ATOM 5007 N N . LYS A 1 654 ? -1.731 -42.488 3.204 1.00 93.56 654 LYS A N 1
ATOM 5008 C CA . LYS A 1 654 ? -0.476 -43.237 3.281 1.00 93.56 654 LYS A CA 1
ATOM 5009 C C . LYS A 1 654 ? -0.324 -44.123 2.054 1.00 93.56 654 LYS A C 1
ATOM 5011 O O . LYS A 1 654 ? -1.246 -44.860 1.723 1.00 93.56 654 LYS A O 1
ATOM 5016 N N . SER A 1 655 ? 0.845 -44.089 1.424 1.00 94.12 655 SER A N 1
ATOM 5017 C CA . SER A 1 655 ? 1.119 -44.884 0.226 1.00 94.12 655 SER A CA 1
ATOM 5018 C C . SER A 1 655 ? 2.563 -45.401 0.195 1.00 94.12 655 SER A C 1
ATOM 5020 O O . SER A 1 655 ? 3.474 -44.680 0.611 1.00 94.12 655 SER A O 1
ATOM 5022 N N . PRO A 1 656 ? 2.807 -46.634 -0.289 1.00 92.81 656 PRO A N 1
ATOM 5023 C CA . PRO A 1 656 ? 4.155 -47.147 -0.531 1.00 92.81 656 PRO A CA 1
ATOM 5024 C C . PRO A 1 656 ? 4.822 -46.512 -1.760 1.00 92.81 656 PRO A C 1
ATOM 5026 O O . PRO A 1 656 ? 6.038 -46.623 -1.905 1.00 92.81 656 PRO A O 1
ATOM 5029 N N . LEU A 1 657 ? 4.062 -45.852 -2.639 1.00 94.88 657 LEU A N 1
ATOM 5030 C CA . LEU A 1 657 ? 4.573 -45.229 -3.856 1.00 94.88 657 LEU A CA 1
ATOM 5031 C C . LEU A 1 657 ? 3.829 -43.922 -4.174 1.00 94.88 657 LEU A C 1
ATOM 5033 O O . LEU A 1 657 ? 2.610 -43.909 -4.361 1.00 94.88 657 LEU A O 1
ATOM 5037 N N . VAL A 1 658 ? 4.574 -42.819 -4.254 1.00 96.44 658 VAL A N 1
ATOM 5038 C CA . VAL A 1 658 ? 4.028 -41.465 -4.426 1.00 96.44 658 VAL A CA 1
ATOM 5039 C C . VAL A 1 658 ? 4.802 -40.724 -5.503 1.00 96.44 658 VAL A C 1
ATOM 5041 O O . VAL A 1 658 ? 6.032 -40.682 -5.463 1.00 96.44 658 VAL A O 1
ATOM 5044 N N . PHE A 1 659 ? 4.075 -40.107 -6.427 1.00 96.81 659 PHE A N 1
ATOM 5045 C CA . PHE A 1 659 ? 4.568 -39.143 -7.405 1.00 96.81 659 PHE A CA 1
ATOM 5046 C C . PHE A 1 659 ? 3.974 -37.779 -7.055 1.00 96.81 659 PHE A C 1
ATOM 5048 O O . PHE A 1 659 ? 2.758 -37.647 -6.985 1.00 96.81 659 PHE A O 1
ATOM 5055 N N . ALA A 1 660 ? 4.796 -36.761 -6.830 1.00 94.88 660 ALA A N 1
ATOM 5056 C CA . ALA A 1 660 ? 4.311 -35.402 -6.616 1.00 94.88 660 ALA A CA 1
ATOM 5057 C C . ALA A 1 660 ? 5.081 -34.421 -7.487 1.00 94.88 660 ALA A C 1
ATOM 5059 O O . ALA A 1 660 ? 6.300 -34.525 -7.618 1.00 94.88 660 ALA A O 1
ATOM 5060 N N . HIS A 1 661 ? 4.362 -33.469 -8.073 1.00 92.38 661 HIS A N 1
ATOM 5061 C CA . HIS A 1 661 ? 4.885 -3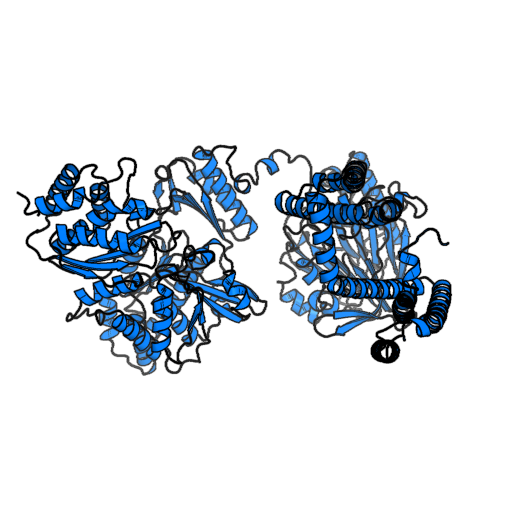2.507 -9.030 1.00 92.38 661 HIS A CA 1
ATOM 5062 C C . HIS A 1 661 ? 4.296 -31.122 -8.774 1.00 92.38 661 HIS A C 1
ATOM 5064 O O . HIS A 1 661 ? 3.111 -30.977 -8.481 1.00 92.38 661 HIS A O 1
ATOM 5070 N N . VAL A 1 662 ? 5.135 -30.101 -8.886 1.00 86.81 662 VAL A N 1
ATOM 5071 C CA . VAL A 1 662 ? 4.758 -28.691 -8.819 1.00 86.81 662 VAL A CA 1
ATOM 5072 C C . VAL A 1 662 ? 5.170 -28.037 -10.126 1.00 86.81 662 VAL A C 1
ATOM 5074 O O . VAL A 1 662 ? 6.329 -28.118 -10.549 1.00 86.81 662 VAL A O 1
ATOM 5077 N N . ARG A 1 663 ? 4.213 -27.358 -10.753 1.00 80.44 663 ARG A N 1
ATOM 5078 C CA . ARG A 1 663 ? 4.363 -26.766 -12.073 1.00 80.44 663 ARG A CA 1
ATOM 5079 C C . ARG A 1 663 ? 4.836 -25.317 -11.983 1.00 80.44 663 ARG A C 1
ATOM 5081 O O . ARG A 1 663 ? 4.334 -24.512 -11.203 1.00 80.44 663 ARG A O 1
ATOM 5088 N N . ALA A 1 664 ? 5.780 -24.989 -12.853 1.00 67.38 664 ALA A N 1
ATOM 5089 C CA . ALA A 1 664 ? 6.179 -23.631 -13.185 1.00 67.38 664 ALA A CA 1
ATOM 5090 C C . ALA A 1 664 ? 6.085 -23.514 -14.712 1.00 67.38 664 ALA A C 1
ATOM 5092 O O . ALA A 1 664 ? 6.709 -24.298 -15.430 1.00 67.38 664 ALA A O 1
ATOM 5093 N N . THR A 1 665 ? 5.212 -22.645 -15.221 1.00 58.16 665 THR A N 1
ATOM 5094 C CA . THR A 1 665 ? 4.795 -22.663 -16.630 1.00 58.16 665 THR A CA 1
ATOM 5095 C C . THR A 1 665 ? 5.943 -22.286 -17.556 1.00 58.16 665 THR A C 1
ATOM 5097 O O . THR A 1 665 ? 6.391 -21.142 -17.586 1.00 58.16 665 THR A O 1
ATOM 5100 N N . THR A 1 666 ? 6.361 -23.247 -18.378 1.00 50.59 666 THR A N 1
ATOM 5101 C CA . THR A 1 666 ? 7.286 -23.063 -19.508 1.00 50.59 666 THR A CA 1
ATOM 5102 C C . THR A 1 666 ? 6.566 -23.074 -20.858 1.00 50.59 666 THR A C 1
ATOM 5104 O O . THR A 1 666 ? 7.013 -22.418 -21.796 1.00 50.59 666 THR A O 1
ATOM 5107 N N . ALA A 1 667 ? 5.432 -23.780 -20.950 1.00 46.44 667 ALA A N 1
ATOM 5108 C CA . ALA A 1 667 ? 4.544 -23.844 -22.107 1.00 46.44 667 ALA A CA 1
ATOM 5109 C C . ALA A 1 667 ? 3.130 -24.325 -21.705 1.00 46.44 667 ALA A C 1
ATOM 5111 O O . ALA A 1 667 ? 2.956 -25.045 -20.715 1.00 46.44 667 ALA A O 1
ATOM 5112 N N . GLY A 1 668 ? 2.125 -23.956 -22.506 1.00 51.53 668 GLY A N 1
ATOM 5113 C CA . GLY A 1 668 ? 0.726 -24.366 -22.332 1.00 51.53 668 GLY A CA 1
ATOM 5114 C C . GLY A 1 668 ? -0.106 -23.425 -21.455 1.00 51.53 668 GLY A C 1
ATOM 5115 O O . GLY A 1 668 ? 0.417 -22.630 -20.680 1.00 51.53 668 GLY A O 1
ATOM 5116 N N . THR A 1 669 ? -1.428 -23.515 -21.585 1.00 60.59 669 THR A N 1
ATOM 5117 C CA . THR A 1 669 ? -2.391 -22.742 -20.784 1.00 60.59 669 THR A CA 1
ATOM 5118 C C . THR A 1 669 ? -2.416 -23.220 -19.325 1.00 60.59 669 THR A C 1
ATOM 5120 O O . THR A 1 669 ? -2.016 -24.347 -19.009 1.00 60.59 669 THR A O 1
ATOM 5123 N N . LEU A 1 670 ? -2.872 -22.364 -18.410 1.00 71.25 670 LEU A N 1
ATOM 5124 C CA . LEU A 1 670 ? -3.180 -22.741 -17.028 1.00 71.25 670 LEU A CA 1
ATOM 5125 C C . LEU A 1 670 ? -4.473 -23.572 -17.041 1.00 71.25 670 LEU A C 1
ATOM 5127 O O . LEU A 1 670 ? -5.573 -23.035 -16.988 1.00 71.25 670 LEU A O 1
ATOM 5131 N N . SER A 1 671 ? -4.327 -24.885 -17.220 1.00 78.31 671 SER A N 1
ATOM 5132 C CA . SER A 1 671 ? -5.421 -25.859 -17.218 1.00 78.31 671 SER A CA 1
ATOM 5133 C C . SER A 1 671 ? -5.068 -27.020 -16.303 1.00 78.31 671 SER A C 1
ATOM 5135 O O . SER A 1 671 ? -3.895 -27.386 -16.197 1.00 78.31 671 SER A O 1
ATOM 5137 N N . LEU A 1 672 ? -6.094 -27.621 -15.701 1.00 81.62 672 LEU A N 1
ATOM 5138 C CA . LEU A 1 672 ? -5.973 -28.848 -14.922 1.00 81.62 672 LEU A CA 1
ATOM 5139 C C . LEU A 1 672 ? -5.337 -29.970 -15.759 1.00 81.62 672 LEU A C 1
ATOM 5141 O O . LEU A 1 672 ? -4.478 -30.686 -15.256 1.00 81.62 672 LEU A O 1
ATOM 5145 N N . ASP A 1 673 ? -5.682 -30.051 -17.050 1.00 84.50 673 ASP A N 1
ATOM 5146 C CA . ASP A 1 673 ? -5.159 -31.050 -17.999 1.00 84.50 673 ASP A CA 1
ATOM 5147 C C . ASP A 1 673 ? -3.640 -30.983 -18.194 1.00 84.50 673 ASP A C 1
ATOM 5149 O O . ASP A 1 673 ? -3.028 -31.937 -18.669 1.00 84.50 673 ASP A O 1
ATOM 5153 N N . ASN A 1 674 ? -3.024 -29.853 -17.842 1.00 85.25 674 ASN A N 1
ATOM 5154 C CA . ASN A 1 674 ? -1.591 -29.628 -17.983 1.00 85.25 674 ASN A CA 1
ATOM 5155 C C . ASN A 1 674 ? -0.813 -29.883 -16.676 1.00 85.25 674 ASN A C 1
ATOM 5157 O O . ASN A 1 674 ? 0.405 -29.692 -16.657 1.00 85.25 674 ASN A O 1
ATOM 5161 N N . CYS A 1 675 ? -1.485 -30.283 -15.591 1.00 86.94 675 CYS A N 1
ATOM 5162 C CA . CYS A 1 675 ? -0.855 -30.592 -14.308 1.00 86.94 675 CYS A CA 1
ATOM 5163 C C . CYS A 1 675 ? -0.457 -32.073 -14.231 1.00 86.94 675 CYS A C 1
ATOM 5165 O O . CYS A 1 675 ? -1.266 -32.961 -14.476 1.00 86.94 675 CYS A O 1
ATOM 5167 N N . HIS A 1 676 ? 0.794 -32.341 -13.859 1.00 88.38 676 HIS A N 1
ATOM 5168 C CA . HIS A 1 676 ? 1.297 -33.699 -13.635 1.00 88.38 676 HIS A CA 1
ATOM 5169 C C . HIS A 1 676 ? 0.901 -34.186 -12.228 1.00 88.38 676 HIS A C 1
ATOM 5171 O O . HIS A 1 676 ? 0.766 -33.347 -11.336 1.00 88.38 676 HIS A O 1
ATOM 5177 N N . PRO A 1 677 ? 0.835 -35.504 -11.965 1.00 93.81 677 PRO A N 1
ATOM 5178 C CA . PRO A 1 677 ? 1.031 -36.614 -12.903 1.00 93.81 677 PRO A CA 1
ATOM 5179 C C . PRO A 1 677 ? -0.198 -36.897 -13.784 1.00 93.81 677 PRO A C 1
ATOM 5181 O O . PRO A 1 677 ? -1.321 -36.607 -13.389 1.00 93.81 677 PRO A O 1
ATOM 5184 N N . TRP A 1 678 ? 0.018 -37.523 -14.946 1.00 94.12 678 TRP A N 1
ATOM 5185 C CA . TRP A 1 678 ? -1.056 -38.132 -15.751 1.00 94.12 678 TRP A CA 1
ATOM 5186 C C . TRP A 1 678 ? -1.114 -39.639 -15.531 1.00 94.12 678 TRP A C 1
ATOM 5188 O O . TRP A 1 678 ? -0.074 -40.251 -15.277 1.00 94.12 678 TRP A O 1
ATOM 5198 N N . SER A 1 679 ? -2.296 -40.237 -15.698 1.00 94.31 679 SER A N 1
ATOM 5199 C CA . SER A 1 679 ? -2.484 -41.689 -15.679 1.00 94.31 679 SER A CA 1
ATOM 5200 C C . SER A 1 679 ? -2.954 -42.253 -17.018 1.00 94.31 679 SER A C 1
ATOM 5202 O O . SER A 1 679 ? -3.696 -41.610 -17.756 1.00 94.31 679 SER A O 1
ATOM 5204 N N . PHE A 1 680 ? -2.535 -43.485 -17.312 1.00 93.25 680 PHE A N 1
ATOM 5205 C CA . PHE A 1 680 ? -3.119 -44.336 -18.351 1.00 93.25 680 PHE A CA 1
ATOM 5206 C C . PHE A 1 680 ? -3.119 -45.782 -17.849 1.00 93.25 680 PHE A C 1
ATOM 5208 O O . PHE A 1 680 ? -2.058 -46.380 -17.658 1.00 93.25 680 PHE A O 1
ATOM 5215 N N . GLY A 1 681 ? -4.300 -46.336 -17.566 1.00 90.94 681 GLY A N 1
ATOM 5216 C CA . GLY A 1 681 ? -4.413 -47.641 -16.912 1.00 90.94 681 GLY A CA 1
ATOM 5217 C C . GLY A 1 681 ? -3.665 -47.669 -15.572 1.00 90.94 681 GLY A C 1
ATOM 5218 O O . GLY A 1 681 ? -3.939 -46.862 -14.685 1.00 90.94 681 GLY A O 1
ATOM 5219 N N . LYS A 1 682 ? -2.703 -48.589 -15.430 1.00 90.75 682 LYS A N 1
ATOM 5220 C CA . LYS A 1 682 ? -1.851 -48.723 -14.232 1.00 90.75 682 LYS A CA 1
ATOM 5221 C C . LYS A 1 682 ? -0.631 -47.790 -14.243 1.00 90.75 682 LYS A C 1
ATOM 5223 O O . LYS A 1 682 ? 0.188 -47.885 -13.346 1.00 90.75 682 LYS A O 1
ATOM 5228 N N . LEU A 1 683 ? -0.434 -46.961 -15.270 1.00 95.44 683 LEU A N 1
ATOM 5229 C CA . LEU A 1 683 ? 0.779 -46.153 -15.421 1.00 95.44 683 LEU A CA 1
ATOM 5230 C C . LEU A 1 683 ? 0.553 -44.719 -14.944 1.00 95.44 683 LEU A C 1
ATOM 5232 O O . LEU A 1 683 ? -0.454 -44.116 -15.300 1.00 95.44 683 LEU A O 1
ATOM 5236 N N . MET A 1 684 ? 1.521 -44.157 -14.214 1.00 96.50 684 MET A N 1
ATOM 5237 C CA . MET A 1 684 ? 1.633 -42.718 -13.943 1.00 96.50 684 MET A CA 1
ATOM 5238 C C . MET A 1 684 ? 2.859 -42.118 -14.624 1.00 96.50 684 MET A C 1
ATOM 5240 O O . MET A 1 684 ? 3.923 -42.740 -14.617 1.00 96.50 684 MET A O 1
ATOM 5244 N N . TRP A 1 685 ? 2.737 -40.886 -15.123 1.00 96.31 685 TRP A N 1
ATOM 5245 C CA . TRP A 1 685 ? 3.806 -40.158 -15.813 1.00 96.31 685 TRP A CA 1
ATOM 5246 C C . TRP A 1 685 ? 4.026 -38.743 -15.267 1.00 96.31 685 TRP A C 1
ATOM 5248 O O . TRP A 1 685 ? 3.072 -38.000 -15.033 1.00 96.31 685 TRP A O 1
ATOM 5258 N N . MET A 1 686 ? 5.295 -38.346 -15.133 1.00 95.06 686 MET A N 1
ATOM 5259 C CA . MET A 1 686 ? 5.732 -36.970 -14.871 1.00 95.06 686 MET A CA 1
ATOM 5260 C C . MET A 1 686 ? 6.905 -36.594 -15.777 1.00 95.06 686 MET A C 1
ATOM 5262 O O . MET A 1 686 ? 7.714 -37.435 -16.163 1.00 95.06 686 MET A O 1
ATOM 5266 N N . HIS A 1 687 ? 7.044 -35.302 -16.052 1.00 92.19 687 HIS A N 1
ATOM 5267 C CA . HIS A 1 687 ? 8.190 -34.742 -16.758 1.00 92.19 687 HIS A CA 1
ATOM 5268 C C . HIS A 1 687 ? 8.713 -33.492 -16.040 1.00 92.19 687 HIS A C 1
ATOM 5270 O O . HIS A 1 687 ? 7.932 -32.658 -15.573 1.00 92.19 687 HIS A O 1
ATOM 5276 N N . ASN A 1 688 ? 10.035 -33.359 -15.946 1.00 88.56 688 ASN A N 1
ATOM 5277 C CA . ASN A 1 688 ? 10.697 -32.129 -15.525 1.00 88.56 688 ASN A CA 1
ATOM 5278 C C . ASN A 1 688 ? 11.718 -31.690 -16.572 1.00 88.56 688 ASN A C 1
ATOM 5280 O O . ASN A 1 688 ? 12.803 -32.258 -16.678 1.00 88.56 688 ASN A O 1
ATOM 5284 N N . GLY A 1 689 ? 11.352 -30.691 -17.360 1.00 86.38 689 GLY A N 1
ATOM 5285 C CA . GLY A 1 689 ? 12.122 -30.275 -18.519 1.00 86.38 689 GLY A CA 1
ATOM 5286 C C . GLY A 1 689 ? 11.200 -29.805 -19.633 1.00 86.38 689 GLY A C 1
ATOM 5287 O O . GLY A 1 689 ? 10.053 -29.434 -19.385 1.00 86.38 689 GLY A O 1
ATOM 5288 N N . GLY A 1 690 ? 11.716 -29.807 -20.854 1.00 88.81 690 GLY A N 1
ATOM 5289 C CA . GLY A 1 690 ? 10.996 -29.389 -22.046 1.00 88.81 690 GLY A CA 1
ATOM 5290 C C . GLY A 1 690 ? 11.654 -29.944 -23.304 1.00 88.81 690 GLY A C 1
ATOM 5291 O O . GLY A 1 690 ? 12.882 -30.073 -23.378 1.00 88.81 690 GLY A O 1
ATOM 5292 N N . ILE A 1 691 ? 10.827 -30.259 -24.295 1.00 90.94 691 ILE A N 1
ATOM 5293 C CA . ILE A 1 691 ? 11.262 -30.638 -25.635 1.00 90.94 691 ILE A CA 1
ATOM 5294 C C . ILE A 1 691 ? 11.431 -29.358 -26.455 1.00 90.94 691 ILE A C 1
ATOM 5296 O O . ILE A 1 691 ? 10.485 -28.588 -26.651 1.00 90.94 691 ILE A O 1
ATOM 5300 N N . ALA A 1 692 ? 12.654 -29.124 -26.923 1.00 87.62 692 ALA A N 1
ATOM 5301 C CA . ALA A 1 692 ? 13.015 -27.920 -27.652 1.00 87.62 692 ALA A CA 1
ATOM 5302 C C . ALA A 1 692 ? 12.183 -27.776 -28.931 1.00 87.62 692 ALA A C 1
ATOM 5304 O O . ALA A 1 692 ? 12.002 -28.727 -29.690 1.00 87.62 692 ALA A O 1
ATOM 5305 N N . GLU A 1 693 ? 11.656 -26.569 -29.148 1.00 86.06 693 GLU A N 1
ATOM 5306 C CA . GLU A 1 693 ? 10.837 -26.215 -30.312 1.00 86.06 693 GLU A CA 1
ATOM 5307 C C . GLU A 1 693 ? 9.709 -27.216 -30.647 1.00 86.06 693 GLU A C 1
ATOM 5309 O O . GLU A 1 693 ? 9.371 -27.426 -31.816 1.00 86.06 693 GLU A O 1
ATOM 5314 N N . PHE A 1 694 ? 9.067 -27.789 -29.617 1.00 89.94 694 PHE A N 1
ATOM 5315 C CA . PHE A 1 694 ? 8.008 -28.793 -29.764 1.00 89.94 694 PHE A CA 1
ATOM 5316 C C . PHE A 1 694 ? 6.946 -28.492 -30.846 1.00 89.94 694 PHE A C 1
ATOM 5318 O O . PHE A 1 694 ? 6.583 -29.424 -31.567 1.00 89.94 694 PHE A O 1
ATOM 5325 N N . PRO A 1 695 ? 6.460 -27.244 -31.055 1.00 89.12 695 PRO A N 1
ATOM 5326 C CA . PRO A 1 695 ? 5.497 -26.951 -32.119 1.00 89.12 695 PRO A CA 1
ATOM 5327 C C . PRO A 1 695 ? 5.925 -27.398 -33.526 1.00 89.12 695 PRO A C 1
ATOM 5329 O O . PRO A 1 695 ? 5.055 -27.761 -34.318 1.00 89.12 695 PRO A O 1
ATOM 5332 N N . LYS A 1 696 ? 7.233 -27.424 -33.830 1.00 90.12 696 LYS A N 1
ATOM 5333 C CA . LYS A 1 696 ? 7.759 -27.884 -35.127 1.00 90.12 696 LYS A CA 1
ATOM 5334 C C . LYS A 1 696 ? 7.594 -29.391 -35.318 1.00 90.12 696 LYS A C 1
ATOM 5336 O O . LYS A 1 696 ? 7.193 -29.837 -36.386 1.00 90.12 696 LYS A O 1
ATOM 5341 N N . ILE A 1 697 ? 7.824 -30.175 -34.265 1.00 92.69 697 ILE A N 1
ATOM 5342 C CA . ILE A 1 697 ? 7.725 -31.642 -34.320 1.00 92.69 697 ILE A CA 1
ATOM 5343 C C . ILE A 1 697 ? 6.337 -32.173 -33.932 1.00 92.69 697 ILE A C 1
ATOM 5345 O O . ILE A 1 697 ? 6.021 -33.328 -34.223 1.00 92.69 697 ILE A O 1
ATOM 5349 N N . LYS A 1 698 ? 5.482 -31.345 -33.314 1.00 92.56 698 LYS A N 1
ATOM 5350 C CA . LYS A 1 698 ? 4.176 -31.739 -32.757 1.00 92.56 698 LYS A CA 1
ATOM 5351 C C . LYS A 1 698 ? 3.307 -32.484 -33.763 1.00 92.56 698 LYS A C 1
ATOM 5353 O O . LYS A 1 698 ? 2.809 -33.561 -33.453 1.00 92.56 698 LYS A O 1
ATOM 5358 N N . ARG A 1 699 ? 3.146 -31.941 -34.973 1.00 92.50 699 ARG A N 1
ATOM 5359 C CA . ARG A 1 699 ? 2.310 -32.559 -36.017 1.00 92.50 699 ARG A CA 1
ATOM 5360 C C . ARG A 1 699 ? 2.830 -33.940 -36.419 1.00 92.50 699 ARG A C 1
ATOM 5362 O O . ARG A 1 699 ? 2.040 -34.858 -36.620 1.00 92.50 699 ARG A O 1
ATOM 5369 N N . ARG A 1 700 ? 4.151 -34.087 -36.528 1.00 92.88 700 ARG A N 1
ATOM 5370 C CA . ARG A 1 700 ? 4.794 -35.353 -36.890 1.00 92.88 700 ARG A CA 1
ATOM 5371 C C . ARG A 1 700 ? 4.629 -36.392 -35.784 1.00 92.88 700 ARG A C 1
ATOM 5373 O O . ARG A 1 700 ? 4.271 -37.528 -36.084 1.00 92.88 700 ARG A O 1
ATOM 5380 N N . LEU A 1 701 ? 4.807 -35.987 -34.525 1.00 93.88 701 LEU A N 1
ATOM 5381 C CA . LEU A 1 701 ? 4.540 -36.843 -33.370 1.00 93.88 701 LEU A CA 1
ATOM 5382 C C . LEU A 1 701 ? 3.076 -37.290 -33.353 1.00 93.88 701 LEU A C 1
ATOM 5384 O O . LEU A 1 701 ? 2.814 -38.482 -33.272 1.00 93.88 701 LEU A O 1
ATOM 5388 N N . GLN A 1 702 ? 2.135 -36.358 -33.514 1.00 93.94 702 GLN A N 1
ATOM 5389 C CA . GLN A 1 702 ? 0.702 -36.652 -33.561 1.00 93.94 702 GLN A CA 1
ATOM 5390 C C . GLN A 1 702 ? 0.345 -37.668 -34.649 1.00 93.94 702 GLN A C 1
ATOM 5392 O O . GLN A 1 702 ? -0.377 -38.616 -34.373 1.00 93.94 702 GLN A O 1
ATOM 5397 N N . SER A 1 703 ? 0.898 -37.516 -35.856 1.00 93.56 703 SER A N 1
ATOM 5398 C CA . SER A 1 703 ? 0.646 -38.445 -36.969 1.00 93.56 703 SER A CA 1
ATOM 5399 C C . SER A 1 703 ? 1.224 -39.849 -36.772 1.00 93.56 703 SER A C 1
ATOM 5401 O O . SER A 1 703 ? 0.853 -40.765 -37.497 1.00 93.56 703 SER A O 1
ATOM 5403 N N . TYR A 1 704 ? 2.160 -40.012 -35.835 1.00 93.81 704 TYR A N 1
ATOM 5404 C CA . TYR A 1 704 ? 2.763 -41.304 -35.519 1.00 93.81 704 TYR A CA 1
ATOM 5405 C C . TYR A 1 704 ? 1.938 -42.105 -34.502 1.00 93.81 704 TYR A C 1
ATOM 5407 O O . TYR A 1 704 ? 2.093 -43.323 -34.412 1.00 93.81 704 TYR A O 1
ATOM 5415 N N . LEU A 1 705 ? 1.096 -41.437 -33.710 1.00 95.50 705 LEU A N 1
ATOM 5416 C CA . LEU A 1 705 ? 0.343 -42.079 -32.639 1.00 95.50 705 LEU A CA 1
ATOM 5417 C C . LEU A 1 705 ? -0.868 -42.849 -33.193 1.00 95.50 705 LEU A C 1
ATOM 5419 O O . LEU A 1 705 ? -1.563 -42.330 -34.064 1.00 95.50 705 LEU A O 1
ATOM 5423 N N . PRO A 1 706 ? -1.167 -44.048 -32.659 1.00 94.25 706 PRO A N 1
ATOM 5424 C CA . PRO A 1 706 ? -2.458 -44.698 -32.865 1.00 94.25 706 PRO A CA 1
ATOM 5425 C C . PRO A 1 706 ? -3.616 -43.818 -32.375 1.00 94.25 706 PRO A C 1
ATOM 5427 O O . PRO A 1 706 ? -3.458 -43.098 -31.386 1.00 94.25 706 PRO A O 1
ATOM 5430 N N . ASP A 1 707 ? -4.789 -43.938 -33.005 1.00 93.88 707 ASP A N 1
ATOM 5431 C CA . ASP A 1 707 ? -5.972 -43.109 -32.714 1.00 93.88 707 ASP A CA 1
ATOM 5432 C C . ASP A 1 707 ? -6.340 -43.079 -31.224 1.00 93.88 707 ASP A C 1
ATOM 5434 O O . ASP A 1 707 ? -6.667 -42.028 -30.680 1.00 93.88 707 ASP A O 1
ATOM 5438 N N . GLU A 1 708 ? -6.248 -44.218 -30.537 1.00 94.50 708 GLU A N 1
ATOM 5439 C CA . GLU A 1 708 ? -6.518 -44.311 -29.100 1.00 94.50 708 GLU A CA 1
ATOM 5440 C C . GLU A 1 708 ? -5.607 -43.385 -28.276 1.00 94.50 708 GLU A C 1
ATOM 5442 O O . GLU A 1 708 ? -6.080 -42.605 -27.451 1.00 94.50 708 GLU A O 1
ATOM 5447 N N . LEU A 1 709 ? -4.299 -43.430 -28.534 1.00 95.00 709 LEU A N 1
ATOM 5448 C CA . LEU A 1 709 ? -3.306 -42.647 -27.796 1.00 95.00 709 LEU A CA 1
ATOM 5449 C C . LEU A 1 709 ? -3.292 -41.179 -28.227 1.00 95.00 709 LEU A C 1
ATOM 5451 O O . LEU A 1 709 ? -2.946 -40.310 -27.429 1.00 95.00 709 LEU A O 1
ATOM 5455 N N . PHE A 1 710 ? -3.687 -40.888 -29.467 1.00 93.81 710 PHE A N 1
ATOM 5456 C CA . PHE A 1 710 ? -3.924 -39.521 -29.919 1.00 93.81 710 PHE A CA 1
ATOM 5457 C C . PHE A 1 710 ? -5.103 -38.888 -29.164 1.00 93.81 710 PHE A C 1
ATOM 5459 O O . PHE A 1 710 ? -4.980 -37.767 -28.673 1.00 93.81 710 PHE A O 1
ATOM 5466 N N . ASN A 1 711 ? -6.213 -39.621 -29.021 1.00 92.31 711 ASN A N 1
ATOM 5467 C CA . ASN A 1 711 ? -7.424 -39.148 -28.343 1.00 92.31 711 ASN A CA 1
ATOM 5468 C C . ASN A 1 711 ? -7.292 -39.099 -26.810 1.00 92.31 711 ASN A C 1
ATOM 5470 O O . ASN A 1 711 ? -8.069 -38.407 -26.157 1.00 92.31 711 ASN A O 1
ATOM 5474 N N . PHE A 1 712 ? -6.311 -39.799 -26.233 1.00 92.25 712 PHE A N 1
ATOM 5475 C CA . PHE A 1 712 ? -5.986 -39.720 -24.806 1.00 92.25 712 PHE A CA 1
ATOM 5476 C C . PHE A 1 712 ? -5.476 -38.330 -24.382 1.00 92.25 712 PHE A C 1
ATOM 5478 O O . PHE A 1 712 ? -5.686 -37.909 -23.244 1.00 92.25 712 PHE A O 1
ATOM 5485 N N . VAL A 1 713 ? -4.789 -37.610 -25.271 1.00 91.50 713 VAL A N 1
ATOM 5486 C CA . VAL A 1 713 ? -4.153 -36.337 -24.915 1.00 91.50 713 VAL A CA 1
ATOM 5487 C C . VAL A 1 713 ? -5.188 -35.212 -24.874 1.00 91.50 713 VAL A C 1
ATOM 5489 O O . VAL A 1 713 ? -5.650 -34.742 -25.911 1.00 91.50 713 VAL A O 1
ATOM 5492 N N . THR A 1 714 ? -5.520 -34.744 -23.669 1.00 86.88 714 THR A N 1
ATOM 5493 C CA . THR A 1 714 ? -6.471 -33.637 -23.446 1.00 86.88 714 THR A CA 1
ATOM 5494 C C . THR A 1 714 ? -5.803 -32.263 -23.369 1.00 86.88 714 THR A C 1
ATOM 5496 O O . THR A 1 714 ? -6.383 -31.255 -23.772 1.00 86.88 714 THR A O 1
ATOM 5499 N N . GLY A 1 715 ? -4.572 -32.207 -22.865 1.00 82.31 715 GLY A N 1
ATOM 5500 C CA . GLY A 1 715 ? -3.796 -30.990 -22.682 1.00 82.31 715 GLY A CA 1
ATOM 5501 C C . GLY A 1 715 ? -2.997 -30.583 -23.920 1.00 82.31 715 GLY A C 1
ATOM 5502 O O . GLY A 1 715 ? -3.082 -31.155 -25.010 1.00 82.31 715 GLY A O 1
ATOM 5503 N N . ASN A 1 716 ? -2.190 -29.534 -23.761 1.00 80.50 716 ASN A N 1
ATOM 5504 C CA . ASN A 1 716 ? -1.425 -28.934 -24.860 1.00 80.50 716 ASN A CA 1
ATOM 5505 C C . ASN A 1 716 ? 0.095 -28.925 -24.645 1.00 80.50 716 ASN A C 1
ATOM 5507 O O . ASN A 1 716 ? 0.808 -28.330 -25.458 1.00 80.50 716 ASN A O 1
ATOM 5511 N N . THR A 1 717 ? 0.590 -29.605 -23.609 1.00 86.88 717 THR A N 1
ATOM 5512 C CA . THR A 1 717 ? 2.019 -29.672 -23.275 1.00 86.88 717 THR A CA 1
ATOM 5513 C C . THR A 1 717 ? 2.753 -30.736 -24.087 1.00 86.88 717 THR A C 1
ATOM 5515 O O . THR A 1 717 ? 2.231 -31.813 -24.367 1.00 86.88 717 THR A O 1
ATOM 5518 N N . ASP A 1 718 ? 4.009 -30.449 -24.422 1.00 90.06 718 ASP A N 1
ATOM 5519 C CA . ASP A 1 718 ? 4.972 -31.421 -24.956 1.00 90.06 718 ASP A CA 1
ATOM 5520 C C . ASP A 1 718 ? 5.069 -32.696 -24.097 1.00 90.06 718 ASP A C 1
ATOM 5522 O O . ASP A 1 718 ? 5.208 -33.804 -24.608 1.00 90.06 718 ASP A O 1
ATOM 5526 N N . SER A 1 719 ? 4.920 -32.527 -22.788 1.00 91.44 719 SER A N 1
ATOM 5527 C CA . SER A 1 719 ? 5.060 -33.536 -21.747 1.00 91.44 719 SER A CA 1
ATOM 5528 C C . SER A 1 719 ? 3.972 -34.612 -21.807 1.00 91.44 719 SER A C 1
ATOM 5530 O O . SER A 1 719 ? 4.286 -35.794 -21.654 1.00 91.44 719 SER A O 1
ATOM 5532 N N . GLN A 1 720 ? 2.717 -34.239 -22.087 1.00 92.56 720 GLN A N 1
ATOM 5533 C CA . GLN A 1 720 ? 1.624 -35.206 -22.257 1.00 92.56 720 GLN A CA 1
ATOM 5534 C C . GLN A 1 720 ? 1.718 -35.929 -23.607 1.00 92.56 720 GLN A C 1
ATOM 5536 O O . GLN A 1 720 ? 1.489 -37.135 -23.687 1.00 92.56 720 GLN A O 1
ATOM 5541 N N . TRP A 1 721 ? 2.139 -35.225 -24.664 1.00 94.81 721 TRP A N 1
ATOM 5542 C CA . TRP A 1 721 ? 2.420 -35.851 -25.962 1.00 94.81 721 TRP A CA 1
ATOM 5543 C C . TRP A 1 721 ? 3.600 -36.833 -25.885 1.00 94.81 721 TRP A C 1
ATOM 5545 O O . TRP A 1 721 ? 3.558 -37.889 -26.515 1.00 94.81 721 TRP A O 1
ATOM 5555 N N . ALA A 1 722 ? 4.621 -36.538 -25.074 1.00 95.94 722 ALA A N 1
ATOM 5556 C CA . ALA A 1 722 ? 5.708 -37.470 -24.783 1.00 95.94 722 ALA A CA 1
ATOM 5557 C C . ALA A 1 722 ? 5.212 -38.719 -24.036 1.00 95.94 722 ALA A C 1
ATOM 5559 O O . ALA A 1 722 ? 5.686 -39.818 -24.321 1.00 95.94 722 ALA A O 1
ATOM 5560 N N . PHE A 1 723 ? 4.223 -38.578 -23.144 1.00 96.62 723 PHE A N 1
ATOM 5561 C CA . PHE A 1 723 ? 3.597 -39.728 -22.489 1.00 96.62 723 PHE A CA 1
ATOM 5562 C C . PHE A 1 723 ? 2.835 -40.607 -23.488 1.00 96.62 723 PHE A C 1
ATOM 5564 O O . PHE A 1 723 ? 3.044 -41.817 -23.516 1.00 96.62 723 PHE A O 1
ATOM 5571 N N . ALA A 1 724 ? 2.030 -40.018 -24.376 1.00 96.94 724 ALA A N 1
ATOM 5572 C CA . ALA A 1 724 ? 1.352 -40.771 -25.436 1.00 96.94 724 ALA A CA 1
ATOM 5573 C C . ALA A 1 724 ? 2.349 -41.497 -26.359 1.00 96.94 724 ALA A C 1
ATOM 5575 O O . ALA A 1 724 ? 2.144 -42.657 -26.725 1.00 96.94 724 ALA A O 1
ATOM 5576 N N . LEU A 1 725 ? 3.477 -40.853 -26.679 1.00 97.50 725 LEU A N 1
ATOM 5577 C CA . LEU A 1 725 ? 4.559 -41.493 -27.423 1.00 97.50 725 LEU A CA 1
ATOM 5578 C C . LEU A 1 725 ? 5.159 -42.668 -26.647 1.00 97.50 725 LEU A C 1
ATOM 5580 O O . LEU A 1 725 ? 5.336 -43.730 -27.238 1.00 97.50 725 LEU A O 1
ATOM 5584 N N . PHE A 1 726 ? 5.417 -42.518 -25.348 1.00 98.00 726 PHE A N 1
ATOM 5585 C CA . PHE A 1 726 ? 5.881 -43.615 -24.500 1.00 98.00 726 PHE A CA 1
ATOM 5586 C C . PHE A 1 726 ? 4.910 -44.798 -24.494 1.00 98.00 726 PHE A C 1
ATOM 5588 O O . PHE A 1 726 ? 5.339 -45.937 -24.690 1.00 98.00 726 PHE A O 1
ATOM 5595 N N . LEU A 1 727 ? 3.609 -44.536 -24.354 1.00 97.69 727 LEU A N 1
ATOM 5596 C CA . LEU A 1 727 ? 2.573 -45.570 -24.403 1.00 97.69 727 LEU A CA 1
ATOM 5597 C C . LEU A 1 727 ? 2.597 -46.327 -25.739 1.00 97.69 727 LEU A C 1
ATOM 5599 O O . LEU A 1 727 ? 2.488 -47.549 -25.746 1.00 97.69 727 LEU A O 1
ATOM 5603 N N . SER A 1 728 ? 2.855 -45.636 -26.855 1.00 97.06 728 SER A N 1
ATOM 5604 C CA . SER A 1 728 ? 2.970 -46.269 -28.181 1.00 97.06 728 SER A CA 1
ATOM 5605 C C . SER A 1 728 ? 4.191 -47.189 -28.341 1.00 97.06 728 SER A C 1
ATOM 5607 O O . SER A 1 728 ? 4.251 -47.968 -29.291 1.00 97.06 728 SER A O 1
ATOM 5609 N N . LYS A 1 729 ? 5.185 -47.091 -27.444 1.00 97.19 729 LYS A N 1
ATOM 5610 C CA . LYS A 1 729 ? 6.380 -47.957 -27.427 1.00 97.19 729 LYS A CA 1
ATOM 5611 C C . LYS A 1 729 ? 6.213 -49.189 -26.543 1.00 97.19 729 LYS A C 1
ATOM 5613 O O . LYS A 1 729 ? 7.084 -50.061 -26.534 1.00 97.19 729 LYS A O 1
ATOM 5618 N N . LEU A 1 730 ? 5.119 -49.278 -25.791 1.00 96.69 730 LEU A N 1
ATOM 5619 C CA . LEU A 1 730 ? 4.802 -50.474 -25.023 1.00 96.69 730 LEU A CA 1
ATOM 5620 C C . LEU A 1 730 ? 4.198 -51.542 -25.947 1.00 96.69 730 LEU A C 1
ATOM 5622 O O . LEU A 1 730 ? 3.415 -51.203 -26.830 1.00 96.69 730 LEU A O 1
ATOM 5626 N N . PRO A 1 731 ? 4.516 -52.836 -25.743 1.00 93.81 731 PRO A N 1
ATOM 5627 C CA . PRO A 1 731 ? 3.850 -53.919 -26.469 1.00 93.81 731 PRO A CA 1
ATOM 5628 C C . PRO A 1 731 ? 2.332 -53.936 -26.246 1.00 93.81 731 PRO A C 1
ATOM 5630 O O . PRO A 1 731 ? 1.582 -54.246 -27.163 1.00 93.81 731 PRO A O 1
ATOM 5633 N N . ASP A 1 732 ? 1.912 -53.609 -25.022 1.00 93.44 732 ASP A N 1
ATOM 5634 C CA . ASP A 1 732 ? 0.520 -53.448 -24.612 1.00 93.44 732 ASP A CA 1
ATOM 5635 C C . ASP A 1 732 ? 0.455 -52.386 -23.494 1.00 93.44 732 ASP A C 1
ATOM 5637 O O . ASP A 1 732 ? 0.944 -52.647 -22.389 1.00 93.44 732 ASP A O 1
ATOM 5641 N N . PRO A 1 733 ? -0.090 -51.181 -23.750 1.00 92.69 733 PRO A N 1
ATOM 5642 C CA . PRO A 1 733 ? -0.217 -50.136 -22.735 1.00 92.69 733 PRO A CA 1
ATOM 5643 C C . PRO A 1 733 ? -1.307 -50.429 -21.684 1.00 92.69 733 PRO A C 1
ATOM 5645 O O . PRO A 1 733 ? -1.315 -49.776 -20.641 1.00 92.69 733 PRO A O 1
ATOM 5648 N N . HIS A 1 734 ? -2.181 -51.420 -21.912 1.00 91.06 734 HIS A N 1
ATOM 5649 C CA . HIS A 1 734 ? -3.240 -51.850 -20.984 1.00 91.06 734 HIS A CA 1
ATOM 5650 C C . HIS A 1 734 ? -2.853 -53.059 -20.128 1.00 91.06 734 HIS A C 1
ATOM 5652 O O . HIS A 1 734 ? -3.676 -53.577 -19.366 1.00 91.06 734 HIS A O 1
ATOM 5658 N N . ALA A 1 735 ? -1.604 -53.518 -20.225 1.00 89.56 735 ALA A N 1
ATOM 5659 C CA . ALA A 1 735 ? -1.134 -54.665 -19.466 1.00 89.56 735 ALA A CA 1
ATOM 5660 C C . ALA A 1 735 ? -1.321 -54.455 -17.950 1.00 89.56 735 ALA A C 1
ATOM 5662 O O . ALA A 1 735 ? -1.036 -53.395 -17.393 1.00 89.56 735 ALA A O 1
ATOM 5663 N N . LYS A 1 736 ? -1.754 -55.507 -17.244 1.00 84.50 736 LYS A N 1
ATOM 5664 C CA . LYS A 1 736 ? -1.936 -55.469 -15.777 1.00 84.50 736 LYS A CA 1
ATOM 5665 C C . LYS A 1 736 ? -0.614 -55.393 -15.001 1.00 84.50 736 LYS A C 1
ATOM 5667 O O . LYS A 1 736 ? -0.592 -54.986 -13.841 1.00 84.50 736 LYS A O 1
ATOM 5672 N N . THR A 1 737 ? 0.484 -55.820 -15.619 1.00 86.31 737 THR A N 1
ATOM 5673 C CA . THR A 1 737 ? 1.820 -55.873 -15.013 1.00 86.31 737 THR A CA 1
ATOM 5674 C C . THR A 1 737 ? 2.872 -55.538 -16.055 1.00 86.31 737 THR A C 1
ATOM 5676 O O . THR A 1 737 ? 2.825 -56.089 -17.158 1.00 86.31 737 THR A O 1
ATOM 5679 N N . PHE A 1 738 ? 3.866 -54.728 -15.691 1.00 92.56 738 PHE A N 1
ATOM 5680 C CA . PHE A 1 738 ? 4.963 -54.377 -16.582 1.00 92.56 738 PHE A CA 1
ATOM 5681 C C . PHE A 1 738 ? 6.287 -54.880 -16.015 1.00 92.56 738 PHE A C 1
ATOM 5683 O O . PHE A 1 738 ? 6.660 -54.612 -14.876 1.00 92.56 738 PHE A O 1
ATOM 5690 N N . ALA A 1 739 ? 7.057 -55.603 -16.827 1.00 93.06 739 ALA A N 1
ATOM 5691 C CA . ALA A 1 739 ? 8.414 -55.941 -16.427 1.00 93.06 739 ALA A CA 1
ATOM 5692 C C . ALA A 1 739 ? 9.300 -54.674 -16.486 1.00 93.06 739 ALA A C 1
ATOM 5694 O O . ALA A 1 739 ? 9.248 -53.958 -17.490 1.00 93.06 739 ALA A O 1
ATOM 5695 N N . PRO A 1 740 ? 10.190 -54.413 -15.502 1.00 93.25 740 PRO A N 1
ATOM 5696 C CA . PRO A 1 740 ? 10.993 -53.181 -15.463 1.00 93.25 740 PRO A CA 1
ATOM 5697 C C . PRO A 1 740 ? 11.804 -52.919 -16.741 1.00 93.25 740 PRO A C 1
ATOM 5699 O O . PRO A 1 740 ? 11.987 -51.778 -17.160 1.00 93.25 740 PRO A O 1
ATOM 5702 N N . HIS A 1 741 ? 12.280 -53.985 -17.392 1.00 92.94 741 HIS A N 1
ATOM 5703 C CA . HIS A 1 741 ? 13.043 -53.883 -18.634 1.00 92.94 741 HIS A CA 1
ATOM 5704 C C . HIS A 1 741 ? 12.194 -53.422 -19.832 1.00 92.94 741 HIS A C 1
ATOM 5706 O O . HIS A 1 741 ? 12.752 -52.816 -20.746 1.00 92.94 741 HIS A O 1
ATOM 5712 N N . VAL A 1 742 ? 10.878 -53.680 -19.825 1.00 96.06 742 VAL A N 1
ATOM 5713 C CA . VAL A 1 742 ? 9.931 -53.222 -20.856 1.00 96.06 742 VAL A CA 1
ATOM 5714 C C . VAL A 1 742 ? 9.726 -51.717 -20.731 1.00 96.06 742 VAL A C 1
ATOM 5716 O O . VAL A 1 742 ? 9.933 -51.006 -21.710 1.00 96.06 742 VAL A O 1
ATOM 5719 N N . LEU A 1 743 ? 9.443 -51.217 -19.520 1.00 96.69 743 LEU A N 1
ATOM 5720 C CA . LEU A 1 743 ? 9.321 -49.775 -19.253 1.00 96.69 743 LEU A CA 1
ATOM 5721 C C . LEU A 1 743 ? 10.617 -49.030 -19.610 1.00 96.69 743 LEU A C 1
ATOM 5723 O O . LEU A 1 743 ? 10.590 -48.000 -20.280 1.00 96.69 743 LEU A O 1
ATOM 5727 N N . ARG A 1 744 ? 11.773 -49.596 -19.232 1.00 96.00 744 ARG A N 1
ATOM 5728 C CA . ARG A 1 744 ? 13.095 -49.064 -19.593 1.00 96.00 744 ARG A CA 1
ATOM 5729 C C . ARG A 1 744 ? 13.284 -48.982 -21.110 1.00 96.00 744 ARG A C 1
ATOM 5731 O O . ARG A 1 744 ? 13.755 -47.968 -21.615 1.00 96.00 744 ARG A O 1
ATOM 5738 N N . LYS A 1 745 ? 12.945 -50.053 -21.836 1.00 96.81 745 LYS A N 1
ATOM 5739 C CA . LYS A 1 745 ? 13.072 -50.112 -23.299 1.00 96.81 745 LYS A CA 1
ATOM 5740 C C . LYS A 1 745 ? 12.175 -49.073 -23.976 1.00 96.81 745 LYS A C 1
ATOM 5742 O O . LYS A 1 745 ? 12.680 -48.304 -24.786 1.00 96.81 745 LYS A O 1
ATOM 5747 N N . ALA A 1 746 ? 10.906 -48.990 -23.577 1.00 97.75 746 ALA A N 1
ATOM 5748 C CA . ALA A 1 746 ? 9.968 -47.995 -24.093 1.00 97.75 746 ALA A CA 1
ATOM 5749 C C . ALA A 1 746 ? 10.450 -46.555 -23.839 1.00 97.75 746 ALA A C 1
ATOM 5751 O O . ALA A 1 746 ? 10.385 -45.714 -24.735 1.00 97.75 746 ALA A O 1
ATOM 5752 N N . MET A 1 747 ? 11.024 -46.275 -22.663 1.00 97.88 747 MET A N 1
ATOM 5753 C CA . MET A 1 747 ? 11.601 -44.962 -22.344 1.00 97.88 747 MET A CA 1
ATOM 5754 C C . MET A 1 747 ? 12.791 -44.611 -23.253 1.00 97.88 747 MET A C 1
ATOM 5756 O O . MET A 1 747 ? 12.858 -43.501 -23.780 1.00 97.88 747 MET A O 1
ATOM 5760 N N . MET A 1 748 ? 13.709 -45.558 -23.486 1.00 96.94 748 MET A N 1
ATOM 5761 C CA . MET A 1 748 ? 14.836 -45.353 -24.409 1.00 96.94 748 MET A CA 1
ATOM 5762 C C . MET A 1 748 ? 14.357 -45.091 -25.842 1.00 96.94 748 MET A C 1
ATOM 5764 O O . MET A 1 748 ? 14.841 -44.168 -26.492 1.00 96.94 748 MET A O 1
ATOM 5768 N N . GLU A 1 749 ? 13.384 -45.866 -26.325 1.00 97.31 749 GLU A N 1
ATOM 5769 C CA . GLU A 1 749 ? 12.801 -45.681 -27.660 1.00 97.31 749 GLU A CA 1
ATOM 5770 C C . GLU A 1 749 ? 12.054 -44.349 -27.792 1.00 97.31 749 GLU A C 1
ATOM 5772 O O . GLU A 1 749 ? 12.073 -43.739 -28.859 1.00 97.31 749 GLU A O 1
ATOM 5777 N N . THR A 1 750 ? 11.436 -43.869 -26.710 1.00 97.81 750 THR A N 1
ATOM 5778 C CA . THR A 1 750 ? 10.769 -42.558 -26.657 1.00 97.81 750 THR A CA 1
ATOM 5779 C C . THR A 1 750 ? 11.777 -41.426 -26.835 1.00 97.81 750 THR A C 1
ATOM 5781 O O . THR A 1 750 ? 11.612 -40.603 -27.734 1.00 97.81 750 THR A O 1
ATOM 5784 N N . ILE A 1 751 ? 12.858 -41.425 -26.044 1.00 97.25 751 ILE A N 1
ATOM 5785 C CA . ILE A 1 751 ? 13.945 -40.435 -26.148 1.00 97.25 751 ILE A CA 1
ATOM 5786 C C . ILE A 1 751 ? 14.576 -40.469 -27.543 1.00 97.25 751 ILE A C 1
ATOM 5788 O O . ILE A 1 751 ? 14.716 -39.428 -28.185 1.00 97.25 751 ILE A O 1
ATOM 5792 N N . ALA A 1 752 ? 14.903 -41.664 -28.045 1.00 96.50 752 ALA A N 1
ATOM 5793 C CA . ALA A 1 752 ? 15.496 -41.828 -29.368 1.00 96.50 752 ALA A CA 1
ATOM 5794 C C . ALA A 1 752 ? 14.586 -41.280 -30.479 1.00 96.50 752 ALA A C 1
ATOM 5796 O O . ALA A 1 752 ? 15.067 -40.629 -31.406 1.00 96.50 752 ALA A O 1
ATOM 5797 N N . HIS A 1 753 ? 13.272 -41.504 -30.380 1.00 96.44 753 HIS A N 1
ATOM 5798 C CA . HIS A 1 753 ? 12.329 -41.034 -31.387 1.00 96.44 753 HIS A CA 1
ATOM 5799 C C . HIS A 1 753 ? 12.126 -39.512 -31.339 1.00 96.44 753 HIS A C 1
ATOM 5801 O O . HIS A 1 753 ? 12.052 -38.889 -32.397 1.00 96.44 753 HIS A O 1
ATOM 5807 N N . ILE A 1 754 ? 12.100 -38.902 -30.148 1.00 96.50 754 ILE A N 1
ATOM 5808 C CA . ILE A 1 754 ? 12.055 -37.437 -30.010 1.00 96.50 754 ILE A CA 1
ATOM 5809 C C . ILE A 1 754 ? 13.311 -36.815 -30.631 1.00 96.50 754 ILE A C 1
ATOM 5811 O O . ILE A 1 754 ? 13.178 -35.946 -31.490 1.00 96.50 754 ILE A O 1
ATOM 5815 N N . ASN A 1 755 ? 14.503 -37.321 -30.287 1.00 95.62 755 ASN A N 1
ATOM 5816 C CA . ASN A 1 755 ? 15.769 -36.846 -30.858 1.00 95.62 755 ASN A CA 1
ATOM 5817 C C . ASN A 1 755 ? 15.790 -36.958 -32.395 1.00 95.62 755 ASN A C 1
ATOM 5819 O O . ASN A 1 755 ? 16.229 -36.039 -33.080 1.00 95.62 755 ASN A O 1
ATOM 5823 N N . LEU A 1 756 ? 15.281 -38.064 -32.955 1.00 95.06 756 LEU A N 1
ATOM 5824 C CA . LEU A 1 756 ? 15.182 -38.254 -34.407 1.00 95.06 756 LEU A CA 1
ATOM 5825 C C . LEU A 1 756 ? 14.302 -37.179 -35.066 1.00 95.06 756 LEU A C 1
ATOM 5827 O O . LEU A 1 756 ? 14.639 -36.670 -36.136 1.00 95.06 756 LEU A O 1
ATOM 5831 N N . MET A 1 757 ? 13.164 -36.840 -34.451 1.00 94.31 757 MET A N 1
ATOM 5832 C CA . MET A 1 757 ? 12.273 -35.801 -34.975 1.00 94.31 757 MET A CA 1
ATOM 5833 C C . MET A 1 757 ? 12.900 -34.412 -34.860 1.00 94.31 757 MET A C 1
ATOM 5835 O O . MET A 1 757 ? 12.790 -33.633 -35.804 1.00 94.31 757 MET A O 1
ATOM 5839 N N . THR A 1 758 ? 13.577 -34.108 -33.748 1.00 92.50 758 THR A N 1
ATOM 5840 C CA . THR A 1 758 ? 14.249 -32.812 -33.575 1.00 92.50 758 THR A CA 1
ATOM 5841 C C . THR A 1 758 ? 15.422 -32.640 -34.534 1.00 92.50 758 THR A C 1
ATOM 5843 O O . THR A 1 758 ? 15.600 -31.559 -35.093 1.00 92.50 758 THR A O 1
ATOM 5846 N N . ASP A 1 759 ? 16.172 -33.717 -34.786 1.00 90.56 759 ASP A N 1
ATOM 5847 C CA . ASP A 1 759 ? 17.258 -33.740 -35.767 1.00 90.56 759 ASP A CA 1
ATOM 5848 C C . ASP A 1 759 ? 16.741 -33.484 -37.188 1.00 90.56 759 ASP A C 1
ATOM 5850 O O . ASP A 1 759 ? 17.340 -32.715 -37.936 1.00 90.56 759 ASP A O 1
ATOM 5854 N N . ALA A 1 760 ? 15.612 -34.096 -37.560 1.00 91.19 760 ALA A N 1
ATOM 5855 C CA . ALA A 1 760 ? 15.028 -33.928 -38.889 1.00 91.19 760 ALA A CA 1
ATOM 5856 C C . ALA A 1 760 ? 14.554 -32.488 -39.168 1.00 91.19 760 ALA A C 1
ATOM 5858 O O . ALA A 1 760 ? 14.565 -32.062 -40.321 1.00 91.19 760 ALA A O 1
ATOM 5859 N N . GLU A 1 761 ? 14.172 -31.743 -38.128 1.00 90.56 761 GLU A N 1
ATOM 5860 C CA . GLU A 1 761 ? 13.776 -30.328 -38.211 1.00 90.56 761 GLU A CA 1
ATOM 5861 C C . GLU A 1 761 ? 14.953 -29.355 -37.979 1.00 90.56 761 GLU A C 1
ATOM 5863 O O . GLU A 1 761 ? 14.745 -28.142 -37.908 1.00 90.56 761 GLU A O 1
ATOM 5868 N N . ASN A 1 762 ? 16.190 -29.862 -37.869 1.00 88.38 762 ASN A N 1
ATOM 5869 C CA . ASN A 1 762 ? 17.409 -29.090 -37.585 1.00 88.38 762 ASN A CA 1
ATOM 5870 C C . ASN A 1 762 ? 17.298 -28.193 -36.334 1.00 88.38 762 ASN A C 1
ATOM 5872 O O . ASN A 1 762 ? 17.787 -27.061 -36.323 1.00 88.38 762 ASN A O 1
ATOM 5876 N N . ILE A 1 763 ? 16.645 -28.680 -35.276 1.00 88.00 763 ILE A N 1
ATOM 5877 C CA . ILE A 1 763 ? 16.513 -27.937 -34.017 1.00 88.00 763 ILE A CA 1
ATOM 5878 C C . ILE A 1 763 ? 17.856 -27.969 -33.275 1.00 88.00 763 ILE A C 1
ATOM 5880 O O . ILE A 1 763 ? 18.354 -29.034 -32.914 1.00 88.00 763 ILE A O 1
ATOM 5884 N N . THR A 1 764 ? 18.451 -26.794 -33.051 1.00 83.19 764 THR A N 1
ATOM 5885 C CA . THR A 1 764 ? 19.767 -26.652 -32.398 1.00 83.19 764 THR A CA 1
ATOM 5886 C C . THR A 1 764 ? 19.687 -26.465 -30.885 1.00 83.19 764 THR A C 1
ATOM 5888 O O . THR A 1 764 ? 20.685 -26.652 -30.192 1.00 83.19 764 THR A O 1
ATOM 5891 N N . GLU A 1 765 ? 18.527 -26.067 -30.359 1.00 85.75 765 GLU A N 1
ATOM 5892 C CA . GLU A 1 765 ? 18.314 -25.908 -28.919 1.00 85.75 765 GLU A CA 1
ATOM 5893 C C . GLU A 1 765 ? 18.223 -27.290 -28.228 1.00 85.75 765 GLU A C 1
ATOM 5895 O O . GLU A 1 765 ? 17.473 -28.152 -28.694 1.00 85.75 765 GLU A O 1
ATOM 5900 N N . PRO A 1 766 ? 18.961 -27.543 -27.126 1.00 89.69 766 PRO A N 1
ATOM 5901 C CA . PRO A 1 766 ? 18.883 -28.818 -26.412 1.00 89.69 766 PRO A CA 1
ATOM 5902 C C . PRO A 1 766 ? 17.532 -29.050 -25.714 1.00 89.69 766 PRO A C 1
ATOM 5904 O O . PRO A 1 766 ? 16.990 -28.162 -25.060 1.00 89.69 766 PRO A O 1
ATOM 5907 N N . SER A 1 767 ? 17.027 -30.283 -25.772 1.00 91.75 767 SER A N 1
ATOM 5908 C CA . SER A 1 767 ? 15.873 -30.753 -24.997 1.00 91.75 767 SER A CA 1
ATOM 5909 C C . SER A 1 767 ? 16.319 -31.310 -23.645 1.00 91.75 767 SER A C 1
ATOM 5911 O O . SER A 1 767 ? 17.250 -32.118 -23.580 1.00 91.75 767 SER A O 1
ATOM 5913 N N . LEU A 1 768 ? 15.624 -30.918 -22.577 1.00 91.62 768 LEU A N 1
ATOM 5914 C CA . LEU A 1 768 ? 15.781 -31.454 -21.221 1.00 91.62 768 LEU A CA 1
ATOM 5915 C C . LEU A 1 768 ? 14.652 -32.455 -20.986 1.00 91.62 768 LEU A C 1
ATOM 5917 O O . LEU A 1 768 ? 13.495 -32.052 -20.970 1.00 91.62 768 LEU A O 1
ATOM 5921 N N . MET A 1 769 ? 14.967 -33.741 -20.830 1.00 94.19 769 MET A N 1
ATOM 5922 C CA . MET A 1 769 ? 13.966 -34.815 -20.805 1.00 94.19 769 MET A CA 1
ATOM 5923 C C . MET A 1 769 ? 14.095 -35.673 -19.546 1.00 94.19 769 MET A C 1
ATOM 5925 O O . MET A 1 769 ? 14.439 -36.858 -19.622 1.00 94.19 769 MET A O 1
ATOM 5929 N N . ASN A 1 770 ? 13.827 -35.085 -18.371 1.00 94.12 770 ASN A N 1
ATOM 5930 C CA . ASN A 1 770 ? 13.743 -35.855 -17.127 1.00 94.12 770 ASN A CA 1
ATOM 5931 C C . ASN A 1 770 ? 12.337 -36.451 -16.980 1.00 94.12 770 ASN A C 1
ATOM 5933 O O . ASN A 1 770 ? 11.483 -35.929 -16.258 1.00 94.12 770 ASN A O 1
ATOM 5937 N N . PHE A 1 771 ? 12.082 -37.512 -17.739 1.00 96.62 771 PHE A N 1
ATOM 5938 C CA . PHE A 1 771 ? 10.840 -38.272 -17.730 1.00 96.62 771 PHE A CA 1
ATOM 5939 C C . PHE A 1 771 ? 10.820 -39.263 -16.573 1.00 96.62 771 PHE A C 1
ATOM 5941 O O . PHE A 1 771 ? 11.845 -39.845 -16.223 1.00 96.62 771 PHE A O 1
ATOM 5948 N N . CYS A 1 772 ? 9.645 -39.471 -15.991 1.00 97.25 772 CYS A N 1
ATOM 5949 C CA . CYS A 1 772 ? 9.419 -40.396 -14.890 1.00 97.25 772 CYS A CA 1
ATOM 5950 C C . CYS A 1 772 ? 8.134 -41.181 -15.134 1.00 97.25 772 CYS A C 1
ATOM 5952 O O . CYS A 1 772 ? 7.081 -40.583 -15.337 1.00 97.25 772 CYS A O 1
ATOM 5954 N N . VAL A 1 773 ? 8.212 -42.508 -15.061 1.00 97.69 773 VAL A N 1
ATOM 5955 C CA . VAL A 1 773 ? 7.063 -43.408 -15.196 1.00 97.69 773 VAL A CA 1
ATOM 5956 C C . VAL A 1 773 ? 7.056 -44.459 -14.097 1.00 97.69 773 VAL A C 1
ATOM 5958 O O . VAL A 1 773 ? 8.112 -44.932 -13.667 1.00 97.69 773 VAL A O 1
ATOM 5961 N N . THR A 1 774 ? 5.866 -44.845 -13.650 1.00 96.56 774 THR A N 1
ATOM 5962 C CA . THR A 1 774 ? 5.683 -45.970 -12.732 1.00 96.56 774 THR A CA 1
ATOM 5963 C C . THR A 1 774 ? 4.409 -46.744 -13.024 1.00 96.56 774 THR A C 1
ATOM 5965 O O . THR A 1 774 ? 3.417 -46.151 -13.434 1.00 96.56 774 THR A O 1
ATOM 5968 N N . ASP A 1 775 ? 4.440 -48.050 -12.777 1.00 93.94 775 ASP A N 1
ATOM 5969 C CA . ASP A 1 775 ? 3.304 -48.972 -12.861 1.00 93.94 775 ASP A CA 1
ATOM 5970 C C . ASP A 1 775 ? 2.749 -49.387 -11.483 1.00 93.94 775 ASP A C 1
ATOM 5972 O O . ASP A 1 775 ? 2.063 -50.401 -11.369 1.00 93.94 775 ASP A O 1
ATOM 5976 N N . GLY A 1 776 ? 3.120 -48.679 -10.411 1.00 91.31 776 GLY A N 1
ATOM 5977 C CA . GLY A 1 776 ? 2.765 -49.051 -9.036 1.00 91.31 776 GLY A CA 1
ATOM 5978 C C . GLY A 1 776 ? 3.829 -49.875 -8.314 1.00 91.31 776 GLY A C 1
ATOM 5979 O O . GLY A 1 776 ? 3.895 -49.859 -7.086 1.00 91.31 776 GLY A O 1
ATOM 5980 N N . GLU A 1 777 ? 4.711 -50.548 -9.055 1.00 91.12 777 GLU A N 1
ATOM 5981 C CA . GLU A 1 777 ? 5.697 -51.481 -8.491 1.00 91.12 777 GLU A CA 1
ATOM 5982 C C . GLU A 1 777 ? 7.132 -51.138 -8.888 1.00 91.12 777 GLU A C 1
ATOM 5984 O O . GLU A 1 777 ? 8.070 -51.356 -8.118 1.00 91.12 777 GLU A O 1
ATOM 5989 N N . SER A 1 778 ? 7.311 -50.590 -10.083 1.00 94.75 778 SER A N 1
ATOM 5990 C CA . SER A 1 778 ? 8.583 -50.217 -10.684 1.00 94.75 778 SER A CA 1
ATOM 5991 C C . SER A 1 778 ? 8.584 -48.729 -11.004 1.00 94.75 778 SER A C 1
ATOM 5993 O O . SER A 1 778 ? 7.557 -48.162 -11.368 1.00 94.75 778 SER A O 1
ATOM 5995 N N . VAL A 1 779 ? 9.743 -48.084 -10.911 1.00 97.38 779 VAL A N 1
ATOM 5996 C CA . VAL A 1 779 ? 9.921 -46.680 -11.313 1.00 97.38 779 VAL A CA 1
ATOM 5997 C C . VAL A 1 779 ? 11.036 -46.607 -12.341 1.00 97.38 779 VAL A C 1
ATOM 5999 O O . VAL A 1 779 ? 12.098 -47.189 -12.130 1.00 97.38 779 VAL A O 1
ATOM 6002 N N . VAL A 1 780 ? 10.819 -45.873 -13.428 1.00 97.88 780 VAL A N 1
ATOM 6003 C CA . VAL A 1 780 ? 11.856 -45.515 -14.400 1.00 97.88 780 VAL A CA 1
ATOM 6004 C C . VAL A 1 780 ? 11.924 -43.995 -14.484 1.00 97.88 780 VAL A C 1
ATOM 6006 O O . VAL A 1 780 ? 10.925 -43.361 -14.809 1.00 97.88 780 VAL A O 1
ATOM 6009 N N . ALA A 1 781 ? 13.088 -43.418 -14.193 1.00 97.31 781 ALA A N 1
ATOM 6010 C CA . ALA A 1 781 ? 13.335 -41.978 -14.239 1.00 97.31 781 ALA A CA 1
ATOM 6011 C C . ALA A 1 781 ? 14.583 -41.669 -15.074 1.00 97.31 781 ALA A C 1
ATOM 6013 O O . ALA A 1 781 ? 15.573 -42.396 -14.991 1.00 97.31 781 ALA A O 1
ATOM 6014 N N . THR A 1 782 ? 14.575 -40.597 -15.859 1.00 96.94 782 THR A N 1
ATOM 6015 C CA . THR A 1 782 ? 15.731 -40.170 -16.661 1.00 96.94 782 THR A CA 1
ATOM 6016 C C . THR A 1 782 ? 16.300 -38.855 -16.154 1.00 96.94 782 THR A C 1
ATOM 6018 O O . THR A 1 782 ? 15.565 -37.972 -15.724 1.00 96.94 782 THR A O 1
ATOM 6021 N N . ARG A 1 783 ? 17.625 -38.713 -16.230 1.00 94.81 783 ARG A N 1
ATOM 6022 C CA . ARG A 1 783 ? 18.312 -37.423 -16.202 1.00 94.81 783 ARG A CA 1
ATOM 6023 C C . ARG A 1 783 ? 18.995 -37.239 -17.550 1.00 94.81 783 ARG A C 1
ATOM 6025 O O . ARG A 1 783 ? 20.077 -37.785 -17.761 1.00 94.81 783 ARG A O 1
ATOM 6032 N N . TYR A 1 784 ? 18.346 -36.549 -18.483 1.00 95.25 784 TYR A N 1
ATOM 6033 C CA . TYR A 1 784 ? 18.763 -36.548 -19.888 1.00 95.25 784 TYR A CA 1
ATOM 6034 C C . TYR A 1 784 ? 18.741 -35.148 -20.514 1.00 95.25 784 TYR A C 1
ATOM 6036 O O . TYR A 1 784 ? 17.794 -34.382 -20.324 1.00 95.25 784 TYR A O 1
ATOM 6044 N N . ILE A 1 785 ? 19.766 -34.855 -21.319 1.00 94.44 785 ILE A N 1
ATOM 6045 C CA . ILE A 1 785 ? 19.865 -33.681 -22.186 1.00 94.44 785 ILE A CA 1
ATOM 6046 C C . ILE A 1 785 ? 20.381 -34.069 -23.577 1.00 94.44 785 ILE A C 1
ATOM 6048 O O . ILE A 1 785 ? 21.376 -34.788 -23.713 1.00 94.44 785 ILE A O 1
ATOM 6052 N N . SER A 1 786 ? 19.759 -33.526 -24.626 1.00 93.81 786 SER A N 1
ATOM 6053 C CA . SER A 1 786 ? 20.211 -33.697 -26.016 1.00 93.81 786 SER A CA 1
ATOM 6054 C C . SER A 1 786 ? 21.389 -32.763 -26.360 1.00 93.81 786 SER A C 1
ATOM 6056 O O . SER A 1 786 ? 21.350 -32.007 -27.332 1.00 93.81 786 SER A O 1
ATOM 6058 N N . SER A 1 787 ? 22.437 -32.776 -25.531 1.00 90.69 787 SER A N 1
ATOM 6059 C CA . SER A 1 787 ? 23.684 -32.031 -25.735 1.00 90.69 787 SER A CA 1
ATOM 6060 C C . SER A 1 787 ? 24.880 -32.808 -25.184 1.00 90.69 787 SER A C 1
ATOM 6062 O O . SER A 1 787 ? 24.800 -33.449 -24.132 1.00 90.69 787 SER A O 1
ATOM 6064 N N . ARG A 1 788 ? 26.014 -32.734 -25.894 1.00 89.19 788 ARG A N 1
ATOM 6065 C CA . ARG A 1 788 ? 27.303 -33.262 -25.414 1.00 89.19 788 ARG A CA 1
ATOM 6066 C C . ARG A 1 788 ? 28.019 -32.306 -24.469 1.00 89.19 788 ARG A C 1
ATOM 6068 O O . ARG A 1 788 ? 28.838 -32.760 -23.676 1.00 89.19 788 ARG A O 1
ATOM 6075 N N . HIS A 1 789 ? 27.739 -31.012 -24.589 1.00 85.62 789 HIS A N 1
ATOM 6076 C CA . HIS A 1 789 ? 28.507 -29.955 -23.938 1.00 85.62 789 HIS A CA 1
ATOM 6077 C C . HIS A 1 789 ? 27.770 -29.326 -22.763 1.00 85.62 789 HIS A C 1
ATOM 6079 O O . HIS A 1 789 ? 28.430 -28.729 -21.933 1.00 85.62 789 HIS A O 1
ATOM 6085 N N . GLU A 1 790 ? 26.450 -29.479 -22.667 1.00 86.81 790 GLU A N 1
ATOM 6086 C CA . GLU A 1 790 ? 25.637 -28.907 -21.586 1.00 86.81 790 GLU A CA 1
ATOM 6087 C C . GLU A 1 790 ? 25.233 -29.975 -20.563 1.00 86.81 790 GLU A C 1
ATOM 6089 O O . GLU A 1 790 ? 25.080 -31.155 -20.895 1.00 86.81 790 GLU A O 1
ATOM 6094 N N . GLU A 1 791 ? 25.041 -29.563 -19.316 1.00 87.25 791 GLU A N 1
ATOM 6095 C CA . GLU A 1 791 ? 24.617 -30.417 -18.207 1.00 87.25 791 GLU A CA 1
ATOM 6096 C C . GLU A 1 791 ? 23.083 -30.583 -18.179 1.00 87.25 791 GLU A C 1
ATOM 6098 O O . GLU A 1 791 ? 22.338 -29.652 -18.492 1.00 87.25 791 GLU A O 1
ATOM 6103 N N . ALA A 1 792 ? 22.586 -31.772 -17.812 1.00 87.06 792 ALA A N 1
ATOM 6104 C CA . ALA A 1 792 ? 21.146 -32.014 -17.707 1.00 87.06 792 ALA A CA 1
ATOM 6105 C C . ALA A 1 792 ? 20.537 -31.373 -16.449 1.00 87.06 792 ALA A C 1
ATOM 6107 O O . ALA A 1 792 ? 21.222 -31.133 -15.450 1.00 87.06 792 ALA A O 1
ATOM 6108 N N . ALA A 1 793 ? 19.216 -31.178 -16.472 1.00 85.25 793 ALA A N 1
ATOM 6109 C CA . ALA A 1 793 ? 18.446 -30.687 -15.333 1.00 85.25 793 ALA A CA 1
ATOM 6110 C C . ALA A 1 793 ? 18.695 -31.543 -14.081 1.00 85.25 793 ALA A C 1
ATOM 6112 O O . ALA A 1 793 ? 18.827 -32.770 -14.185 1.00 85.25 793 ALA A O 1
ATOM 6113 N N . SER A 1 794 ? 18.777 -30.907 -12.910 1.00 86.88 794 SER A N 1
ATOM 6114 C CA . SER A 1 794 ? 19.139 -31.583 -11.664 1.00 86.88 794 SER A CA 1
ATOM 6115 C C . SER A 1 794 ? 18.178 -32.721 -11.328 1.00 86.88 794 SER A C 1
ATOM 6117 O O . SER A 1 794 ? 16.954 -32.599 -11.440 1.00 86.88 794 SER A O 1
ATOM 6119 N N . LEU A 1 795 ? 18.751 -33.845 -10.903 1.00 90.94 795 LEU A N 1
ATOM 6120 C CA . LEU A 1 795 ? 17.992 -34.977 -10.406 1.00 90.94 795 LEU A CA 1
ATOM 6121 C C . LEU A 1 795 ? 18.828 -35.753 -9.394 1.00 90.94 795 LEU A C 1
ATOM 6123 O O . LEU A 1 795 ? 19.960 -36.146 -9.676 1.00 90.94 795 LEU A O 1
ATOM 6127 N N . TRP A 1 796 ? 18.249 -35.977 -8.225 1.00 91.62 796 TRP A N 1
ATOM 6128 C CA . TRP A 1 796 ? 18.905 -36.562 -7.066 1.00 91.62 796 TRP A CA 1
ATOM 6129 C C . TRP A 1 796 ? 18.168 -37.818 -6.641 1.00 91.62 796 TRP A C 1
ATOM 6131 O O . TRP A 1 796 ? 16.951 -37.908 -6.803 1.00 91.62 796 TRP A O 1
ATOM 6141 N N . PHE A 1 797 ? 18.883 -38.765 -6.047 1.00 93.75 797 PHE A N 1
ATOM 6142 C CA . PHE A 1 797 ? 18.275 -39.893 -5.361 1.00 93.75 797 PHE A CA 1
ATOM 6143 C C . PHE A 1 797 ? 18.837 -40.058 -3.951 1.00 93.75 797 PHE A C 1
ATOM 6145 O O . PHE A 1 797 ? 19.986 -39.715 -3.677 1.00 93.75 797 PHE A O 1
ATOM 6152 N N . SER A 1 798 ? 18.014 -40.599 -3.064 1.00 92.19 798 SER A N 1
ATOM 6153 C CA . SER A 1 798 ? 18.372 -40.963 -1.697 1.00 92.19 798 SER A CA 1
ATOM 6154 C C . SER A 1 798 ? 17.838 -42.360 -1.406 1.00 92.19 798 SER A C 1
ATOM 6156 O O . SER A 1 798 ? 16.733 -42.702 -1.833 1.00 92.19 798 SER A O 1
ATOM 6158 N N . SER A 1 799 ? 18.614 -43.178 -0.701 1.00 91.00 799 SER A N 1
ATOM 6159 C CA . SER A 1 799 ? 18.201 -44.512 -0.266 1.00 91.00 799 SER A CA 1
ATOM 6160 C C . SER A 1 799 ? 18.515 -44.719 1.212 1.00 91.00 799 SER A C 1
ATOM 6162 O O . SER A 1 799 ? 19.534 -44.243 1.720 1.00 91.00 799 SER A O 1
ATOM 6164 N N . GLY A 1 800 ? 17.639 -45.421 1.926 1.00 88.69 800 GLY A N 1
ATOM 6165 C CA . GLY A 1 800 ? 17.834 -45.676 3.350 1.00 88.69 800 GLY A CA 1
ATOM 6166 C C . GLY A 1 800 ? 16.781 -46.576 3.980 1.00 88.69 800 GLY A C 1
ATOM 6167 O O . GLY A 1 800 ? 15.978 -47.214 3.298 1.00 88.69 800 GLY A O 1
ATOM 6168 N N . THR A 1 801 ? 16.819 -46.661 5.307 1.00 87.12 801 THR A N 1
ATOM 6169 C CA . THR A 1 801 ? 15.921 -47.496 6.113 1.00 87.12 801 THR A CA 1
ATOM 6170 C C . THR A 1 801 ? 14.693 -46.708 6.569 1.00 87.12 801 THR A C 1
ATOM 6172 O O . THR A 1 801 ? 13.582 -47.228 6.499 1.00 87.12 801 THR A O 1
ATOM 6175 N N . THR A 1 802 ? 14.879 -45.461 7.017 1.00 86.00 802 THR A N 1
ATOM 6176 C CA . THR A 1 802 ? 13.801 -44.602 7.535 1.00 86.00 802 THR A CA 1
ATOM 6177 C C . THR A 1 802 ? 14.001 -43.146 7.123 1.00 86.00 802 THR A C 1
ATOM 6179 O O . THR A 1 802 ? 15.118 -42.632 7.179 1.00 86.00 802 THR A O 1
ATOM 6182 N N . PHE A 1 803 ? 12.904 -42.469 6.787 1.00 89.31 803 PHE A N 1
ATOM 6183 C CA . PHE A 1 803 ? 12.859 -41.032 6.531 1.00 89.31 803 PHE A CA 1
ATOM 6184 C C . PHE A 1 803 ? 11.982 -40.377 7.600 1.00 89.31 803 PHE A C 1
ATOM 6186 O O . PHE A 1 803 ? 10.767 -40.574 7.609 1.00 89.31 803 PHE A O 1
ATOM 6193 N N . SER A 1 804 ? 12.602 -39.676 8.548 1.00 85.75 804 SER A N 1
ATOM 6194 C CA . SER A 1 804 ? 11.912 -39.164 9.735 1.00 85.75 804 SER A CA 1
ATOM 6195 C C . SER A 1 804 ? 12.471 -37.824 10.193 1.00 85.75 804 SER A C 1
ATOM 6197 O O . SER A 1 804 ? 13.638 -37.501 9.958 1.00 85.75 804 SER A O 1
ATOM 6199 N N . GLU A 1 805 ? 11.629 -37.074 10.895 1.00 84.19 805 GLU A N 1
ATOM 6200 C CA . GLU A 1 805 ? 12.013 -35.842 11.572 1.00 84.19 805 GLU A CA 1
ATOM 6201 C C . GLU A 1 805 ? 12.954 -36.160 12.743 1.00 84.19 805 GLU A C 1
ATOM 6203 O O . GLU A 1 805 ? 12.691 -37.075 13.526 1.00 84.19 805 GLU A O 1
ATOM 6208 N N . TYR A 1 806 ? 14.082 -35.454 12.834 1.00 81.12 806 TYR A N 1
ATOM 6209 C CA . TYR A 1 806 ? 15.074 -35.637 13.902 1.00 81.12 806 TYR A CA 1
ATOM 6210 C C . TYR A 1 806 ? 15.181 -34.433 14.843 1.00 81.12 806 TYR A C 1
ATOM 6212 O O . TYR A 1 806 ? 15.810 -34.550 15.894 1.00 81.12 806 TYR A O 1
ATOM 6220 N N . ALA A 1 807 ? 14.595 -33.296 14.466 1.00 74.00 807 ALA A N 1
ATOM 6221 C CA . ALA A 1 807 ? 14.484 -32.092 15.279 1.00 74.00 807 ALA A CA 1
ATOM 6222 C C . ALA A 1 807 ? 13.196 -31.342 14.908 1.00 74.00 807 ALA A C 1
ATOM 6224 O O . ALA A 1 807 ? 12.794 -31.369 13.743 1.00 74.00 807 ALA A O 1
ATOM 6225 N N . GLU A 1 808 ? 12.577 -30.683 15.892 1.00 67.44 808 GLU A N 1
ATOM 6226 C CA . GLU A 1 808 ? 11.376 -29.863 15.687 1.00 67.44 808 GLU A CA 1
ATOM 6227 C C . GLU A 1 808 ? 11.610 -28.773 14.637 1.00 67.44 808 GLU A C 1
ATOM 6229 O O . GLU A 1 808 ? 12.711 -28.235 14.524 1.00 67.44 808 GLU A O 1
ATOM 6234 N N . GLY A 1 809 ? 10.561 -28.425 13.890 1.00 67.12 809 GLY A N 1
ATOM 6235 C CA . GLY A 1 809 ? 10.627 -27.430 12.815 1.00 67.12 809 GLY A CA 1
ATOM 6236 C C . GLY A 1 809 ? 10.767 -28.040 11.419 1.00 67.12 809 GLY A C 1
ATOM 6237 O O . GLY A 1 809 ? 11.156 -27.343 10.482 1.00 67.12 809 GLY A O 1
ATOM 6238 N N . GLY A 1 810 ? 10.454 -29.330 11.250 1.00 75.56 810 GLY A N 1
ATOM 6239 C CA . GLY A 1 810 ? 10.445 -29.976 9.940 1.00 75.56 810 GLY A CA 1
ATOM 6240 C C . GLY A 1 810 ? 11.826 -30.421 9.464 1.00 75.56 810 GLY A C 1
ATOM 6241 O O . GLY A 1 810 ? 12.052 -30.529 8.258 1.00 75.56 810 GLY A O 1
ATOM 6242 N N . HIS A 1 811 ? 12.771 -30.684 10.369 1.00 79.56 811 HIS A N 1
ATOM 6243 C CA . HIS A 1 811 ? 14.107 -31.159 10.007 1.00 79.56 811 HIS A CA 1
ATOM 6244 C C . HIS A 1 811 ? 14.120 -32.682 9.829 1.00 79.56 811 HIS A C 1
ATOM 6246 O O . HIS A 1 811 ? 14.100 -33.437 10.801 1.00 79.56 811 HIS A O 1
ATOM 6252 N N . TYR A 1 812 ? 14.169 -33.141 8.576 1.00 86.12 812 TYR A N 1
ATOM 6253 C CA . TYR A 1 812 ? 14.179 -34.564 8.210 1.00 86.12 812 TYR A CA 1
ATOM 6254 C C . TYR A 1 812 ? 15.587 -35.043 7.868 1.00 86.12 812 TYR A C 1
ATOM 6256 O O . TYR A 1 812 ? 16.418 -34.268 7.395 1.00 86.12 812 TYR A O 1
ATOM 6264 N N . LYS A 1 813 ? 15.835 -36.341 8.067 1.00 86.44 813 LYS A N 1
ATOM 6265 C CA . LYS A 1 813 ? 17.055 -37.018 7.608 1.00 86.44 813 LYS A CA 1
ATOM 6266 C C . LYS A 1 813 ? 16.754 -38.411 7.069 1.00 86.44 813 LYS A C 1
ATOM 6268 O O . LYS A 1 813 ? 15.847 -39.092 7.566 1.00 86.44 813 LYS A O 1
ATOM 6273 N N . MET A 1 814 ? 17.550 -38.858 6.103 1.00 87.75 814 MET A N 1
ATOM 6274 C CA . MET A 1 814 ? 17.552 -40.251 5.663 1.00 87.75 814 MET A CA 1
ATOM 6275 C C . MET A 1 814 ? 18.483 -41.070 6.564 1.00 87.75 814 MET A C 1
ATOM 6277 O O . MET A 1 814 ? 19.692 -40.870 6.578 1.00 87.75 814 MET A O 1
ATOM 6281 N N . SER A 1 815 ? 17.939 -42.018 7.329 1.00 84.56 815 SER A N 1
ATOM 6282 C CA . SER A 1 815 ? 18.754 -42.874 8.205 1.00 84.56 815 SER A CA 1
ATOM 6283 C C . SER A 1 815 ? 19.003 -44.241 7.572 1.00 84.56 815 SER A C 1
ATOM 6285 O O . SER A 1 815 ? 18.075 -44.895 7.094 1.00 84.56 815 SER A O 1
ATOM 6287 N N . LYS A 1 816 ? 20.260 -44.692 7.609 1.00 82.06 816 LYS A N 1
ATOM 6288 C CA . LYS A 1 816 ? 20.706 -46.024 7.173 1.00 82.06 816 LYS A CA 1
ATOM 6289 C C . LYS A 1 816 ? 21.063 -46.846 8.412 1.00 82.06 816 LYS A C 1
ATOM 6291 O O . LYS A 1 816 ? 22.176 -46.740 8.917 1.00 82.06 816 LYS A O 1
ATOM 6296 N N . ALA A 1 817 ? 20.097 -47.592 8.947 1.00 68.19 817 ALA A N 1
ATOM 6297 C CA . ALA A 1 817 ? 20.318 -48.439 10.124 1.00 68.19 817 ALA A CA 1
ATOM 6298 C C . ALA A 1 817 ? 20.851 -49.827 9.733 1.00 68.19 817 ALA A C 1
ATOM 6300 O O . ALA A 1 817 ? 21.687 -50.384 10.438 1.00 68.19 817 ALA A O 1
ATOM 6301 N N . ASP A 1 818 ? 20.423 -50.336 8.574 1.00 66.75 818 ASP A N 1
ATOM 6302 C CA . ASP A 1 818 ? 20.749 -51.672 8.074 1.00 66.75 818 ASP A CA 1
ATOM 6303 C C . ASP A 1 818 ? 21.320 -51.632 6.649 1.00 66.75 818 ASP A C 1
ATOM 6305 O O . ASP A 1 818 ? 21.151 -50.660 5.914 1.00 66.75 818 ASP A O 1
ATOM 6309 N N . LYS A 1 819 ? 21.934 -52.743 6.207 1.00 61.75 819 LYS A N 1
ATOM 6310 C CA . LYS A 1 819 ? 22.387 -52.926 4.809 1.00 61.75 819 LYS A CA 1
ATOM 6311 C C . LYS A 1 819 ? 21.240 -52.995 3.786 1.00 61.75 819 LYS A C 1
ATOM 6313 O O . LYS A 1 819 ? 21.507 -52.987 2.589 1.00 61.75 819 LYS A O 1
ATOM 6318 N N . ARG A 1 820 ? 19.986 -53.141 4.229 1.00 68.94 820 ARG A N 1
ATOM 6319 C CA . ARG A 1 820 ? 18.811 -53.227 3.349 1.00 68.94 820 ARG A CA 1
ATOM 6320 C C . ARG A 1 820 ? 18.175 -51.850 3.186 1.00 68.94 820 ARG A C 1
ATOM 6322 O O . ARG A 1 820 ? 17.881 -51.176 4.171 1.00 68.94 820 ARG A O 1
ATOM 6329 N N . GLU A 1 821 ? 17.937 -51.469 1.937 1.00 76.81 821 GLU A N 1
ATOM 6330 C CA . GLU A 1 821 ? 17.236 -50.237 1.582 1.00 76.81 821 GLU A CA 1
ATOM 6331 C C . GLU A 1 821 ? 15.720 -50.484 1.622 1.00 76.81 821 GLU A C 1
ATOM 6333 O O . GLU A 1 821 ? 15.190 -51.292 0.859 1.00 76.81 821 GLU A O 1
ATOM 6338 N N . ASN A 1 822 ? 15.020 -49.799 2.528 1.00 86.25 822 ASN A N 1
ATOM 6339 C CA . ASN A 1 822 ? 13.560 -49.881 2.666 1.00 86.25 822 ASN A CA 1
ATOM 6340 C C . ASN A 1 822 ? 12.848 -48.697 2.010 1.00 86.25 822 ASN A C 1
ATOM 6342 O O . ASN A 1 822 ? 11.644 -48.768 1.780 1.00 86.25 822 ASN A O 1
ATOM 6346 N N . ILE A 1 823 ? 13.577 -47.618 1.725 1.00 92.50 823 ILE A N 1
ATOM 6347 C CA . ILE A 1 823 ? 13.073 -46.381 1.138 1.00 92.50 823 ILE A CA 1
ATOM 6348 C C . ILE A 1 823 ? 14.031 -45.949 0.035 1.00 92.50 823 ILE A C 1
ATOM 6350 O O . ILE A 1 823 ? 15.243 -45.905 0.245 1.00 92.50 823 ILE A O 1
ATOM 6354 N N . ILE A 1 824 ? 13.472 -45.596 -1.119 1.00 94.44 824 ILE A N 1
ATOM 6355 C CA . ILE A 1 824 ? 14.174 -44.930 -2.210 1.00 94.44 824 ILE A CA 1
ATOM 6356 C C . ILE A 1 824 ? 13.367 -43.692 -2.595 1.00 94.44 824 ILE A C 1
ATOM 6358 O O . ILE A 1 824 ? 12.170 -43.773 -2.875 1.00 94.44 824 ILE A O 1
ATOM 6362 N N . MET A 1 825 ? 14.035 -42.547 -2.625 1.00 94.38 825 MET A N 1
ATOM 6363 C CA . MET A 1 825 ? 13.468 -41.273 -3.045 1.00 94.38 825 MET A CA 1
ATOM 6364 C C . MET A 1 825 ? 14.233 -40.739 -4.247 1.00 94.38 825 MET A C 1
ATOM 6366 O O . MET A 1 825 ? 15.454 -40.860 -4.304 1.00 94.38 825 MET A O 1
ATOM 6370 N N . VAL A 1 826 ? 13.524 -40.130 -5.193 1.00 95.19 826 VAL A N 1
ATOM 6371 C CA . VAL A 1 826 ? 14.117 -39.410 -6.327 1.00 95.19 826 VAL A CA 1
ATOM 6372 C C . VAL A 1 826 ? 13.484 -38.031 -6.373 1.00 95.19 826 VAL A C 1
ATOM 6374 O O . VAL A 1 826 ? 12.264 -37.927 -6.350 1.00 95.19 826 VAL A O 1
ATOM 6377 N N . ALA A 1 827 ? 14.279 -36.970 -6.415 1.00 92.69 827 ALA A N 1
ATOM 6378 C CA . ALA A 1 827 ? 13.763 -35.608 -6.384 1.00 92.69 827 ALA A CA 1
ATOM 6379 C C . ALA A 1 827 ? 14.550 -34.696 -7.323 1.00 92.69 827 ALA A C 1
ATOM 6381 O O . ALA A 1 827 ? 15.763 -34.842 -7.484 1.00 92.69 827 ALA A O 1
ATOM 6382 N N . SER A 1 828 ? 13.870 -33.722 -7.924 1.00 88.50 828 SER A N 1
ATOM 6383 C CA . SER A 1 828 ? 14.539 -32.660 -8.687 1.00 88.50 828 SER A CA 1
ATOM 6384 C C . SER A 1 828 ? 15.437 -31.790 -7.800 1.00 88.50 828 SER A C 1
ATOM 6386 O O . SER A 1 828 ? 16.451 -31.269 -8.263 1.00 88.50 828 SER A O 1
ATOM 6388 N N . GLU A 1 829 ? 15.074 -31.667 -6.522 1.00 85.38 829 GLU A N 1
ATOM 6389 C CA . GLU A 1 829 ? 15.787 -30.927 -5.484 1.00 85.38 829 GLU A CA 1
ATOM 6390 C C . GLU A 1 829 ? 15.681 -31.708 -4.156 1.00 85.38 829 GLU A C 1
ATOM 6392 O O . GLU A 1 829 ? 14.583 -32.166 -3.824 1.00 85.38 829 GLU A O 1
ATOM 6397 N N . PRO A 1 830 ? 16.791 -31.921 -3.418 1.00 86.50 830 PRO A N 1
ATOM 6398 C CA . PRO A 1 830 ? 16.796 -32.664 -2.153 1.00 86.50 830 PRO A CA 1
ATOM 6399 C C . PRO A 1 830 ? 15.757 -32.151 -1.152 1.00 86.50 830 PRO A C 1
ATOM 6401 O O . PRO A 1 830 ? 15.551 -30.952 -1.068 1.00 86.50 830 PRO A O 1
ATOM 6404 N N . LEU A 1 831 ? 15.130 -33.024 -0.356 1.00 83.06 831 LEU A N 1
ATOM 6405 C CA . LEU A 1 831 ? 14.168 -32.607 0.687 1.00 83.06 831 LEU A CA 1
ATOM 6406 C C . LEU A 1 831 ? 14.837 -32.323 2.048 1.00 83.06 831 LEU A C 1
ATOM 6408 O O . LEU A 1 831 ? 14.174 -31.876 2.983 1.00 83.06 831 LEU A O 1
ATOM 6412 N N . THR A 1 832 ? 16.135 -32.611 2.178 1.00 82.56 832 THR A N 1
ATOM 6413 C CA . THR A 1 832 ? 16.922 -32.437 3.408 1.00 82.56 832 THR A CA 1
ATOM 6414 C C . THR A 1 832 ? 18.189 -31.636 3.117 1.00 82.56 832 THR A C 1
ATOM 6416 O O . THR A 1 832 ? 18.675 -31.615 1.986 1.00 82.56 832 THR A O 1
ATOM 6419 N N . PHE A 1 833 ? 18.723 -30.952 4.133 1.00 69.94 833 PHE A N 1
ATOM 6420 C CA . PHE A 1 833 ? 19.944 -30.141 3.997 1.00 69.94 833 PHE A CA 1
ATOM 6421 C C . PHE A 1 833 ? 21.237 -30.938 4.216 1.00 69.94 833 PHE A C 1
ATOM 6423 O O . PHE A 1 833 ? 22.329 -30.431 3.953 1.00 69.94 833 PHE A O 1
ATOM 6430 N N . GLU A 1 834 ? 21.123 -32.188 4.664 1.00 71.69 834 GLU A N 1
ATOM 6431 C CA . GLU A 1 834 ? 22.250 -33.094 4.852 1.00 71.69 834 GLU A CA 1
ATOM 6432 C C . GLU A 1 834 ? 22.740 -33.602 3.492 1.00 71.69 834 GLU A C 1
ATOM 6434 O O . GLU A 1 834 ? 22.131 -34.467 2.864 1.00 71.69 834 GLU A O 1
ATOM 6439 N N . LYS A 1 835 ? 23.868 -33.061 3.017 1.00 60.66 835 LYS A N 1
ATOM 6440 C CA . LYS A 1 835 ? 24.435 -33.409 1.701 1.00 60.66 835 LYS A CA 1
ATOM 6441 C C . LYS A 1 835 ? 24.772 -34.895 1.559 1.00 60.66 835 LYS A C 1
ATOM 6443 O O . LYS A 1 835 ? 24.743 -35.412 0.451 1.00 60.66 835 LYS A O 1
ATOM 6448 N N . ALA A 1 836 ? 25.062 -35.578 2.667 1.00 66.50 836 ALA A N 1
ATOM 6449 C CA . ALA A 1 836 ? 25.350 -37.010 2.679 1.00 66.50 836 ALA A CA 1
ATOM 6450 C C . ALA A 1 836 ? 24.118 -37.886 2.365 1.00 66.50 836 ALA A C 1
ATOM 6452 O O . ALA A 1 836 ? 24.275 -39.061 2.025 1.00 66.50 836 ALA A O 1
ATOM 6453 N N . ASP A 1 837 ? 22.904 -37.331 2.456 1.00 76.25 837 ASP A N 1
ATOM 6454 C CA . ASP A 1 837 ? 21.667 -38.084 2.241 1.00 76.25 837 ASP A CA 1
ATOM 6455 C C . ASP A 1 837 ? 21.352 -38.283 0.751 1.00 76.25 837 ASP A C 1
ATOM 6457 O O . ASP A 1 837 ? 20.641 -39.229 0.405 1.00 76.25 837 ASP A O 1
ATOM 6461 N N . TRP A 1 838 ? 21.861 -37.418 -0.136 1.00 85.94 838 TRP A N 1
ATOM 6462 C CA . TRP A 1 838 ? 21.454 -37.356 -1.542 1.00 85.94 838 TRP A CA 1
ATOM 6463 C C . TRP A 1 838 ? 22.636 -37.498 -2.493 1.00 85.94 838 TRP A C 1
ATOM 6465 O O . TRP A 1 838 ? 23.659 -36.835 -2.359 1.00 85.94 838 TRP A O 1
ATOM 6475 N N . MET A 1 839 ? 22.457 -38.324 -3.518 1.00 87.44 839 MET A N 1
ATOM 6476 C CA . MET A 1 839 ? 23.409 -38.497 -4.608 1.00 87.44 839 MET A CA 1
ATOM 6477 C C . MET A 1 839 ? 22.810 -37.969 -5.907 1.00 87.44 839 MET A C 1
ATOM 6479 O O . MET A 1 839 ? 21.668 -38.278 -6.251 1.00 87.44 839 MET A O 1
ATOM 6483 N N . GLU A 1 840 ? 23.582 -37.180 -6.647 1.00 87.56 840 GLU A N 1
ATOM 6484 C CA . GLU A 1 840 ? 23.168 -36.698 -7.962 1.00 87.56 840 GLU A CA 1
ATOM 6485 C C . GLU A 1 840 ? 23.209 -37.849 -8.977 1.00 87.56 840 GLU A C 1
ATOM 6487 O O . GLU A 1 840 ? 24.184 -38.603 -9.062 1.00 87.56 840 GLU A O 1
ATOM 6492 N N . ILE A 1 841 ? 22.149 -37.996 -9.767 1.00 90.56 841 ILE A N 1
ATOM 6493 C CA . ILE A 1 841 ? 22.122 -38.939 -10.890 1.00 90.56 841 ILE A CA 1
ATOM 6494 C C . ILE A 1 841 ? 22.984 -38.346 -11.997 1.00 90.56 841 ILE A C 1
ATOM 6496 O O . ILE A 1 841 ? 22.857 -37.168 -12.297 1.00 90.56 841 ILE A O 1
ATOM 6500 N N . LYS A 1 842 ? 23.858 -39.124 -12.634 1.00 89.69 842 LYS A N 1
ATOM 6501 C CA . LYS A 1 842 ? 24.743 -38.599 -13.689 1.00 89.69 842 LYS A CA 1
ATOM 6502 C C . LYS A 1 842 ? 23.956 -38.140 -14.924 1.00 89.69 842 LYS A C 1
ATOM 6504 O O . LYS A 1 842 ? 22.944 -38.739 -15.280 1.00 89.69 842 LYS A O 1
ATOM 6509 N N . THR A 1 843 ? 24.445 -37.108 -15.610 1.00 91.25 843 THR A N 1
ATOM 6510 C CA . THR A 1 843 ? 23.857 -36.647 -16.877 1.00 91.25 843 THR A CA 1
ATOM 6511 C C . THR A 1 843 ? 23.829 -37.769 -17.923 1.00 91.25 843 THR A C 1
ATOM 6513 O O . THR A 1 843 ? 24.763 -38.566 -18.034 1.00 91.25 843 THR A O 1
ATOM 6516 N N . ASN A 1 844 ? 22.727 -37.853 -18.669 1.00 94.56 844 ASN A N 1
ATOM 6517 C CA . ASN A 1 844 ? 22.415 -38.891 -19.657 1.00 94.56 844 ASN A CA 1
ATOM 6518 C C . ASN A 1 844 ? 22.405 -40.310 -19.069 1.00 94.56 844 ASN A C 1
ATOM 6520 O O . ASN A 1 844 ? 22.887 -41.265 -19.682 1.00 94.56 844 ASN A O 1
ATOM 6524 N N . HIS A 1 845 ? 21.840 -40.444 -17.866 1.00 94.75 845 HIS A N 1
ATOM 6525 C CA . HIS A 1 845 ? 21.573 -41.729 -17.220 1.00 94.75 845 HIS A CA 1
ATOM 6526 C C . HIS A 1 845 ? 20.084 -41.897 -16.902 1.00 94.75 845 HIS A C 1
ATOM 6528 O O . HIS A 1 845 ? 19.326 -40.940 -16.738 1.00 94.75 845 HIS A O 1
ATOM 6534 N N . MET A 1 846 ? 19.673 -43.153 -16.804 1.00 95.44 846 MET A N 1
ATOM 6535 C CA . MET A 1 846 ? 18.345 -43.594 -16.416 1.00 95.44 846 MET A CA 1
ATOM 6536 C C . MET A 1 846 ? 18.443 -44.407 -15.130 1.00 95.44 846 MET A C 1
ATOM 6538 O O . MET A 1 846 ? 19.300 -45.281 -15.006 1.00 95.44 846 MET A O 1
ATOM 6542 N N . VAL A 1 847 ? 17.544 -44.151 -14.190 1.00 96.25 847 VAL A N 1
ATOM 6543 C CA . VAL A 1 847 ? 17.409 -44.901 -12.946 1.00 96.25 847 VAL A CA 1
ATOM 6544 C C . VAL A 1 847 ? 16.176 -45.787 -13.021 1.00 96.25 847 VAL A C 1
ATOM 6546 O O . VAL A 1 847 ? 15.098 -45.336 -13.400 1.00 96.25 847 VAL A O 1
ATOM 6549 N N . VAL A 1 848 ? 16.342 -47.055 -12.654 1.00 96.75 848 VAL A N 1
ATOM 6550 C CA . VAL A 1 848 ? 15.267 -48.042 -12.562 1.00 96.75 848 VAL A CA 1
ATOM 6551 C C . VAL A 1 848 ? 15.195 -48.549 -11.131 1.00 96.75 848 VAL A C 1
ATOM 6553 O O . VAL A 1 848 ? 16.134 -49.182 -10.646 1.00 96.75 848 VAL A O 1
ATOM 6556 N N . ILE A 1 849 ? 14.067 -48.304 -10.470 1.00 96.38 849 ILE A N 1
ATOM 6557 C CA . ILE A 1 849 ? 13.759 -48.877 -9.163 1.00 96.38 849 ILE A CA 1
ATOM 6558 C C . ILE A 1 849 ? 12.876 -50.100 -9.385 1.00 96.38 849 ILE A C 1
ATOM 6560 O O . ILE A 1 849 ? 11.769 -49.996 -9.909 1.00 96.38 849 ILE A O 1
ATOM 6564 N N . THR A 1 850 ? 13.380 -51.269 -9.007 1.00 94.19 850 THR A N 1
ATOM 6565 C CA . THR A 1 850 ? 12.672 -52.546 -9.191 1.00 94.19 850 THR A CA 1
ATOM 6566 C C . THR A 1 850 ? 11.622 -52.788 -8.094 1.00 94.19 850 THR A C 1
ATOM 6568 O O . THR A 1 850 ? 11.713 -52.194 -7.009 1.00 94.19 850 THR A O 1
ATOM 6571 N N . PRO A 1 851 ? 10.677 -53.731 -8.297 1.00 90.94 851 PRO A N 1
ATOM 6572 C CA . PRO A 1 851 ? 9.722 -54.125 -7.257 1.00 90.94 851 PRO A CA 1
ATOM 6573 C C . PRO A 1 851 ? 10.413 -54.544 -5.955 1.00 90.94 851 PRO A C 1
ATOM 6575 O O . PRO A 1 851 ? 9.982 -54.167 -4.870 1.00 90.94 851 PRO A O 1
ATOM 6578 N N . LYS A 1 852 ? 11.579 -55.195 -6.067 1.00 89.00 852 LYS A N 1
ATOM 6579 C CA . LYS A 1 852 ? 12.424 -55.651 -4.950 1.00 89.00 852 LYS A CA 1
ATOM 6580 C C . LYS A 1 852 ? 13.295 -54.561 -4.298 1.00 89.00 852 LYS A C 1
ATOM 6582 O O . LYS A 1 852 ? 14.240 -54.908 -3.604 1.00 89.00 852 LYS A O 1
ATOM 6587 N N . MET A 1 853 ? 13.015 -53.275 -4.528 1.00 90.56 853 MET A N 1
ATOM 6588 C CA . MET A 1 853 ? 13.751 -52.137 -3.941 1.00 90.56 853 MET A CA 1
ATOM 6589 C C . MET A 1 853 ? 15.234 -52.044 -4.337 1.00 90.56 853 MET A C 1
ATOM 6591 O O . MET A 1 853 ? 16.025 -51.446 -3.625 1.00 90.56 853 MET A O 1
ATOM 6595 N N . ASN A 1 854 ? 15.623 -52.586 -5.496 1.00 89.69 854 ASN A N 1
ATOM 6596 C CA . ASN A 1 854 ? 16.954 -52.312 -6.053 1.00 89.69 854 ASN A CA 1
ATOM 6597 C C . ASN A 1 854 ? 16.913 -51.055 -6.922 1.00 89.69 854 ASN A C 1
ATOM 6599 O O . ASN A 1 854 ? 16.066 -50.990 -7.822 1.00 89.69 854 ASN A O 1
ATOM 6603 N N . LEU A 1 855 ? 17.852 -50.132 -6.703 1.00 91.00 855 LEU A N 1
ATOM 6604 C CA . LEU A 1 855 ? 18.115 -48.985 -7.570 1.00 91.00 855 LEU A CA 1
ATOM 6605 C C . LEU A 1 855 ? 19.224 -49.327 -8.572 1.00 91.00 855 LEU A C 1
ATOM 6607 O O . LEU A 1 855 ? 20.364 -49.591 -8.197 1.00 91.00 855 LEU A O 1
ATOM 6611 N N . LEU A 1 856 ? 18.890 -49.317 -9.860 1.00 93.06 856 LEU A N 1
ATOM 6612 C CA . LEU A 1 856 ? 19.815 -49.608 -10.955 1.00 93.06 856 LEU A CA 1
ATOM 6613 C C . LEU A 1 856 ? 20.005 -48.355 -11.810 1.00 93.06 856 LEU A C 1
ATOM 6615 O O . LEU A 1 856 ? 19.019 -47.734 -12.195 1.00 93.06 856 LEU A O 1
ATOM 6619 N N . GLN A 1 857 ? 21.247 -48.004 -12.145 1.00 93.06 857 GLN A N 1
ATOM 6620 C CA . GLN A 1 857 ? 21.549 -46.891 -13.052 1.00 93.06 857 GLN A CA 1
ATOM 6621 C C . GLN A 1 857 ? 22.063 -47.423 -14.392 1.00 93.06 857 GLN A C 1
ATOM 6623 O O . GLN A 1 857 ? 22.976 -48.247 -14.428 1.00 93.06 857 GLN A O 1
ATOM 6628 N N . PHE A 1 858 ? 21.493 -46.941 -15.494 1.00 93.62 858 PHE A N 1
ATOM 6629 C CA . PHE A 1 858 ? 21.864 -47.308 -16.858 1.00 93.62 858 PHE A CA 1
ATOM 6630 C C . PHE A 1 858 ? 22.241 -46.053 -17.652 1.00 93.62 858 PHE A C 1
ATOM 6632 O O . PHE A 1 858 ? 21.469 -45.094 -17.646 1.00 93.62 858 PHE A O 1
ATOM 6639 N N . PRO A 1 859 ? 23.380 -46.025 -18.359 1.00 92.88 859 PRO A N 1
ATOM 6640 C CA . PRO A 1 859 ? 23.677 -44.931 -19.275 1.00 92.88 859 PRO A CA 1
ATOM 6641 C C . PRO A 1 859 ? 22.723 -44.967 -20.478 1.00 92.88 859 PRO A C 1
ATOM 6643 O O . PRO A 1 859 ? 22.462 -46.034 -21.041 1.00 92.88 859 PRO A O 1
ATOM 6646 N N . VAL A 1 860 ? 22.221 -43.803 -20.894 1.00 93.75 860 VAL A N 1
ATOM 6647 C CA . VAL A 1 860 ? 21.485 -43.645 -22.156 1.00 93.75 860 VAL A CA 1
ATOM 6648 C C . VAL A 1 860 ? 22.521 -43.374 -23.241 1.00 93.75 860 VAL A C 1
ATOM 6650 O O . VAL A 1 860 ? 22.944 -42.238 -23.424 1.00 93.75 860 VAL A O 1
ATOM 6653 N N . VAL A 1 861 ? 23.002 -44.437 -23.890 1.00 90.88 861 VAL A N 1
ATOM 6654 C CA . VAL A 1 861 ? 24.113 -44.357 -24.849 1.00 90.88 861 VAL A CA 1
ATOM 6655 C C . VAL A 1 861 ? 23.599 -43.951 -26.228 1.00 90.88 861 VAL A C 1
ATOM 6657 O O . VAL A 1 861 ? 23.123 -44.780 -26.999 1.00 90.88 861 VAL A O 1
ATOM 6660 N N . ASP A 1 862 ? 23.728 -42.667 -26.537 1.00 90.69 862 ASP A N 1
ATOM 6661 C CA . ASP A 1 862 ? 23.471 -42.085 -27.852 1.00 90.69 862 ASP A CA 1
ATOM 6662 C C . ASP A 1 862 ? 24.572 -41.076 -28.232 1.00 90.69 862 ASP A C 1
ATOM 6664 O O . ASP A 1 862 ? 25.629 -41.016 -27.601 1.00 90.69 862 ASP A O 1
ATOM 6668 N N . LYS A 1 863 ? 24.346 -40.266 -29.274 1.00 90.06 863 LYS A N 1
ATOM 6669 C CA . LYS A 1 863 ? 25.326 -39.267 -29.731 1.00 90.06 863 LYS A CA 1
ATOM 6670 C C . LYS A 1 863 ? 25.608 -38.149 -28.712 1.00 90.06 863 LYS A C 1
ATOM 6672 O O . LYS A 1 863 ? 26.603 -37.443 -28.877 1.00 90.06 863 LYS A O 1
ATOM 6677 N N . TYR A 1 864 ? 24.758 -37.976 -27.698 1.00 92.06 864 TYR A N 1
ATOM 6678 C CA . TYR A 1 864 ? 24.877 -36.962 -26.648 1.00 92.06 864 TYR A CA 1
ATOM 6679 C C . TYR A 1 864 ? 25.497 -37.510 -25.357 1.00 92.06 864 TYR A C 1
ATOM 6681 O O . TYR A 1 864 ? 25.924 -36.732 -24.497 1.00 92.06 864 TYR A O 1
ATOM 6689 N N . TYR A 1 865 ? 25.570 -38.833 -25.202 1.00 91.06 865 TYR A N 1
ATOM 6690 C CA . TYR A 1 865 ? 26.268 -39.481 -24.097 1.00 91.06 865 TYR A CA 1
ATOM 6691 C C . TYR A 1 865 ? 27.768 -39.168 -24.118 1.00 91.06 865 TYR A C 1
ATOM 6693 O O . TYR A 1 865 ? 28.431 -39.248 -25.153 1.00 91.06 865 TYR A O 1
ATOM 6701 N N . VAL A 1 866 ? 28.312 -38.825 -22.951 1.00 86.62 866 VAL A N 1
ATOM 6702 C CA . VAL A 1 866 ? 29.750 -38.612 -22.760 1.00 86.62 866 VAL A CA 1
ATOM 6703 C C . VAL A 1 866 ? 30.221 -39.589 -21.677 1.00 86.62 866 VAL A C 1
ATOM 6705 O O . VAL A 1 866 ? 29.740 -39.500 -20.544 1.00 86.62 866 VAL A O 1
ATOM 6708 N N . PRO A 1 867 ? 31.109 -40.549 -22.005 1.00 83.88 867 PRO A N 1
ATOM 6709 C CA . PRO A 1 867 ? 31.612 -41.519 -21.039 1.00 83.88 867 PRO A CA 1
ATOM 6710 C C . PRO A 1 867 ? 32.372 -40.838 -19.892 1.00 83.88 867 PRO A C 1
ATOM 6712 O O . PRO A 1 867 ? 33.078 -39.865 -20.142 1.00 83.88 867 PRO A O 1
ATOM 6715 N N . PRO A 1 868 ? 32.344 -41.378 -18.659 1.00 77.94 868 PRO A N 1
ATOM 6716 C CA . PRO A 1 868 ? 33.114 -40.824 -17.539 1.00 77.94 868 PRO A CA 1
ATOM 6717 C C . PRO A 1 868 ? 34.633 -40.764 -17.768 1.00 77.94 868 PRO A C 1
ATOM 6719 O O . PRO A 1 868 ? 35.321 -40.022 -17.079 1.00 77.94 868 PRO A O 1
ATOM 6722 N N . SER A 1 869 ? 35.159 -41.558 -18.706 1.00 76.88 869 SER A N 1
ATOM 6723 C CA . SER A 1 869 ? 36.569 -41.550 -19.104 1.00 76.88 869 SER A CA 1
ATOM 6724 C C . SER A 1 869 ? 36.944 -40.393 -20.039 1.00 76.88 869 SER A C 1
ATOM 6726 O O . SER A 1 869 ? 38.127 -40.173 -20.277 1.00 76.88 869 SER A O 1
ATOM 6728 N N . ASP A 1 870 ? 35.965 -39.680 -20.599 1.00 77.69 870 ASP A N 1
ATOM 6729 C CA . ASP A 1 870 ? 36.180 -38.523 -21.467 1.00 77.69 870 ASP A CA 1
ATOM 6730 C C . ASP A 1 870 ? 36.347 -37.252 -20.604 1.00 77.69 870 ASP A C 1
ATOM 6732 O O . ASP A 1 870 ? 35.460 -36.954 -19.799 1.00 77.69 870 ASP A O 1
ATOM 6736 N N . PRO A 1 871 ? 37.433 -36.465 -20.756 1.00 73.38 871 PRO A N 1
ATOM 6737 C CA . PRO A 1 871 ? 37.615 -35.200 -20.038 1.00 73.38 871 PRO A CA 1
ATOM 6738 C C . PRO A 1 871 ? 36.449 -34.215 -20.210 1.00 73.38 871 PRO A C 1
ATOM 6740 O O . PRO A 1 871 ? 36.198 -33.394 -19.324 1.00 73.38 871 PRO A O 1
ATOM 6743 N N . ALA A 1 872 ? 35.704 -34.304 -21.318 1.00 71.88 872 ALA A N 1
ATOM 6744 C CA . ALA A 1 872 ? 34.505 -33.503 -21.544 1.00 71.88 872 ALA A CA 1
ATOM 6745 C C . ALA A 1 872 ? 33.389 -33.797 -20.524 1.00 71.88 872 ALA A C 1
ATOM 6747 O O . ALA A 1 872 ? 32.565 -32.921 -20.272 1.00 71.88 872 ALA A O 1
ATOM 6748 N N . ALA A 1 873 ? 33.374 -34.976 -19.886 1.00 68.19 873 ALA A N 1
ATOM 6749 C CA . ALA A 1 873 ? 32.410 -35.315 -18.835 1.00 68.19 873 ALA A CA 1
ATOM 6750 C C . ALA A 1 873 ? 32.561 -34.437 -17.582 1.00 68.19 873 ALA A C 1
ATOM 6752 O O . ALA A 1 873 ? 31.591 -34.234 -16.858 1.00 68.19 873 ALA A O 1
ATOM 6753 N N . LEU A 1 874 ? 33.766 -33.916 -17.321 1.00 64.69 874 LEU A N 1
ATOM 6754 C CA . LEU A 1 874 ? 34.054 -33.054 -16.169 1.00 64.69 874 LEU A CA 1
ATOM 6755 C C . LEU A 1 874 ? 33.815 -31.563 -16.461 1.00 64.69 874 LEU A C 1
ATOM 6757 O O . LEU A 1 874 ? 33.680 -30.784 -15.519 1.00 64.69 874 LEU A O 1
ATOM 6761 N N . ASN A 1 875 ? 33.737 -31.188 -17.743 1.00 66.75 875 ASN A N 1
ATOM 6762 C CA . ASN A 1 875 ? 33.729 -29.804 -18.230 1.00 66.75 875 ASN A CA 1
ATOM 6763 C C . ASN A 1 875 ? 32.447 -29.440 -19.004 1.00 66.75 875 ASN A C 1
ATOM 6765 O O . ASN A 1 875 ? 32.486 -28.595 -19.898 1.00 66.75 875 ASN A O 1
ATOM 6769 N N . ARG A 1 876 ? 31.312 -30.079 -18.698 1.00 80.31 876 ARG A N 1
ATOM 6770 C CA . ARG A 1 876 ? 30.022 -29.676 -19.271 1.00 80.31 876 ARG A CA 1
ATOM 6771 C C . ARG A 1 876 ? 29.615 -28.289 -18.761 1.00 80.31 876 ARG A C 1
ATOM 6773 O O . ARG A 1 876 ? 29.696 -28.005 -17.565 1.00 80.31 876 ARG A O 1
ATOM 6780 N N . GLY A 1 877 ? 29.182 -27.433 -19.681 1.00 76.06 877 GLY A N 1
ATOM 6781 C CA . GLY A 1 877 ? 28.565 -26.145 -19.413 1.00 76.06 877 GLY A CA 1
ATOM 6782 C C . GLY A 1 877 ? 27.320 -26.319 -18.553 1.00 76.06 877 GLY A C 1
ATOM 6783 O O . GLY A 1 877 ? 26.499 -27.208 -18.769 1.00 76.06 877 GLY A O 1
ATOM 6784 N N . THR A 1 878 ? 27.207 -25.483 -17.529 1.00 72.81 878 THR A N 1
ATOM 6785 C CA . THR A 1 878 ? 26.023 -25.429 -16.664 1.00 72.81 878 THR A CA 1
ATOM 6786 C C . THR A 1 878 ? 25.085 -24.301 -17.077 1.00 72.81 878 THR A C 1
ATOM 6788 O O . THR A 1 878 ? 23.972 -24.214 -16.571 1.00 72.81 878 THR A O 1
ATOM 6791 N N . GLU A 1 879 ? 25.506 -23.448 -18.012 1.00 67.31 879 GLU A N 1
ATOM 6792 C CA . GLU A 1 879 ? 24.809 -22.222 -18.385 1.00 67.31 879 GLU A CA 1
ATOM 6793 C C . GLU A 1 879 ? 23.452 -22.495 -19.025 1.00 67.31 879 GLU A C 1
ATOM 6795 O O . GLU A 1 879 ? 22.494 -21.805 -18.684 1.00 67.31 879 GLU A O 1
ATOM 6800 N N . PHE A 1 880 ? 23.312 -23.515 -19.882 1.00 71.94 880 PHE A N 1
ATOM 6801 C CA . PHE A 1 880 ? 22.021 -23.790 -20.511 1.00 71.94 880 PHE A CA 1
ATOM 6802 C C . PHE A 1 880 ? 20.985 -24.225 -19.477 1.00 71.94 880 PHE A C 1
ATOM 6804 O O . PHE A 1 880 ? 19.965 -23.557 -19.306 1.00 71.94 880 PHE A O 1
ATOM 6811 N N . ALA A 1 881 ? 21.260 -25.288 -18.721 1.00 63.47 881 ALA A N 1
ATOM 6812 C CA . ALA A 1 881 ? 20.330 -25.733 -17.693 1.00 63.47 881 ALA A CA 1
ATOM 6813 C C . ALA A 1 881 ? 20.163 -24.684 -16.576 1.00 63.47 881 ALA A C 1
ATOM 6815 O O . ALA A 1 881 ? 19.043 -24.510 -16.111 1.00 63.47 881 ALA A O 1
ATOM 6816 N N . ALA A 1 882 ? 21.185 -23.896 -16.217 1.00 61.06 882 ALA A N 1
ATOM 6817 C CA . ALA A 1 882 ? 21.048 -22.778 -15.275 1.00 61.06 882 ALA A CA 1
ATOM 6818 C C . ALA A 1 882 ? 20.172 -21.635 -15.819 1.00 61.06 882 ALA A C 1
ATOM 6820 O O . ALA A 1 882 ? 19.326 -21.123 -15.089 1.00 61.06 882 ALA A O 1
ATOM 6821 N N . SER A 1 883 ? 20.313 -21.270 -17.098 1.00 57.03 883 SER A N 1
ATOM 6822 C CA . SER A 1 883 ? 19.491 -20.246 -17.766 1.00 57.03 883 SER A CA 1
ATOM 6823 C C . SER A 1 883 ? 18.029 -20.668 -17.890 1.00 57.03 883 SER A C 1
ATOM 6825 O O . SER A 1 883 ? 17.128 -19.834 -17.829 1.00 57.03 883 SER A O 1
ATOM 6827 N N . LYS A 1 884 ? 17.790 -21.980 -18.002 1.00 58.69 884 LYS A N 1
ATOM 6828 C CA . LYS A 1 884 ? 16.459 -22.589 -17.956 1.00 58.69 884 LYS A CA 1
ATOM 6829 C C . LYS A 1 884 ? 15.961 -22.821 -16.524 1.00 58.69 884 LYS A C 1
ATOM 6831 O O . LYS A 1 884 ? 14.838 -23.281 -16.331 1.00 58.69 884 LYS A O 1
ATOM 6836 N N . GLY A 1 885 ? 16.792 -22.481 -15.539 1.00 53.69 885 GLY A N 1
ATOM 6837 C CA . GLY A 1 885 ? 16.501 -22.531 -14.120 1.00 53.69 885 GLY A CA 1
ATOM 6838 C C . GLY A 1 885 ? 16.586 -23.918 -13.501 1.00 53.69 885 GLY A C 1
ATOM 6839 O O . GLY A 1 885 ? 15.980 -24.057 -12.466 1.00 53.69 885 GLY A O 1
ATOM 6840 N N . PHE A 1 886 ? 17.282 -24.902 -14.084 1.00 54.47 886 PHE A N 1
ATOM 6841 C CA . PHE A 1 886 ? 17.348 -26.325 -13.696 1.00 54.47 886 PHE A CA 1
ATOM 6842 C C . PHE A 1 886 ? 18.679 -26.790 -13.043 1.00 54.47 886 PHE A C 1
ATOM 6844 O O . PHE A 1 886 ? 18.929 -27.997 -12.983 1.00 54.47 886 PHE A O 1
ATOM 6851 N N . LEU A 1 887 ? 19.561 -25.889 -12.582 1.00 50.25 887 LEU A N 1
ATOM 6852 C CA . LEU A 1 887 ? 20.869 -26.248 -11.994 1.00 50.25 887 LEU A CA 1
ATOM 6853 C C . LEU A 1 887 ? 21.200 -25.502 -10.696 1.00 50.25 887 LEU A C 1
ATOM 6855 O O . LEU A 1 887 ? 20.905 -24.321 -10.546 1.00 50.25 887 LEU A O 1
ATOM 6859 N N . SER A 1 888 ? 21.908 -26.206 -9.805 1.00 43.44 888 SER A N 1
ATOM 6860 C CA . SER A 1 888 ? 22.519 -25.673 -8.582 1.00 43.44 888 SER A CA 1
ATOM 6861 C C . SER A 1 888 ? 23.582 -24.612 -8.890 1.00 43.44 888 SER A C 1
ATOM 6863 O O . SER A 1 888 ? 24.402 -24.790 -9.793 1.00 43.44 888 SER A O 1
ATOM 6865 N N . ALA A 1 889 ? 23.641 -23.550 -8.080 1.00 36.53 889 ALA A N 1
ATOM 6866 C CA . ALA A 1 889 ? 24.686 -22.524 -8.098 1.00 36.53 889 ALA A CA 1
ATOM 6867 C C . ALA A 1 889 ? 26.034 -23.041 -7.549 1.00 36.53 889 ALA A C 1
ATOM 6869 O O . ALA A 1 889 ? 26.658 -22.414 -6.700 1.00 36.53 889 ALA A O 1
ATOM 6870 N N . HIS A 1 890 ? 26.504 -24.203 -7.999 1.00 38.62 890 HIS A N 1
ATOM 6871 C CA . HIS A 1 890 ? 27.787 -24.752 -7.570 1.00 38.62 890 HIS A CA 1
ATOM 6872 C C . HIS A 1 890 ? 28.504 -25.463 -8.711 1.00 38.62 890 HIS A C 1
ATOM 6874 O O . HIS A 1 890 ? 28.697 -26.672 -8.689 1.00 38.62 890 HIS A O 1
ATOM 6880 N N . ARG A 1 891 ? 28.944 -24.669 -9.693 1.00 32.81 891 ARG A N 1
ATOM 6881 C CA . ARG A 1 891 ? 30.220 -24.851 -10.410 1.00 32.81 891 ARG A CA 1
ATOM 6882 C C . ARG A 1 891 ? 30.529 -23.651 -11.308 1.00 32.81 891 ARG A C 1
ATOM 6884 O O . ARG A 1 891 ? 30.965 -23.796 -12.440 1.00 32.81 891 ARG A O 1
ATOM 6891 N N . ALA A 1 892 ? 30.393 -22.436 -10.779 1.00 27.08 892 ALA A N 1
ATOM 6892 C CA . ALA A 1 892 ? 31.228 -21.359 -11.291 1.00 27.08 892 ALA A CA 1
ATOM 6893 C C . ALA A 1 892 ? 32.634 -21.599 -10.730 1.00 27.08 892 ALA A C 1
ATOM 6895 O O . ALA A 1 892 ? 33.003 -21.059 -9.686 1.00 27.08 892 ALA A O 1
ATOM 6896 N N . VAL A 1 893 ? 33.418 -22.454 -11.396 1.00 30.73 893 VAL A N 1
ATOM 6897 C CA . VAL A 1 893 ? 34.875 -22.336 -11.312 1.00 30.73 893 VAL A CA 1
ATOM 6898 C C . VAL A 1 893 ? 35.180 -21.002 -11.969 1.00 30.73 893 VAL A C 1
ATOM 6900 O O . VAL A 1 893 ? 35.391 -20.894 -13.172 1.00 30.73 893 VAL A O 1
ATOM 6903 N N . SER A 1 894 ? 35.100 -19.949 -11.163 1.00 28.83 894 SER A N 1
ATOM 6904 C CA . SER A 1 894 ? 35.710 -18.683 -11.489 1.00 28.83 894 SER A CA 1
ATOM 6905 C C . SER A 1 894 ? 37.163 -19.012 -11.791 1.00 28.83 894 SER A C 1
ATOM 6907 O O . SER A 1 894 ? 37.904 -19.383 -10.881 1.00 28.83 894 SER A O 1
ATOM 6909 N N . ILE A 1 895 ? 37.569 -18.872 -13.052 1.00 36.97 895 ILE A N 1
ATOM 6910 C CA . ILE A 1 895 ? 38.975 -18.816 -13.447 1.00 36.97 895 ILE A CA 1
ATOM 6911 C C . ILE A 1 895 ? 39.520 -17.493 -12.883 1.00 36.97 895 ILE A C 1
ATOM 6913 O O . ILE A 1 895 ? 39.718 -16.506 -13.580 1.00 36.97 895 ILE A O 1
ATOM 6917 N N . ARG A 1 896 ? 39.651 -17.436 -11.557 1.00 43.53 896 ARG A N 1
ATOM 6918 C CA . ARG A 1 896 ? 40.478 -16.487 -10.827 1.00 43.53 896 ARG A CA 1
ATOM 6919 C C . ARG A 1 896 ? 41.778 -17.243 -10.583 1.00 43.53 896 ARG A C 1
ATOM 6921 O O . ARG A 1 896 ? 41.709 -18.308 -9.972 1.00 43.53 896 ARG A O 1
ATOM 6928 N N . PRO A 1 897 ? 42.959 -16.738 -10.966 1.00 42.97 897 PRO A N 1
ATOM 6929 C CA . PRO A 1 897 ? 44.111 -17.031 -10.135 1.00 42.97 897 PRO A CA 1
ATOM 6930 C C . PRO A 1 897 ? 43.755 -16.487 -8.740 1.00 42.97 897 PRO A C 1
ATOM 6932 O O . PRO A 1 897 ? 43.405 -15.306 -8.636 1.00 42.97 897 PRO A O 1
ATOM 6935 N N . PRO A 1 898 ? 43.731 -17.322 -7.689 1.00 52.47 898 PRO A N 1
ATOM 6936 C CA . PRO A 1 898 ? 43.475 -16.837 -6.342 1.00 52.47 898 PRO A CA 1
ATOM 6937 C C . PRO A 1 898 ? 44.442 -15.688 -6.050 1.00 52.47 898 PRO A C 1
ATOM 6939 O O . PRO A 1 898 ? 45.620 -15.774 -6.406 1.00 52.47 898 PRO A O 1
ATOM 6942 N N . VAL A 1 899 ? 43.971 -14.618 -5.409 1.00 54.34 899 VAL A N 1
ATOM 6943 C CA . VAL A 1 899 ? 44.863 -13.585 -4.850 1.00 54.34 899 VAL A CA 1
ATOM 6944 C C . VAL A 1 899 ? 45.934 -14.259 -3.977 1.00 54.34 899 VAL A C 1
ATOM 6946 O O . VAL A 1 899 ? 47.100 -13.883 -4.023 1.00 54.34 899 VAL A O 1
ATOM 6949 N N . ASP A 1 900 ? 45.566 -15.363 -3.326 1.00 52.84 900 ASP A N 1
ATOM 6950 C CA . ASP A 1 900 ? 46.440 -16.255 -2.561 1.00 52.84 900 ASP A CA 1
ATOM 6951 C C . ASP A 1 900 ? 47.591 -16.841 -3.395 1.00 52.84 900 ASP A C 1
ATOM 6953 O O . ASP A 1 900 ? 48.715 -16.934 -2.914 1.00 52.84 900 ASP A O 1
ATOM 6957 N N . LEU A 1 901 ? 47.355 -17.185 -4.667 1.00 58.53 901 LEU A N 1
ATOM 6958 C CA . LEU A 1 901 ? 48.386 -17.702 -5.571 1.00 58.53 901 LEU A CA 1
ATOM 6959 C C . LEU A 1 901 ? 49.354 -16.590 -6.000 1.00 58.53 901 LEU A C 1
ATOM 6961 O O . LEU A 1 901 ? 50.551 -16.833 -6.117 1.00 58.53 901 LEU A O 1
ATOM 6965 N N . GLN A 1 902 ? 48.862 -15.361 -6.189 1.00 61.66 902 GLN A N 1
ATOM 6966 C CA . GLN A 1 902 ? 49.723 -14.201 -6.453 1.00 61.66 902 GLN A CA 1
ATOM 6967 C C . GLN A 1 902 ? 50.584 -13.872 -5.227 1.00 61.66 902 GLN A C 1
ATOM 6969 O O . GLN A 1 902 ? 51.786 -13.665 -5.366 1.00 61.66 902 GLN A O 1
ATOM 6974 N N . ILE A 1 903 ? 50.000 -13.891 -4.027 1.00 61.91 903 ILE A N 1
ATOM 6975 C CA . ILE A 1 903 ? 50.738 -13.691 -2.776 1.00 61.91 903 ILE A CA 1
ATOM 6976 C C . ILE A 1 903 ? 51.795 -14.789 -2.614 1.00 61.91 903 ILE A C 1
ATOM 6978 O O . ILE A 1 903 ? 52.957 -14.467 -2.413 1.00 61.91 903 ILE A O 1
ATOM 6982 N N . LEU A 1 904 ? 51.453 -16.068 -2.791 1.00 60.00 904 LEU A N 1
ATOM 6983 C CA . LEU A 1 904 ? 52.408 -17.178 -2.665 1.00 60.00 904 LEU A CA 1
ATOM 6984 C C . LEU A 1 904 ? 53.566 -17.114 -3.677 1.00 60.00 904 LEU A C 1
ATOM 6986 O O . LEU A 1 904 ? 54.680 -17.508 -3.343 1.00 60.00 904 LEU A O 1
ATOM 6990 N N . ILE A 1 905 ? 53.325 -16.610 -4.892 1.00 68.94 905 ILE A N 1
ATOM 6991 C CA . ILE A 1 905 ? 54.356 -16.482 -5.935 1.00 68.94 905 ILE A CA 1
ATOM 6992 C C . ILE A 1 905 ? 55.249 -15.254 -5.702 1.00 68.94 905 ILE A C 1
ATOM 6994 O O . ILE A 1 905 ? 56.466 -15.341 -5.869 1.00 68.94 905 ILE A O 1
ATOM 6998 N N . PHE A 1 906 ? 54.674 -14.108 -5.327 1.00 67.75 906 PHE A N 1
ATOM 6999 C CA . PHE A 1 906 ? 55.415 -12.845 -5.236 1.00 67.75 906 PHE A CA 1
ATOM 7000 C C . PHE A 1 906 ? 55.962 -12.546 -3.836 1.00 67.75 906 PHE A C 1
ATOM 7002 O O . PHE A 1 906 ? 56.977 -11.861 -3.737 1.00 67.75 906 PHE A O 1
ATOM 7009 N N . LEU A 1 907 ? 55.367 -13.076 -2.761 1.00 68.44 907 LEU A N 1
ATOM 7010 C CA . LEU A 1 907 ? 55.813 -12.840 -1.382 1.00 68.44 907 LEU A CA 1
ATOM 7011 C C . LEU A 1 907 ? 57.275 -13.269 -1.147 1.00 68.44 907 LEU A C 1
ATOM 7013 O O . LEU A 1 907 ? 58.031 -12.440 -0.635 1.00 68.44 907 LEU A O 1
ATOM 7017 N N . PRO A 1 908 ? 57.736 -14.466 -1.576 1.00 72.06 908 PRO A N 1
ATOM 7018 C CA . PRO A 1 908 ? 59.138 -14.861 -1.412 1.00 72.06 908 PRO A CA 1
ATOM 7019 C C . PRO A 1 908 ? 60.096 -13.908 -2.135 1.00 72.06 908 PRO A C 1
ATOM 7021 O O . PRO A 1 908 ? 61.122 -13.521 -1.582 1.00 72.06 908 PRO A O 1
ATOM 7024 N N . LEU A 1 909 ? 59.720 -13.469 -3.343 1.00 68.12 909 LEU A N 1
ATOM 7025 C CA . LEU A 1 909 ? 60.496 -12.509 -4.120 1.00 68.12 909 LEU A CA 1
ATOM 7026 C C . LEU A 1 909 ? 60.542 -11.146 -3.419 1.00 68.12 909 LEU A C 1
ATOM 7028 O O . LEU A 1 909 ? 61.612 -10.559 -3.315 1.00 68.12 909 LEU A O 1
ATOM 7032 N N . THR A 1 910 ? 59.418 -10.649 -2.893 1.00 71.44 910 THR A N 1
ATOM 7033 C CA . THR A 1 910 ? 59.369 -9.357 -2.184 1.00 71.44 910 THR A CA 1
ATOM 7034 C C . THR A 1 910 ? 60.193 -9.349 -0.897 1.00 71.44 910 THR A C 1
ATOM 7036 O O . THR A 1 910 ? 60.872 -8.362 -0.624 1.00 71.44 910 THR A O 1
ATOM 7039 N N . LEU A 1 911 ? 60.182 -10.451 -0.138 1.00 68.88 911 LEU A N 1
ATOM 7040 C CA . LEU A 1 911 ? 60.925 -10.580 1.116 1.00 68.88 911 LEU A CA 1
ATOM 7041 C C . LEU A 1 911 ? 62.438 -10.697 0.890 1.00 68.88 911 LEU A C 1
ATOM 7043 O O . LEU A 1 911 ? 63.204 -10.253 1.738 1.00 68.88 911 LEU A O 1
ATOM 7047 N N . SER A 1 912 ? 62.879 -11.255 -0.245 1.00 70.19 912 SER A N 1
ATOM 7048 C CA . SER A 1 912 ? 64.312 -11.431 -0.526 1.00 70.19 912 SER A CA 1
ATOM 7049 C C . SER A 1 912 ? 64.978 -10.223 -1.193 1.00 70.19 912 SER A C 1
ATOM 7051 O O . SER A 1 912 ? 66.196 -10.219 -1.355 1.00 70.19 912 SER A O 1
ATOM 7053 N N . THR A 1 913 ? 64.208 -9.237 -1.658 1.00 68.88 913 THR A N 1
ATOM 7054 C CA . THR A 1 913 ? 64.714 -8.189 -2.564 1.00 68.88 913 THR A CA 1
ATOM 7055 C C . THR A 1 913 ? 64.453 -6.761 -2.090 1.00 68.88 913 THR A C 1
ATOM 7057 O O . THR A 1 913 ? 65.159 -5.848 -2.518 1.00 68.88 913 THR A O 1
ATOM 7060 N N . LEU A 1 914 ? 63.467 -6.538 -1.216 1.00 78.06 914 LEU A N 1
ATOM 7061 C CA . LEU A 1 914 ? 63.126 -5.210 -0.712 1.00 78.06 914 LEU A CA 1
ATOM 7062 C C . LEU A 1 914 ? 63.703 -4.974 0.685 1.00 78.06 914 LEU A C 1
ATOM 7064 O O . LEU A 1 914 ? 63.656 -5.837 1.556 1.00 78.06 914 LEU A O 1
ATOM 7068 N N . SER A 1 915 ? 64.184 -3.754 0.927 1.00 82.69 915 SER A N 1
ATOM 7069 C CA . SER A 1 915 ? 64.488 -3.291 2.284 1.00 82.69 915 SER A CA 1
ATOM 7070 C C . SER A 1 915 ? 63.202 -3.131 3.107 1.00 82.69 915 SER A C 1
ATOM 7072 O O . SER A 1 915 ? 62.123 -2.910 2.552 1.00 82.69 915 SER A O 1
ATOM 7074 N N . THR A 1 916 ? 63.295 -3.174 4.441 1.00 81.94 916 THR A N 1
ATOM 7075 C CA . THR A 1 916 ? 62.130 -3.029 5.339 1.00 81.94 916 THR A CA 1
ATOM 7076 C C . THR A 1 916 ? 61.261 -1.799 5.025 1.00 81.94 916 THR A C 1
ATOM 7078 O O . THR A 1 916 ? 60.040 -1.945 4.945 1.00 81.94 916 THR A O 1
ATOM 7081 N N . PRO A 1 917 ? 61.820 -0.594 4.774 1.00 83.56 917 PRO A N 1
ATOM 7082 C CA . PRO A 1 917 ? 61.013 0.568 4.396 1.00 83.56 917 PRO A CA 1
ATOM 7083 C C . PRO A 1 917 ? 60.329 0.416 3.028 1.00 83.56 917 PRO A C 1
ATOM 7085 O O . PRO A 1 917 ? 59.201 0.875 2.856 1.00 83.56 917 PRO A O 1
ATOM 7088 N N . ALA A 1 918 ? 60.976 -0.255 2.070 1.00 83.25 918 ALA A N 1
ATOM 7089 C CA . ALA A 1 918 ? 60.405 -0.511 0.750 1.00 83.25 918 ALA A CA 1
ATOM 7090 C C . ALA A 1 918 ? 59.252 -1.522 0.809 1.00 83.25 918 ALA A C 1
ATOM 7092 O O . ALA A 1 918 ? 58.225 -1.327 0.158 1.00 83.25 918 ALA A O 1
ATOM 7093 N N . PHE A 1 919 ? 59.384 -2.552 1.648 1.00 85.38 919 PHE A N 1
ATOM 7094 C CA . PHE A 1 919 ? 58.332 -3.532 1.908 1.00 85.38 919 PHE A CA 1
ATOM 7095 C C . PHE A 1 919 ? 57.110 -2.899 2.593 1.00 85.38 919 PHE A C 1
ATOM 7097 O O . PHE A 1 919 ? 55.971 -3.124 2.180 1.00 85.38 919 PHE A O 1
ATOM 7104 N N . LEU A 1 920 ? 57.336 -2.044 3.597 1.00 86.50 920 LEU A N 1
ATOM 7105 C CA . LEU A 1 920 ? 56.259 -1.310 4.265 1.00 86.50 920 LEU A CA 1
ATOM 7106 C C . LEU A 1 920 ? 55.540 -0.355 3.304 1.00 86.50 920 LEU A C 1
ATOM 7108 O O . LEU A 1 920 ? 54.312 -0.275 3.332 1.00 86.50 920 LEU A O 1
ATOM 7112 N N . LEU A 1 921 ? 56.272 0.322 2.413 1.00 87.00 921 LEU A N 1
ATOM 7113 C CA . LEU A 1 921 ? 55.646 1.160 1.391 1.00 87.00 921 LEU A CA 1
ATOM 7114 C C . LEU A 1 921 ? 54.818 0.328 0.400 1.00 87.00 921 LEU A C 1
ATOM 7116 O O . LEU A 1 921 ? 53.700 0.719 0.071 1.00 87.00 921 LEU A O 1
ATOM 7120 N N . LEU A 1 922 ? 55.323 -0.828 -0.040 1.00 87.50 922 LEU A N 1
ATOM 7121 C CA . LEU A 1 922 ? 54.586 -1.734 -0.925 1.00 87.50 922 LEU A CA 1
ATOM 7122 C C . LEU A 1 922 ? 53.268 -2.199 -0.289 1.00 87.50 922 LEU A C 1
ATOM 7124 O O . LEU A 1 922 ? 52.222 -2.150 -0.933 1.00 87.50 922 LEU A O 1
ATOM 7128 N N . SER A 1 923 ? 53.305 -2.593 0.987 1.00 87.38 923 SER A N 1
ATOM 7129 C CA . SER A 1 923 ? 52.114 -2.976 1.756 1.00 87.38 923 SER A CA 1
ATOM 7130 C C . SER A 1 923 ? 51.078 -1.845 1.822 1.00 87.38 923 SER A C 1
ATOM 7132 O O . SER A 1 923 ? 49.890 -2.085 1.596 1.00 87.38 923 SER A O 1
ATOM 7134 N N . LEU A 1 924 ? 51.518 -0.604 2.055 1.00 88.88 924 LEU A N 1
ATOM 7135 C CA . LEU A 1 924 ? 50.639 0.568 2.076 1.00 88.88 924 LEU A CA 1
ATOM 7136 C C . LEU A 1 924 ? 49.983 0.825 0.707 1.00 88.88 924 LEU A C 1
ATOM 7138 O O . LEU A 1 924 ? 48.788 1.115 0.631 1.00 88.88 924 LEU A O 1
ATOM 7142 N N . LEU A 1 925 ? 50.746 0.697 -0.383 1.00 89.06 925 LEU A N 1
ATOM 7143 C CA . LEU A 1 925 ? 50.234 0.882 -1.745 1.00 89.06 925 LEU A CA 1
ATOM 7144 C C . LEU A 1 925 ? 49.229 -0.208 -2.139 1.00 89.06 925 LEU A C 1
ATOM 7146 O O . LEU A 1 925 ? 48.230 0.088 -2.797 1.00 89.06 925 LEU A O 1
ATOM 7150 N N . LEU A 1 926 ? 49.454 -1.450 -1.704 1.00 86.69 926 LEU A N 1
ATOM 7151 C CA . LEU A 1 926 ? 48.519 -2.556 -1.912 1.00 86.69 926 LEU A CA 1
ATOM 7152 C C . LEU A 1 926 ? 47.200 -2.344 -1.160 1.00 86.69 926 LEU A C 1
ATOM 7154 O O . LEU A 1 926 ? 46.137 -2.595 -1.727 1.00 86.69 926 LEU A O 1
ATOM 7158 N N . LEU A 1 927 ? 47.245 -1.813 0.066 1.00 85.94 927 LEU A N 1
ATOM 7159 C CA . LEU A 1 927 ? 46.036 -1.431 0.801 1.00 85.94 927 LEU A CA 1
ATOM 7160 C C . LEU A 1 927 ? 45.255 -0.335 0.068 1.00 85.94 927 LEU A C 1
ATOM 7162 O O . LEU A 1 927 ? 44.045 -0.456 -0.117 1.00 85.94 927 LEU A O 1
ATOM 7166 N N . ALA A 1 928 ? 45.939 0.727 -0.367 1.00 87.81 928 ALA A N 1
ATOM 7167 C CA . ALA A 1 928 ? 45.305 1.815 -1.107 1.00 87.81 928 ALA A CA 1
ATOM 7168 C C . ALA A 1 928 ? 44.663 1.303 -2.406 1.00 87.81 928 ALA A C 1
ATOM 7170 O O . ALA A 1 928 ? 43.526 1.656 -2.721 1.00 87.81 928 ALA A O 1
ATOM 7171 N N . HIS A 1 929 ? 45.353 0.411 -3.122 1.00 86.75 929 HIS A N 1
ATOM 7172 C CA . HIS A 1 929 ? 44.807 -0.242 -4.303 1.00 86.75 929 HIS A CA 1
ATOM 7173 C C . HIS A 1 929 ? 43.553 -1.066 -3.982 1.00 86.75 929 HIS A C 1
ATOM 7175 O O . HIS A 1 929 ? 42.550 -0.915 -4.676 1.00 86.75 929 HIS A O 1
ATOM 7181 N N . ALA A 1 930 ? 43.575 -1.885 -2.926 1.00 81.81 930 ALA A N 1
ATOM 7182 C CA . ALA A 1 930 ? 42.427 -2.695 -2.520 1.00 81.81 930 ALA A CA 1
ATOM 7183 C C . ALA A 1 930 ? 41.207 -1.833 -2.144 1.00 81.81 930 ALA A C 1
ATOM 7185 O O . ALA A 1 930 ? 40.085 -2.161 -2.528 1.00 81.81 930 ALA A O 1
ATOM 7186 N N . LEU A 1 931 ? 41.418 -0.702 -1.462 1.00 81.88 931 LEU A N 1
ATOM 7187 C CA . LEU A 1 931 ? 40.353 0.245 -1.115 1.00 81.88 931 LEU A CA 1
ATOM 7188 C C . LEU A 1 931 ? 39.754 0.916 -2.355 1.00 81.88 931 LEU A C 1
ATOM 7190 O O . LEU A 1 931 ? 38.531 0.976 -2.496 1.00 81.88 931 LEU A O 1
ATOM 7194 N N . ILE A 1 932 ? 40.599 1.386 -3.277 1.00 83.75 932 ILE A N 1
ATOM 7195 C CA . ILE A 1 932 ? 40.150 2.007 -4.530 1.00 83.75 932 ILE A CA 1
ATOM 7196 C C . ILE A 1 932 ? 39.398 0.982 -5.378 1.00 83.75 932 ILE A C 1
ATOM 7198 O O . ILE A 1 932 ? 38.293 1.253 -5.838 1.00 83.75 932 ILE A O 1
ATOM 7202 N N . HIS A 1 933 ? 39.964 -0.211 -5.551 1.00 79.00 933 HIS A N 1
ATOM 7203 C CA . HIS A 1 933 ? 39.359 -1.281 -6.339 1.00 79.00 933 HIS A CA 1
ATOM 7204 C C . HIS A 1 933 ? 38.016 -1.730 -5.758 1.00 79.00 933 HIS A C 1
ATOM 7206 O O . HIS A 1 933 ? 37.028 -1.766 -6.490 1.00 79.00 933 HIS A O 1
ATOM 7212 N N . GLY A 1 934 ? 37.941 -1.962 -4.444 1.00 76.56 934 GLY A N 1
ATOM 7213 C CA . GLY A 1 934 ? 36.693 -2.303 -3.759 1.00 76.56 934 GLY A CA 1
ATOM 7214 C C . GLY A 1 934 ? 35.624 -1.218 -3.907 1.00 76.56 934 GLY A C 1
ATOM 7215 O O . GLY A 1 934 ? 34.465 -1.527 -4.179 1.00 76.56 934 GLY A O 1
ATOM 7216 N N . THR A 1 935 ? 36.022 0.055 -3.829 1.00 80.88 935 THR A N 1
ATOM 7217 C CA . THR A 1 935 ? 35.126 1.200 -4.056 1.00 80.88 935 THR A CA 1
ATOM 7218 C C . THR A 1 935 ? 34.617 1.230 -5.500 1.00 80.88 935 THR A C 1
ATOM 7220 O O . THR A 1 935 ? 33.419 1.371 -5.733 1.00 80.88 935 THR A O 1
ATOM 7223 N N . LEU A 1 936 ? 35.493 1.028 -6.489 1.00 78.31 936 LEU A N 1
ATOM 7224 C CA . LEU A 1 936 ? 35.104 0.992 -7.902 1.00 78.31 936 LEU A CA 1
ATOM 7225 C C . LEU A 1 936 ? 34.154 -0.171 -8.212 1.00 78.31 936 LEU A C 1
ATOM 7227 O O . LEU A 1 936 ? 33.192 0.007 -8.958 1.00 78.31 936 LEU A O 1
ATOM 7231 N N . VAL A 1 937 ? 34.390 -1.350 -7.633 1.00 72.25 937 VAL A N 1
ATOM 7232 C CA . VAL A 1 937 ? 33.500 -2.509 -7.795 1.00 72.25 937 VAL A CA 1
ATOM 7233 C C . VAL A 1 937 ? 32.131 -2.238 -7.172 1.00 72.25 937 VAL A C 1
ATOM 7235 O O . VAL A 1 937 ? 31.124 -2.558 -7.801 1.00 72.25 937 VAL A O 1
ATOM 7238 N N . LEU A 1 938 ? 32.082 -1.601 -5.997 1.00 67.94 938 LEU A N 1
ATOM 7239 C CA . LEU A 1 938 ? 30.833 -1.242 -5.321 1.00 67.94 938 LEU A CA 1
ATOM 7240 C C . LEU A 1 938 ? 29.966 -0.286 -6.156 1.00 67.94 938 LEU A C 1
ATOM 7242 O O . LEU A 1 938 ? 28.751 -0.452 -6.198 1.00 67.94 938 LEU A O 1
ATOM 7246 N N . PHE A 1 939 ? 30.578 0.689 -6.835 1.00 65.62 939 PHE A N 1
ATOM 7247 C CA . PHE A 1 939 ? 29.840 1.699 -7.601 1.00 65.62 939 PHE A CA 1
ATOM 7248 C C . PHE A 1 939 ? 29.568 1.321 -9.063 1.00 65.62 939 PHE A C 1
ATOM 7250 O O . PHE A 1 939 ? 28.542 1.727 -9.605 1.00 65.62 939 PHE A O 1
ATOM 7257 N N . TRP A 1 940 ? 30.454 0.560 -9.715 1.00 76.62 940 TRP A N 1
ATOM 7258 C CA . TRP A 1 940 ? 30.362 0.293 -11.159 1.00 76.62 940 TRP A CA 1
ATOM 7259 C C . TRP A 1 940 ? 30.134 -1.173 -11.542 1.00 76.62 940 TRP A C 1
ATOM 7261 O O . TRP A 1 940 ? 29.731 -1.425 -12.676 1.00 76.62 940 TRP A O 1
ATOM 7271 N N . GLY A 1 941 ? 30.393 -2.145 -10.658 1.00 60.25 941 GLY A N 1
ATOM 7272 C CA . GLY A 1 941 ? 30.050 -3.561 -10.874 1.00 60.25 941 GLY A CA 1
ATOM 7273 C C . GLY A 1 941 ? 30.608 -4.215 -12.153 1.00 60.25 941 GLY A C 1
ATOM 7274 O O . GLY A 1 941 ? 30.055 -5.207 -12.621 1.00 60.25 941 GLY A O 1
ATOM 7275 N N . SER A 1 942 ? 31.671 -3.663 -12.753 1.00 67.38 942 SER A N 1
ATOM 7276 C CA . SER A 1 942 ? 32.183 -4.110 -14.056 1.00 67.38 942 SER A CA 1
ATOM 7277 C C . SER A 1 942 ? 33.147 -5.305 -13.940 1.00 67.38 942 SER A C 1
ATOM 7279 O O . SER A 1 942 ? 34.122 -5.219 -13.189 1.00 67.38 942 SER A O 1
ATOM 7281 N N . PRO A 1 943 ? 32.984 -6.374 -14.750 1.00 55.00 943 PRO A N 1
ATOM 7282 C CA . PRO A 1 943 ? 33.932 -7.494 -14.821 1.00 55.00 943 PRO A CA 1
ATOM 7283 C C . PRO A 1 943 ? 35.352 -7.078 -15.238 1.00 55.00 943 PRO A C 1
ATOM 7285 O O . PRO A 1 943 ? 36.330 -7.729 -14.867 1.00 55.00 943 PRO A O 1
ATOM 7288 N N . ALA A 1 944 ? 35.485 -5.973 -15.981 1.00 65.94 944 ALA A N 1
ATOM 7289 C CA . ALA A 1 944 ? 36.778 -5.449 -16.418 1.00 65.94 944 ALA A CA 1
ATOM 7290 C C . ALA A 1 944 ? 37.645 -4.976 -15.237 1.00 65.94 944 ALA A C 1
ATOM 7292 O O . ALA A 1 944 ? 38.868 -5.108 -15.281 1.00 65.94 944 ALA A O 1
ATOM 7293 N N . LEU A 1 945 ? 37.021 -4.498 -14.151 1.00 69.12 945 LEU A N 1
ATOM 7294 C CA . LEU A 1 945 ? 37.732 -4.078 -12.940 1.00 69.12 945 LEU A CA 1
ATOM 7295 C C . LEU A 1 945 ? 38.464 -5.258 -12.291 1.00 69.12 945 LEU A C 1
ATOM 7297 O O . LEU A 1 945 ? 39.579 -5.097 -11.803 1.00 69.12 945 LEU A O 1
ATOM 7301 N N . SER A 1 946 ? 37.886 -6.460 -12.320 1.00 65.81 946 SER A N 1
ATOM 7302 C CA . SER A 1 946 ? 38.527 -7.664 -11.776 1.00 65.81 946 SER A CA 1
ATOM 7303 C C . SER A 1 946 ? 39.743 -8.107 -12.596 1.00 65.81 946 SER A C 1
ATOM 7305 O O . SER A 1 946 ? 40.733 -8.556 -12.025 1.00 65.81 946 SER A O 1
ATOM 7307 N N . VAL A 1 947 ? 39.714 -7.933 -13.922 1.00 70.38 947 VAL A N 1
ATOM 7308 C CA . VAL A 1 947 ? 40.861 -8.243 -14.800 1.00 70.38 947 VAL A CA 1
ATOM 7309 C C . VAL A 1 947 ? 42.012 -7.258 -14.571 1.00 70.38 947 VAL A C 1
ATOM 7311 O O . VAL A 1 947 ? 43.175 -7.660 -14.541 1.00 70.38 947 VAL A O 1
ATOM 7314 N N . MET A 1 948 ? 41.698 -5.982 -14.326 1.00 69.56 948 MET A N 1
ATOM 7315 C CA . MET A 1 948 ? 42.695 -4.942 -14.042 1.00 69.56 948 MET A CA 1
ATOM 7316 C C . MET A 1 948 ? 43.483 -5.163 -12.744 1.00 69.56 948 MET A C 1
ATOM 7318 O O . MET A 1 948 ? 44.547 -4.575 -12.589 1.00 69.56 948 MET A O 1
ATOM 7322 N N . GLN A 1 949 ? 43.012 -6.014 -11.830 1.00 72.25 949 GLN A N 1
ATOM 7323 C CA . GLN A 1 949 ? 43.707 -6.316 -10.575 1.00 72.25 949 GLN A CA 1
ATOM 7324 C C . GLN A 1 949 ? 44.940 -7.216 -10.780 1.00 72.25 949 GLN A C 1
ATOM 7326 O O . GLN A 1 949 ? 45.904 -7.141 -10.020 1.00 72.25 949 GLN A O 1
ATOM 7331 N N . VAL A 1 950 ? 44.935 -8.053 -11.824 1.00 72.50 950 VAL A N 1
ATOM 7332 C CA . VAL A 1 950 ? 45.984 -9.054 -12.084 1.00 72.50 950 VAL A CA 1
ATOM 7333 C C . VAL A 1 950 ? 47.384 -8.438 -12.278 1.00 72.50 950 VAL A C 1
ATOM 7335 O O . VAL A 1 950 ? 48.321 -8.926 -11.647 1.00 72.50 950 VAL A O 1
ATOM 7338 N N . PRO A 1 951 ? 47.584 -7.365 -13.073 1.00 79.62 951 PRO A N 1
ATOM 7339 C CA . PRO A 1 951 ? 48.908 -6.756 -13.234 1.00 79.62 951 PRO A CA 1
ATOM 7340 C C . PRO A 1 951 ? 49.339 -5.838 -12.075 1.00 79.62 951 PRO A C 1
ATOM 7342 O O . PRO A 1 951 ? 50.474 -5.362 -12.075 1.00 79.62 951 PRO A O 1
ATOM 7345 N N . MET A 1 952 ? 48.480 -5.558 -11.088 1.00 82.50 952 MET A N 1
ATOM 7346 C CA . MET A 1 952 ? 48.748 -4.499 -10.104 1.00 82.50 952 MET A CA 1
ATOM 7347 C C . MET A 1 952 ? 49.812 -4.864 -9.071 1.00 82.50 952 MET A C 1
ATOM 7349 O O . MET A 1 952 ? 50.636 -4.017 -8.735 1.00 82.50 952 MET A O 1
ATOM 7353 N N . HIS A 1 953 ? 49.856 -6.117 -8.613 1.00 78.56 953 HIS A N 1
ATOM 7354 C CA . HIS A 1 953 ? 50.909 -6.592 -7.707 1.00 78.56 953 HIS A CA 1
ATOM 7355 C C . HIS A 1 953 ? 52.321 -6.469 -8.318 1.00 78.56 953 HIS A C 1
ATOM 7357 O O . HIS A 1 953 ? 53.166 -5.818 -7.699 1.00 78.56 953 HIS A O 1
ATOM 7363 N N . PRO A 1 954 ? 52.603 -7.001 -9.528 1.00 81.31 954 PRO A N 1
ATOM 7364 C CA . PRO A 1 954 ? 53.920 -6.838 -10.145 1.00 81.31 954 PRO A CA 1
ATOM 7365 C C . PRO A 1 954 ? 54.227 -5.380 -10.521 1.00 81.31 954 PRO A C 1
ATOM 7367 O O . PRO A 1 954 ? 55.379 -4.962 -10.419 1.00 81.31 954 PRO A O 1
ATOM 7370 N N . PHE A 1 955 ? 53.219 -4.582 -10.893 1.00 86.19 955 PHE A N 1
ATOM 7371 C CA . PHE A 1 955 ? 53.400 -3.153 -11.163 1.00 86.19 955 PHE A CA 1
ATOM 7372 C C . PHE A 1 955 ? 53.843 -2.375 -9.916 1.00 86.19 955 PHE A C 1
ATOM 7374 O O . PHE A 1 955 ? 54.853 -1.674 -9.958 1.00 86.19 955 PHE A O 1
ATOM 7381 N N . LEU A 1 956 ? 53.133 -2.520 -8.792 1.00 86.88 956 LEU A N 1
ATOM 7382 C CA . LEU A 1 956 ? 53.466 -1.822 -7.545 1.00 86.88 956 LEU A CA 1
ATOM 7383 C C . LEU A 1 956 ? 54.808 -2.286 -6.968 1.00 86.88 956 LEU A C 1
ATOM 7385 O O . LEU A 1 956 ? 55.565 -1.469 -6.448 1.00 86.88 956 LEU A O 1
ATOM 7389 N N . LEU A 1 957 ? 55.140 -3.570 -7.124 1.00 84.12 957 LEU A N 1
ATOM 7390 C CA . LEU A 1 957 ? 56.454 -4.100 -6.771 1.00 84.12 957 LEU A CA 1
ATOM 7391 C C . LEU A 1 957 ? 57.575 -3.417 -7.577 1.00 84.12 957 LEU A C 1
ATOM 7393 O O . LEU A 1 957 ? 58.565 -2.975 -6.996 1.00 84.12 957 LEU A O 1
ATOM 7397 N N . LEU A 1 958 ? 57.402 -3.265 -8.896 1.00 84.44 958 LEU A N 1
ATOM 7398 C CA . LEU A 1 958 ? 58.356 -2.564 -9.765 1.00 84.44 958 LEU A CA 1
ATOM 7399 C C . LEU A 1 958 ? 58.499 -1.078 -9.392 1.00 84.44 958 LEU A C 1
ATOM 7401 O O . LEU A 1 958 ? 59.605 -0.538 -9.399 1.00 84.44 958 LEU A O 1
ATOM 7405 N N . VAL A 1 959 ? 57.388 -0.426 -9.031 1.00 84.75 959 VAL A N 1
ATOM 7406 C CA . VAL A 1 959 ? 57.385 0.959 -8.535 1.00 84.75 959 VAL A CA 1
ATOM 7407 C C . VAL A 1 959 ? 58.220 1.070 -7.261 1.00 84.75 959 VAL A C 1
ATOM 7409 O O . VAL A 1 959 ? 59.080 1.946 -7.178 1.00 84.75 959 VAL A O 1
ATOM 7412 N N . CYS A 1 960 ? 58.030 0.165 -6.299 1.00 85.25 960 CYS A N 1
ATOM 7413 C CA . CYS A 1 960 ? 58.830 0.139 -5.076 1.00 85.25 960 CYS A CA 1
ATOM 7414 C C . CYS A 1 960 ? 60.318 -0.102 -5.361 1.00 85.25 960 CYS A C 1
ATOM 7416 O O . CYS A 1 960 ? 61.151 0.587 -4.778 1.00 85.25 960 CYS A O 1
ATOM 7418 N N . PHE A 1 961 ? 60.670 -0.998 -6.287 1.00 83.31 961 PHE A N 1
ATOM 7419 C CA . PHE A 1 961 ? 62.068 -1.184 -6.688 1.00 83.31 961 PHE A CA 1
ATOM 7420 C C . PHE A 1 961 ? 62.698 0.080 -7.261 1.00 83.31 961 PHE A C 1
ATOM 7422 O O . PHE A 1 961 ? 63.792 0.454 -6.848 1.00 83.31 961 PHE A O 1
ATOM 7429 N N . ASN A 1 962 ? 62.010 0.750 -8.185 1.00 83.62 962 ASN A N 1
ATOM 7430 C CA . ASN A 1 962 ? 62.540 1.946 -8.829 1.00 83.62 962 ASN A CA 1
ATOM 7431 C C . ASN A 1 962 ? 62.707 3.092 -7.815 1.00 83.62 962 ASN A C 1
ATOM 7433 O O . ASN A 1 962 ? 63.788 3.666 -7.695 1.00 83.62 962 ASN A O 1
ATOM 7437 N N . VAL A 1 963 ? 61.686 3.334 -6.985 1.00 83.19 963 VAL A N 1
ATOM 7438 C CA . VAL A 1 963 ? 61.722 4.374 -5.941 1.00 83.19 963 VAL A CA 1
ATOM 7439 C C . VAL A 1 963 ? 62.883 4.170 -4.966 1.00 83.19 963 VAL A C 1
ATOM 7441 O O . VAL A 1 963 ? 63.497 5.147 -4.544 1.00 83.19 963 VAL A O 1
ATOM 7444 N N . PHE A 1 964 ? 63.191 2.919 -4.615 1.00 82.38 964 PHE A N 1
ATOM 7445 C CA . PHE A 1 964 ? 64.257 2.583 -3.669 1.00 82.38 964 PHE A CA 1
ATOM 7446 C C . PHE A 1 964 ? 65.616 2.284 -4.319 1.00 82.38 964 PHE A C 1
ATOM 7448 O O . PHE A 1 964 ? 66.578 2.043 -3.592 1.00 82.38 964 PHE A O 1
ATOM 7455 N N . SER A 1 965 ? 65.726 2.344 -5.651 1.00 80.50 965 SER A N 1
ATOM 7456 C CA . SER A 1 965 ? 67.014 2.264 -6.358 1.00 80.50 965 SER A CA 1
ATOM 7457 C C . SER A 1 965 ? 67.790 3.591 -6.397 1.00 80.50 965 SER A C 1
ATOM 7459 O O . SER A 1 965 ? 68.984 3.586 -6.688 1.00 80.50 965 SER A O 1
ATOM 7461 N N . GLU A 1 966 ? 67.150 4.715 -6.045 1.00 77.25 966 GLU A N 1
ATOM 7462 C CA . GLU A 1 966 ? 67.749 6.059 -5.983 1.00 77.25 966 GLU A CA 1
ATOM 7463 C C . GLU A 1 966 ? 67.596 6.708 -4.585 1.00 77.25 966 GLU A C 1
ATOM 7465 O O . GLU A 1 966 ? 67.150 6.079 -3.624 1.00 77.25 966 GLU A O 1
ATOM 7470 N N . LYS A 1 967 ? 67.973 7.992 -4.428 1.00 78.88 967 LYS A N 1
ATOM 7471 C CA . LYS A 1 967 ? 67.731 8.751 -3.184 1.00 78.88 967 LYS A CA 1
ATOM 7472 C C . LYS A 1 967 ? 66.225 8.907 -2.934 1.00 78.88 967 LYS A C 1
ATOM 7474 O O . LYS A 1 967 ? 65.576 9.776 -3.511 1.00 78.88 967 LYS A O 1
ATOM 7479 N N . VAL A 1 968 ? 65.698 8.101 -2.015 1.00 81.88 968 VAL A N 1
ATOM 7480 C CA . VAL A 1 968 ? 64.281 8.093 -1.623 1.00 81.88 968 VAL A CA 1
ATOM 7481 C C . VAL A 1 968 ? 63.867 9.424 -0.989 1.00 81.88 968 VAL A C 1
ATOM 7483 O O . VAL A 1 968 ? 64.534 9.947 -0.094 1.00 81.88 968 VAL A O 1
ATOM 7486 N N . HIS A 1 969 ? 62.718 9.953 -1.410 1.00 84.56 969 HIS A N 1
ATOM 7487 C CA . HIS A 1 969 ? 62.160 11.184 -0.858 1.00 84.56 969 HIS A CA 1
ATOM 7488 C C . HIS A 1 969 ? 61.796 11.030 0.642 1.00 84.56 969 HIS A C 1
ATOM 7490 O O . HIS A 1 969 ? 61.120 10.059 1.004 1.00 84.56 969 HIS A O 1
ATOM 7496 N N . PRO A 1 970 ? 62.128 11.997 1.526 1.00 85.31 970 PRO A N 1
ATOM 7497 C CA . PRO A 1 970 ? 61.886 11.898 2.975 1.00 85.31 970 PRO A CA 1
ATOM 7498 C C . PRO A 1 970 ? 60.428 11.625 3.381 1.00 85.31 970 PRO A C 1
ATOM 7500 O O . PRO A 1 970 ? 60.166 10.962 4.386 1.00 85.31 970 PRO A O 1
ATOM 7503 N N . LEU A 1 971 ? 59.462 12.101 2.586 1.00 84.69 971 LEU A N 1
ATOM 7504 C CA . LEU A 1 971 ? 58.034 11.846 2.822 1.00 84.69 971 LEU A CA 1
ATOM 7505 C C . LEU A 1 971 ? 57.654 10.368 2.661 1.00 84.69 971 LEU A C 1
ATOM 7507 O O . LEU A 1 971 ? 56.850 9.871 3.443 1.00 84.69 971 LEU A O 1
ATOM 7511 N N . LEU A 1 972 ? 58.243 9.651 1.698 1.00 85.31 972 LEU A N 1
ATOM 7512 C CA . LEU A 1 972 ? 57.944 8.231 1.472 1.00 85.31 972 LEU A CA 1
ATOM 7513 C C . LEU A 1 972 ? 58.514 7.363 2.597 1.00 85.31 972 LEU A C 1
ATOM 7515 O O . LEU A 1 972 ? 57.854 6.434 3.057 1.00 85.31 972 LEU A O 1
ATOM 7519 N N . MET A 1 973 ? 59.691 7.731 3.110 1.00 85.00 973 MET A N 1
ATOM 7520 C CA . MET A 1 973 ? 60.279 7.103 4.297 1.00 85.00 973 MET A CA 1
ATOM 7521 C C . MET A 1 973 ? 59.423 7.334 5.544 1.00 85.00 973 MET A C 1
ATOM 7523 O O . MET A 1 973 ? 59.167 6.405 6.309 1.00 85.00 973 MET A O 1
ATOM 7527 N N . THR A 1 974 ? 58.929 8.561 5.719 1.00 87.19 974 THR A N 1
ATOM 7528 C CA . THR A 1 974 ? 58.013 8.905 6.813 1.00 87.19 974 THR A CA 1
ATOM 7529 C C . THR A 1 974 ? 56.700 8.119 6.707 1.00 87.19 974 THR A C 1
ATOM 7531 O O . THR A 1 974 ? 56.245 7.563 7.704 1.00 87.19 974 THR A O 1
ATOM 7534 N N . ALA A 1 975 ? 56.118 8.005 5.509 1.00 86.62 975 ALA A N 1
ATOM 7535 C CA . ALA A 1 975 ? 54.891 7.241 5.272 1.00 86.62 975 ALA A CA 1
ATOM 7536 C C . ALA A 1 975 ? 55.062 5.741 5.572 1.00 86.62 975 ALA A C 1
ATOM 7538 O O . ALA A 1 975 ? 54.237 5.164 6.280 1.00 86.62 975 ALA A O 1
ATOM 7539 N N . ALA A 1 976 ? 56.157 5.129 5.108 1.00 87.88 976 ALA A N 1
ATOM 7540 C CA . ALA A 1 976 ? 56.480 3.732 5.405 1.00 87.88 976 ALA A CA 1
ATOM 7541 C C . ALA A 1 976 ? 56.651 3.487 6.916 1.00 87.88 976 ALA A C 1
ATOM 7543 O O . ALA A 1 976 ? 56.147 2.498 7.449 1.00 87.88 976 ALA A O 1
ATOM 7544 N N . TYR A 1 977 ? 57.305 4.412 7.626 1.00 87.75 977 TYR A N 1
ATOM 7545 C CA . TYR A 1 977 ? 57.491 4.326 9.076 1.00 87.75 977 TYR A CA 1
ATOM 7546 C C . TYR A 1 977 ? 56.168 4.418 9.854 1.00 87.75 977 TYR A C 1
ATOM 7548 O O . TYR A 1 977 ? 55.911 3.600 10.742 1.00 87.75 977 TYR A O 1
ATOM 7556 N N . TRP A 1 978 ? 55.301 5.376 9.507 1.00 89.81 978 TRP A N 1
ATOM 7557 C CA . TRP A 1 978 ? 53.974 5.496 10.121 1.00 89.81 978 TRP A CA 1
ATOM 7558 C C . TRP A 1 978 ? 53.099 4.275 9.841 1.00 89.81 978 TRP A C 1
ATOM 7560 O O . TRP A 1 978 ? 52.438 3.782 10.755 1.00 89.81 978 TRP A O 1
ATOM 7570 N N . TRP A 1 979 ? 53.142 3.744 8.617 1.00 91.81 979 TRP A N 1
ATOM 7571 C CA . TRP A 1 979 ? 52.433 2.516 8.272 1.00 91.81 979 TRP A CA 1
ATOM 7572 C C . TRP A 1 979 ? 52.921 1.319 9.096 1.00 91.81 979 TRP A C 1
ATOM 7574 O O . TRP A 1 979 ? 52.106 0.585 9.651 1.00 91.81 979 TRP A O 1
ATOM 7584 N N . GLY A 1 980 ? 54.236 1.184 9.293 1.00 86.31 980 GLY A N 1
ATOM 7585 C CA . GLY A 1 980 ? 54.809 0.171 10.183 1.00 86.31 980 GLY A CA 1
ATOM 7586 C C . GLY A 1 980 ? 54.300 0.269 11.627 1.00 86.31 980 GLY A C 1
ATOM 7587 O O . GLY A 1 980 ? 53.976 -0.752 12.233 1.00 86.31 980 GLY A O 1
ATOM 7588 N N . LYS A 1 981 ? 54.146 1.485 12.173 1.00 85.75 981 LYS A N 1
ATOM 7589 C CA . LYS A 1 981 ? 53.546 1.693 13.507 1.00 85.75 981 LYS A CA 1
ATOM 7590 C C . LYS A 1 981 ? 52.077 1.267 13.567 1.00 85.75 981 LYS A C 1
ATOM 7592 O O . LYS A 1 981 ? 51.669 0.661 14.557 1.00 85.75 981 LYS A O 1
ATOM 7597 N N . ILE A 1 982 ? 51.299 1.570 12.528 1.00 85.88 982 ILE A N 1
ATOM 7598 C CA . ILE A 1 982 ? 49.882 1.186 12.433 1.00 85.88 982 ILE A CA 1
ATOM 7599 C C . ILE A 1 982 ? 49.743 -0.338 12.352 1.00 85.88 982 ILE A C 1
ATOM 7601 O O . ILE A 1 982 ? 48.932 -0.919 13.076 1.00 85.88 982 ILE A O 1
ATOM 7605 N N . LEU A 1 983 ? 50.563 -0.996 11.527 1.00 81.31 983 LEU A N 1
ATOM 7606 C CA . LEU A 1 983 ? 50.601 -2.457 11.441 1.00 81.31 983 LEU A CA 1
ATOM 7607 C C . LEU A 1 983 ? 50.948 -3.083 12.795 1.00 81.31 983 LEU A C 1
ATOM 7609 O O . LEU A 1 983 ? 50.256 -3.988 13.240 1.00 81.31 983 LEU A O 1
ATOM 7613 N N . HIS A 1 984 ? 51.938 -2.540 13.506 1.00 80.12 984 HIS A N 1
ATOM 7614 C CA . HIS A 1 984 ? 52.313 -3.045 14.827 1.00 80.12 984 HIS A CA 1
ATOM 7615 C C . HIS A 1 984 ? 51.187 -2.910 15.868 1.00 80.12 984 HIS A C 1
ATOM 7617 O O . HIS A 1 984 ? 50.978 -3.814 16.674 1.00 80.12 984 HIS A O 1
ATOM 7623 N N . TRP A 1 985 ? 50.435 -1.804 15.844 1.00 82.25 985 TRP A N 1
ATOM 7624 C CA . TRP A 1 985 ? 49.293 -1.605 16.745 1.00 82.25 985 TRP A CA 1
ATOM 7625 C C . TRP A 1 985 ? 48.094 -2.500 16.395 1.00 82.25 985 TRP A C 1
ATOM 7627 O O . TRP A 1 985 ? 47.335 -2.890 17.278 1.00 82.25 985 TRP A O 1
ATOM 7637 N N . SER A 1 986 ? 47.944 -2.864 15.119 1.00 80.88 986 SER A N 1
ATOM 7638 C CA . SER A 1 986 ? 46.877 -3.750 14.634 1.00 80.88 986 SER A CA 1
ATOM 7639 C C . SER A 1 986 ? 47.226 -5.243 14.688 1.00 80.88 986 SER A C 1
ATOM 7641 O O . SER A 1 986 ? 46.325 -6.073 14.550 1.00 80.88 986 SER A O 1
ATOM 7643 N N . SER A 1 987 ? 48.484 -5.607 14.977 1.00 76.25 987 SER A N 1
ATOM 7644 C CA . SER A 1 987 ? 48.952 -6.996 15.106 1.00 76.25 987 SER A CA 1
ATOM 7645 C C . SER A 1 987 ? 48.065 -7.899 15.978 1.00 76.25 987 SER A C 1
ATOM 7647 O O . SER A 1 987 ? 47.780 -9.013 15.538 1.00 76.25 987 SER A O 1
ATOM 7649 N N . PRO A 1 988 ? 47.554 -7.474 17.156 1.00 79.56 988 PRO A N 1
ATOM 7650 C CA . PRO A 1 988 ? 46.669 -8.326 17.955 1.00 79.56 988 PRO A CA 1
ATOM 7651 C C . PRO A 1 988 ? 45.398 -8.749 17.206 1.00 79.56 988 PRO A C 1
ATOM 7653 O O . PRO A 1 988 ? 44.944 -9.881 17.350 1.00 79.56 988 PRO A O 1
ATOM 7656 N N . GLY A 1 989 ? 44.844 -7.867 16.367 1.00 75.88 989 GLY A N 1
ATOM 7657 C CA . GLY A 1 989 ? 43.672 -8.173 15.547 1.00 75.88 989 GLY A CA 1
ATOM 7658 C C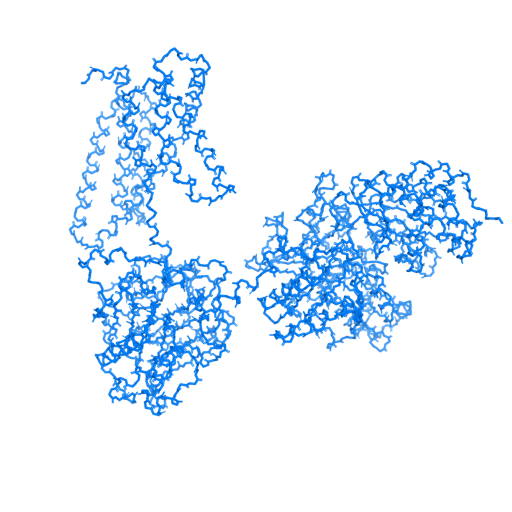 . GLY A 1 989 ? 43.977 -9.198 14.454 1.00 75.88 989 GLY A C 1
ATOM 7659 O O . GLY A 1 989 ? 43.200 -10.130 14.253 1.00 75.88 989 GLY A O 1
ATOM 7660 N N . PHE A 1 990 ? 45.132 -9.077 13.793 1.00 75.56 990 PHE A N 1
ATOM 7661 C CA . PHE A 1 990 ? 45.569 -10.045 12.783 1.00 75.56 990 PHE A CA 1
ATOM 7662 C C . PHE A 1 990 ? 45.809 -11.438 13.373 1.00 75.56 990 PHE A C 1
ATOM 7664 O O . PHE A 1 990 ? 45.372 -12.417 12.776 1.00 75.56 990 PHE A O 1
ATOM 7671 N N . ILE A 1 991 ? 46.390 -11.526 14.573 1.00 75.56 991 ILE A N 1
ATOM 7672 C CA . ILE A 1 991 ? 46.603 -12.799 15.284 1.00 75.56 991 ILE A CA 1
ATOM 7673 C C . ILE A 1 991 ? 45.263 -13.488 15.600 1.00 75.56 991 ILE A C 1
ATOM 7675 O O . ILE A 1 991 ? 45.122 -14.699 15.425 1.00 75.56 991 ILE A O 1
ATOM 7679 N N . VAL A 1 992 ? 44.241 -12.729 16.015 1.00 75.50 992 VAL A N 1
ATOM 7680 C CA . VAL A 1 992 ? 42.893 -13.283 16.245 1.00 75.50 992 VAL A CA 1
ATOM 7681 C C . VAL A 1 992 ? 42.271 -13.790 14.940 1.00 75.50 992 VAL A C 1
ATOM 7683 O O . VAL A 1 992 ? 41.699 -14.881 14.916 1.00 75.50 992 VAL A O 1
ATOM 7686 N N . MET A 1 993 ? 42.398 -13.033 13.847 1.00 76.44 993 MET A N 1
ATOM 7687 C CA . MET A 1 993 ? 41.880 -13.448 12.537 1.00 76.44 993 MET A CA 1
ATOM 7688 C C . MET A 1 993 ? 42.598 -14.684 11.983 1.00 76.44 993 MET A C 1
ATOM 7690 O O . MET A 1 993 ? 41.945 -15.559 11.410 1.00 76.44 993 MET A O 1
ATOM 7694 N N . GLU A 1 994 ? 43.912 -14.793 12.180 1.00 79.19 994 GLU A N 1
ATOM 7695 C CA . GLU A 1 994 ? 44.701 -15.976 11.823 1.00 79.19 994 GLU A CA 1
ATOM 7696 C C . GLU A 1 994 ? 44.246 -17.205 12.620 1.00 79.19 994 GLU A C 1
ATOM 7698 O O . GLU A 1 994 ? 44.025 -18.272 12.039 1.00 79.19 994 GLU A O 1
ATOM 7703 N N . GLY A 1 995 ? 44.012 -17.044 13.927 1.00 79.06 995 GLY A N 1
ATOM 7704 C CA . GLY A 1 995 ? 43.465 -18.099 14.779 1.00 79.06 995 GLY A CA 1
ATOM 7705 C C . GLY A 1 995 ? 42.089 -18.582 14.309 1.00 79.06 995 GLY A C 1
ATOM 7706 O O . GLY A 1 995 ? 41.874 -19.785 14.162 1.00 79.06 995 GLY A O 1
ATOM 7707 N N . LEU A 1 996 ? 41.170 -17.662 13.997 1.00 78.00 996 LEU A N 1
ATOM 7708 C CA . LEU A 1 996 ? 39.840 -18.006 13.475 1.00 78.00 996 LEU A CA 1
ATOM 7709 C C . LEU A 1 996 ? 39.915 -18.698 12.107 1.00 78.00 996 LEU A C 1
ATOM 7711 O O . LEU A 1 996 ? 39.231 -19.697 11.883 1.00 78.00 996 LEU A O 1
ATOM 7715 N N . SER A 1 997 ? 40.772 -18.210 11.211 1.00 79.50 997 SER A N 1
ATOM 7716 C CA . SER A 1 997 ? 40.951 -18.788 9.872 1.00 79.50 997 SER A CA 1
ATOM 7717 C C . SER A 1 997 ? 41.539 -20.198 9.943 1.00 79.50 997 SER A C 1
ATOM 7719 O O . SER A 1 997 ? 41.050 -21.112 9.278 1.00 79.50 997 SER A O 1
ATOM 7721 N N . SER A 1 998 ? 42.531 -20.406 10.810 1.00 81.75 998 SER A N 1
ATOM 7722 C CA . SER A 1 998 ? 43.143 -21.717 11.045 1.00 81.75 998 SER A CA 1
ATOM 7723 C C . SER A 1 998 ? 42.135 -22.719 11.611 1.00 81.75 998 SER A C 1
ATOM 7725 O O . SER A 1 998 ? 42.079 -23.861 11.155 1.00 81.75 998 SER A O 1
ATOM 7727 N N . LEU A 1 999 ? 41.268 -22.289 12.536 1.00 80.44 999 LEU A N 1
ATOM 7728 C CA . LEU A 1 999 ? 40.181 -23.123 13.060 1.00 80.44 999 LEU A CA 1
ATOM 7729 C C . LEU A 1 999 ? 39.190 -23.543 11.966 1.00 80.44 999 LEU A C 1
ATOM 7731 O O . LEU A 1 999 ? 38.803 -24.712 11.914 1.00 80.44 999 LEU A O 1
ATOM 7735 N N . LEU A 1 1000 ? 38.812 -22.628 11.069 1.00 80.44 1000 LEU A N 1
ATOM 7736 C CA . LEU A 1 1000 ? 37.924 -22.936 9.942 1.00 80.44 1000 LEU A CA 1
ATOM 7737 C C . LEU A 1 1000 ? 38.552 -23.949 8.976 1.00 80.44 1000 LEU A C 1
ATOM 7739 O O . LEU A 1 1000 ? 37.867 -24.861 8.510 1.00 80.44 1000 LEU A O 1
ATOM 7743 N N . ILE A 1 1001 ? 39.857 -23.836 8.712 1.00 83.94 1001 ILE A N 1
ATOM 7744 C CA . ILE A 1 1001 ? 40.592 -24.807 7.890 1.00 83.94 1001 ILE A CA 1
ATOM 7745 C C . ILE A 1 1001 ? 40.598 -26.180 8.565 1.00 83.94 1001 ILE A C 1
ATOM 7747 O O . ILE A 1 1001 ? 40.278 -27.174 7.915 1.00 83.94 1001 ILE A O 1
ATOM 7751 N N . VAL A 1 1002 ? 40.894 -26.249 9.867 1.00 84.56 1002 VAL A N 1
ATOM 7752 C CA . VAL A 1 1002 ? 40.880 -27.508 10.632 1.00 84.56 1002 VAL A CA 1
ATOM 7753 C C . VAL A 1 1002 ? 39.492 -28.161 10.602 1.00 84.56 1002 VAL A C 1
ATOM 7755 O O . VAL A 1 1002 ? 39.385 -29.363 10.354 1.00 84.56 1002 VAL A O 1
ATOM 7758 N N . GLN A 1 1003 ? 38.420 -27.380 10.765 1.00 78.75 1003 GLN A N 1
ATOM 7759 C CA . GLN A 1 1003 ? 37.042 -27.873 10.645 1.00 78.75 1003 GLN A CA 1
ATOM 7760 C C . GLN A 1 1003 ? 36.735 -28.380 9.233 1.00 78.75 1003 GLN A C 1
ATOM 7762 O O . GLN A 1 1003 ? 36.136 -29.446 9.066 1.00 78.75 1003 GLN A O 1
ATOM 7767 N N . LYS A 1 1004 ? 37.170 -27.655 8.195 1.00 81.00 1004 LYS A N 1
ATOM 7768 C CA . LYS A 1 1004 ? 36.948 -28.076 6.810 1.00 81.00 1004 LYS A CA 1
ATOM 7769 C C . LYS A 1 1004 ? 37.722 -29.351 6.471 1.00 81.00 1004 LYS A C 1
ATOM 7771 O O . LYS A 1 1004 ? 37.155 -30.232 5.829 1.00 81.00 1004 LYS A O 1
ATOM 7776 N N . LEU A 1 1005 ? 38.963 -29.487 6.940 1.00 81.50 1005 LEU A N 1
ATOM 7777 C CA . LEU A 1 1005 ? 39.748 -30.721 6.824 1.00 81.50 1005 LEU A CA 1
ATOM 7778 C C . LEU A 1 1005 ? 39.063 -31.890 7.540 1.00 81.50 1005 LEU A C 1
ATOM 7780 O O . LEU A 1 1005 ? 39.018 -32.991 7.000 1.00 81.50 1005 LEU A O 1
ATOM 7784 N N . GLY A 1 1006 ? 38.459 -31.643 8.704 1.00 81.69 1006 GLY A N 1
ATOM 7785 C CA . GLY A 1 1006 ? 37.620 -32.613 9.405 1.00 81.69 1006 GLY A CA 1
ATOM 7786 C C . GLY A 1 1006 ? 36.428 -33.104 8.585 1.00 81.69 1006 GLY A C 1
ATOM 7787 O O . GLY A 1 1006 ? 36.167 -34.305 8.523 1.00 81.69 1006 GLY A O 1
ATOM 7788 N N . GLN A 1 1007 ? 35.713 -32.182 7.937 1.00 77.12 1007 GLN A N 1
ATOM 7789 C CA . GLN A 1 1007 ? 34.573 -32.498 7.071 1.00 77.12 1007 GLN A CA 1
ATOM 7790 C C . GLN A 1 1007 ? 34.999 -33.283 5.824 1.00 77.12 1007 GLN A C 1
ATOM 7792 O O . GLN A 1 1007 ? 34.426 -34.332 5.544 1.00 77.12 1007 GLN A O 1
ATOM 7797 N N . VAL A 1 1008 ? 36.037 -32.820 5.118 1.00 80.00 1008 VAL A N 1
ATOM 7798 C CA . VAL A 1 1008 ? 36.570 -33.502 3.923 1.00 80.00 1008 VAL A CA 1
ATOM 7799 C C . VAL A 1 1008 ? 37.139 -34.872 4.289 1.00 80.00 1008 VAL A C 1
ATOM 7801 O O . VAL A 1 1008 ? 36.938 -35.845 3.571 1.00 80.00 1008 VAL A O 1
ATOM 7804 N N . GLY A 1 1009 ? 37.794 -34.989 5.442 1.00 78.81 1009 GLY A N 1
ATOM 7805 C CA . GLY A 1 1009 ? 38.267 -36.266 5.958 1.00 78.81 1009 GLY A CA 1
ATOM 7806 C C . GLY A 1 1009 ? 37.133 -37.266 6.188 1.00 78.81 1009 GLY A C 1
ATOM 7807 O O . GLY A 1 1009 ? 37.276 -38.432 5.835 1.00 78.81 1009 GLY A O 1
ATOM 7808 N N . LYS A 1 1010 ? 35.979 -36.824 6.709 1.00 77.12 1010 LYS A N 1
ATOM 7809 C CA . LYS A 1 1010 ? 34.780 -37.675 6.841 1.00 77.12 1010 LYS A CA 1
ATOM 7810 C C . LYS A 1 1010 ? 34.232 -38.124 5.483 1.00 77.12 1010 LYS A C 1
ATOM 7812 O O . LYS A 1 1010 ? 33.837 -39.280 5.359 1.00 77.12 1010 LYS A O 1
ATOM 7817 N N . GLU A 1 1011 ? 34.231 -37.240 4.486 1.00 75.12 1011 GLU A N 1
ATOM 7818 C CA . GLU A 1 1011 ? 33.840 -37.576 3.109 1.00 75.12 1011 GLU A CA 1
ATOM 7819 C C . GLU A 1 1011 ? 34.787 -38.637 2.518 1.00 75.12 1011 GLU A C 1
ATOM 7821 O O . GLU A 1 1011 ? 34.326 -39.678 2.061 1.00 75.12 1011 GLU A O 1
ATOM 7826 N N . LEU A 1 1012 ? 36.106 -38.460 2.646 1.00 73.56 1012 LEU A N 1
ATOM 7827 C CA . LEU A 1 1012 ? 37.105 -39.420 2.153 1.00 73.56 1012 LEU A CA 1
ATOM 7828 C C . LEU A 1 1012 ? 37.035 -40.784 2.858 1.00 73.56 1012 LEU A C 1
ATOM 7830 O O . LEU A 1 1012 ? 37.179 -41.819 2.214 1.00 73.56 1012 LEU A O 1
ATOM 7834 N N . VAL A 1 1013 ? 36.765 -40.815 4.169 1.00 76.06 1013 VAL A N 1
ATOM 7835 C CA . VAL A 1 1013 ? 36.532 -42.072 4.912 1.00 76.06 1013 VAL A CA 1
ATOM 7836 C C . VAL A 1 1013 ? 35.347 -42.851 4.328 1.00 76.06 1013 VAL A C 1
ATOM 7838 O O . VAL A 1 1013 ? 35.359 -44.080 4.351 1.00 76.06 1013 VAL A O 1
ATOM 7841 N N . SER A 1 1014 ? 34.344 -42.162 3.774 1.00 69.75 1014 SER A N 1
ATOM 7842 C CA . SER A 1 1014 ? 33.182 -42.810 3.154 1.00 69.75 1014 SER A CA 1
ATOM 7843 C C . SER A 1 1014 ? 33.469 -43.428 1.777 1.00 69.75 1014 SER A C 1
ATOM 7845 O O . SER A 1 1014 ? 32.704 -44.284 1.333 1.00 69.75 1014 SER A O 1
ATOM 7847 N N . GLU A 1 1015 ? 34.581 -43.060 1.128 1.00 72.38 1015 GLU A N 1
ATOM 7848 C CA . GLU A 1 1015 ? 34.975 -43.571 -0.193 1.00 72.38 1015 GLU A CA 1
ATOM 7849 C C . GLU A 1 1015 ? 35.736 -44.911 -0.132 1.00 72.38 1015 GLU A C 1
ATOM 7851 O O . GLU A 1 1015 ? 35.810 -45.622 -1.136 1.00 72.38 1015 GLU A O 1
ATOM 7856 N N . GLY A 1 1016 ? 36.265 -45.310 1.034 1.00 74.62 1016 GLY A N 1
ATOM 7857 C CA . GLY A 1 1016 ? 36.846 -46.643 1.233 1.00 74.62 1016 GLY A CA 1
ATOM 7858 C C . GLY A 1 1016 ? 37.754 -46.789 2.460 1.00 74.62 1016 GLY A C 1
ATOM 7859 O O . GLY A 1 1016 ? 38.354 -45.829 2.942 1.00 74.62 1016 GLY A O 1
ATOM 7860 N N . GLU A 1 1017 ? 37.925 -48.029 2.934 1.00 75.88 1017 GLU A N 1
ATOM 7861 C CA . GLU A 1 1017 ? 38.712 -48.357 4.142 1.00 75.88 1017 GLU A CA 1
ATOM 7862 C C . GLU A 1 1017 ? 40.194 -47.934 4.052 1.00 75.88 1017 GLU A C 1
ATOM 7864 O O . GLU A 1 1017 ? 40.819 -47.619 5.066 1.00 75.88 1017 GLU A O 1
ATOM 7869 N N . GLY A 1 1018 ? 40.756 -47.850 2.839 1.00 78.56 1018 GLY A N 1
ATOM 7870 C CA . GLY A 1 1018 ? 42.126 -47.369 2.617 1.00 78.56 1018 GLY A CA 1
ATOM 7871 C C . GLY A 1 1018 ? 42.332 -45.902 3.015 1.00 78.56 1018 GLY A C 1
ATOM 7872 O O . GLY A 1 1018 ? 43.357 -45.566 3.611 1.00 78.56 1018 GLY A O 1
ATOM 7873 N N . TYR A 1 1019 ? 41.342 -45.038 2.766 1.00 79.81 1019 TYR A N 1
ATOM 7874 C CA . TYR A 1 1019 ? 41.382 -43.632 3.185 1.00 79.81 1019 TYR A CA 1
ATOM 7875 C C . TYR A 1 1019 ? 41.239 -43.493 4.696 1.00 79.81 1019 TYR A C 1
ATOM 7877 O O . TYR A 1 1019 ? 41.930 -42.678 5.302 1.00 79.81 1019 TYR A O 1
ATOM 7885 N N . GLN A 1 1020 ? 40.406 -44.329 5.320 1.00 79.19 1020 GLN A N 1
ATOM 7886 C CA . GLN A 1 1020 ? 40.278 -44.367 6.773 1.00 79.19 1020 GLN A CA 1
ATOM 7887 C C . GLN A 1 1020 ? 41.604 -44.722 7.448 1.00 79.19 1020 GLN A C 1
ATOM 7889 O O . GLN A 1 1020 ? 42.020 -44.033 8.381 1.00 79.19 1020 GLN A O 1
ATOM 7894 N N . PHE A 1 1021 ? 42.292 -45.757 6.960 1.00 84.31 1021 PHE A N 1
ATOM 7895 C CA . PHE A 1 1021 ? 43.606 -46.127 7.477 1.00 84.31 1021 PHE A CA 1
ATOM 7896 C C . PHE A 1 1021 ? 44.642 -45.019 7.235 1.00 84.31 1021 PHE A C 1
ATOM 7898 O O . PHE A 1 1021 ? 45.336 -44.615 8.168 1.00 84.31 1021 PHE A O 1
ATOM 7905 N N . GLY A 1 1022 ? 44.702 -44.469 6.017 1.00 85.19 1022 GLY A N 1
ATOM 7906 C CA . GLY A 1 1022 ? 45.634 -43.393 5.669 1.00 85.19 1022 GLY A CA 1
ATOM 7907 C C . GLY A 1 1022 ? 45.447 -42.128 6.513 1.00 85.19 1022 GLY A C 1
ATOM 7908 O O . GLY A 1 1022 ? 46.423 -41.572 7.015 1.00 85.19 1022 GLY A O 1
ATOM 7909 N N . LEU A 1 1023 ? 44.201 -41.705 6.738 1.00 86.69 1023 LEU A N 1
ATOM 7910 C CA . LEU A 1 1023 ? 43.882 -40.535 7.561 1.00 86.69 1023 LEU A CA 1
ATOM 7911 C C . LEU A 1 1023 ? 44.169 -40.771 9.047 1.00 86.69 1023 LEU A C 1
ATOM 7913 O O . LEU A 1 1023 ? 44.588 -39.845 9.737 1.00 86.69 1023 LEU A O 1
ATOM 7917 N N . LEU A 1 1024 ? 43.999 -42.000 9.540 1.00 86.38 1024 LEU A N 1
ATOM 7918 C CA . LEU A 1 1024 ? 44.334 -42.344 10.922 1.00 86.38 1024 LEU A CA 1
ATOM 7919 C C . LEU A 1 1024 ? 45.852 -42.350 11.150 1.00 86.38 1024 LEU A C 1
ATOM 7921 O O . LEU A 1 1024 ? 46.317 -41.826 12.161 1.00 86.38 1024 LEU A O 1
ATOM 7925 N N . VAL A 1 1025 ? 46.628 -42.857 10.185 1.00 90.31 1025 VAL A N 1
ATOM 7926 C CA . VAL A 1 1025 ? 48.098 -42.761 10.193 1.00 90.31 1025 VAL A CA 1
ATOM 7927 C C . VAL A 1 1025 ? 48.549 -41.300 10.119 1.00 90.31 1025 VAL A C 1
ATOM 7929 O O . VAL A 1 1025 ? 49.416 -40.893 10.890 1.00 90.31 1025 VAL A O 1
ATOM 7932 N N . ALA A 1 1026 ? 47.935 -40.489 9.252 1.00 87.62 1026 ALA A N 1
ATOM 7933 C CA . ALA A 1 1026 ? 48.251 -39.067 9.131 1.00 87.62 1026 ALA A CA 1
ATOM 7934 C C . ALA A 1 1026 ? 47.934 -38.287 10.418 1.00 87.62 1026 ALA A C 1
ATOM 7936 O O . ALA A 1 1026 ? 48.753 -37.489 10.870 1.00 87.62 1026 ALA A O 1
ATOM 7937 N N . ALA A 1 1027 ? 46.788 -38.550 11.050 1.00 89.88 1027 ALA A N 1
ATOM 7938 C CA . ALA A 1 1027 ? 46.426 -37.920 12.315 1.00 89.88 1027 ALA A CA 1
ATOM 7939 C C . ALA A 1 1027 ? 47.357 -38.353 13.460 1.00 89.88 1027 ALA A C 1
ATOM 7941 O O . ALA A 1 1027 ? 47.767 -37.522 14.269 1.00 89.88 1027 ALA A O 1
ATOM 7942 N N . ALA A 1 1028 ? 47.748 -39.632 13.509 1.00 90.44 1028 ALA A N 1
ATOM 7943 C CA . ALA A 1 1028 ? 48.737 -40.118 14.469 1.00 90.44 1028 ALA A CA 1
ATOM 7944 C C . ALA A 1 1028 ? 50.101 -39.436 14.271 1.00 90.44 1028 ALA A C 1
ATOM 7946 O O . ALA A 1 1028 ? 50.700 -38.975 15.243 1.00 90.44 1028 ALA A O 1
ATOM 7947 N N . ALA A 1 1029 ? 50.559 -39.303 13.022 1.00 91.12 1029 ALA A N 1
ATOM 7948 C CA . ALA A 1 1029 ? 51.777 -38.569 12.697 1.00 91.12 1029 ALA A CA 1
ATOM 7949 C C . ALA A 1 1029 ? 51.680 -37.101 13.139 1.00 91.12 1029 ALA A C 1
ATOM 7951 O O . ALA A 1 1029 ? 52.579 -36.617 13.820 1.00 91.12 1029 ALA A O 1
ATOM 7952 N N . ALA A 1 1030 ? 50.562 -36.424 12.854 1.00 90.44 1030 ALA A N 1
ATOM 7953 C CA . ALA A 1 1030 ? 50.331 -35.045 13.277 1.00 90.44 1030 ALA A CA 1
ATOM 7954 C C . ALA A 1 1030 ? 50.403 -34.888 14.803 1.00 90.44 1030 ALA A C 1
ATOM 7956 O O . ALA A 1 1030 ? 51.056 -33.964 15.288 1.00 90.44 1030 ALA A O 1
ATOM 7957 N N . TYR A 1 1031 ? 49.817 -35.805 15.577 1.00 91.44 1031 TYR A N 1
ATOM 7958 C CA . TYR A 1 1031 ? 49.931 -35.788 17.038 1.00 91.44 1031 TYR A CA 1
ATOM 7959 C C . TYR A 1 1031 ? 51.365 -35.978 17.534 1.00 91.44 1031 TYR A C 1
ATOM 7961 O O . TYR A 1 1031 ? 51.802 -35.246 18.424 1.00 91.44 1031 TYR A O 1
ATOM 7969 N N . VAL A 1 1032 ? 52.102 -36.932 16.960 1.00 91.62 1032 VAL A N 1
ATOM 7970 C CA . VAL A 1 1032 ? 53.500 -37.192 17.333 1.00 91.62 1032 VAL A CA 1
ATOM 7971 C C . VAL A 1 1032 ? 54.378 -35.987 17.000 1.00 91.62 1032 VAL A C 1
ATOM 7973 O O . VAL A 1 1032 ? 55.146 -35.542 17.852 1.00 91.62 1032 VAL A O 1
ATOM 7976 N N . THR A 1 1033 ? 54.221 -35.404 15.810 1.00 88.50 1033 THR A N 1
ATOM 7977 C CA . THR A 1 1033 ? 54.922 -34.177 15.409 1.00 88.50 1033 THR A CA 1
ATOM 7978 C C . THR A 1 1033 ? 54.570 -33.010 16.327 1.00 88.50 1033 THR A C 1
ATOM 7980 O O . THR A 1 1033 ? 55.464 -32.286 16.754 1.00 88.50 1033 THR A O 1
ATOM 7983 N N . SER A 1 1034 ? 53.295 -32.863 16.696 1.00 90.25 1034 SER A N 1
ATOM 7984 C CA . SER A 1 1034 ? 52.844 -31.814 17.616 1.00 90.25 1034 SER A CA 1
ATOM 7985 C C . SER A 1 1034 ? 53.509 -31.944 18.984 1.00 90.25 1034 SER A C 1
ATOM 7987 O O . SER A 1 1034 ? 54.062 -30.976 19.500 1.00 90.25 1034 SER A O 1
ATOM 7989 N N . ALA A 1 1035 ? 53.513 -33.150 19.559 1.00 87.62 1035 ALA A N 1
ATOM 7990 C CA . ALA A 1 1035 ? 54.164 -33.413 20.838 1.00 87.62 1035 ALA A CA 1
ATOM 7991 C C . ALA A 1 1035 ? 55.677 -33.148 20.768 1.00 87.62 1035 ALA A C 1
ATOM 7993 O O . ALA A 1 1035 ? 56.233 -32.507 21.658 1.00 87.62 1035 ALA A O 1
ATOM 7994 N N . TRP A 1 1036 ? 56.328 -33.581 19.686 1.00 85.88 1036 TRP A N 1
ATOM 7995 C CA . TRP A 1 1036 ? 57.749 -33.343 19.447 1.00 85.88 1036 TRP A CA 1
ATOM 7996 C C . TRP A 1 1036 ? 58.085 -31.845 19.348 1.00 85.88 1036 TRP A C 1
ATOM 7998 O O . TRP A 1 1036 ? 59.004 -31.377 20.018 1.00 85.88 1036 TRP A O 1
ATOM 8008 N N . TRP A 1 1037 ? 57.319 -31.072 18.571 1.00 86.69 1037 TRP A N 1
ATOM 8009 C CA . TRP A 1 1037 ? 57.497 -29.620 18.435 1.00 86.69 1037 TRP A CA 1
ATOM 8010 C C . TRP A 1 1037 ? 57.231 -28.862 19.730 1.00 86.69 1037 TRP A C 1
ATOM 8012 O O . TRP A 1 1037 ? 57.975 -27.937 20.044 1.00 86.69 1037 TRP A O 1
ATOM 8022 N N . ILE A 1 1038 ? 56.229 -29.275 20.510 1.00 85.25 1038 ILE A N 1
ATOM 8023 C CA . ILE A 1 1038 ? 55.970 -28.682 21.825 1.00 85.25 1038 ILE A CA 1
ATOM 8024 C C . ILE A 1 1038 ? 57.168 -28.917 22.747 1.00 85.25 1038 ILE A C 1
ATOM 8026 O O . ILE A 1 1038 ? 57.628 -27.968 23.370 1.00 85.25 1038 ILE A O 1
ATOM 8030 N N . VAL A 1 1039 ? 57.720 -30.135 22.801 1.00 84.31 1039 VAL A N 1
ATOM 8031 C CA . VAL A 1 1039 ? 58.890 -30.446 23.644 1.00 84.31 1039 VAL A CA 1
ATOM 8032 C C . VAL A 1 1039 ? 60.124 -29.650 23.217 1.00 84.31 1039 VAL A C 1
ATOM 8034 O O . VAL A 1 1039 ? 60.823 -29.119 24.077 1.00 84.31 1039 VAL A O 1
ATOM 8037 N N . LEU A 1 1040 ? 60.379 -29.530 21.911 1.00 81.75 1040 LEU A N 1
ATOM 8038 C CA . LEU A 1 1040 ? 61.510 -28.752 21.399 1.00 81.75 1040 LEU A CA 1
ATOM 8039 C C . LEU A 1 1040 ? 61.346 -27.241 21.612 1.00 81.75 1040 LEU A C 1
ATOM 8041 O O . LEU A 1 1040 ? 62.318 -26.572 21.947 1.00 81.75 1040 LEU A O 1
ATOM 8045 N N . GLY A 1 1041 ? 60.139 -26.701 21.423 1.00 78.12 1041 GLY A N 1
ATOM 8046 C CA . GLY A 1 1041 ? 59.857 -25.271 21.575 1.00 78.12 1041 GLY A CA 1
ATOM 8047 C C . GLY A 1 1041 ? 59.700 -24.824 23.031 1.00 78.12 1041 GLY A C 1
ATOM 8048 O O . GLY A 1 1041 ? 59.875 -23.644 23.331 1.00 78.12 1041 GLY A O 1
ATOM 8049 N N . TYR A 1 1042 ? 59.407 -25.749 23.952 1.00 80.69 1042 TYR A N 1
ATOM 8050 C CA . TYR A 1 1042 ? 59.097 -25.436 25.349 1.00 80.69 1042 TYR A CA 1
ATOM 8051 C C . TYR A 1 1042 ? 60.184 -24.626 26.079 1.00 80.69 1042 TYR A C 1
ATOM 8053 O O . TYR A 1 1042 ? 59.821 -23.630 26.705 1.00 80.69 1042 TYR A O 1
ATOM 8061 N N . PRO A 1 1043 ? 61.492 -24.960 26.008 1.00 79.38 1043 PRO A N 1
ATOM 8062 C CA . PRO A 1 1043 ? 62.527 -24.206 26.723 1.00 79.38 1043 PRO A CA 1
ATOM 8063 C C . PRO A 1 1043 ? 62.611 -22.734 26.300 1.00 79.38 1043 PRO A C 1
ATOM 8065 O O . PRO A 1 1043 ? 62.862 -21.869 27.135 1.00 79.38 1043 PRO A O 1
ATOM 8068 N N . ALA A 1 1044 ? 62.369 -22.450 25.019 1.00 70.38 1044 ALA A N 1
ATOM 8069 C CA . ALA A 1 1044 ? 62.433 -21.103 24.463 1.00 70.38 1044 ALA A CA 1
ATOM 8070 C C . ALA A 1 1044 ? 61.098 -20.339 24.609 1.00 70.38 1044 ALA A C 1
ATOM 8072 O O . ALA A 1 1044 ? 61.091 -19.137 24.865 1.00 70.38 1044 ALA A O 1
ATOM 8073 N N . ALA A 1 1045 ? 59.957 -21.033 24.566 1.00 67.62 1045 ALA A N 1
ATOM 8074 C CA . ALA A 1 1045 ? 58.646 -20.442 24.844 1.00 67.62 1045 ALA A CA 1
ATOM 8075 C C . ALA A 1 1045 ? 58.422 -20.140 26.347 1.00 67.62 1045 ALA A C 1
ATOM 8077 O O . ALA A 1 1045 ? 57.671 -19.227 26.699 1.00 67.62 1045 ALA A O 1
ATOM 8078 N N . ALA A 1 1046 ? 59.087 -20.871 27.251 1.00 72.81 1046 ALA A N 1
ATOM 8079 C CA . ALA A 1 1046 ? 58.970 -20.735 28.707 1.00 72.81 1046 ALA A CA 1
ATOM 8080 C C . ALA A 1 1046 ? 60.021 -19.787 29.329 1.00 72.81 1046 ALA A C 1
ATOM 8082 O O . ALA A 1 1046 ? 60.509 -20.022 30.433 1.00 72.81 1046 ALA A O 1
ATOM 8083 N N . THR A 1 1047 ? 60.355 -18.691 28.643 1.00 74.56 1047 THR A N 1
ATOM 8084 C CA . THR A 1 1047 ? 61.333 -17.680 29.101 1.00 74.56 1047 THR A CA 1
ATOM 8085 C C . THR A 1 1047 ? 60.844 -16.816 30.266 1.00 74.56 1047 THR A C 1
ATOM 8087 O O . THR A 1 1047 ? 61.655 -16.208 30.963 1.00 74.56 1047 THR A O 1
ATOM 8090 N N . SER A 1 1048 ? 59.529 -16.771 30.518 1.00 78.50 1048 SER A N 1
ATOM 8091 C CA . SER A 1 1048 ? 58.934 -16.077 31.665 1.00 78.50 1048 SER A CA 1
ATOM 8092 C C . SER A 1 1048 ? 57.893 -16.946 32.388 1.00 78.50 1048 SER A C 1
ATOM 8094 O O . SER A 1 1048 ? 57.232 -17.772 31.747 1.00 78.50 1048 SER A O 1
ATOM 8096 N N . PRO A 1 1049 ? 57.670 -16.736 33.704 1.00 79.12 1049 PRO A N 1
ATOM 8097 C CA . PRO A 1 1049 ? 56.612 -17.428 34.446 1.00 79.12 1049 PRO A CA 1
ATOM 8098 C C . PRO A 1 1049 ? 55.215 -17.234 33.837 1.00 79.12 1049 PRO A C 1
ATOM 8100 O O . PRO A 1 1049 ? 54.397 -18.155 33.847 1.00 79.12 1049 PRO A O 1
ATOM 8103 N N . LEU A 1 1050 ? 54.945 -16.054 33.264 1.00 77.00 1050 LEU A N 1
ATOM 8104 C CA . LEU A 1 1050 ? 53.667 -15.747 32.621 1.00 77.00 1050 LEU A CA 1
ATOM 8105 C C . LEU A 1 1050 ? 53.491 -16.538 31.318 1.00 77.00 1050 LEU A C 1
ATOM 8107 O O . LEU A 1 1050 ? 52.449 -17.161 31.125 1.00 77.00 1050 LEU A O 1
ATOM 8111 N N . SER A 1 1051 ? 54.516 -16.574 30.462 1.00 74.75 1051 SER A N 1
ATOM 8112 C CA . SER A 1 1051 ? 54.494 -17.332 29.201 1.00 74.75 1051 SER A CA 1
ATOM 8113 C C . SER A 1 1051 ? 54.323 -18.832 29.449 1.00 74.75 1051 SER A C 1
ATOM 8115 O O . SER A 1 1051 ? 53.504 -19.477 28.801 1.00 74.75 1051 SER A O 1
ATOM 8117 N N . SER A 1 1052 ? 55.029 -19.370 30.450 1.00 79.88 1052 SER A N 1
ATOM 8118 C CA . SER A 1 1052 ? 54.900 -20.770 30.876 1.00 79.88 1052 SER A CA 1
ATOM 8119 C C . SER A 1 1052 ? 53.483 -21.089 31.386 1.00 79.88 1052 SER A C 1
ATOM 8121 O O . SER A 1 1052 ? 52.895 -22.103 31.007 1.00 79.88 1052 SER A O 1
ATOM 8123 N N . THR A 1 1053 ? 52.879 -20.178 32.160 1.00 82.69 1053 THR A N 1
ATOM 8124 C CA . THR A 1 1053 ? 51.500 -20.329 32.656 1.00 82.69 1053 THR A CA 1
ATOM 8125 C C . THR A 1 1053 ? 50.478 -20.315 31.516 1.00 82.69 1053 THR A C 1
ATOM 8127 O O . THR A 1 1053 ? 49.619 -21.194 31.450 1.00 82.69 1053 THR A O 1
ATOM 8130 N N . LEU A 1 1054 ? 50.575 -1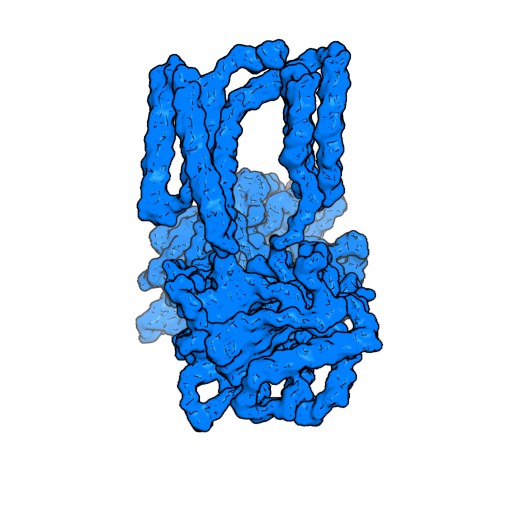9.354 30.591 1.00 80.44 1054 LEU A N 1
ATOM 8131 C CA . LEU A 1 1054 ? 49.664 -19.242 29.444 1.00 80.44 1054 LEU A CA 1
ATOM 8132 C C . LEU A 1 1054 ? 49.771 -20.450 28.507 1.00 80.44 1054 LEU A C 1
ATOM 8134 O O . LEU A 1 1054 ? 48.752 -20.959 28.037 1.00 80.44 1054 LEU A O 1
ATOM 8138 N N . LEU A 1 1055 ? 50.988 -20.954 28.299 1.00 82.56 1055 LEU A N 1
ATOM 8139 C CA . LEU A 1 1055 ? 51.222 -22.175 27.539 1.00 82.56 1055 LEU A CA 1
ATOM 8140 C C . LEU A 1 1055 ? 50.568 -23.393 28.213 1.00 82.56 1055 LEU A C 1
ATOM 8142 O O . LEU A 1 1055 ? 49.893 -24.183 27.549 1.00 82.56 1055 LEU A O 1
ATOM 8146 N N . GLY A 1 1056 ? 50.698 -23.512 29.538 1.00 83.38 1056 GLY A N 1
ATOM 8147 C CA . GLY A 1 1056 ? 50.027 -24.550 30.322 1.00 83.38 1056 GLY A CA 1
ATOM 8148 C C . GLY A 1 1056 ? 48.500 -24.491 30.209 1.00 83.38 1056 GLY A C 1
ATOM 8149 O O . GLY A 1 1056 ? 47.856 -25.527 30.020 1.00 83.38 1056 GLY A O 1
ATOM 8150 N N . VAL A 1 1057 ? 47.911 -23.291 30.248 1.00 86.19 1057 VAL A N 1
ATOM 8151 C CA . VAL A 1 1057 ? 46.465 -23.087 30.049 1.00 86.19 1057 VAL A CA 1
ATOM 8152 C C . VAL A 1 1057 ? 46.032 -23.523 28.647 1.00 86.19 1057 VAL A C 1
ATOM 8154 O O . VAL A 1 1057 ? 45.032 -24.231 28.519 1.00 86.19 1057 VAL A O 1
ATOM 8157 N N . ALA A 1 1058 ? 46.786 -23.166 27.603 1.00 83.25 1058 ALA A N 1
ATOM 8158 C CA . ALA A 1 1058 ? 46.465 -23.531 26.223 1.00 83.25 1058 ALA A CA 1
ATOM 8159 C C . ALA A 1 1058 ? 46.494 -25.054 25.998 1.00 83.25 1058 ALA A C 1
ATOM 8161 O O . ALA A 1 1058 ? 45.541 -25.618 25.455 1.00 83.25 1058 ALA A O 1
ATOM 8162 N N . LEU A 1 1059 ? 47.539 -25.737 26.480 1.00 85.94 1059 LEU A N 1
ATOM 8163 C CA . LEU A 1 1059 ? 47.668 -27.196 26.369 1.00 85.94 1059 LEU A CA 1
ATOM 8164 C C . LEU A 1 1059 ? 46.589 -27.931 27.172 1.00 85.94 1059 LEU A C 1
ATOM 8166 O O . LEU A 1 1059 ? 45.994 -28.892 26.685 1.00 85.94 1059 LEU A O 1
ATOM 8170 N N . THR A 1 1060 ? 46.284 -27.444 28.377 1.00 88.25 1060 THR A N 1
ATOM 8171 C CA . THR A 1 1060 ? 45.206 -28.002 29.204 1.00 88.25 1060 THR A CA 1
ATOM 8172 C C . THR A 1 1060 ? 43.860 -27.844 28.499 1.00 88.25 1060 THR A C 1
ATOM 8174 O O . THR A 1 1060 ? 43.107 -28.807 28.367 1.00 88.25 1060 THR A O 1
ATOM 8177 N N . THR A 1 1061 ? 43.582 -26.658 27.957 1.00 86.31 1061 THR A N 1
ATOM 8178 C CA . THR A 1 1061 ? 42.342 -26.372 27.223 1.00 86.31 1061 THR A CA 1
ATOM 8179 C C . THR A 1 1061 ? 42.195 -27.270 25.993 1.00 86.31 1061 THR A C 1
ATOM 8181 O O . THR A 1 1061 ? 41.124 -27.840 25.788 1.00 86.31 1061 THR A O 1
ATOM 8184 N N . LEU A 1 1062 ? 43.269 -27.476 25.221 1.00 86.31 1062 LEU A N 1
ATOM 8185 C CA . LEU A 1 1062 ? 43.286 -28.397 24.080 1.00 86.31 1062 LEU A CA 1
ATOM 8186 C C . LEU A 1 1062 ? 42.876 -29.818 24.491 1.00 86.31 1062 LEU A C 1
ATOM 8188 O O . LEU A 1 1062 ? 42.009 -30.417 23.852 1.00 86.31 1062 LEU A O 1
ATOM 8192 N N . ILE A 1 1063 ? 43.467 -30.349 25.565 1.00 87.19 1063 ILE A N 1
ATOM 8193 C CA . ILE A 1 1063 ? 43.183 -31.708 26.047 1.00 87.19 1063 ILE A CA 1
ATOM 8194 C C . ILE A 1 1063 ? 41.728 -31.818 26.516 1.00 87.19 1063 ILE A C 1
ATOM 8196 O O . ILE A 1 1063 ? 41.008 -32.715 26.073 1.00 87.19 1063 ILE A O 1
ATOM 8200 N N . PHE A 1 1064 ? 41.266 -30.892 27.361 1.00 88.38 1064 PHE A N 1
ATOM 8201 C CA . PHE A 1 1064 ? 39.904 -30.925 27.900 1.00 88.38 1064 PHE A CA 1
ATOM 8202 C C . PHE A 1 1064 ? 38.842 -30.775 26.809 1.00 88.38 1064 PHE A C 1
ATOM 8204 O O . PHE A 1 1064 ? 37.898 -31.563 26.769 1.00 88.38 1064 PHE A O 1
ATOM 8211 N N . LEU A 1 1065 ? 39.002 -29.818 25.891 1.00 82.25 1065 LEU A N 1
ATOM 8212 C CA . LEU A 1 1065 ? 38.052 -29.626 24.794 1.00 82.25 1065 LEU A CA 1
ATOM 8213 C C . LEU A 1 1065 ? 38.051 -30.807 23.823 1.00 82.25 1065 LEU A C 1
ATOM 8215 O O . LEU A 1 1065 ? 36.987 -31.188 23.336 1.00 82.25 1065 LEU A O 1
ATOM 8219 N N . THR A 1 1066 ? 39.206 -31.434 23.588 1.00 85.75 1066 THR A N 1
ATOM 8220 C CA . THR A 1 1066 ? 39.288 -32.652 22.772 1.00 85.75 1066 THR A CA 1
ATOM 8221 C C . THR A 1 1066 ? 38.527 -33.804 23.431 1.00 85.75 1066 THR A C 1
ATOM 8223 O O . THR A 1 1066 ? 37.700 -34.443 22.781 1.00 85.75 1066 THR A O 1
ATOM 8226 N N . LEU A 1 1067 ? 38.729 -34.035 24.733 1.00 85.88 1067 LEU A N 1
ATOM 8227 C CA . LEU A 1 1067 ? 38.034 -35.088 25.485 1.00 85.88 1067 LEU A CA 1
ATOM 8228 C C . LEU A 1 1067 ? 36.519 -34.859 25.544 1.00 85.88 1067 LEU A C 1
ATOM 8230 O O . LEU A 1 1067 ? 35.748 -35.775 25.254 1.00 85.88 1067 LEU A O 1
ATOM 8234 N N . ILE A 1 1068 ? 36.088 -33.634 25.860 1.00 83.25 1068 ILE A N 1
ATOM 8235 C CA . ILE A 1 1068 ? 34.668 -33.253 25.869 1.00 83.25 1068 ILE A CA 1
ATOM 8236 C C . ILE A 1 1068 ? 34.072 -33.409 24.465 1.00 83.25 1068 ILE A C 1
ATOM 8238 O O . ILE A 1 1068 ? 32.984 -33.963 24.311 1.00 83.25 1068 ILE A O 1
ATOM 8242 N N . GLY A 1 1069 ? 34.794 -32.978 23.429 1.00 81.31 1069 GLY A N 1
ATOM 8243 C CA . GLY A 1 1069 ? 34.375 -33.097 22.035 1.00 81.31 1069 GLY A CA 1
ATOM 8244 C C . GLY A 1 1069 ? 34.154 -34.546 21.599 1.00 81.31 1069 GLY A C 1
ATOM 8245 O O . GLY A 1 1069 ? 33.150 -34.833 20.943 1.00 81.31 1069 GLY A O 1
ATOM 8246 N N . PHE A 1 1070 ? 35.034 -35.470 21.997 1.00 84.19 1070 PHE A N 1
ATOM 8247 C CA . PHE A 1 1070 ? 34.851 -36.899 21.729 1.00 84.19 1070 PHE A CA 1
ATOM 8248 C C . PHE A 1 1070 ? 33.711 -37.504 22.551 1.00 84.19 1070 PHE A C 1
ATOM 8250 O O . PHE A 1 1070 ? 32.909 -38.261 22.000 1.00 84.19 1070 PHE A O 1
ATOM 8257 N N . PHE A 1 1071 ? 33.582 -37.136 23.830 1.00 79.62 1071 PHE A N 1
ATOM 8258 C CA . PHE A 1 1071 ? 32.498 -37.615 24.694 1.00 79.62 1071 PHE A CA 1
ATOM 8259 C C . PHE A 1 1071 ? 31.118 -37.209 24.159 1.00 79.62 1071 PHE A C 1
ATOM 8261 O O . PHE A 1 1071 ? 30.203 -38.028 24.090 1.00 79.62 1071 PHE A O 1
ATOM 8268 N N . LEU A 1 1072 ? 30.989 -35.965 23.691 1.00 73.25 1072 LEU A N 1
ATOM 8269 C CA . LEU A 1 1072 ? 29.771 -35.444 23.068 1.00 73.25 1072 LEU A CA 1
ATOM 8270 C C . LEU A 1 1072 ? 29.585 -35.903 21.611 1.00 73.25 1072 LEU A C 1
ATOM 8272 O O . LEU A 1 1072 ? 28.585 -35.541 20.993 1.00 73.25 1072 LEU A O 1
ATOM 8276 N N . ARG A 1 1073 ? 30.530 -36.674 21.047 1.00 74.94 1073 ARG A N 1
ATOM 8277 C CA . ARG A 1 1073 ? 30.579 -37.080 19.627 1.00 74.94 1073 ARG A CA 1
ATOM 8278 C C . ARG A 1 1073 ? 30.497 -35.899 18.648 1.00 74.94 1073 ARG A C 1
ATOM 8280 O O . ARG A 1 1073 ? 29.959 -36.029 17.551 1.00 74.94 1073 ARG A O 1
ATOM 8287 N N . ARG A 1 1074 ? 31.023 -34.740 19.053 1.00 71.25 1074 ARG A N 1
ATOM 8288 C CA . ARG A 1 1074 ? 31.014 -33.487 18.278 1.00 71.25 1074 ARG A CA 1
ATOM 8289 C C . ARG A 1 1074 ? 32.352 -33.156 17.613 1.00 71.25 1074 ARG A C 1
ATOM 8291 O O . ARG A 1 1074 ? 32.378 -32.241 16.802 1.00 71.25 1074 ARG A O 1
ATOM 8298 N N . THR A 1 1075 ? 33.427 -33.887 17.919 1.00 76.81 1075 THR A N 1
ATOM 8299 C CA . THR A 1 1075 ? 34.753 -33.723 17.292 1.00 76.81 1075 THR A CA 1
ATOM 8300 C C . THR A 1 1075 ? 35.239 -35.033 16.675 1.00 76.81 1075 THR A C 1
ATOM 8302 O O . THR A 1 1075 ? 34.794 -36.113 17.079 1.00 76.81 1075 THR A O 1
ATOM 8305 N N . ASN A 1 1076 ? 36.151 -34.958 15.707 1.00 84.88 1076 ASN A N 1
ATOM 8306 C CA . ASN A 1 1076 ? 36.810 -36.129 15.126 1.00 84.88 1076 ASN A CA 1
ATOM 8307 C C . ASN A 1 1076 ? 38.344 -36.058 15.224 1.00 84.88 1076 ASN A C 1
ATOM 8309 O O . ASN A 1 1076 ? 38.915 -35.004 15.481 1.00 84.88 1076 ASN A O 1
ATOM 8313 N N . VAL A 1 1077 ? 39.005 -37.201 14.999 1.00 87.06 1077 VAL A N 1
ATOM 8314 C CA . VAL A 1 1077 ? 40.463 -37.368 15.162 1.00 87.06 1077 VAL A CA 1
ATOM 8315 C C . VAL A 1 1077 ? 41.269 -36.430 14.257 1.00 87.06 1077 VAL A C 1
ATOM 8317 O O . VAL A 1 1077 ? 42.340 -35.971 14.647 1.00 87.06 1077 VAL A O 1
ATOM 8320 N N . ILE A 1 1078 ? 40.747 -36.087 13.079 1.00 88.12 1078 ILE A N 1
ATOM 8321 C CA . ILE A 1 1078 ? 41.406 -35.175 12.138 1.00 88.12 1078 ILE A CA 1
ATOM 8322 C C . ILE A 1 1078 ? 41.347 -33.743 12.682 1.00 88.12 1078 ILE A C 1
ATOM 8324 O O . ILE A 1 1078 ? 42.383 -33.091 12.775 1.00 88.12 1078 ILE A O 1
ATOM 8328 N N . GLU A 1 1079 ? 40.176 -33.287 13.136 1.00 87.88 1079 GLU A N 1
ATOM 8329 C CA . GLU A 1 1079 ? 39.993 -31.953 13.736 1.00 87.88 1079 GLU A CA 1
ATOM 8330 C C . GLU A 1 1079 ? 40.866 -31.764 14.979 1.00 87.88 1079 GLU A C 1
ATOM 8332 O O . GLU A 1 1079 ? 41.559 -30.757 15.120 1.00 87.88 1079 GLU A O 1
ATOM 8337 N N . SER A 1 1080 ? 40.881 -32.754 15.870 1.00 90.25 1080 SER A N 1
ATOM 8338 C CA . SER A 1 1080 ? 41.667 -32.676 17.097 1.00 90.25 1080 SER A CA 1
ATOM 8339 C C . SER A 1 1080 ? 43.176 -32.772 16.839 1.00 90.25 1080 SER A C 1
ATOM 8341 O O . SER A 1 1080 ? 43.949 -32.118 17.539 1.00 90.25 1080 SER A O 1
ATOM 8343 N N . SER A 1 1081 ? 43.612 -33.534 15.827 1.00 91.38 1081 SER A N 1
ATOM 8344 C CA . SER A 1 1081 ? 45.028 -33.602 15.425 1.00 91.38 1081 SER A CA 1
ATOM 8345 C C . SER A 1 1081 ? 45.504 -32.319 14.732 1.00 91.38 1081 SER A C 1
ATOM 8347 O O . SER A 1 1081 ? 46.603 -31.845 15.016 1.00 91.38 1081 SER A O 1
ATOM 8349 N N . GLY A 1 1082 ? 44.658 -31.697 13.903 1.00 89.25 1082 GLY A N 1
ATOM 8350 C CA . GLY A 1 1082 ? 44.944 -30.409 13.268 1.00 89.25 1082 GLY A CA 1
ATOM 8351 C C . GLY A 1 1082 ? 45.028 -29.262 14.275 1.00 89.25 1082 GLY A C 1
ATOM 8352 O O . GLY A 1 1082 ? 45.930 -28.431 14.187 1.00 89.25 1082 GLY A O 1
ATOM 8353 N N . LEU A 1 1083 ? 44.150 -29.251 15.284 1.00 88.50 1083 LEU A N 1
ATOM 8354 C CA . LEU A 1 1083 ? 44.215 -28.273 16.371 1.00 88.50 1083 LEU A CA 1
ATOM 8355 C C . LEU A 1 1083 ? 45.485 -28.448 17.220 1.00 88.50 1083 LEU A C 1
ATOM 8357 O O . LEU A 1 1083 ? 46.117 -27.458 17.584 1.00 88.50 1083 LEU A O 1
ATOM 8361 N N . ALA A 1 1084 ? 45.889 -29.692 17.497 1.00 89.00 1084 ALA A N 1
ATOM 8362 C CA . ALA A 1 1084 ? 47.140 -29.973 18.197 1.00 89.00 1084 ALA A CA 1
ATOM 8363 C C . ALA A 1 1084 ? 48.365 -29.477 17.413 1.00 89.00 1084 ALA A C 1
ATOM 8365 O O . ALA A 1 1084 ? 49.258 -28.870 18.006 1.00 89.00 1084 ALA A O 1
ATOM 8366 N N . LEU A 1 1085 ? 48.366 -29.659 16.090 1.00 88.94 1085 LEU A N 1
ATOM 8367 C CA . LEU A 1 1085 ? 49.443 -29.196 15.215 1.00 88.94 1085 LEU A CA 1
ATOM 8368 C C . LEU A 1 1085 ? 49.510 -27.670 15.143 1.00 88.94 1085 LEU A C 1
ATOM 8370 O O . LEU A 1 1085 ? 50.599 -27.107 15.211 1.00 88.94 1085 LEU A O 1
ATOM 8374 N N . PHE A 1 1086 ? 48.359 -26.997 15.076 1.00 87.94 1086 PHE A N 1
ATOM 8375 C CA . PHE A 1 1086 ? 48.294 -25.537 15.124 1.00 87.94 1086 PHE A CA 1
ATOM 8376 C C . PHE A 1 1086 ? 48.853 -24.987 16.440 1.00 87.94 1086 PHE A C 1
ATOM 8378 O O . PHE A 1 1086 ? 49.686 -24.080 16.426 1.00 87.94 1086 PHE A O 1
ATOM 8385 N N . VAL A 1 1087 ? 48.450 -25.555 17.582 1.00 85.88 1087 VAL A N 1
ATOM 8386 C CA . VAL A 1 1087 ? 48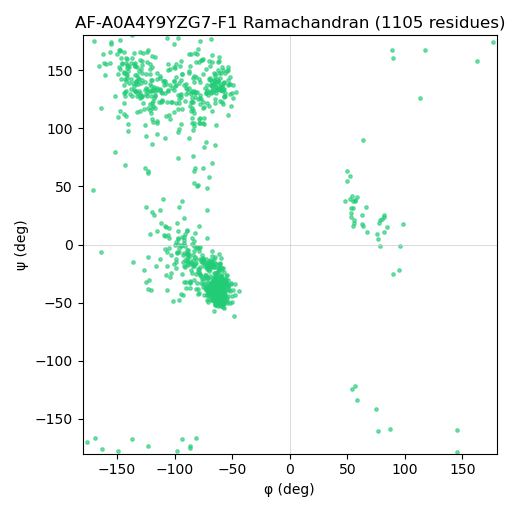.996 -25.151 18.885 1.00 85.88 1087 VAL A CA 1
ATOM 8387 C C . VAL A 1 1087 ? 50.504 -25.390 18.908 1.00 85.88 1087 VAL A C 1
ATOM 8389 O O . VAL A 1 1087 ? 51.249 -24.459 19.192 1.00 85.88 1087 VAL A O 1
ATOM 8392 N N . ALA A 1 1088 ? 50.967 -26.582 18.529 1.00 86.00 1088 ALA A N 1
ATOM 8393 C CA . ALA A 1 1088 ? 52.388 -26.920 18.505 1.00 86.00 1088 ALA A CA 1
ATOM 8394 C C . ALA A 1 1088 ? 53.222 -25.994 17.608 1.00 86.00 1088 ALA A C 1
ATOM 8396 O O . ALA A 1 1088 ? 54.320 -25.601 17.995 1.00 86.00 1088 ALA A O 1
ATOM 8397 N N . TYR A 1 1089 ? 52.692 -25.609 16.448 1.00 84.69 1089 TYR A N 1
ATOM 8398 C CA . TYR A 1 1089 ? 53.329 -24.659 15.544 1.00 84.69 1089 TYR A CA 1
ATOM 8399 C C . TYR A 1 1089 ? 53.499 -23.275 16.182 1.00 84.69 1089 TYR A C 1
ATOM 8401 O O . TYR A 1 1089 ? 54.576 -22.692 16.094 1.00 84.69 1089 TYR A O 1
ATOM 8409 N N . ASN A 1 1090 ? 52.482 -22.777 16.891 1.00 81.75 1090 ASN A N 1
ATOM 8410 C CA . ASN A 1 1090 ? 52.576 -21.507 17.615 1.00 81.75 1090 ASN A CA 1
ATOM 8411 C C . ASN A 1 1090 ? 53.601 -21.572 18.760 1.00 81.75 1090 ASN A C 1
ATOM 8413 O O . ASN A 1 1090 ? 54.391 -20.647 18.927 1.00 81.75 1090 ASN A O 1
ATOM 8417 N N . VAL A 1 1091 ? 53.652 -22.683 19.511 1.00 78.94 1091 VAL A N 1
ATOM 8418 C CA . VAL A 1 1091 ? 54.686 -22.895 20.547 1.00 78.94 1091 VAL A CA 1
ATOM 8419 C C . VAL A 1 1091 ? 56.083 -22.896 19.932 1.00 78.94 1091 VAL A C 1
ATOM 8421 O O . VAL A 1 1091 ? 57.006 -22.294 20.475 1.00 78.94 1091 VAL A O 1
ATOM 8424 N N . TRP A 1 1092 ? 56.234 -23.566 18.793 1.00 79.44 1092 TRP A N 1
ATOM 8425 C CA . TRP A 1 1092 ? 57.492 -23.641 18.067 1.00 79.44 1092 TRP A CA 1
ATOM 8426 C C . TRP A 1 1092 ? 57.924 -22.277 17.508 1.00 79.44 1092 TRP A C 1
ATOM 8428 O O . TRP A 1 1092 ? 59.095 -21.928 17.641 1.00 79.44 1092 TRP A O 1
ATOM 8438 N N . GLN A 1 1093 ? 56.997 -21.465 16.981 1.00 72.75 1093 GLN A N 1
ATOM 8439 C CA . GLN A 1 1093 ? 57.290 -20.092 16.550 1.00 72.75 1093 GLN A CA 1
ATOM 8440 C C . GLN A 1 1093 ? 57.806 -19.217 17.699 1.00 72.75 1093 GLN A C 1
ATOM 8442 O O . GLN A 1 1093 ? 58.729 -18.432 17.500 1.00 72.75 1093 GLN A O 1
ATOM 8447 N N . CYS A 1 1094 ? 57.261 -19.369 18.911 1.00 69.25 1094 CYS A N 1
ATOM 8448 C CA . CYS A 1 1094 ? 57.770 -18.661 20.087 1.00 69.25 1094 CYS A CA 1
ATOM 8449 C C . CYS A 1 1094 ? 59.202 -19.072 20.468 1.00 69.25 1094 CYS A C 1
ATOM 8451 O O . CYS A 1 1094 ? 59.855 -18.344 21.212 1.00 69.25 1094 CYS A O 1
ATOM 8453 N N . GLY A 1 1095 ? 59.666 -20.236 20.002 1.00 62.16 1095 GLY A N 1
ATOM 8454 C CA . GLY A 1 1095 ? 60.978 -20.784 20.319 1.00 62.16 1095 GLY A CA 1
ATOM 8455 C C . GLY A 1 1095 ? 62.078 -20.510 19.293 1.00 62.16 1095 GLY A C 1
ATOM 8456 O O . GLY A 1 1095 ? 63.220 -20.900 19.533 1.00 62.16 1095 GLY A O 1
ATOM 8457 N N . PHE A 1 1096 ? 61.765 -19.864 18.167 1.00 57.03 1096 PHE A N 1
ATOM 8458 C CA . PHE A 1 1096 ? 62.775 -19.459 17.193 1.00 57.03 1096 PHE A CA 1
ATOM 8459 C C . PHE A 1 1096 ? 63.550 -18.246 17.715 1.00 57.03 1096 PHE A C 1
ATOM 8461 O O . PHE A 1 1096 ? 62.972 -17.208 18.039 1.00 57.03 1096 PHE A O 1
ATOM 8468 N N . ASP A 1 1097 ? 64.866 -18.401 17.816 1.00 48.41 1097 ASP A N 1
ATOM 8469 C CA . ASP A 1 1097 ? 65.776 -17.393 18.344 1.00 48.41 1097 ASP A CA 1
ATOM 8470 C C . ASP A 1 1097 ? 65.652 -16.081 17.545 1.00 48.41 1097 ASP A C 1
ATOM 8472 O O . ASP A 1 1097 ? 65.760 -16.065 16.316 1.00 48.41 1097 ASP A O 1
ATOM 8476 N N . GLN A 1 1098 ? 65.445 -14.953 18.233 1.00 47.47 1098 GLN A N 1
ATOM 8477 C CA . GLN A 1 1098 ? 65.305 -13.624 17.613 1.00 47.47 1098 GLN A CA 1
ATOM 8478 C C . GLN A 1 1098 ? 66.559 -13.176 16.831 1.00 47.47 1098 GLN A C 1
ATOM 8480 O O . GLN A 1 1098 ? 66.514 -12.164 16.131 1.00 47.47 1098 GLN A O 1
ATOM 8485 N N . GLN A 1 1099 ? 67.673 -13.913 16.916 1.00 42.22 1099 GLN A N 1
ATOM 8486 C CA . GLN A 1 1099 ? 68.902 -13.621 16.174 1.00 42.22 1099 GLN A CA 1
ATOM 8487 C C . GLN A 1 1099 ? 68.821 -13.962 14.676 1.00 42.22 1099 GLN A C 1
ATOM 8489 O O . GLN A 1 1099 ? 69.482 -13.298 13.881 1.00 42.22 1099 GLN A O 1
ATOM 8494 N N . SER A 1 1100 ? 67.979 -14.910 14.248 1.00 42.69 1100 SER A N 1
ATOM 8495 C CA . SER A 1 1100 ? 67.921 -15.342 12.837 1.00 42.69 1100 SER A CA 1
ATOM 8496 C C . SER A 1 1100 ? 67.204 -14.358 11.902 1.00 42.69 1100 SER A C 1
ATOM 8498 O O . SER A 1 1100 ? 67.293 -14.488 10.686 1.00 42.69 1100 SER A O 1
ATOM 8500 N N . TYR A 1 1101 ? 66.488 -13.369 12.446 1.00 37.91 1101 TYR A N 1
ATOM 8501 C CA . TYR A 1 1101 ? 65.739 -12.391 11.645 1.00 37.91 1101 TYR A CA 1
ATOM 8502 C C . TYR A 1 1101 ? 66.549 -11.134 11.289 1.00 37.91 1101 TYR A C 1
ATOM 8504 O O . TYR A 1 1101 ? 66.118 -10.348 10.447 1.00 37.91 1101 TYR A O 1
ATOM 8512 N N . VAL A 1 1102 ? 67.703 -10.919 11.933 1.00 38.41 1102 VAL A N 1
ATOM 8513 C CA . VAL A 1 1102 ? 68.513 -9.698 11.763 1.00 38.41 1102 VAL A CA 1
ATOM 8514 C C . VAL A 1 1102 ? 69.678 -9.902 10.783 1.00 38.41 1102 VAL A C 1
ATOM 8516 O O . VAL A 1 1102 ? 70.147 -8.923 10.209 1.00 38.41 1102 VAL A O 1
ATOM 8519 N N . ASP A 1 1103 ? 70.094 -11.146 10.517 1.00 39.16 1103 ASP A N 1
ATOM 8520 C CA . ASP A 1 1103 ? 71.127 -11.464 9.520 1.00 39.16 1103 ASP A CA 1
ATOM 8521 C C . ASP A 1 1103 ? 70.790 -12.741 8.716 1.00 39.16 1103 ASP A C 1
ATOM 8523 O O . ASP A 1 1103 ? 71.055 -13.859 9.176 1.00 39.16 1103 ASP A O 1
ATOM 8527 N N . PRO A 1 1104 ? 70.224 -12.601 7.499 1.00 38.00 1104 PRO A N 1
ATOM 8528 C CA . PRO A 1 1104 ? 69.885 -13.728 6.628 1.00 38.00 1104 PRO A CA 1
ATOM 8529 C C . PRO A 1 1104 ? 71.102 -14.499 6.085 1.00 38.00 1104 PRO A C 1
ATOM 8531 O O . PRO A 1 1104 ? 70.910 -15.497 5.398 1.00 38.00 1104 PRO A O 1
ATOM 8534 N N . ALA A 1 1105 ? 72.339 -14.047 6.333 1.00 40.72 1105 ALA A N 1
ATOM 8535 C CA . ALA A 1 1105 ? 73.556 -14.662 5.796 1.00 40.72 1105 ALA A CA 1
ATOM 8536 C C . ALA A 1 1105 ? 74.212 -15.700 6.730 1.00 40.72 1105 ALA A C 1
ATOM 8538 O O . ALA A 1 1105 ? 75.304 -16.182 6.432 1.00 40.72 1105 ALA A O 1
ATOM 8539 N N . SER A 1 1106 ? 73.577 -16.056 7.851 1.00 33.28 1106 SER A N 1
ATOM 8540 C CA . SER A 1 1106 ? 74.126 -17.023 8.820 1.00 33.28 1106 SER A CA 1
ATOM 8541 C C . SER A 1 1106 ? 73.609 -18.465 8.682 1.00 33.28 1106 SER A C 1
ATOM 8543 O O . SER A 1 1106 ? 73.894 -19.295 9.547 1.00 33.28 1106 SER A O 1
ATOM 8545 N N . SER A 1 1107 ? 72.918 -18.798 7.584 1.00 33.53 1107 SER A N 1
ATOM 8546 C CA . SER A 1 1107 ? 72.589 -20.183 7.199 1.00 33.53 1107 SER A CA 1
ATOM 8547 C C . SER A 1 1107 ? 73.091 -20.531 5.807 1.00 33.53 1107 SER A C 1
ATOM 8549 O O . SER A 1 1107 ? 72.667 -19.819 4.866 1.00 33.53 1107 SER A O 1
#

pLDDT: mean 86.63, std 14.29, range [23.5, 98.75]

Foldseek 3Di:
DDPQLLVLLQVLLVVQAQDQPDQWAQFLFGTKDFLVRCLNLLLLVLQVQQLLCLLVLNQEKEKEWAPWLDFLRMIGIFIADQQLAGDDPVCRVLSRCLSNQRHSVSNVVSVVVVCVVSVGDLPGAGHYEYEYKLRPSVVVSVVSNVSNNVSSPHHYHYLYHAFSLLRSLLSNQRRCPPHPSRLWDNHLVGLLLLQLVLLCLLLPPFPQFDEEEEEAQLMSVLVSQVVSQVSNDRRYHYHYDLNNSPDPRSRSNQFALQNCLAVVDDRPRCLVPADALHKYWGAIRRQQFIKIWHQHNVRDIDTQFQLLLLLLLQVLLCVLCVQLVNNVPFAEEEEEEPQDFPFSCVLDVVPHHYHYAADHPVGQLVVQQVGQKYWYTYRSGRTWIAHHPVNVVCLVPDDGPDPRSVSSSSSSVSLNSLTSNNTRGNNSSVSSNSSSCRVVVDGNVRSCVSTPGFQKHKDKAAFPAQVQFDADDSQQATPPPPPLRVVLVVLQVVAAQKGKGKHQDRRDNIIMIMIGGNDNVSNLVSRLCSSLSVCVVRPNDPVPPDVSNVVPPVVPVPPPDDFQADWKKKKKKAFPWWDQLCLQAPQAPLHNLCCQQVVQQFPDPPGRHLFQKKKKKAFAPDDDVVVAQAIDMDIDRGRSVPDPVNVVRSRPDIHNIMMIMGHTDRDFDSDRLPYDFDTDALKTKDWTWAQFPCVQLVVVLLVVADPVLNVPRPTDGPRSSLVSQLCVQAPHSNDLDDDLVRSVRSNLVSVVVSLVSCVVVVPPQKTATQMWMDSNQKIKTWQEIPAQQAGHFWKKKFWADDWDAPDPPNAIAGHHPDPDTRMMMMILDDSHPPPVGIDTQAYQWMWMQGSRRDIDIDHSDDPNDDDPPDPSSVRHDHCSCNSNRRGGPPDPPPPDPPVVNVCVVCVVVCVVPDDQLLSLLLVVVVVVVVVVLVVCCVVPVDPVSSVVVVCVSVVSSVVSVVCVVDPHDPVSSVVSVVSVVVCVVCVVVVVVVVVVVLLVVLVVQQVVLVVQVVVDPVSVVVLVVVLVVLLVVLVVLLVQLVVQQPPDPVSNVVLVVLVVCLVVCVVVCVVVVNDDSSSSSSSSNVSSVVSNVSRPDPVCVPDVPPD

Solvent-accessible surface area (backbone atoms only — not comparable to full-atom values): 57957 Å² total; per-residue (Å²): 132,79,84,63,54,56,69,50,38,45,66,53,40,70,76,36,66,53,64,87,90,62,84,62,59,49,40,90,74,27,38,70,48,52,34,92,75,38,48,32,44,31,23,52,47,18,31,49,41,24,50,53,5,16,59,55,74,30,39,38,19,27,38,42,37,45,42,48,70,49,59,52,70,40,23,25,41,31,53,27,34,49,70,13,34,70,56,61,74,88,48,35,64,53,53,22,54,54,55,52,34,74,44,62,68,52,31,51,53,48,48,52,52,45,38,60,72,69,66,42,51,75,86,42,56,22,24,34,37,34,36,22,35,59,45,85,53,37,67,61,42,48,54,34,20,49,53,14,22,52,30,64,66,25,49,77,42,83,67,48,78,41,30,56,36,56,51,28,48,36,23,20,10,61,62,20,56,95,47,99,70,49,69,52,56,69,45,74,66,35,51,48,48,46,32,33,56,23,45,54,61,56,46,59,93,45,65,87,51,74,67,37,42,33,31,14,8,13,15,32,30,32,59,54,54,54,56,43,31,67,66,39,44,89,63,42,44,65,44,82,37,55,61,50,49,84,48,88,78,36,38,40,55,71,26,17,14,60,42,34,65,73,69,71,47,79,39,72,85,42,68,89,68,64,48,57,67,37,49,36,35,19,22,18,21,25,21,36,17,31,25,40,33,27,23,41,84,85,57,50,78,47,81,38,37,11,48,53,52,40,54,54,50,48,52,50,50,51,50,33,38,45,52,33,68,36,56,92,80,47,50,60,29,37,26,37,31,70,77,44,47,68,31,50,54,52,62,43,53,78,76,36,58,67,44,74,27,42,83,49,67,70,50,35,50,64,57,20,68,77,25,39,30,9,34,27,26,35,50,67,14,38,32,44,49,39,66,29,72,67,43,53,50,50,65,72,69,59,80,57,93,44,72,66,18,41,54,27,41,51,40,50,54,25,47,63,54,24,38,46,68,41,48,27,24,23,66,32,50,47,53,49,50,55,42,50,30,40,77,70,70,46,52,62,66,59,58,52,65,77,52,69,73,49,31,64,34,80,45,83,39,74,52,87,64,44,82,60,49,37,61,39,80,36,45,49,39,46,66,27,60,75,67,54,43,62,54,47,55,57,57,31,72,76,41,66,76,36,46,63,36,50,43,48,46,77,87,50,84,24,32,39,27,40,14,27,10,74,41,56,69,54,3,48,49,52,23,28,50,50,40,28,51,53,32,59,77,54,72,50,54,79,92,72,55,54,71,70,44,48,75,48,68,79,68,60,79,58,73,72,84,78,92,84,36,49,49,51,45,42,42,36,42,39,34,82,59,59,44,47,39,26,72,53,41,66,48,23,64,46,6,61,37,42,42,29,56,62,44,85,48,45,76,62,80,89,68,56,60,26,49,57,6,18,12,39,28,33,35,74,71,64,91,42,86,90,75,53,74,50,61,50,71,52,66,37,52,55,32,58,81,75,33,67,65,57,58,58,48,23,74,70,42,51,23,28,33,38,43,37,30,37,32,22,73,67,68,62,74,91,41,59,68,62,32,37,50,48,75,51,66,40,33,41,38,42,69,50,70,47,62,52,70,40,82,77,44,44,64,61,55,54,72,69,44,56,70,70,48,49,69,65,56,82,48,75,40,66,62,56,55,49,48,37,49,30,46,72,50,40,98,60,63,77,53,95,71,80,59,67,69,55,59,50,49,15,50,53,55,36,54,53,50,51,52,53,47,39,57,75,70,66,59,83,63,61,27,30,52,26,40,35,40,31,60,80,55,34,37,40,37,35,25,24,34,66,33,66,54,46,43,34,46,48,36,32,36,33,72,16,47,47,79,47,73,80,47,90,82,30,42,45,48,65,38,68,85,56,99,60,56,38,32,43,35,41,21,44,60,73,55,48,87,58,69,89,46,52,44,74,59,57,69,30,24,32,40,36,34,41,73,86,58,47,81,44,79,43,76,50,85,55,94,33,45,63,56,87,87,40,74,59,57,81,64,42,39,56,61,64,25,34,67,40,29,33,30,63,96,76,76,82,76,67,93,58,82,49,70,65,55,54,47,68,64,45,47,63,56,49,68,76,71,45,53,73,60,43,46,36,38,41,54,52,52,52,51,52,48,52,53,51,51,52,51,49,45,75,77,63,68,50,74,64,61,66,61,62,52,70,60,44,63,65,48,48,51,51,50,38,50,58,53,66,73,52,91,60,57,70,67,61,56,51,49,14,52,53,47,50,52,51,50,61,72,44,43,70,60,53,54,53,51,50,52,54,51,52,51,51,49,27,50,49,51,30,53,52,48,54,55,45,39,72,76,34,73,67,44,42,53,50,53,51,53,51,25,52,47,34,43,52,51,16,54,50,34,34,65,69,10,40,74,50,39,44,76,42,76,65,46,38,49,53,51,51,50,52,55,50,48,53,54,52,52,45,53,52,25,48,74,70,67,75,52,51,69,52,30,53,20,44,51,43,33,54,52,17,50,55,38,32,60,55,33,58,66,80,69,63,80,81,47,82,82,83,118

Secondary structure (DSSP, 8-state):
-----HHHHHHHHTTSPPPTT-----BTTBEEEEGGG-HHHHHHHHHHHHHHHHHTTT-EEEEEE--TTS-TTEEEEEEE-TTSPBPPHHHHHHHHHHHH-SSHHHHHHHHHHHHHHTT--TTS--EEEEEE-S-TTHHHHHHHHHHHHHHTTPEEEEEEE--HHHHHHHHHHHHHTTSTT----SSHHHHHHHHHHHHHHHSTTSPPPPPEEEE-TTSTHHHHHHHHHHHHGGGS-EEEE---TTSTT-TTSS-SHHHHHHH-S--GGGTTTPPTT-EEEEE-TTS--EEEEEE-TT--EEEE-HHHHHHHHHHHHHHHHHHHT-TTT--EEEEEETTS-HHHHHHHHTTS-EEEE-SSHHHHHHHHTTSSEEEEE-TTS-EEEEE-HHHHHHHHH---SSHHHHHHHHHHHHHHHHS-SSS--HHHHHHHHHHHHHHHT--HHHHHTT-PPPPEEEEEEE-S-GGG-EEETTTTEEEESTTHHHHHHHHHT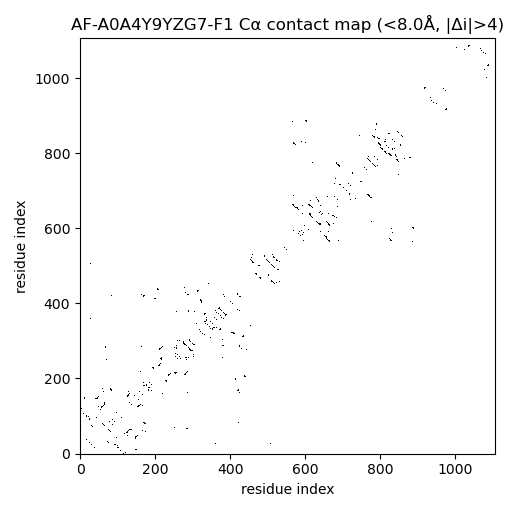TSTT-EEEEEE-SSSSEEEEEEE-SSHHHHHHHHHHHHHHHHHHTT--GGG--HHHHTTHHHHTT-SS----PPPEEEEEEEEEEEETHHHHTSSTT-TTGGGT--TT---TT-----S-EEEEE--SS--TTT-SPPEEEEESS-GGG-HHHHHHHTT-EEEEEEEEE---SSS-S-GGGSSPEEETTEEEEEEEE-TTHHHHHHHHHHHS-HHHHHH--S--HHHHHHHHHHHTSS-TT-S---HHHHHHHHHHHHHHHHHHHHHTT--SPPEEEEEEE-SS-EEEEE-BS-SSBPPPP-EEEEESEEEEEETTTEEEEE--SSS--EEEEESS-SSS-GGG-EEPPTTEEEEE-TTS-EEEEE--STT---TTSGGGT--B-HHHHHTT-S-S------PPPHHHHHHHHHHHHHHHS-HHHHHHHHHHHHHHHHHHHHHHHHH--HHHHHHTTTHHHHHHHHHHHHHHS---HHHHHHHHHHHHHHHHHHHHHHHHHHHHHHHHHHHHHHHHHHHHHH-HHHHHHHHHHHHHHHHHHHHHHHHHHHHHTSSHHHHHHHHHHHHHHHHHHHHHHHTT---HHHHHHHHHHHHHHHHHHTS-GGGGT-TT--